Protein 7PLJ (pdb70)

B-factor: mean 21.72, std 9.27, range [8.46, 99.53]

Nearest PDB structures (foldseek):
  7plj-assembly1_B  TM=1.000E+00  e=8.575E-51  Deinococcus radiodurans R1 = ATCC 13939 = DSM 20539
  5o6k-assembly1_D  TM=9.593E-01  e=2.066E-28  Meiothermus ruber H328
  5o6m-assembly1_C  TM=9.536E-01  e=1.136E-27  Meiothermus ruber H328
  3rhf-assembly1_A  TM=8.991E-01  e=1.354E-27  Paenarthrobacter aurescens TC1
  5llb-assembly1_A  TM=9.368E-01  e=7.089E-17  Francisella tularensis subsp. tularensis SCHU S4

Sequence (1064 aa):
MDIDNYRVKPGKRVKLSDWATNDDAGLSKEEGQAQTAKLAGELAEWQERLYAEGKQSLLLILQARDAAGKDGAVKKVIGAFNPAGVQITSFKQPSAEELSHDFLWRIHQKAPAKGYVGVFNRSQYEDVLVTRVYDMIDDKTAKRRLEHIRHFEELLTDNATRIVKVYLHISPEEQKERLQARLDNPGKHWKFNPGDLKDRSNWDKFNDVYEDALTTSTDDAPWYVVPADRKWYRDLVLSHILLGALKDMNPQFPAIDYDPSKVVIHMDIDNYRVKPGKRVKLSDWATNDDAGLSKEEGQAQTAKLAGELAEWQERLYAEGKQSLLLILQARRDAAGKDGAVKKVIGAFNPAGVQITSFKQPSAEELSHDFLWRIHQKAPAKKGYVGVFNRSQYEDVLVTRVYDMIDDKTAKRRLEHIRHFEELLTDNATRIVKVYLHISPEEQKERLQARLDNPGKHWKFNPGDLKDRSSNWDKFNDVYEDALTTSTDDAPWYVVPADRKWYRDLVLSHILLGALKDMNPQFPAIDYDPSKVVIHMDIDNYRVKPGKRVKLSDWATNDDAGLSKEEGQAQTAKLAGELAEWQERLYAEGKQSLLLILQARDAAGKDGAVKKVIGAFNPAGVQITSFKQPSAEELSHDFLWRIHQQKAPAKGYVGVFNRSQYEDVLVTRVYDMIDDKTAKRRLEHIRHFEELLTDNATRRIVKVYLHISPEEQKERLQARLDNPGKHWKFNPGDLKDRSSNWDKFNDVYEDALLTTSTDDAPWYVVPADRKWYRDLVLSHILLGALKDMNPQFPAIDYDPSKVVIHMDIDNYRVKPGKRVKLSDWATNDDAGLSKEEGQAQTAKLAGELAEWQERLYAEGKQSLLLILQARDAAGKDGAVKKVIGAFNPAGVQITSFKQPSAEELSHDFLWRIHQQKAPAKGYVGVFNRSQYEDVLVTRVYDMIDDKTAKRRLEHIRRHFEELLTDNATRIVKVYLHISPEEQKERLQARLDNPGKHWKFNPGDLKDRSSNWDKFNDVYEDALTTSTDDAPWYVVPADRKWYRDLVLSHILLGALKDMNPQFPAIDYDPSKVVIH

Organism: Deinococcus radiodurans (strain ATCC 13939 / DSM 20539 / JCM 16871 / CCUG 27074 / LMG 4051 / NBRC 15346 / NCIMB 9279 / VKM B-1422 / R1) (NCBI:txid243230)

Foldseek 3Di:
DPLCVQWDEAPRFDQLVPPAQADDVPDDLVRLVVLLVVLLQLLQVLLQLQQLLQQAEEEEEEDEAPPLALPPLCCRAVVSYDVVQEAEDEDDDDDPVCVVDDVCPVQVVQQDGRSHYYYYNHGLLVCQFPCDLVVVDDPVVSVVSLVVVLVVLVVNLVSNHQAEYEYRDHDPVLLVVSLVVLVVDPVRVVVRDPVNVVVSVVVVVNSVSVSVSQNSAYPRHIYGYQSRSPVSSSNSSVSVVSSVSSVVSPRHRDDDDDDVVPDDDD/DDQVVQWDEAPDFDQLVPPAQDDDVPDDLVVLLVLLVVLLQLLAVLLQLQQQLQQAEEEEEEDEAPPLQLVVLCCRQVVSYDVVQEDEDEDDDDDPVCVVDDVCPVQVVQQDGRSHYYYYNHGLLVCQAPCDLVVVDDPVVSVVSLVVVLVVLVVRLVSNHQAEYEYRRHDPVLVVVSLVVLVVDPVNVVVDDPVSVVVSVVVVVNSVSVSVSQNSAYPRHIYGYQNRSPVSSSNSSVSVVSSVRSVVSPRHRDDDDDDVVPDDDD/DPLVVQWDEAPDFDDLVVPAQDDDVPDDLVVLLVLLVVLLQLLQVLLQLQQLLQQAEEEEEEDEDPPLQLVVLCCRQVVSYDVVQEAEDEDDDDDPVCVVDPVCPVQVVQQDGGSHYYYYNHGLLVCQAPCDLVVVDDPVVNVVSLVVVLVVLVVRVVSRHQAEYEYRRHDPVLSVVSLVVLVVDPVNVVPRDVVCCVVVVVVVVNSVSVSVSQNSAYPRHIYGYQNRSPVSSSNSSVSVVSSVRSVVSPRHRDDDDDDVVPDDDD/DDQCVQWDEAPHFDQLVPDAQDDDPPDDLVRLLVLLVVLLQLLQVLLVLQQLLQQAEEEEEEDEAPPLQLVVLCCRQVVSYDVVQEAEDEDDDDDPVCVVDPVCPVQVVQQDGGSHYYYYNHGLLVCQAVCDLVVVDDPVVNVVSLVVVLVVLVVNLVSRHQAEYEYRRHDPVLLVVSLVVLVVDPVRVVVHDPVSVVVSVVVVVNSVSVSVNQNSAYPRHIYGHQNRSPVSRSNSSVSVVSSVRSVVSPRHRDDDDDDVVPDDDD

Radius of gyration: 31.2 Å; Cα contacts (8 Å, |Δi|>4): 1772; chains: 4; bounding box: 75×73×90 Å

Secondary structure (DSSP, 8-state):
--GGGGB--TT----GGGS-S---TT--HHHHHHHHHHHHHHHHHHHHHHHHH-S-EEEEEEE--TTSSHHHHHHHTGGGS-GGGEEEEE--SPPHHHHTS-TTHHHHHTPPPTT-EEEEES-GGGGGTHHHHTTSS-HHHHHHHHHHHHHHHHHHHHTTEEEEEEEEE--HHHHHHHHHHHHH-TTTGGG--HHHHHHHHTHHHHHHHHHHHHTT--SSS-EEEEE-SSHHHHHHHHHHHHHHHHHHH---PPP-SS-GGG----/--GGGGB--TT----GGGS-SS--TT--HHHHHHHHHHHHHHHHHHHHHHHHH-S-EEEEEEE--TTSSHHHHHHHTGGGS-GGGEEEEE--SPPHHHHTS-TTHHHHHTPPPTT-EEEEES-GGGGGTHHHHTTSS-HHHHHHHHHHHHHHHHHHHHTTEEEEEEEEE--HHHHHHHHHHHHH-GGGGGG--THHHHHHHTHHHHHHHHHHHHTT--SSS-EEEEE-SSHHHHHHHHHHHHHHHHHHH---PPP-SS-GGG----/--GGGGB--TT----GGGS-SS--TT--HHHHHHHHHHHHHHHHHHHHHHHHH-S-EEEEEEE--TTSSHHHHHHHTGGGS-GGGEEEEE--SPPHHHHTS-TTHHHHHTPPPTT-EEEEES-GGGGGTHHHHTTSS-HHHHHHHHHHHHHHHHHHHHTTEEEEEEEEE--HHHHHHHHHHHHH-GGGGGG--GGGGHHHHTHHHHHHHHHHHGGG--SSS-EEEEE-SSHHHHHHHHHHHHHHHHHHH---PPP-SS-GGG----/--GGGGB--TT----GGGS-S---TT--HHHHHHHHHHHHHHHHHHHHHHHHH-S-EEEEEEE--TTSSHHHHHHHTGGGS-GGGEEEEE--SPPHHHHTS-TTHHHHHTPPPTT-EEEEES-GGGGGTHHHHTTSS-HHHHHHHHHHHHHHHHHHHHTTEEEEEEEEE--HHHHHHHHHHHHH-TTTGGG--HHHHHHHHTHHHHHHHHHHHHTT--SSS-EEEEE-SSHHHHHHHHHHHHHHHHHHH---PPP-SS-GGG----

InterPro domains:
  IPR016898 Polyphosphate phosphotransferase [PIRSF028756] (2-261)
  IPR022300 Polyphosphate:nucleotide phosphotransferase, PPK2 [TIGR03709] (4-262)
  IPR022488 Polyphosphate kinase-2-related [PF03976] (27-253)
  IPR027417 P-loop containing nucleoside triphosphate hydrolase [G3DSA:3.40.50.300] (1-266)
  IPR027417 P-loop containing nucleoside triphosphate hydrolase [SSF52540] (64-233)

Solvent-accessible surface area: 45928 Å² total; per-residue (Å²): 100,95,31,55,103,25,44,5,72,53,84,144,141,4,131,1,86,108,65,52,23,74,45,50,48,72,40,54,118,145,93,0,80,66,74,6,68,147,12,26,47,54,1,38,82,33,4,32,45,0,60,14,29,33,133,33,2,0,0,0,0,0,1,9,20,48,14,0,12,19,48,20,0,3,95,106,1,5,51,22,5,31,37,40,2,24,70,47,20,33,12,93,160,49,47,84,102,48,114,26,19,6,31,2,26,23,0,4,63,73,3,2,21,74,2,62,0,0,0,2,10,65,0,0,0,44,16,1,5,52,10,32,11,65,122,134,27,92,89,174,53,0,123,76,53,20,78,6,0,88,40,11,5,64,14,0,36,77,26,48,1,78,0,4,0,0,2,0,14,4,27,62,99,43,8,68,99,20,0,60,57,33,4,100,65,104,23,64,36,68,52,21,64,124,22,5,60,119,50,32,96,25,36,105,116,11,28,81,12,13,18,35,2,2,54,2,3,45,102,93,5,12,3,24,1,0,2,0,23,90,112,30,4,10,10,0,0,0,1,53,8,0,11,39,5,0,84,100,20,76,0,87,61,59,108,64,133,60,62,28,104,161,30,100,7,170,105,80,38,55,96,23,47,4,73,60,87,145,141,5,131,2,88,112,62,49,26,78,45,42,48,72,41,59,122,138,94,0,94,63,71,8,68,146,12,29,38,42,1,37,119,37,5,29,58,0,57,15,29,34,134,33,1,0,0,0,0,0,1,9,25,53,17,0,11,18,50,20,0,5,102,112,2,5,49,22,4,25,35,39,2,23,73,46,18,36,11,95,161,50,52,87,109,48,110,26,19,6,31,2,46,20,0,4,73,68,3,2,22,64,2,64,0,0,0,2,10,67,0,0,0,42,14,1,4,53,13,28,10,66,121,136,25,91,88,174,52,0,121,94,50,19,66,6,0,76,22,12,4,62,13,0,36,78,27,45,1,80,0,5,0,0,4,1,14,5,26,64,96,39,8,72,92,22,0,64,60,37,5,99,65,101,16,61,30,67,58,13,80,106,25,8,58,114,56,30,93,28,38,105,114,15,26,79,13,12,19,29,1,2,56,2,2,41,108,91,5,12,2,22,1,0,1,0,21,82,112,28,2,9,14,0,0,0,1,56,5,0,8,37,5,0,97,96,19,76,0,90,68,68,104,68,141,72,75,20,81,147,33,100,10,171,91,108,33,67,105,25,43,2,76,61,82,148,138,6,131,2,98,111,64,47,23,84,43,42,57,74,35,57,122,136,92,0,81,63,70,5,66,144,10,30,47,48,0,39,85,36,4,32,44,0,57,16,28,32,136,33,1,0,0,0,0,0,0,8,25,68,16,0,12,18,46,17,0,5,104,98,2,5,52,22,6,30,37,39,1,23,65,46,19,32,12,100,159,49,48,84,104,46,113,26,19,6,29,2,13,15,0,3,48,77,3,1,22,73,1,65,0,0,0,2,9,66,0,0,0,40,14,1,3,49,18,32,12,60,121,123,27,92,86,174,51,0,116,80,52,22,80,6,0,87,37,11,4,53,14,1,36,78,26,46,1,83,0,4,0,0,3,1,15,5,27,63,96,39,10,74,96,21,8,70,59,38,11,100,64,102,17,59,34,64,72,8,81,34,48,69,38,114,48,32,92,27,37,105,116,18,28,78,13,8,18,31,0,1,57,2,3,35,106,93,5,12,0,22,1,0,2,0,23,90,112,28,4,9,11,0,0,0,2,45,5,0,9,36,5,0,94,100,21,76,0,88,58,62,107,61,138,69,63,26,105,154,33,98,9,162,102,79,39,56,97,25,42,5,70,54,82,137,144,5,131,1,88,108,64,48,27,79,46,42,47,74,36,58,110,128,94,0,63,65,70,5,68,154,16,31,47,51,0,38,88,35,5,32,44,0,54,15,25,32,134,35,2,0,0,0,0,0,2,9,22,54,18,0,12,17,48,18,0,5,103,96,2,5,49,20,7,35,38,35,2,23,68,51,18,36,11,95,160,50,50,86,106,50,111,26,19,6,31,2,28,20,0,4,66,71,3,1,20,69,2,64,0,0,1,1,10,67,0,0,0,40,15,1,5,55,12,42,10,59,115,136,27,91,101,144,52,0,104,73,51,24,71,7,0,78,24,11,5,62,14,1,37,77,26,44,2,77,0,4,0,0,2,1,14,4,11,60,122,42,7,82,117,21,0,64,54,32,6,98,63,102,16,59,33,70,63,16,70,116,24,6,53,112,52,32,98,29,38,106,113,16,24,79,13,13,17,31,1,2,53,2,2,43,109,92,5,11,2,23,1,0,1,0,20,86,110,24,2,10,10,0,0,0,1,56,5,0,10,38,6,0,97,96,19,77,0,90,69,55,106,64,137,40,65,32,109,170,28,99,6,166

Structure (mmCIF, N/CA/C/O backbone):
data_7PLJ
#
_entry.id   7PLJ
#
_cell.length_a   143.851
_cell.length_b   137.144
_cell.length_c   85.024
_cell.angle_alpha   90.000
_cell.angle_beta   116.895
_cell.angle_gamma   90.000
#
_symmetry.space_group_name_H-M   'C 1 2 1'
#
loop_
_entity.id
_entity.type
_entity.pdbx_description
1 polymer 'PPK2 domain-containing protein'
2 non-polymer "ADENOSINE-5'-TRIPHOSPHATE"
3 non-polymer "ADENOSINE-5'-DIPHOSPHATE"
4 non-polymer TRIPHOSPHATE
5 non-polymer Tetraphosphate
6 non-polymer GLYCEROL
7 non-polymer 'MAGNESIUM ION'
8 non-polymer DI(HYDROXYETHYL)ETHER
9 non-polymer PYROPHOSPHATE
10 non-polymer 'PHOSPHATE ION'
11 water water
#
loop_
_atom_site.group_PDB
_atom_site.id
_atom_site.type_symbol
_atom_site.label_atom_id
_atom_site.label_alt_id
_atom_site.label_comp_id
_atom_site.label_asym_id
_atom_site.label_entity_id
_atom_site.label_seq_id
_atom_site.pdbx_PDB_ins_code
_atom_site.Cartn_x
_atom_site.Cartn_y
_atom_site.Cartn_z
_atom_site.occupancy
_atom_site.B_iso_or_equiv
_atom_site.auth_seq_id
_atom_site.auth_comp_id
_atom_site.auth_asym_id
_atom_site.auth_atom_id
_atom_site.pdbx_PDB_model_num
ATOM 1 N N . MET A 1 1 ? -31.32337 20.31393 34.26285 1.000 52.39825 1 MET A N 1
ATOM 2 C CA . MET A 1 1 ? -31.41802 19.42722 33.10551 1.000 53.69797 1 MET A CA 1
ATOM 3 C C . MET A 1 1 ? -32.40945 19.93815 32.03425 1.000 56.60320 1 MET A C 1
ATOM 4 O O . MET A 1 1 ? -33.61070 19.63093 32.06233 1.000 58.65154 1 MET A O 1
ATOM 9 N N . ASP A 1 2 ? -31.88925 20.73352 31.09632 1.000 42.51242 2 ASP A N 1
ATOM 10 C CA . ASP A 1 2 ? -32.63835 21.23919 29.94428 1.000 36.12253 2 ASP A CA 1
ATOM 11 C C . ASP A 1 2 ? -32.07172 20.55973 28.70624 1.000 32.71235 2 ASP A C 1
ATOM 12 O O . ASP A 1 2 ? -31.08748 21.04786 28.14191 1.000 30.27468 2 ASP A O 1
ATOM 17 N N . ILE A 1 3 ? -32.71686 19.47472 28.25314 1.000 28.33220 3 ILE A N 1
ATOM 18 C CA . ILE A 1 3 ? -32.16875 18.68424 27.14820 1.000 29.66315 3 ILE A CA 1
ATOM 19 C C . ILE A 1 3 ? -32.09703 19.49169 25.87253 1.000 27.35851 3 ILE A C 1
ATOM 20 O O . ILE A 1 3 ? -31.21935 19.26627 25.02284 1.000 21.77843 3 ILE A O 1
ATOM 25 N N . ASP A 1 4 ? -32.96280 20.48861 25.74248 1.000 25.37500 4 ASP A N 1
ATOM 26 C CA . ASP A 1 4 ? -32.98886 21.25039 24.51084 1.000 21.60974 4 ASP A CA 1
ATOM 27 C C . ASP A 1 4 ? -31.73631 22.08120 24.31622 1.000 23.25665 4 ASP A C 1
ATOM 28 O O . ASP A 1 4 ? -31.47332 22.51336 23.20031 1.000 21.12231 4 ASP A O 1
ATOM 33 N N . ASN A 1 5 ? -30.97728 22.35083 25.37504 1.000 20.89999 5 ASN A N 1
ATOM 34 C CA . ASN A 1 5 ? -29.71385 23.04451 25.20470 1.000 21.34397 5 ASN A CA 1
ATOM 35 C C . ASN A 1 5 ? -28.66833 22.20595 24.46062 1.000 20.48774 5 ASN A C 1
ATOM 36 O O . ASN A 1 5 ? -27.70452 22.77007 23.93133 1.000 23.21633 5 ASN A O 1
ATOM 41 N N . TYR A 1 6 ? -28.83475 20.88949 24.41572 1.000 15.90315 6 TYR A N 1
ATOM 42 C CA . TYR A 1 6 ? -27.96749 20.00894 23.63562 1.000 15.13861 6 TYR A CA 1
ATOM 43 C C . TYR A 1 6 ? -28.43679 19.84694 22.20003 1.000 14.27936 6 TYR A C 1
ATOM 44 O O . TYR A 1 6 ? -27.74815 19.20140 21.39348 1.000 13.71513 6 TYR A O 1
ATOM 53 N N . ARG A 1 7 ? -29.59123 20.38997 21.86095 1.000 15.14369 7 ARG A N 1
ATOM 54 C CA . ARG A 1 7 ? -30.05906 20.28192 20.48744 1.000 18.49541 7 ARG A CA 1
ATOM 55 C C . ARG A 1 7 ? -29.33135 21.29857 19.61033 1.000 17.63835 7 ARG A C 1
ATOM 56 O O . ARG A 1 7 ? -29.17533 22.45652 19.99329 1.000 21.05053 7 ARG A O 1
ATOM 64 N N . VAL A 1 8 ? -28.87221 20.85940 18.43952 1.000 16.79896 8 VAL A N 1
ATOM 65 C CA . VAL A 1 8 ? -28.31422 21.77408 17.44977 1.000 15.64466 8 VAL A CA 1
ATOM 66 C C . VAL A 1 8 ? -29.48624 22.49135 16.76331 1.000 16.30321 8 VAL A C 1
ATOM 67 O O . VAL A 1 8 ? -30.23620 21.89305 15.99136 1.000 16.01096 8 VAL A O 1
ATOM 71 N N . LYS A 1 9 ? -29.64704 23.77525 17.03823 1.000 19.95430 9 LYS A N 1
ATOM 72 C CA . LYS A 1 9 ? -30.77222 24.49449 16.45906 1.000 19.37715 9 LYS A CA 1
ATOM 73 C C . LYS A 1 9 ? -30.50327 24.70495 14.96895 1.000 22.13496 9 LYS A C 1
ATOM 74 O O . LYS A 1 9 ? -29.34713 24.83397 14.56528 1.000 22.04919 9 LYS A O 1
ATOM 80 N N . PRO A 1 10 ? -31.54766 24.69460 14.12986 1.000 20.08880 10 PRO A N 1
ATOM 81 C CA . PRO A 1 10 ? -31.33423 24.76095 12.67479 1.000 21.29121 10 PRO A CA 1
ATOM 82 C C . PRO A 1 10 ? -30.54411 25.99135 12.24997 1.000 27.53816 10 PRO A C 1
ATOM 83 O O . PRO A 1 10 ? -30.85737 27.13697 12.63038 1.000 23.75121 10 PRO A O 1
ATOM 87 N N . GLY A 1 11 ? -29.54549 25.75662 11.39902 1.000 23.25795 11 GLY A N 1
ATOM 88 C CA . GLY A 1 11 ? -28.77870 26.85174 10.86046 1.000 23.84381 11 GLY A CA 1
ATOM 89 C C . GLY A 1 11 ? -27.71936 27.40844 11.79201 1.000 30.12072 11 GLY A C 1
ATOM 90 O O . GLY A 1 11 ? -27.00241 28.33600 11.39638 1.000 31.12212 11 GLY A O 1
ATOM 91 N N . LYS A 1 12 ? -27.60703 26.89175 13.01730 1.000 24.63312 12 LYS A N 1
ATOM 92 C CA . LYS A 1 12 ? -26.61888 27.36647 13.98970 1.000 28.17998 12 LYS A CA 1
ATOM 93 C C . LYS A 1 12 ? -25.45934 26.37833 13.94572 1.000 27.46105 12 LYS A C 1
ATOM 94 O O . LYS A 1 12 ? -25.55681 25.25923 14.46925 1.000 26.42764 12 LYS A O 1
ATOM 100 N N . ARG A 1 13 ? -24.36082 26.78971 13.31727 1.000 26.38217 13 ARG A N 1
ATOM 101 C CA . ARG A 1 13 ? -23.22076 25.89535 13.16116 1.000 28.74509 13 ARG A CA 1
ATOM 102 C C . ARG A 1 13 ? -22.57366 25.58149 14.51098 1.000 29.60227 13 ARG A C 1
ATOM 103 O O . ARG A 1 13 ? -22.49666 26.44015 15.39587 1.000 27.99611 13 ARG A O 1
ATOM 111 N N . VAL A 1 14 ? -22.12812 24.33206 14.67302 1.000 23.66804 14 VAL A N 1
ATOM 112 C CA . VAL A 1 14 ? -21.50925 23.87708 15.91008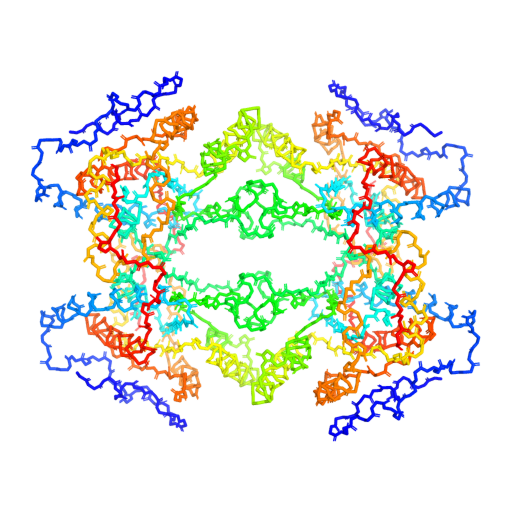 1.000 22.16066 14 VAL A CA 1
ATOM 113 C C . VAL A 1 14 ? -20.00522 24.09845 15.81489 1.000 21.14890 14 VAL A C 1
ATOM 114 O O . VAL A 1 14 ? -19.38002 23.74987 14.81106 1.000 22.99337 14 VAL A O 1
ATOM 118 N N . LYS A 1 15 ? -19.41724 24.66301 16.86085 1.000 19.79696 15 LYS A N 1
ATOM 119 C CA . LYS A 1 15 ? -17.97746 24.59159 17.08487 1.000 19.08183 15 LYS A CA 1
ATOM 120 C C . LYS A 1 15 ? -17.80182 23.66190 18.28146 1.000 20.78893 15 LYS A C 1
ATOM 121 O O . LYS A 1 15 ? -18.06375 24.04521 19.43038 1.000 21.94005 15 LYS A O 1
ATOM 127 N N . LEU A 1 16 ? -17.40578 22.41508 18.01475 1.000 20.44874 16 LEU A N 1
ATOM 128 C CA . LEU A 1 16 ? -17.45657 21.39463 19.06470 1.000 20.55939 16 LEU A CA 1
ATOM 129 C C . LEU A 1 16 ? -16.60481 21.75396 20.28633 1.000 22.53292 16 LEU A C 1
ATOM 130 O O . LEU A 1 16 ? -16.89922 21.30622 21.40382 1.000 22.17882 16 LEU A O 1
ATOM 135 N N . SER A 1 17 ? -15.51578 22.50500 20.09545 1.000 23.62166 17 SER A N 1
ATOM 136 C CA . SER A 1 17 ? -14.62983 22.87417 21.20310 1.000 24.94680 17 SER A CA 1
ATOM 137 C C . SER A 1 17 ? -15.29381 23.79336 22.22029 1.000 28.98652 17 SER A C 1
ATOM 138 O O . SER A 1 17 ? -14.76692 23.94966 23.32884 1.000 28.39440 17 SER A O 1
ATOM 141 N N . ASP A 1 18 ? -16.42397 24.39452 21.88049 1.000 23.02300 18 ASP A N 1
ATOM 142 C CA . ASP A 1 18 ? -17.18211 25.22149 22.79972 1.000 24.81930 18 ASP A CA 1
ATOM 143 C C . ASP A 1 18 ? -18.31048 24.44926 23.47475 1.000 26.91185 18 ASP A C 1
ATOM 144 O O . ASP A 1 18 ? -19.06801 25.03500 24.25075 1.000 29.93427 18 ASP A O 1
ATOM 149 N N . TRP A 1 19 ? -18.48320 23.16855 23.16759 1.000 23.27051 19 TRP A N 1
ATOM 150 C CA . TRP A 1 19 ? -19.52572 22.37536 23.79225 1.000 23.97566 19 TRP A CA 1
ATOM 151 C C . TRP A 1 19 ? -18.88853 21.46250 24.83469 1.000 23.05585 19 TRP A C 1
ATOM 152 O O . TRP A 1 19 ? -17.98447 20.68958 24.51010 1.000 22.46589 19 TRP A O 1
ATOM 163 N N . ALA A 1 20 ? -19.42333 21.47901 26.04962 1.000 24.46894 20 ALA A N 1
ATOM 164 C CA . ALA A 1 20 ? -18.82640 20.69771 27.12588 1.000 23.58984 20 ALA A CA 1
ATOM 165 C C . ALA A 1 20 ? -18.94767 19.20047 26.84811 1.000 18.55359 20 ALA A C 1
ATOM 166 O O . ALA A 1 20 ? -19.91433 18.72677 26.24382 1.000 23.15294 20 ALA A O 1
ATOM 168 N N . THR A 1 21 ? -17.92962 18.45099 27.26754 1.000 17.60123 21 THR A N 1
ATOM 169 C CA . THR A 1 21 ? -17.96183 16.99104 27.14570 1.000 16.57135 21 THR A CA 1
ATOM 170 C C . THR A 1 21 ? -18.33672 16.30159 28.44982 1.000 15.41182 21 THR A C 1
ATOM 171 O O . THR A 1 21 ? -18.54016 15.09101 28.45705 1.000 13.65804 21 THR A O 1
ATOM 175 N N . ASN A 1 22 ? -18.38542 17.03301 29.56127 1.000 15.16123 22 ASN A N 1
ATOM 176 C CA . ASN A 1 22 ? -18.37391 16.36087 30.85788 1.000 18.29272 22 ASN A CA 1
ATOM 177 C C . ASN A 1 22 ? -19.42106 16.92446 31.82641 1.000 18.98506 22 ASN A C 1
ATOM 178 O O . ASN A 1 22 ? -19.18986 16.95572 33.04356 1.000 14.64874 22 ASN A O 1
ATOM 183 N N . ASP A 1 23 ? -20.57990 17.36261 31.31442 1.000 14.02733 23 ASP A N 1
ATOM 184 C CA . ASP A 1 23 ? -21.64346 17.87187 32.18097 1.000 17.08726 23 ASP A CA 1
ATOM 185 C C . ASP A 1 23 ? -22.13894 16.80442 33.16118 1.000 15.70588 23 ASP A C 1
ATOM 186 O O . ASP A 1 23 ? -22.09781 15.60362 32.88962 1.000 15.68840 23 ASP A O 1
ATOM 191 N N . ASP A 1 24 ? -22.65734 17.25525 34.31262 1.000 17.45409 24 ASP A N 1
ATOM 192 C CA . ASP A 1 24 ? -23.35316 16.32546 35.20010 1.000 17.97125 24 ASP A CA 1
ATOM 193 C C . ASP A 1 24 ? -24.66925 16.86112 35.77188 1.000 20.20603 24 ASP A C 1
ATOM 194 O O . ASP A 1 24 ? -25.34205 16.13266 36.51299 1.000 17.31522 24 ASP A O 1
ATOM 199 N N . ALA A 1 25 ? -25.07281 18.09196 35.43966 1.000 17.99254 25 ALA A N 1
ATOM 200 C CA . ALA A 1 25 ? -26.31738 18.65369 35.95271 1.000 19.10689 25 ALA A CA 1
ATOM 201 C C . ALA A 1 25 ? -26.37437 18.62589 37.48166 1.000 20.00419 25 ALA A C 1
ATOM 202 O O . ALA A 1 25 ? -27.45668 18.51923 38.05903 1.000 21.60021 25 ALA A O 1
ATOM 204 N N . GLY A 1 26 ? -25.21677 18.66832 38.14808 1.000 18.33553 26 GLY A N 1
ATOM 205 C CA . GLY A 1 26 ? -25.15140 18.63293 39.60733 1.000 20.91365 26 GLY A CA 1
ATOM 206 C C . GLY A 1 26 ? -25.43923 17.28102 40.22987 1.000 19.23767 26 GLY A C 1
ATOM 207 O O . GLY A 1 26 ? -25.58023 17.18613 41.46259 1.000 21.85327 26 GLY A O 1
ATOM 208 N N . LEU A 1 27 ? -25.52765 16.23414 39.42424 1.000 14.88434 27 LEU A N 1
ATOM 209 C CA . LEU A 1 27 ? -25.86151 14.89529 39.88363 1.000 16.23586 27 LEU A CA 1
ATOM 210 C C . LEU A 1 27 ? -24.60885 14.03675 40.02099 1.000 17.88593 27 LEU A C 1
ATOM 211 O O . LEU A 1 27 ? -23.59208 14.28409 39.36401 1.000 15.39950 27 LEU A O 1
ATOM 216 N N . SER A 1 28 ? -24.66708 13.07597 40.94620 1.000 15.53057 28 SER A N 1
ATOM 217 C CA . SER A 1 28 ? -23.75537 11.94240 41.06305 1.000 14.53557 28 SER A CA 1
ATOM 218 C C . SER A 1 28 ? -24.23676 10.77041 40.18700 1.000 17.60902 28 SER A C 1
ATOM 219 O O . SER A 1 28 ? -25.37225 10.74615 39.70405 1.000 16.28340 28 SER A O 1
ATOM 222 N N . LYS A 1 29 ? -23.36457 9.77626 40.01647 1.000 12.34292 29 LYS A N 1
ATOM 223 C CA . LYS A 1 29 ? -23.73409 8.53600 39.32723 1.000 14.92251 29 LYS A CA 1
ATOM 224 C C . LYS A 1 29 ? -24.97478 7.88783 39.95942 1.000 15.31692 29 LYS A C 1
ATOM 225 O O . LYS A 1 29 ? -25.89399 7.46540 39.24769 1.000 15.18681 29 LYS A O 1
ATOM 231 N N . GLU A 1 30 ? -25.01908 7.80296 41.30533 1.000 15.83334 30 GLU A N 1
ATOM 232 C CA . GLU A 1 30 ? -26.16670 7.17109 41.96100 1.000 20.37252 30 GLU A CA 1
ATOM 233 C C . GLU A 1 30 ? -27.45522 7.91876 41.65982 1.000 17.90453 30 GLU A C 1
ATOM 234 O O . GLU A 1 30 ? -28.48575 7.30598 41.36481 1.000 17.31472 30 GLU A O 1
ATOM 240 N N . GLU A 1 31 ? -27.42138 9.24737 41.75825 1.000 17.49603 31 GLU A N 1
ATOM 241 C CA . GLU A 1 31 ? -28.61873 10.03698 41.48720 1.000 18.01989 31 GLU A CA 1
ATOM 242 C C . GLU A 1 31 ? -29.02563 9.93594 40.02304 1.000 16.33987 31 GLU A C 1
ATOM 243 O O . GLU A 1 31 ? -30.20556 9.73608 39.70195 1.000 16.34362 31 GLU A O 1
ATOM 249 N N . GLY A 1 32 ? -28.06071 10.06552 39.11466 1.000 14.55319 32 GLY A N 1
ATOM 250 C CA . GLY A 1 32 ? -28.38326 9.98325 37.70159 1.000 15.20358 32 GLY A CA 1
ATOM 251 C C . GLY A 1 32 ? -28.91176 8.61829 37.29590 1.000 16.68223 32 GLY A C 1
ATOM 252 O O . GLY A 1 32 ? -29.90160 8.51708 36.56050 1.000 15.47132 32 GLY A O 1
ATOM 253 N N . GLN A 1 33 ? -28.27376 7.54735 37.78289 1.000 15.74333 33 GLN A N 1
ATOM 254 C CA . GLN A 1 33 ? -28.74521 6.20918 37.43035 1.000 17.32678 33 GLN A CA 1
ATOM 255 C C . GLN A 1 33 ? -30.14531 5.92877 37.98401 1.000 18.90782 33 GLN A C 1
ATOM 256 O O . GLN A 1 33 ? -30.94128 5.23422 37.33308 1.000 17.07920 33 GLN A O 1
ATOM 262 N N . ALA A 1 34 ? -30.47008 6.44503 39.18738 1.000 17.88717 34 ALA A N 1
ATOM 263 C CA . ALA A 1 34 ? -31.83311 6.26419 39.69750 1.000 19.56110 34 ALA A CA 1
ATOM 264 C C . ALA A 1 34 ? -32.85817 6.96206 38.79297 1.000 17.58936 34 ALA A C 1
ATOM 265 O O . ALA A 1 34 ? -33.96345 6.43720 38.55455 1.000 16.90150 34 ALA A O 1
ATOM 267 N N . GLN A 1 35 ? -32.52474 8.14844 38.28081 1.000 16.04931 35 GLN A N 1
ATOM 268 C CA . GLN A 1 35 ? -33.43302 8.79293 37.32037 1.000 16.92402 35 GLN A CA 1
ATOM 269 C C . GLN A 1 35 ? -33.55224 7.99367 36.02336 1.000 17.05030 35 GLN A C 1
ATOM 270 O O . GLN A 1 35 ? -34.65831 7.82797 35.49264 1.000 17.53060 35 GLN A O 1
ATOM 276 N N . THR A 1 36 ? -32.42839 7.48961 35.49911 1.000 14.11533 36 THR A N 1
ATOM 277 C CA . THR A 1 36 ? -32.45091 6.67402 34.29170 1.000 16.33700 36 THR A CA 1
ATOM 278 C C . THR A 1 36 ? -33.30545 5.42067 34.47918 1.000 15.93930 36 THR A C 1
ATOM 279 O O . THR A 1 36 ? -34.07246 5.04559 33.57769 1.000 15.90832 36 THR A O 1
ATOM 283 N N . ALA A 1 37 ? -33.23302 4.79358 35.66139 1.000 16.56333 37 ALA A N 1
ATOM 284 C CA . ALA A 1 37 ? -34.04732 3.60487 35.94055 1.000 16.84826 37 ALA A CA 1
ATOM 285 C C . ALA A 1 37 ? -35.53454 3.93126 35.92280 1.000 19.18821 37 ALA A C 1
ATOM 286 O O . ALA A 1 37 ? -36.33878 3.16335 35.38016 1.000 20.23717 37 ALA A O 1
ATOM 288 N N . LYS A 1 38 ? -35.91899 5.09111 36.47277 1.000 17.77398 38 LYS A N 1
ATOM 289 C CA . LYS A 1 38 ? -37.32173 5.49668 36.44392 1.000 21.70610 38 LYS A CA 1
ATOM 290 C C . LYS A 1 38 ? -37.78122 5.84007 35.01281 1.000 21.86672 38 LYS A C 1
ATOM 291 O O . LYS A 1 38 ? -38.89929 5.48161 34.60576 1.000 21.62125 38 LYS A O 1
ATOM 297 N N . LEU A 1 39 ? -36.94207 6.53427 34.23848 1.000 16.48850 39 LEU A N 1
ATOM 298 C CA . LEU A 1 39 ? -37.24974 6.77954 32.82685 1.000 17.44732 39 LEU A CA 1
ATOM 299 C C . LEU A 1 39 ? -37.35625 5.47847 32.01930 1.000 16.66268 39 LEU A C 1
ATOM 300 O O . LEU A 1 39 ? -38.17851 5.39531 31.09633 1.000 18.48408 39 LEU A O 1
ATOM 305 N N . ALA A 1 40 ? -36.59173 4.43264 32.37741 1.000 14.10449 40 ALA A N 1
ATOM 306 C CA . ALA A 1 40 ? -36.65795 3.17018 31.63187 1.000 17.38788 40 ALA A CA 1
ATOM 307 C C . ALA A 1 40 ? -38.06328 2.55972 31.68005 1.000 18.37386 40 ALA A C 1
ATOM 308 O O . ALA A 1 40 ? -38.52179 1.93680 30.70673 1.000 17.05414 40 ALA A O 1
ATOM 310 N N . GLY A 1 41 ? -38.74785 2.68964 32.81562 1.000 17.71697 41 GLY A N 1
ATOM 311 C CA . GLY A 1 41 ? -40.10797 2.18431 32.90048 1.000 18.32325 41 GLY A CA 1
ATOM 312 C C . GLY A 1 41 ? -41.02923 2.94192 31.97300 1.000 20.14632 41 GLY A C 1
ATOM 313 O O . GLY A 1 41 ? -41.88354 2.35111 31.30304 1.000 17.52036 41 GLY A O 1
ATOM 314 N N . GLU A 1 42 ? -40.82435 4.26114 31.87985 1.000 18.24895 42 GLU A N 1
ATOM 315 C CA . GLU A 1 42 ? -41.64034 5.07486 30.99241 1.000 17.48318 42 GLU A CA 1
ATOM 316 C C . GLU A 1 42 ? -41.31797 4.80385 29.53058 1.000 14.98585 42 GLU A C 1
ATOM 317 O O . GLU A 1 42 ? -42.22432 4.77543 28.69339 1.000 18.45830 42 GLU A O 1
ATOM 323 N N . LEU A 1 43 ? -40.03752 4.60780 29.20134 1.000 15.17564 43 LEU A N 1
ATOM 324 C CA . LEU A 1 43 ? -39.66914 4.23781 27.83569 1.000 15.70467 43 LEU A CA 1
ATOM 325 C C . LEU A 1 43 ? -40.34042 2.93595 27.41595 1.000 14.23124 43 LEU A C 1
ATOM 326 O O . LEU A 1 43 ? -40.85276 2.82870 26.29112 1.000 14.46387 43 LEU A O 1
ATOM 331 N N . ALA A 1 44 ? -40.35408 1.93744 28.30627 1.000 15.89550 44 ALA A N 1
ATOM 332 C CA . ALA A 1 44 ? -40.97553 0.65871 27.96060 1.000 18.23114 44 ALA A CA 1
ATOM 333 C C . ALA A 1 44 ? -42.46566 0.83522 27.69027 1.000 17.46926 44 ALA A C 1
ATOM 334 O O . ALA A 1 44 ? -43.01586 0.25608 26.74423 1.000 18.86368 44 ALA A O 1
ATOM 336 N N . GLU A 1 45 ? -43.13760 1.63378 28.51584 1.000 16.78142 45 GLU A N 1
ATOM 337 C CA . GLU A 1 45 ? -44.56611 1.83445 28.33293 1.000 18.18758 45 GLU A CA 1
ATOM 338 C C . GLU A 1 45 ? -44.86187 2.58456 27.02998 1.000 18.89034 45 GLU A C 1
ATOM 339 O O . GLU A 1 45 ? -45.81098 2.25119 26.31588 1.000 18.06015 45 GLU A O 1
ATOM 345 N N . TRP A 1 46 ? -44.09279 3.62062 26.70972 1.000 18.17880 46 TRP A N 1
ATOM 346 C CA . TRP A 1 46 ? -44.40856 4.36692 25.49194 1.000 16.43595 46 TRP A CA 1
ATOM 347 C C . TRP A 1 46 ? -44.05524 3.56456 24.24427 1.000 17.31656 46 TRP A C 1
ATOM 348 O O . TRP A 1 46 ? -44.74787 3.65479 23.22386 1.000 13.93756 46 TRP A O 1
ATOM 359 N N . GLN A 1 47 ? -43.01142 2.75134 24.31619 1.000 13.48219 47 GLN A N 1
ATOM 360 C CA . GLN A 1 47 ? -42.65971 1.90892 23.17187 1.000 14.57478 47 GLN A CA 1
ATOM 361 C C . GLN A 1 47 ? -43.71619 0.81375 22.94314 1.000 17.54203 47 GLN A C 1
ATOM 362 O O . GLN A 1 47 ? -44.00155 0.43529 21.79326 1.000 15.10716 47 GLN A O 1
ATOM 368 N N . GLU A 1 48 ? -44.27899 0.25972 24.02998 1.000 16.97218 48 GLU A N 1
ATOM 369 C CA . GLU A 1 48 ? -45.38066 -0.68659 23.87148 1.000 17.28769 48 GLU A CA 1
ATOM 370 C C . GLU A 1 48 ? -46.57296 -0.03596 23.17034 1.000 16.95942 48 GLU A C 1
ATOM 371 O O . GLU A 1 48 ? -47.20343 -0.66014 22.30500 1.000 15.30207 48 GLU A O 1
ATOM 377 N N . ARG A 1 49 ? -46.88557 1.22545 23.51709 1.000 14.84683 49 ARG A N 1
ATOM 378 C CA . ARG A 1 49 ? -47.95663 1.94160 22.82833 1.000 15.96991 49 ARG A CA 1
ATOM 379 C C . ARG A 1 49 ? -47.60970 2.18571 21.36291 1.000 15.53206 49 ARG A C 1
ATOM 380 O O . ARG A 1 49 ? -48.47662 2.04592 20.49391 1.000 15.70989 49 ARG A O 1
ATOM 388 N N . LEU A 1 50 ? -46.35605 2.55072 21.07125 1.000 14.44507 50 LEU A N 1
ATOM 389 C CA . LEU A 1 50 ? -45.91299 2.70219 19.69267 1.000 13.14197 50 LEU A CA 1
ATOM 390 C C . LEU A 1 50 ? -46.17485 1.42842 18.88209 1.000 14.11346 50 LEU A C 1
ATOM 391 O O . LEU A 1 50 ? -46.71899 1.47155 17.76439 1.000 14.59022 50 LEU A O 1
ATOM 396 N N . TYR A 1 51 ? -45.79166 0.28374 19.44131 1.000 11.88336 51 TYR A N 1
ATOM 397 C CA . TYR A 1 51 ? -45.96595 -0.99170 18.75816 1.000 14.31513 51 TYR A CA 1
ATOM 398 C C . TYR A 1 51 ? -47.44480 -1.34077 18.61392 1.000 15.29851 51 TYR A C 1
ATOM 399 O O . TYR A 1 51 ? -47.89851 -1.72480 17.522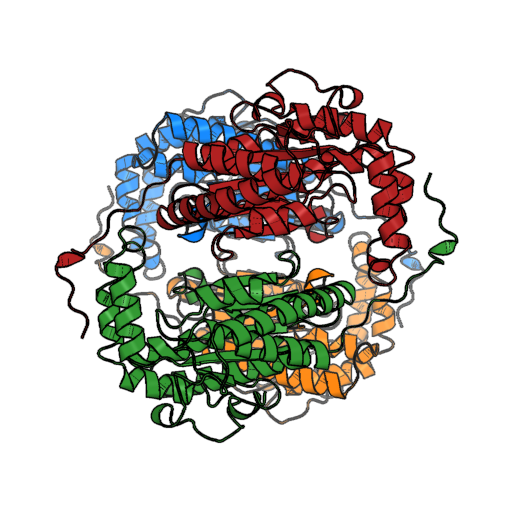74 1.000 15.41650 51 TYR A O 1
ATOM 408 N N . ALA A 1 52 ? -48.21995 -1.21297 19.69384 1.000 17.07002 52 ALA A N 1
ATOM 409 C CA . ALA A 1 52 ? -49.63745 -1.57392 19.60349 1.000 17.26882 52 ALA A CA 1
ATOM 410 C C . ALA A 1 52 ? -50.37155 -0.67938 18.61944 1.000 16.74993 52 ALA A C 1
ATOM 411 O O . ALA A 1 52 ? -51.33575 -1.11792 17.96504 1.000 18.88184 52 ALA A O 1
ATOM 413 N N . GLU A 1 53 ? -49.98120 0.59560 18.54412 1.000 17.41377 53 GLU A N 1
ATOM 414 C CA . GLU A 1 53 ? -50.64999 1.50180 17.61808 1.000 19.08458 53 GLU A CA 1
ATOM 415 C C . GLU A 1 53 ? -50.34182 1.12168 16.17204 1.000 18.56753 53 GLU A C 1
ATOM 416 O O . GLU A 1 53 ? -51.23423 1.15939 15.31177 1.000 18.63471 53 GLU A O 1
ATOM 422 N N . GLY A 1 54 ? -49.08236 0.78517 15.88251 1.000 16.77500 54 GLY A N 1
ATOM 423 C CA . GLY A 1 54 ? -48.69773 0.36347 14.53977 1.000 17.21805 54 GLY A CA 1
ATOM 424 C C . GLY A 1 54 ? -48.85215 1.43377 13.47603 1.000 18.11412 54 GLY A C 1
ATOM 425 O O . GLY A 1 54 ? -49.10343 1.10278 12.31308 1.000 21.19237 54 GLY A O 1
ATOM 426 N N . LYS A 1 55 ? -48.66651 2.71805 13.82410 1.000 17.63942 55 LYS A N 1
ATOM 427 C CA . LYS A 1 55 ? -48.81592 3.79847 12.84245 1.000 20.87290 55 LYS A CA 1
ATOM 428 C C . LYS A 1 55 ? -47.56753 4.64768 12.61442 1.000 21.62937 55 LYS A C 1
ATOM 429 O O . LYS A 1 55 ? -47.46635 5.30482 11.56464 1.000 17.70669 55 LYS A O 1
ATOM 435 N N . GLN A 1 56 ? -46.62973 4.66592 13.55564 1.000 15.93270 56 GLN A N 1
ATOM 436 C CA . GLN A 1 56 ? -45.49013 5.55597 13.53494 1.000 17.51399 56 GLN A CA 1
ATOM 437 C C . GLN A 1 56 ? -44.25791 4.73073 13.84498 1.000 13.18682 56 GLN A C 1
ATOM 438 O O . GLN A 1 56 ? -44.35328 3.60426 14.34303 1.000 14.76545 56 GLN A O 1
ATOM 444 N N . SER A 1 57 ? -43.09211 5.32167 13.62997 1.000 11.39980 57 SER A N 1
ATOM 445 C CA . SER A 1 57 ? -41.84427 4.66276 14.01066 1.000 11.07861 57 SER A CA 1
ATOM 446 C C . SER A 1 57 ? -40.87741 5.69925 14.54283 1.000 12.35949 57 SER A C 1
ATOM 447 O O . SER A 1 57 ? -41.05738 6.90543 14.33434 1.000 14.54142 57 SER A O 1
ATOM 450 N N . LEU A 1 58 ? -39.83624 5.21393 15.23852 1.000 11.02777 58 LEU A N 1
ATOM 451 C CA . LEU A 1 58 ? -38.80096 6.05484 15.83558 1.000 12.89463 58 LEU A CA 1
ATOM 452 C C . LEU A 1 58 ? -37.46270 5.56378 15.31160 1.000 13.56497 58 LEU A C 1
ATOM 453 O O . LEU A 1 58 ? -37.20529 4.35410 15.35988 1.000 12.90892 58 LEU A O 1
ATOM 458 N N . LEU A 1 59 ? -36.61581 6.47943 14.79960 1.000 11.58011 59 LEU A N 1
ATOM 459 C CA . LEU A 1 59 ? -35.27699 6.13676 14.30537 1.000 11.89868 59 LEU A CA 1
ATOM 460 C C . LEU A 1 59 ? -34.22381 6.92130 15.07641 1.000 13.16694 59 LEU A C 1
ATOM 461 O O . LEU A 1 59 ? -34.14045 8.14628 14.92572 1.000 12.74582 59 LEU A O 1
ATOM 466 N N . LEU A 1 60 ? -33.40521 6.22085 15.86888 1.000 10.58398 60 LEU A N 1
ATOM 467 C CA . LEU A 1 60 ? -32.26409 6.83399 16.55402 1.000 10.16974 60 LEU A CA 1
ATOM 468 C C . LEU A 1 60 ? -31.00089 6.57051 15.73117 1.000 13.01533 60 LEU A C 1
ATOM 469 O O . LEU A 1 60 ? -30.70421 5.41230 15.39200 1.000 10.54855 60 LEU A O 1
ATOM 474 N N . ILE A 1 61 ? -30.27210 7.63608 15.41361 1.000 11.26866 61 ILE A N 1
ATOM 475 C CA . ILE A 1 61 ? -28.99602 7.56590 14.69393 1.000 11.44869 61 ILE A CA 1
ATOM 476 C C . ILE A 1 61 ? -27.89231 7.95866 15.66488 1.000 13.09910 61 ILE A C 1
ATOM 477 O O . ILE A 1 61 ? -28.02765 8.95598 16.37935 1.000 13.66455 61 ILE A O 1
ATOM 482 N N . LEU A 1 62 ? -26.86052 7.12243 15.77404 1.000 10.71236 62 LEU A N 1
ATOM 483 C CA . LEU A 1 62 ? -25.73210 7.36468 16.65732 1.000 9.94249 62 LEU A CA 1
ATOM 484 C C . LEU A 1 62 ? -24.45920 7.51800 15.84223 1.000 10.07370 62 LEU A C 1
ATOM 485 O O . LEU A 1 62 ? -24.14160 6.66371 15.01209 1.000 13.41117 62 LEU A O 1
ATOM 490 N N . GLN A 1 63 ? -23.73572 8.60285 16.06744 1.000 11.10077 63 GLN A N 1
ATOM 491 C CA . GLN A 1 63 ? -22.37870 8.73720 15.57485 1.000 12.06721 63 GLN A CA 1
ATOM 492 C C . GLN A 1 63 ? -21.50048 9.19919 16.73217 1.000 13.32965 63 GLN A C 1
ATOM 493 O O . GLN A 1 63 ? -21.93237 10.01106 17.56274 1.000 15.18198 63 GLN A O 1
ATOM 499 N N . ALA A 1 64 ? -20.26179 8.70424 16.78631 1.000 12.78145 64 ALA A N 1
ATOM 500 C CA . ALA A 1 64 ? -19.31591 9.06344 17.83893 1.000 14.23533 64 ALA A CA 1
ATOM 501 C C . ALA A 1 64 ? -17.97174 8.42478 17.50939 1.000 13.35446 64 ALA A C 1
ATOM 502 O O . ALA A 1 64 ? -17.91428 7.40400 16.80465 1.000 15.15566 64 ALA A O 1
ATOM 504 N N . ARG A 1 65 ? -16.90451 9.06124 17.97698 1.000 16.99111 65 ARG A N 1
ATOM 505 C CA . ARG A 1 65 ? -15.58280 8.46025 17.85508 1.000 16.70109 65 ARG A CA 1
ATOM 506 C C . ARG A 1 65 ? -15.53749 7.14333 18.63469 1.000 15.10641 65 ARG A C 1
ATOM 507 O O . ARG A 1 65 ? -16.38507 6.85764 19.48922 1.000 14.96186 65 ARG A O 1
ATOM 515 N N . ASP A 1 66 ? -14.53886 6.33054 18.31596 1.000 14.81326 66 ASP A N 1
ATOM 516 C CA . ASP A 1 66 ? -14.39703 5.04267 18.97456 1.000 14.02667 66 ASP A CA 1
ATOM 517 C C . ASP A 1 66 ? -14.20457 5.25309 20.47752 1.000 16.25912 66 ASP A C 1
ATOM 518 O O . ASP A 1 66 ? -13.47881 6.15327 20.92316 1.000 14.49341 66 ASP A O 1
ATOM 523 N N . ALA A 1 67 ? -14.85367 4.39270 21.25606 1.000 14.86213 67 ALA A N 1
ATOM 524 C CA . ALA A 1 67 ? -14.89861 4.36545 22.71204 1.000 12.22900 67 ALA A CA 1
ATOM 525 C C . ALA A 1 67 ? -15.78270 5.46583 23.28770 1.000 14.08477 67 ALA A C 1
ATOM 526 O O . ALA A 1 67 ? -15.83764 5.60047 24.50927 1.000 15.35299 67 ALA A O 1
ATOM 528 N N . ALA A 1 68 ? -16.47479 6.26340 22.45879 1.000 11.87958 68 ALA A N 1
ATOM 529 C CA . ALA A 1 68 ? -17.28542 7.35552 23.00873 1.000 14.03993 68 ALA A CA 1
ATOM 530 C C . ALA A 1 68 ? -18.64093 6.89210 23.53277 1.000 14.87590 68 ALA A C 1
ATOM 531 O O . ALA A 1 68 ? -19.37748 7.70383 24.10594 1.000 15.39936 68 ALA A O 1
ATOM 533 N N . GLY A 1 69 ? -19.01339 5.63222 23.33592 1.000 14.37011 69 GLY A N 1
ATOM 534 C CA . GLY A 1 69 ? -20.13568 5.11531 24.09807 1.000 12.33930 69 GLY A CA 1
ATOM 535 C C . GLY A 1 69 ? -21.36464 4.68836 23.32090 1.000 11.67764 69 GLY A C 1
ATOM 536 O O . GLY A 1 69 ? -22.44438 4.57438 23.91954 1.000 13.72822 69 GLY A O 1
ATOM 537 N N . LYS A 1 70 ? -21.24248 4.48442 22.01109 1.000 10.21212 70 LYS A N 1
ATOM 538 C CA . LYS A 1 70 ? -22.38117 4.01405 21.21383 1.000 11.39681 70 LYS A CA 1
ATOM 539 C C . LYS A 1 70 ? -22.85830 2.66076 21.73465 1.000 14.07446 70 LYS A C 1
ATOM 540 O O . LYS A 1 70 ? -24.06176 2.45150 21.98687 1.000 13.19213 70 LYS A O 1
ATOM 546 N N . ASP A 1 71 ? -21.91212 1.74092 21.94465 1.000 12.99000 71 ASP A N 1
ATOM 547 C CA . ASP A 1 71 ? -22.23686 0.39365 22.40610 1.000 11.90240 71 ASP A CA 1
ATOM 548 C C . ASP A 1 71 ? -22.92047 0.44725 23.76791 1.000 14.45372 71 ASP A C 1
ATOM 549 O O . ASP A 1 71 ? -23.94821 -0.20412 23.98420 1.000 12.66542 71 ASP A O 1
ATOM 554 N N . GLY A 1 72 ? -22.36946 1.24226 24.68374 1.000 11.61355 72 GLY A N 1
ATOM 555 C CA . GLY A 1 72 ? -22.94653 1.36135 26.02025 1.000 15.59579 72 GLY A CA 1
ATOM 556 C C . GLY A 1 72 ? -24.32315 2.01645 26.02990 1.000 13.05410 72 GLY A C 1
ATOM 557 O O . GLY A 1 72 ? -25.21767 1.58854 26.77652 1.000 15.13539 72 GLY A O 1
ATOM 558 N N . ALA A 1 73 ? -24.51073 3.06391 25.22043 1.000 11.70579 73 ALA A N 1
ATOM 559 C CA . ALA A 1 73 ? -25.81056 3.72962 25.13293 1.000 13.67508 73 ALA A CA 1
ATOM 560 C C . ALA A 1 73 ? -26.89532 2.78135 24.64228 1.000 14.27451 73 ALA A C 1
ATOM 561 O O . ALA A 1 73 ? -28.02276 2.80260 25.14716 1.000 14.15791 73 ALA A O 1
ATOM 563 N N . VAL A 1 74 ? -26.56839 1.94544 23.65632 1.000 12.29527 74 VAL A N 1
ATOM 564 C CA . VAL A 1 74 ? -27.52459 0.97125 23.14410 1.000 14.09226 74 VAL A CA 1
ATOM 565 C C . VAL A 1 74 ? -27.86171 -0.06486 24.20926 1.000 14.04959 74 VAL A C 1
ATOM 566 O O . VAL A 1 74 ? -29.04089 -0.39140 24.42494 1.000 15.02218 74 VAL A O 1
ATOM 570 N N . LYS A 1 75 ? -26.84874 -0.59710 24.90110 1.000 12.60769 75 LYS A N 1
ATOM 571 C CA . LYS A 1 75 ? -27.11786 -1.57173 25.95701 1.000 16.39159 75 LYS A CA 1
ATOM 572 C C . LYS A 1 75 ? -28.00396 -0.98453 27.05172 1.000 18.01797 75 LYS A C 1
ATOM 573 O O . LYS A 1 75 ? -28.98437 -1.59830 27.46999 1.000 18.30446 75 LYS A O 1
ATOM 579 N N . LYS A 1 76 ? -27.64316 0.20133 27.54248 1.000 14.56912 76 LYS A N 1
ATOM 580 C CA . LYS A 1 76 ? -28.27224 0.74903 28.73721 1.000 14.37207 76 LYS A CA 1
ATOM 581 C C . LYS A 1 76 ? -29.63699 1.36841 28.43949 1.000 17.96985 76 LYS A C 1
ATOM 582 O O . LYS A 1 76 ? -30.56155 1.24631 29.25272 1.000 22.62884 76 LYS A O 1
ATOM 588 N N . VAL A 1 77 ? -29.75975 2.11942 27.35647 1.000 13.41486 77 VAL A N 1
ATOM 589 C CA . VAL A 1 77 ? -30.97253 2.88155 27.08776 1.000 12.99485 77 VAL A CA 1
ATOM 590 C C . VAL A 1 77 ? -31.91307 2.11412 26.17675 1.000 14.32161 77 VAL A C 1
ATOM 591 O O . VAL A 1 77 ? -33.09400 1.93980 26.48499 1.000 13.13642 77 VAL A O 1
ATOM 595 N N . ILE A 1 78 ? -31.41007 1.65522 25.03042 1.000 12.05296 78 ILE A N 1
ATOM 596 C CA . ILE A 1 78 ? -32.25026 0.85313 24.13633 1.000 11.67038 78 ILE A CA 1
ATOM 597 C C . ILE A 1 78 ? -32.67623 -0.45736 24.80101 1.000 14.49188 78 ILE A C 1
ATOM 598 O O . ILE A 1 78 ? -33.75473 -0.99804 24.49993 1.000 15.33353 78 ILE A O 1
ATOM 603 N N . GLY A 1 79 ? -31.88620 -0.95702 25.75004 1.000 13.40061 79 GLY A N 1
ATOM 604 C CA . GLY A 1 79 ? -32.26207 -2.12136 26.55816 1.000 16.54989 79 GLY A CA 1
ATOM 605 C C . GLY A 1 79 ? -33.51756 -1.92709 27.39488 1.000 15.97574 79 GLY A C 1
ATOM 606 O O . GLY A 1 79 ? -34.07003 -2.91860 27.87740 1.000 19.47007 79 GLY A O 1
ATOM 607 N N . ALA A 1 80 ? -33.98374 -0.68378 27.55977 1.000 14.46577 80 ALA A N 1
ATOM 608 C CA . ALA A 1 80 ? -35.22806 -0.41479 28.27619 1.000 15.41150 80 ALA A CA 1
ATOM 609 C C . ALA A 1 80 ? -36.44949 -0.82780 27.46233 1.000 18.93700 80 ALA A C 1
ATOM 610 O O . ALA A 1 80 ? -37.49649 -1.13936 28.03493 1.000 18.18669 80 ALA A O 1
ATOM 612 N N . PHE A 1 81 ? -36.34082 -0.83347 26.13276 1.000 14.29731 81 PHE A N 1
ATOM 613 C CA . PHE A 1 81 ? -37.42959 -1.24409 25.25288 1.000 14.91165 81 PHE A CA 1
ATOM 614 C C . PHE A 1 81 ? -37.56341 -2.77636 25.21244 1.000 18.84510 81 PHE A C 1
ATOM 615 O O . PHE A 1 81 ? -36.61214 -3.53331 25.46128 1.000 17.41576 81 PHE A O 1
ATOM 623 N N . ASN A 1 82 ? -38.75355 -3.22664 24.84401 1.000 18.06224 82 ASN A N 1
ATOM 624 C CA . ASN A 1 82 ? -38.96940 -4.62631 24.55272 1.000 18.47072 82 ASN A CA 1
ATOM 625 C C . ASN A 1 82 ? -38.19819 -4.93612 23.28334 1.000 17.78721 82 ASN A C 1
ATOM 626 O O . ASN A 1 82 ? -38.44914 -4.29100 22.25625 1.000 18.14771 82 ASN A O 1
ATOM 631 N N . PRO A 1 83 ? -37.26045 -5.88793 23.30240 1.000 15.56143 83 PRO A N 1
ATOM 632 C CA . PRO A 1 83 ? -36.44184 -6.13445 22.10504 1.000 20.84301 83 PRO A CA 1
ATOM 633 C C . PRO A 1 83 ? -37.25519 -6.62140 20.93156 1.000 20.25119 83 PRO A C 1
ATOM 634 O O . PRO A 1 83 ? -36.79575 -6.50637 19.79472 1.000 21.26455 83 PRO A O 1
ATOM 638 N N . ALA A 1 84 ? -38.45920 -7.12426 21.17036 1.000 17.60758 84 ALA A N 1
ATOM 639 C CA . ALA A 1 84 ? -39.33806 -7.48886 20.06156 1.000 20.04593 84 ALA A CA 1
ATOM 640 C C . ALA A 1 84 ? -39.75567 -6.27627 19.23184 1.000 18.54535 84 ALA A C 1
ATOM 641 O O . ALA A 1 84 ? -40.17636 -6.45606 18.08045 1.000 20.87969 84 ALA A O 1
ATOM 643 N N . GLY A 1 85 ? -39.63005 -5.05402 19.77840 1.000 16.71724 85 GLY A N 1
ATOM 644 C CA . GLY A 1 85 ? -40.05086 -3.86207 19.05940 1.000 16.78727 85 GLY A CA 1
ATOM 645 C C . GLY A 1 85 ? -38.91132 -2.98318 18.57147 1.000 17.30791 85 GLY A C 1
ATOM 646 O O . GLY A 1 85 ? -39.15671 -1.83891 18.18718 1.000 14.25703 85 GLY A O 1
ATOM 647 N N . VAL A 1 86 ? -37.67172 -3.50945 18.55256 1.000 15.24740 86 VAL A N 1
ATOM 648 C CA . VAL A 1 86 ? -36.47473 -2.73730 18.24818 1.000 14.98805 86 VAL A CA 1
ATOM 649 C C . VAL A 1 86 ? -35.69971 -3.45295 17.14435 1.000 17.15079 86 VAL A C 1
ATOM 650 O O . VAL A 1 86 ? -35.59971 -4.68864 17.13157 1.000 15.64667 86 VAL A O 1
ATOM 654 N N . GLN A 1 87 ? -35.16590 -2.68250 16.21957 1.000 13.52028 87 GLN A N 1
ATOM 655 C CA . GLN A 1 87 ? -34.24041 -3.20255 15.21910 1.000 17.04524 87 GLN A CA 1
ATOM 656 C C . GLN A 1 87 ? -32.95278 -2.39402 15.29616 1.000 14.25707 87 GLN A C 1
ATOM 657 O O . GLN A 1 87 ? -32.96076 -1.18020 15.09185 1.000 15.03592 87 GLN A O 1
ATOM 663 N N . ILE A 1 88 ? -31.86032 -3.04573 15.65867 1.000 14.56043 88 ILE A N 1
ATOM 664 C CA . ILE A 1 88 ? -30.56285 -2.38106 15.78225 1.000 15.49488 88 ILE A CA 1
ATOM 665 C C . ILE A 1 88 ? -29.69135 -2.85526 14.62813 1.000 15.67236 88 ILE A C 1
ATOM 666 O O . ILE A 1 88 ? -29.59619 -4.05764 14.38757 1.000 16.32437 88 ILE A O 1
ATOM 671 N N . THR A 1 89 ? -29.07159 -1.91354 13.92755 1.000 11.32726 89 THR A N 1
ATOM 672 C CA . THR A 1 89 ? -28.09789 -2.17762 12.87401 1.000 12.70110 89 THR A CA 1
ATOM 673 C C . THR A 1 89 ? -26.80012 -1.45263 13.21446 1.000 12.24153 89 THR A C 1
ATOM 674 O O . THR A 1 89 ? -26.80711 -0.23777 13.42449 1.000 12.05208 89 THR A O 1
ATOM 678 N N . SER A 1 90 ? -25.70068 -2.19520 13.23963 1.000 10.79334 90 SER A N 1
ATOM 679 C CA . SER A 1 90 ? -24.36051 -1.65463 13.39941 1.000 13.52922 90 SER A CA 1
ATOM 680 C C . SER A 1 90 ? -23.74106 -1.63521 12.00491 1.000 16.91450 90 SER A C 1
ATOM 681 O O . SER A 1 90 ? -23.32567 -2.67446 11.48333 1.000 19.32168 90 SER A O 1
ATOM 684 N N . PHE A 1 91 ? -23.69992 -0.45578 11.38409 1.000 13.03029 91 PHE A N 1
ATOM 685 C CA . PHE A 1 91 ? -23.22518 -0.33604 10.00883 1.000 12.15162 91 PHE A CA 1
ATOM 686 C C . PHE A 1 91 ? -21.69920 -0.36044 10.01697 1.000 13.88272 91 PHE A C 1
ATOM 687 O O . PHE A 1 91 ? -21.05913 0.43811 10.71596 1.000 14.33357 91 PHE A O 1
ATOM 695 N N . LYS A 1 92 ? -21.12694 -1.30670 9.28885 1.000 12.64648 92 LYS A N 1
ATOM 696 C CA . LYS A 1 92 ? -19.68548 -1.49982 9.18044 1.000 13.57120 92 LYS A CA 1
ATOM 697 C C . LYS A 1 92 ? -19.24543 -1.09455 7.78373 1.000 12.46523 92 LYS A C 1
ATOM 698 O O . LYS A 1 92 ? -20.02142 -0.49161 7.03813 1.000 12.56353 92 LYS A O 1
ATOM 704 N N . GLN A 1 93 ? -17.98639 -1.39122 7.45146 1.000 13.98150 93 GLN A N 1
ATOM 705 C CA . GLN A 1 93 ? -17.44972 -1.07988 6.13358 1.000 14.25642 93 GLN A CA 1
ATOM 706 C C . GLN A 1 93 ? -18.35324 -1.67484 5.06219 1.000 13.33034 93 GLN A C 1
ATOM 707 O O . GLN A 1 93 ? -18.69285 -2.86506 5.14622 1.000 13.30825 93 GLN A O 1
ATOM 713 N N . PRO A 1 94 ? -18.77837 -0.88990 4.06770 1.000 12.88608 94 PRO A N 1
ATOM 714 C CA . PRO A 1 94 ? -19.61935 -1.42866 2.98699 1.000 12.21530 94 PRO A CA 1
ATOM 715 C C . PRO A 1 94 ? -19.01137 -2.65246 2.33385 1.000 12.42837 94 PRO A C 1
ATOM 716 O O . PRO A 1 94 ? -17.82146 -2.67797 2.01232 1.000 12.35565 94 PRO A O 1
ATOM 720 N N . SER A 1 95 ? -19.84635 -3.66151 2.13087 1.000 12.05515 95 SER A N 1
ATOM 721 C CA . SER A 1 95 ? -19.47136 -4.85876 1.38566 1.000 15.48717 95 SER A CA 1
ATOM 722 C C . SER A 1 95 ? -19.36082 -4.55118 -0.10673 1.000 13.96569 95 SER A C 1
ATOM 723 O O . SER A 1 95 ? -19.80183 -3.49865 -0.58909 1.000 12.34540 95 SER A O 1
ATOM 726 N N . ALA A 1 96 ? -18.82857 -5.51827 -0.86498 1.000 14.17987 96 ALA A N 1
ATOM 727 C CA . ALA A 1 96 ? -18.77289 -5.33239 -2.31519 1.000 17.86685 96 ALA A CA 1
ATOM 728 C C . ALA A 1 96 ? -20.16474 -5.08773 -2.89104 1.000 16.42711 96 ALA A C 1
ATOM 729 O O . ALA A 1 96 ? -20.35715 -4.19979 -3.75202 1.000 14.35614 96 ALA A O 1
ATOM 731 N N . GLU A 1 97 ? -21.16355 -5.84658 -2.41126 1.000 13.88381 97 GLU A N 1
ATOM 732 C CA . GLU A 1 97 ? -22.52113 -5.63200 -2.94054 1.000 16.57882 97 GLU A CA 1
ATOM 733 C C . GLU A 1 97 ? -23.03799 -4.22782 -2.60392 1.000 15.93943 97 GLU A C 1
ATOM 734 O O . GLU A 1 97 ? -23.61440 -3.54363 -3.46783 1.000 13.48729 97 GLU A O 1
ATOM 740 N N . GLU A 1 98 ? -22.79804 -3.76053 -1.37436 1.000 10.88060 98 GLU A N 1
ATOM 741 C CA . GLU A 1 98 ? -23.24372 -2.42498 -0.97966 1.000 13.17086 98 GLU A CA 1
ATOM 742 C C . GLU A 1 98 ? -22.55100 -1.33466 -1.80345 1.000 13.87306 98 GLU A C 1
ATOM 743 O O . GLU A 1 98 ? -23.19303 -0.36088 -2.23723 1.000 12.03716 98 GLU A O 1
ATOM 749 N N . LEU A 1 99 ? -21.25340 -1.49801 -2.06837 1.000 11.71432 99 LEU A N 1
ATOM 750 C CA . LEU A 1 99 ? -20.51523 -0.52440 -2.85698 1.000 13.03597 99 LEU A CA 1
ATOM 751 C C . LEU A 1 99 ? -20.97818 -0.46707 -4.31358 1.000 13.72043 99 LEU A C 1
ATOM 752 O O . LEU A 1 99 ? -20.78908 0.56117 -4.96875 1.000 13.04551 99 LEU A O 1
ATOM 757 N N . SER A 1 100 ? -21.60010 -1.52770 -4.81571 1.000 13.75025 100 SER A N 1
ATOM 758 C CA . SER A 1 100 ? -22.12361 -1.55485 -6.16943 1.000 13.46938 100 SER A CA 1
ATOM 759 C C . SER A 1 100 ? -23.46481 -0.84134 -6.28333 1.000 12.82027 100 SER A C 1
ATOM 760 O O . SER A 1 100 ? -24.02965 -0.80484 -7.37824 1.000 12.86049 100 SER A O 1
ATOM 763 N N . HIS A 1 101 ? -23.97253 -0.28795 -5.17833 1.000 11.92729 101 HIS A N 1
ATOM 764 C CA . HIS A 1 101 ? -25.18821 0.52295 -5.13333 1.000 13.67424 101 HIS A CA 1
ATOM 765 C C . HIS A 1 101 ? -24.88158 1.93380 -4.64776 1.000 13.45492 101 HIS A C 1
ATOM 766 O O . HIS A 1 101 ? -23.79638 2.22099 -4.14047 1.000 13.77850 101 HIS A O 1
ATOM 773 N N . ASP A 1 102 ? -25.87562 2.81191 -4.77386 1.000 12.44449 102 ASP A N 1
ATOM 774 C CA . ASP A 1 102 ? -25.74370 4.14694 -4.20473 1.000 12.91653 102 ASP A CA 1
ATOM 775 C C . ASP A 1 102 ? -25.58152 4.05160 -2.66705 1.000 11.21496 102 ASP A C 1
ATOM 776 O O . ASP A 1 102 ? -25.91842 3.04237 -2.03629 1.000 12.69748 102 ASP A O 1
ATOM 781 N N . PHE A 1 103 ? -24.99410 5.09451 -2.06852 1.000 9.49332 103 PHE A N 1
ATOM 782 C CA . PHE A 1 103 ? -24.62403 4.97990 -0.65441 1.000 11.18353 103 PHE A CA 1
ATOM 783 C C . PHE A 1 103 ? -25.83117 4.86858 0.28362 1.000 12.23912 103 PHE A C 1
ATOM 784 O O . PHE A 1 103 ? -25.67879 4.35167 1.40457 1.000 14.71776 103 PHE A O 1
ATOM 792 N N . LEU A 1 104 ? -27.02569 5.30114 -0.12623 1.000 11.44272 104 LEU A N 1
ATOM 793 C CA . LEU A 1 104 ? -28.19133 5.16488 0.74771 1.000 10.93686 104 LEU A CA 1
ATOM 794 C C . LEU A 1 104 ? -28.94367 3.83974 0.57770 1.000 11.42420 104 LEU A C 1
ATOM 795 O O . LEU A 1 104 ? -29.87023 3.56666 1.34719 1.000 11.32221 104 LEU A O 1
ATOM 800 N N . TRP A 1 105 ? -28.55743 3.00311 -0.38004 1.000 11.25732 105 TRP A N 1
ATOM 801 C CA . TRP A 1 105 ? -29.28447 1.75665 -0.63204 1.000 11.48938 105 TRP A CA 1
ATOM 802 C C . TRP A 1 105 ? -29.30406 0.88056 0.61103 1.000 11.35363 105 TRP A C 1
ATOM 803 O O . TRP A 1 105 ? -30.36637 0.43661 1.04856 1.000 10.48834 105 TRP A O 1
ATOM 814 N N . ARG A 1 106 ? -28.14336 0.64402 1.21166 1.000 8.71527 106 ARG A N 1
ATOM 815 C CA . ARG A 1 106 ? -28.08873 -0.22691 2.38399 1.000 10.08179 106 ARG A CA 1
ATOM 816 C C . ARG A 1 106 ? -28.71402 0.43056 3.61500 1.000 10.89405 106 ARG A C 1
ATOM 817 O O . ARG A 1 106 ? -29.16121 -0.27724 4.53960 1.000 10.64356 106 ARG A O 1
ATOM 825 N N . ILE A 1 107 ? -28.72406 1.76595 3.65356 1.000 10.32202 107 ILE A N 1
ATOM 826 C CA . ILE A 1 107 ? -29.28763 2.50744 4.77649 1.000 11.06768 107 ILE A CA 1
ATOM 827 C C . ILE A 1 107 ? -30.80188 2.44423 4.70874 1.000 10.76460 107 ILE A C 1
ATOM 828 O O . ILE A 1 107 ? -31.48510 2.11675 5.69527 1.000 10.71009 107 ILE A O 1
ATOM 833 N N . HIS A 1 108 ? -31.34667 2.73681 3.51976 1.000 10.57019 108 HIS A N 1
ATOM 834 C CA . HIS A 1 108 ? -32.78811 2.76894 3.34849 1.000 12.89982 108 HIS A CA 1
ATOM 835 C C . HIS A 1 108 ? -33.41248 1.41903 3.68321 1.000 11.83168 108 HIS A C 1
ATOM 836 O O . HIS A 1 108 ? -34.49700 1.36074 4.27234 1.000 10.69493 108 HIS A O 1
ATOM 843 N N . GLN A 1 109 ? -32.72086 0.32715 3.33820 1.000 11.44787 109 GLN A N 1
ATOM 844 C CA . GLN A 1 109 ? -33.22365 -1.02300 3.60032 1.000 14.22759 109 GLN A CA 1
ATOM 845 C C . GLN A 1 109 ? -33.58569 -1.22722 5.07060 1.000 13.31891 109 GLN A C 1
ATOM 846 O O . GLN A 1 109 ? -34.58115 -1.90099 5.38037 1.000 12.27768 109 GLN A O 1
ATOM 852 N N . LYS A 1 110 ? -32.81297 -0.62782 5.98333 1.000 11.66903 110 LYS A N 1
ATOM 853 C CA . LYS A 1 110 ? -32.98248 -0.80315 7.42112 1.000 12.87994 110 LYS A CA 1
ATOM 854 C C . LYS A 1 110 ? -33.84139 0.27258 8.07823 1.000 12.98034 110 LYS A C 1
ATOM 855 O O . LYS A 1 110 ? -33.92258 0.29635 9.31548 1.000 14.46918 110 LYS A O 1
ATOM 861 N N . ALA A 1 111 ? -34.46959 1.17447 7.31967 1.000 13.25936 111 ALA A N 1
ATOM 862 C CA . ALA A 1 111 ? -35.38654 2.13285 7.94794 1.000 12.90634 111 ALA A CA 1
ATOM 863 C C . ALA A 1 111 ? -36.53088 1.38716 8.64650 1.000 12.45943 111 ALA A C 1
ATOM 864 O O . ALA A 1 111 ? -36.99069 0.34804 8.15715 1.000 13.88778 111 ALA A O 1
ATOM 866 N N . PRO A 1 112 ? -37.00916 1.86700 9.78887 1.000 11.55815 112 PRO A N 1
ATOM 867 C CA . PRO A 1 112 ? -37.92308 1.04515 10.60771 1.000 12.49405 112 PRO A CA 1
ATOM 868 C C . PRO A 1 112 ? -39.33725 0.94810 10.05056 1.000 12.23801 112 PRO A C 1
ATOM 869 O O . PRO A 1 112 ? -39.87340 1.88544 9.45660 1.000 12.23733 112 PRO A O 1
ATOM 873 N N . ALA A 1 113 ? -39.95765 -0.22413 10.25524 1.000 14.15626 113 ALA A N 1
ATOM 874 C CA . ALA A 1 113 ? -41.37075 -0.38910 9.91655 1.000 13.93058 113 ALA A CA 1
ATOM 875 C C . ALA A 1 113 ? -42.26920 0.32080 10.92944 1.000 15.54064 113 ALA A C 1
ATOM 876 O O . ALA A 1 113 ? -41.84344 0.68303 12.03627 1.000 12.91595 113 ALA A O 1
ATOM 878 N N . LYS A 1 114 ? -43.52980 0.53180 10.53010 1.000 12.62167 114 LYS A N 1
ATOM 879 C CA . LYS A 1 114 ? -44.49730 1.11733 11.44349 1.000 17.95678 114 LYS A CA 1
ATOM 880 C C . LYS A 1 114 ? -44.57157 0.27241 12.70546 1.000 16.81456 114 LYS A C 1
ATOM 881 O O . LYS A 1 114 ? -44.58262 -0.95517 12.64284 1.000 15.31720 114 LYS A O 1
ATOM 887 N N . GLY A 1 115 ? -44.59364 0.94452 13.85505 1.000 14.31697 115 GLY A N 1
ATOM 888 C CA . GLY A 1 115 ? -44.68393 0.27388 15.13037 1.000 12.90286 115 GLY A CA 1
ATOM 889 C C . GLY A 1 115 ? -43.33922 0.00627 15.76761 1.000 14.34070 115 GLY A C 1
ATOM 890 O O . GLY A 1 115 ? -43.30189 -0.35741 16.95852 1.000 14.21153 115 GLY A O 1
ATOM 891 N N . TYR A 1 116 ? -42.22921 0.21425 15.03454 1.000 14.36431 116 TYR A N 1
ATOM 892 C CA . TYR A 1 116 ? -40.89707 -0.16986 15.51155 1.000 11.37306 116 TYR A CA 1
ATOM 893 C C . TYR A 1 116 ? -40.01487 1.02573 15.85219 1.000 13.65947 116 TYR A C 1
ATOM 894 O O . TYR A 1 116 ? -40.17263 2.13162 15.32313 1.000 12.39294 116 TYR A O 1
ATOM 903 N N . VAL A 1 117 ? -39.05088 0.75259 16.74054 1.000 11.34431 117 VAL A N 1
ATOM 904 C CA . VAL A 1 117 ? -37.88936 1.60486 16.98247 1.000 13.53627 117 VAL A CA 1
ATOM 905 C C . VAL A 1 117 ? -36.71684 1.03834 16.18253 1.000 17.12965 117 VAL A C 1
ATOM 906 O O . VAL A 1 117 ? -36.38036 -0.14202 16.32492 1.000 18.40948 117 VAL A O 1
ATOM 910 N N . GLY A 1 118 ? -36.11306 1.85555 15.32427 1.000 10.88198 118 GLY A N 1
ATOM 911 C CA . GLY A 1 118 ? -34.89058 1.48852 14.61794 1.000 14.01047 118 GLY A CA 1
ATOM 912 C C . GLY A 1 118 ? -33.72142 2.23275 15.24317 1.000 14.58610 118 GLY A C 1
ATOM 913 O O . GLY A 1 118 ? -33.86901 3.39034 15.66752 1.000 11.73079 118 GLY A O 1
ATOM 914 N N . VAL A 1 119 ? -32.57415 1.55294 15.33858 1.000 10.97157 119 VAL A N 1
ATOM 915 C CA . VAL A 1 119 ? -31.34428 2.16381 15.83736 1.000 10.25319 119 VAL A CA 1
ATOM 916 C C . VAL A 1 119 ? -30.22736 1.91940 14.82642 1.000 12.06548 119 VAL A C 1
ATOM 917 O O . VAL A 1 119 ? -29.92821 0.76031 14.47832 1.000 12.39403 119 VAL A O 1
ATOM 921 N N . PHE A 1 120 ? -29.64270 3.00147 14.33382 1.000 10.28571 120 PHE A N 1
ATOM 922 C CA . PHE A 1 120 ? -28.48318 2.95903 13.44491 1.000 10.04621 120 PHE A CA 1
ATOM 923 C C . PHE A 1 120 ? -27.26906 3.28923 14.30174 1.000 12.32298 120 PHE A C 1
ATOM 924 O O . PHE A 1 120 ? -27.05922 4.45515 14.65476 1.000 13.71925 120 PHE A O 1
ATOM 932 N N . ASN A 1 121 ? -26.48936 2.26492 14.65449 1.000 10.91079 121 ASN A N 1
ATOM 933 C CA . ASN A 1 121 ? -25.19278 2.46223 15.31091 1.000 12.25223 121 ASN A CA 1
ATOM 934 C C . ASN A 1 121 ? -24.19600 2.66790 14.17477 1.000 11.40223 121 ASN A C 1
ATOM 935 O O . ASN A 1 121 ? -23.80694 1.70637 13.49915 1.000 11.84297 121 ASN A O 1
ATOM 940 N N . ARG A 1 122 ? -23.83553 3.94881 13.94122 1.000 8.95504 122 ARG A N 1
ATOM 941 C CA . ARG A 1 122 ? -23.29984 4.47314 12.67658 1.000 11.43159 122 ARG A CA 1
ATOM 942 C C . ARG A 1 122 ? -24.38694 4.43327 11.59729 1.000 10.82449 122 ARG A C 1
ATOM 943 O O . ARG A 1 122 ? -25.42817 3.78990 11.78662 1.000 11.54616 122 ARG A O 1
ATOM 951 N N . SER A 1 123 ? -24.19552 5.12727 10.48114 1.000 10.67864 123 SER A N 1
ATOM 952 C CA . SER A 1 123 ? -25.34869 5.47293 9.65106 1.000 11.81914 123 SER A CA 1
ATOM 953 C C . SER A 1 123 ? -24.86683 6.00140 8.30682 1.000 12.76185 123 SER A C 1
ATOM 954 O O . SER A 1 123 ? -23.67990 5.90862 7.96266 1.000 11.06905 123 SER A O 1
ATOM 957 N N . GLN A 1 124 ? -25.80983 6.60615 7.57290 1.000 10.53751 124 GLN A N 1
ATOM 958 C CA . GLN A 1 124 ? -25.49514 7.33198 6.34756 1.000 12.91964 124 GLN A CA 1
ATOM 959 C C . GLN A 1 124 ? -24.39156 8.37200 6.55718 1.000 11.65701 124 GLN A C 1
ATOM 960 O O . GLN A 1 124 ? -23.69565 8.72414 5.60080 1.000 12.95442 124 GLN A O 1
ATOM 966 N N . TYR A 1 125 ? -24.18821 8.86155 7.78402 1.000 10.97756 125 TYR A N 1
ATOM 967 C CA . TYR A 1 125 ? -23.18418 9.90705 7.96005 1.000 12.85642 125 TYR A CA 1
ATOM 968 C C . TYR A 1 125 ? -21.74454 9.38410 7.80337 1.000 11.10770 125 TYR A C 1
ATOM 969 O O . TYR A 1 125 ? -20.83807 10.17910 7.50873 1.000 11.72393 125 TYR A O 1
ATOM 978 N N . GLU A 1 126 ? -21.50998 8.08245 7.96807 1.000 12.27154 126 GLU A N 1
ATOM 979 C CA . GLU A 1 126 ? -20.16380 7.53880 7.72195 1.000 11.48672 126 GLU A CA 1
ATOM 980 C C . GLU A 1 126 ? -19.68146 7.87878 6.31935 1.000 14.24192 126 GLU A C 1
ATOM 981 O O . GLU A 1 126 ? -18.47903 8.09028 6.10069 1.000 13.57049 126 GLU A O 1
ATOM 987 N N . ASP A 1 127 ? -20.60506 7.93817 5.35227 1.000 13.65574 127 ASP A N 1
ATOM 988 C CA . ASP A 1 127 ? -20.22770 8.25096 3.98455 1.000 13.18921 127 ASP A CA 1
ATOM 989 C C . ASP A 1 127 ? -19.82064 9.70607 3.78796 1.000 13.01344 127 ASP A C 1
ATOM 990 O O . ASP A 1 127 ? -19.37040 10.02827 2.68399 1.000 13.89768 127 ASP A O 1
ATOM 995 N N . VAL A 1 128 ? -19.96127 10.57917 4.81067 1.000 13.57644 128 VAL A N 1
ATOM 996 C CA . VAL A 1 128 ? -19.40844 11.92730 4.73942 1.000 12.86542 128 VAL A CA 1
ATOM 997 C C . VAL A 1 128 ? -18.50572 12.21443 5.94637 1.000 15.61176 128 VAL A C 1
ATOM 998 O O . VAL A 1 128 ? -18.26357 13.38485 6.28411 1.000 15.91381 128 VAL A O 1
ATOM 1002 N N . LEU A 1 129 ? -17.96645 11.16774 6.58132 1.000 13.79868 129 LEU A N 1
ATOM 1003 C CA . LEU A 1 129 ? -17.07107 11.37006 7.72751 1.000 14.93161 129 LEU A CA 1
ATOM 1004 C C . LEU A 1 129 ? -15.69639 10.78111 7.39666 1.000 15.84604 129 LEU A C 1
ATOM 1005 O O . LEU A 1 129 ? -14.85030 11.48738 6.85021 1.000 14.55182 129 LEU A O 1
ATOM 1010 N N . VAL A 1 130 ? -15.47620 9.48592 7.68172 1.000 15.13250 130 VAL A N 1
ATOM 1011 C CA . VAL A 1 130 ? -14.18164 8.85775 7.41187 1.000 15.03503 130 VAL A CA 1
ATOM 1012 C C . VAL A 1 130 ? -13.80054 8.99935 5.94166 1.000 16.41106 130 VAL A C 1
ATOM 1013 O O . VAL A 1 130 ? -12.61938 9.13819 5.61149 1.000 15.55576 130 VAL A O 1
ATOM 1017 N N . THR A 1 131 ? -14.78880 8.98980 5.04216 1.000 14.46913 131 THR A N 1
ATOM 1018 C CA . THR A 1 131 ? -14.50347 9.11398 3.61473 1.000 18.24979 131 THR A CA 1
ATOM 1019 C C . THR A 1 131 ? -13.90159 10.47382 3.26783 1.000 18.02880 131 THR A C 1
ATOM 1020 O O . THR A 1 131 ? -13.19813 10.59306 2.26664 1.000 20.20587 131 THR A O 1
ATOM 1024 N N . ARG A 1 132 ? -14.21132 11.51784 4.03605 1.000 17.72780 132 ARG A N 1
ATOM 1025 C CA . ARG A 1 132 ? -13.63920 12.82962 3.74659 1.000 17.89779 132 ARG A CA 1
ATOM 1026 C C . ARG A 1 132 ? -12.25597 12.98965 4.36453 1.000 23.35522 132 ARG A C 1
ATOM 1027 O O . ARG A 1 132 ? -11.36504 13.60692 3.75689 1.000 21.72928 132 ARG A O 1
ATOM 1035 N N . VAL A 1 133 ? -12.08861 12.50568 5.59749 1.000 16.90453 133 VAL A N 1
ATOM 1036 C CA . VAL A 1 133 ? -10.81302 12.67232 6.28265 1.000 19.12119 133 VAL A CA 1
ATOM 1037 C C . VAL A 1 133 ? -9.69590 12.04169 5.47917 1.000 20.58787 133 VAL A C 1
ATOM 1038 O O . VAL A 1 133 ? -8.62029 12.63384 5.30606 1.000 22.57193 133 VAL A O 1
ATOM 1042 N N . TYR A 1 134 ? -9.94420 10.85656 4.91901 1.000 20.17456 134 TYR A N 1
ATOM 1043 C CA . TYR A 1 134 ? -8.91945 10.12985 4.18932 1.000 19.19087 134 TYR A CA 1
ATOM 1044 C C . TYR A 1 134 ? -9.05301 10.27274 2.66359 1.000 26.74507 134 TYR A C 1
ATOM 1045 O O . TYR A 1 134 ? -8.47173 9.47751 1.92853 1.000 25.81102 134 TYR A O 1
ATOM 1054 N N . ASP A 1 135 ? -9.78633 11.28541 2.18359 1.000 23.57257 135 ASP A N 1
ATOM 1055 C CA . ASP A 1 135 ? -9.81851 11.66640 0.76508 1.000 27.79885 135 ASP A CA 1
ATOM 1056 C C . ASP A 1 135 ? -10.32104 10.54640 -0.13604 1.000 25.33100 135 ASP A C 1
ATOM 1057 O O . ASP A 1 135 ? -9.88322 10.41588 -1.28472 1.000 27.70007 135 ASP A O 1
ATOM 1062 N N . MET A 1 136 ? -11.22660 9.72058 0.38056 1.000 23.05985 136 MET A N 1
ATOM 1063 C CA . MET A 1 136 ? -11.95382 8.79534 -0.47833 1.000 25.91389 136 MET A CA 1
ATOM 1064 C C . MET A 1 136 ? -12.95572 9.53141 -1.35242 1.000 23.20920 136 MET A C 1
ATOM 1065 O O . MET A 1 136 ? -13.28091 9.06158 -2.44239 1.000 25.47247 136 MET A O 1
ATOM 1070 N N . ILE A 1 137 ? -13.47250 10.66907 -0.89162 1.000 23.33047 137 ILE A N 1
ATOM 1071 C CA . ILE A 1 137 ? -14.29384 11.56300 -1.70721 1.000 23.19843 137 ILE A CA 1
ATOM 1072 C C . ILE A 1 137 ? -13.76891 12.98460 -1.54128 1.000 22.84721 137 ILE A C 1
ATOM 1073 O O . ILE A 1 137 ? -13.02085 13.28376 -0.60882 1.000 24.87151 137 ILE A O 1
ATOM 1078 N N . ASP A 1 138 ? -14.15010 13.86758 -2.46945 1.000 24.32459 138 ASP A N 1
ATOM 1079 C CA . ASP A 1 138 ? -13.77310 15.27314 -2.36593 1.000 28.31855 138 ASP A CA 1
ATOM 1080 C C . ASP A 1 138 ? -14.93654 16.11755 -1.80808 1.000 27.57127 138 ASP A C 1
ATOM 1081 O O . ASP A 1 138 ? -16.03341 15.61089 -1.54314 1.000 22.33300 138 ASP A O 1
ATOM 1086 N N . ASP A 1 139 ? -14.68838 17.43312 -1.64772 1.000 27.59112 139 ASP A N 1
ATOM 1087 C CA . ASP A 1 139 ? -15.68393 18.32416 -1.03962 1.000 27.47327 139 ASP A CA 1
ATOM 1088 C C . ASP A 1 139 ? -16.96827 18.37077 -1.85645 1.000 24.90841 139 ASP A C 1
ATOM 1089 O O . ASP A 1 139 ? -18.06249 18.33404 -1.28736 1.000 22.44387 139 ASP A O 1
ATOM 1094 N N . LYS A 1 140 ? -16.85313 18.43739 -3.18993 1.000 25.06090 140 LYS A N 1
ATOM 1095 C CA . LYS A 1 140 ? -18.04393 18.48948 -4.03741 1.000 26.26658 140 LYS A CA 1
ATOM 1096 C C . LYS A 1 140 ? -18.94114 17.27251 -3.81377 1.000 22.69743 140 LYS A C 1
ATOM 1097 O O . LYS A 1 140 ? -20.15688 17.40963 -3.62784 1.000 24.29658 140 LYS A O 1
ATOM 1103 N N . THR A 1 141 ? -18.36207 16.07074 -3.83003 1.000 22.01073 141 THR A N 1
ATOM 1104 C CA . THR A 1 141 ? -19.14754 14.86904 -3.56474 1.000 22.19036 141 THR A CA 1
ATOM 1105 C C . THR A 1 141 ? -19.73298 14.87998 -2.16142 1.000 19.40078 141 THR A C 1
ATOM 1106 O O . THR A 1 141 ? -20.86543 14.43754 -1.96185 1.000 17.80625 141 THR A O 1
ATOM 1110 N N . ALA A 1 142 ? -18.95776 15.33022 -1.16842 1.000 18.91672 142 ALA A N 1
ATOM 1111 C CA . ALA A 1 142 ? -19.45454 15.34018 0.20392 1.000 17.03717 142 ALA A CA 1
ATOM 1112 C C . ALA A 1 142 ? -20.64549 16.28544 0.35566 1.000 15.99451 142 ALA A C 1
ATOM 1113 O O . ALA A 1 142 ? -21.62151 15.95753 1.03592 1.000 15.81950 142 ALA A O 1
ATOM 1115 N N . LYS A 1 143 ? -20.57324 17.47347 -0.24801 1.000 19.15289 143 LYS A N 1
ATOM 1116 C CA . LYS A 1 143 ? -21.70805 18.39511 -0.18796 1.000 22.03731 143 LYS A CA 1
ATOM 1117 C C . LYS A 1 143 ? -22.93890 17.79157 -0.86103 1.000 20.10963 143 LYS A C 1
ATOM 1118 O O . LYS A 1 143 ? -24.06138 17.93079 -0.35655 1.000 20.03208 143 LYS A O 1
ATOM 1124 N N . ARG A 1 144 ? -22.74966 17.10768 -1.99524 1.000 18.87508 144 ARG A N 1
ATOM 1125 C CA . ARG A 1 144 ? -23.88160 16.46243 -2.66474 1.000 17.80080 144 ARG A CA 1
ATOM 1126 C C . ARG A 1 144 ? -24.45745 15.33071 -1.81088 1.000 17.06913 144 ARG A C 1
ATOM 1127 O O . ARG A 1 144 ? -25.68877 15.20337 -1.69118 1.000 16.28819 144 ARG A O 1
ATOM 1135 N N . ARG A 1 145 ? -23.59628 14.52665 -1.17520 1.000 14.80546 145 ARG A N 1
ATOM 1136 C CA . ARG A 1 145 ? -24.10344 13.48180 -0.27456 1.000 14.93103 145 ARG A CA 1
ATOM 1137 C C . ARG A 1 145 ? -24.88508 14.06729 0.90616 1.000 13.57911 145 ARG A C 1
ATOM 1138 O O . ARG A 1 145 ? -25.90539 13.49745 1.31611 1.000 13.24356 145 ARG A O 1
ATOM 1146 N N . LEU A 1 146 ? -24.43042 15.19801 1.47405 1.000 14.83731 146 LEU A N 1
ATOM 1147 C CA . LEU A 1 146 ? -25.18700 15.81314 2.56318 1.000 17.05557 146 LEU A CA 1
ATOM 1148 C C . LEU A 1 146 ? -26.57515 16.25756 2.09299 1.000 16.41039 146 LEU A C 1
ATOM 1149 O O . LEU A 1 146 ? -27.55713 16.12610 2.83283 1.000 15.60075 146 LEU A O 1
ATOM 1154 N N . GLU A 1 147 ? -26.67895 16.77460 0.86488 1.000 15.16377 147 GLU A N 1
ATOM 1155 C CA . GLU A 1 147 ? -27.99635 17.11001 0.32096 1.000 17.85468 147 GLU A CA 1
ATOM 1156 C C . GLU A 1 147 ? -28.87911 15.86124 0.20593 1.000 15.14592 147 GLU A C 1
ATOM 1157 O O . GLU A 1 147 ? -30.05055 15.88310 0.61272 1.000 16.76103 147 GLU A O 1
ATOM 1163 N N . HIS A 1 148 ? -28.33365 14.76252 -0.34354 1.000 13.18985 148 HIS A N 1
ATOM 1164 C CA . HIS A 1 148 ? -29.09930 13.51056 -0.44743 1.000 13.55342 148 HIS A CA 1
ATOM 1165 C C . HIS A 1 148 ? -29.51600 12.99018 0.91569 1.000 12.49506 148 HIS A C 1
ATOM 1166 O O . HIS A 1 148 ? -30.58864 12.39352 1.05080 1.000 14.10597 148 HIS A O 1
ATOM 1173 N N . ILE A 1 149 ? -28.65346 13.14437 1.92408 1.000 11.98861 149 ILE A N 1
ATOM 1174 C CA . ILE A 1 149 ? -29.01607 12.70529 3.27882 1.000 10.93963 149 ILE A CA 1
ATOM 1175 C C . ILE A 1 149 ? -30.20777 13.51745 3.78727 1.000 14.14008 149 ILE A C 1
ATOM 1176 O O . ILE A 1 149 ? -31.17733 12.95767 4.33081 1.000 12.67393 149 ILE A O 1
ATOM 1181 N N . ARG A 1 150 ? -30.13643 14.85419 3.64022 1.000 14.44358 150 ARG A N 1
ATOM 1182 C CA . ARG A 1 150 ? -31.26229 15.72306 3.98153 1.000 14.68878 150 ARG A CA 1
ATOM 1183 C C . ARG A 1 150 ? -32.55264 15.24260 3.31336 1.000 13.21853 150 ARG A C 1
ATOM 1184 O O . ARG A 1 150 ? -33.58984 15.11233 3.96900 1.000 13.35781 150 ARG A O 1
ATOM 1192 N N . HIS A 1 151 ? -32.49737 14.98922 2.00309 1.000 13.80703 151 HIS A N 1
ATOM 1193 C CA . HIS A 1 151 ? -33.67462 14.52112 1.26950 1.000 15.72152 151 HIS A CA 1
ATOM 1194 C C . HIS A 1 151 ? -34.18099 13.19366 1.80680 1.000 16.22035 151 HIS A C 1
ATOM 1195 O O . HIS A 1 151 ? -35.40471 12.98254 1.89217 1.000 12.45237 151 HIS A O 1
ATOM 1202 N N . PHE A 1 152 ? -33.25432 12.28340 2.15315 1.000 12.99162 152 PHE A N 1
ATOM 1203 C CA . PHE A 1 152 ? -33.62553 10.97232 2.68994 1.000 11.91936 152 PHE A CA 1
ATOM 1204 C C . PHE A 1 152 ? -34.33034 11.11790 4.03837 1.000 13.61009 152 PHE A C 1
ATOM 1205 O O . PHE A 1 152 ? -35.38009 10.49791 4.28088 1.000 13.03550 152 PHE A O 1
ATOM 1213 N N . GLU A 1 153 ? -33.80602 11.99053 4.90480 1.000 12.67839 153 GLU A N 1
ATOM 1214 C CA . GLU A 1 153 ? -34.44461 12.20321 6.20196 1.000 12.03848 153 GLU A CA 1
ATOM 1215 C C . GLU A 1 153 ? -35.82899 12.83234 6.03665 1.000 15.13065 153 GLU A C 1
ATOM 1216 O O . GLU A 1 153 ? -36.76118 12.46158 6.76723 1.000 13.40514 153 GLU A O 1
ATOM 1222 N N . GLU A 1 154 ? -35.99812 13.70982 5.03857 1.000 13.04293 154 GLU A N 1
ATOM 1223 C CA . GLU A 1 154 ? -37.31390 14.30202 4.76747 1.000 13.69918 154 GLU A CA 1
ATOM 1224 C C . GLU A 1 154 ? -38.33277 13.24177 4.34038 1.000 14.59572 154 GLU A C 1
ATOM 1225 O O . GLU A 1 154 ? -39.50497 13.29433 4.74591 1.000 13.26809 154 GLU A O 1
ATOM 1231 N N . LEU A 1 155 ? -37.90297 12.30123 3.50188 1.000 12.28484 155 LEU A N 1
ATOM 1232 C CA . LEU A 1 155 ? -38.74554 11.18236 3.08870 1.000 12.92523 155 LEU A CA 1
ATOM 1233 C C . LEU A 1 155 ? -39.21259 10.36855 4.29597 1.000 12.16968 155 LEU A C 1
ATOM 1234 O O . LEU A 1 155 ? -40.39574 10.03853 4.40867 1.000 12.14871 155 LEU A O 1
ATOM 1239 N N . LEU A 1 156 ? -38.28949 10.01819 5.20772 1.000 11.44432 156 LEU A N 1
ATOM 1240 C CA . LEU A 1 156 ? -38.68888 9.23476 6.37213 1.000 11.81455 156 LEU A CA 1
ATOM 1241 C C . LEU A 1 156 ? -39.61394 10.03809 7.29236 1.000 13.58394 156 LEU A C 1
ATOM 1242 O O . LEU A 1 156 ? -40.62059 9.50975 7.78397 1.000 14.47803 156 LEU A O 1
ATOM 1247 N N . THR A 1 157 ? -39.31455 11.32481 7.50574 1.000 13.27650 157 THR A N 1
ATOM 1248 C CA . THR A 1 157 ? -40.19096 12.15061 8.33359 1.000 16.51662 157 THR A CA 1
ATOM 1249 C C . THR A 1 157 ? -41.60678 12.16409 7.77919 1.000 16.53931 157 THR A C 1
ATOM 1250 O O . THR A 1 157 ? -42.58713 12.04885 8.52868 1.000 15.55462 157 THR A O 1
ATOM 1254 N N . ASP A 1 158 ? -41.73491 12.29673 6.46145 1.000 13.88273 158 ASP A N 1
ATOM 1255 C CA . ASP A 1 158 ? -43.06910 12.34623 5.88105 1.000 17.23630 158 ASP A CA 1
ATOM 1256 C C . ASP A 1 158 ? -43.81320 11.01786 5.97728 1.000 18.74421 158 ASP A C 1
ATOM 1257 O O . ASP A 1 158 ? -45.04765 11.01910 5.84573 1.000 16.83458 158 ASP A O 1
ATOM 1262 N N . ASN A 1 159 ? -43.09684 9.91707 6.23845 1.000 15.94415 159 ASN A N 1
ATOM 1263 C CA . ASN A 1 159 ? -43.60879 8.56896 6.51213 1.000 15.13435 159 ASN A CA 1
ATOM 1264 C C . ASN A 1 159 ? -43.91525 8.33783 8.01483 1.000 16.71335 159 ASN A C 1
ATOM 1265 O O . ASN A 1 159 ? -44.19093 7.20939 8.42214 1.000 19.23991 159 ASN A O 1
ATOM 1270 N N . ALA A 1 160 ? -43.93793 9.39700 8.82588 1.000 15.26172 160 ALA A N 1
ATOM 1271 C CA . ALA A 1 160 ? -44.13710 9.33289 10.27682 1.000 15.26704 160 ALA A CA 1
ATOM 1272 C C . ALA A 1 160 ? -43.02304 8.55959 10.97610 1.000 15.09608 160 ALA A C 1
ATOM 1273 O O . ALA A 1 160 ? -43.22819 7.99894 12.05928 1.000 17.44383 160 ALA A O 1
ATOM 1275 N N . THR A 1 161 ? -41.83013 8.54100 10.37764 1.000 13.73536 161 THR A N 1
ATOM 1276 C CA . THR A 1 161 ? -40.62011 8.09736 11.07905 1.000 13.40486 161 THR A CA 1
ATOM 1277 C C . THR A 1 161 ? -40.00818 9.30573 11.78453 1.000 14.86049 161 THR A C 1
ATOM 1278 O O . THR A 1 161 ? -39.49554 10.22579 11.14410 1.000 16.21538 161 THR A O 1
ATOM 1282 N N . ARG A 1 162 ? -40.09092 9.30578 13.10113 1.000 14.02505 162 ARG A N 1
ATOM 1283 C CA . ARG A 1 162 ? -39.51406 10.35566 13.93289 1.000 14.93084 162 ARG A CA 1
ATOM 1284 C C . ARG A 1 162 ? -38.00326 10.13788 14.05145 1.000 17.59874 162 ARG A C 1
ATOM 1285 O O . ARG A 1 162 ? -37.54947 9.12081 14.60619 1.000 16.25342 162 ARG A O 1
ATOM 1293 N N . ILE A 1 163 ? -37.21715 11.09958 13.55407 1.000 13.23162 163 ILE A N 1
ATOM 1294 C CA . ILE A 1 163 ? -35.76713 10.96113 13.49991 1.000 13.74649 163 ILE A CA 1
ATOM 1295 C C . ILE A 1 163 ? -35.09669 11.70489 14.64494 1.000 14.99390 163 ILE A C 1
ATOM 1296 O O . ILE A 1 163 ? -35.37054 12.89089 14.87716 1.000 16.63974 163 ILE A O 1
ATOM 1301 N N . VAL A 1 164 ? -34.19289 11.02234 15.34486 1.000 13.63044 164 VAL A N 1
ATOM 1302 C CA . VAL A 1 164 ? -33.33532 11.64780 16.34699 1.000 13.43343 164 VAL A CA 1
ATOM 1303 C C . VAL A 1 164 ? -31.89766 11.25029 16.03115 1.000 14.29858 164 VAL A C 1
ATOM 1304 O O . VAL A 1 164 ? -31.58892 10.05278 15.93997 1.000 12.30824 164 VAL A O 1
ATOM 1308 N N . LYS A 1 165 ? -31.02762 12.24575 15.83869 1.000 11.36147 165 LYS A N 1
ATOM 1309 C CA . LYS A 1 165 ? -29.60043 12.03138 15.60559 1.000 12.97045 165 LYS A CA 1
ATOM 1310 C C . LYS A 1 165 ? -28.80434 12.46381 16.83133 1.000 11.70848 165 LYS A C 1
ATOM 1311 O O . LYS A 1 165 ? -28.98984 13.57150 17.33304 1.000 14.29888 165 LYS A O 1
ATOM 1317 N N . VAL A 1 166 ? -27.90231 11.60203 17.29776 1.000 10.98425 166 VAL A N 1
ATOM 1318 C CA . VAL A 1 166 ? -27.16168 11.85435 18.53168 1.000 10.52297 166 VAL A CA 1
ATOM 1319 C C . VAL A 1 166 ? -25.67162 11.68359 18.24016 1.000 11.33093 166 VAL A C 1
ATOM 1320 O O . VAL A 1 166 ? -25.23569 10.60447 17.83110 1.000 12.83041 166 VAL A O 1
ATOM 1324 N N . TYR A 1 167 ? -24.89860 12.73410 18.47885 1.000 10.88689 167 TYR A N 1
ATOM 1325 C CA . TYR A 1 167 ? -23.44142 12.67925 18.48802 1.000 10.79743 167 TYR A CA 1
ATOM 1326 C C . TYR A 1 167 ? -22.98135 12.62544 19.94211 1.000 11.90231 167 TYR A C 1
ATOM 1327 O O . TYR A 1 167 ? -23.30746 13.52267 20.72378 1.000 11.72191 167 TYR A O 1
ATOM 1336 N N . LEU A 1 168 ? -22.26306 11.56239 20.31189 1.000 10.31904 168 LEU A N 1
ATOM 1337 C CA . LEU A 1 168 ? -21.71074 11.43363 21.66453 1.000 11.15956 168 LEU A CA 1
ATOM 1338 C C . LEU A 1 168 ? -20.35981 12.13424 21.73534 1.000 14.34659 168 LEU A C 1
ATOM 1339 O O . LEU A 1 168 ? -19.39468 11.69579 21.09785 1.000 15.84912 168 LEU A O 1
ATOM 1344 N N . HIS A 1 169 ? -20.26784 13.18001 22.56331 1.000 11.56496 169 HIS A N 1
ATOM 1345 C CA . HIS A 1 169 ? -19.14534 14.10921 22.53248 1.000 14.23802 169 HIS A CA 1
ATOM 1346 C C . HIS A 1 169 ? -18.22004 13.82324 23.72385 1.000 14.88285 169 HIS A C 1
ATOM 1347 O O . HIS A 1 169 ? -18.60486 14.04824 24.88255 1.000 12.36280 169 HIS A O 1
ATOM 1354 N N . ILE A 1 170 ? -17.00333 13.29700 23.45361 1.000 13.64101 170 ILE A N 1
ATOM 1355 C CA . ILE A 1 170 ? -16.02369 13.07945 24.51812 1.000 14.79465 170 ILE A CA 1
ATOM 1356 C C . ILE A 1 170 ? -14.74027 13.82253 24.16698 1.000 14.34620 170 ILE A C 1
ATOM 1357 O O . ILE A 1 170 ? -14.46323 14.11905 22.99816 1.000 14.11257 170 ILE A O 1
ATOM 1362 N N . SER A 1 171 ? -13.98085 14.15340 25.19558 1.000 14.38370 171 SER A N 1
ATOM 1363 C CA . SER A 1 171 ? -12.71151 14.85680 25.03392 1.000 17.53810 171 SER A CA 1
ATOM 1364 C C . SER A 1 171 ? -11.61675 13.89130 24.56009 1.000 14.37566 171 SER A C 1
ATOM 1365 O O . SER A 1 171 ? -11.72610 12.67788 24.73664 1.000 16.16444 171 SER A O 1
ATOM 1368 N N . PRO A 1 172 ? -10.55788 14.40964 23.92948 1.000 17.31319 172 PRO A N 1
ATOM 1369 C CA . PRO A 1 172 ? -9.43254 13.54111 23.56186 1.000 18.31795 172 PRO A CA 1
ATOM 1370 C C . PRO A 1 172 ? -8.81814 12.82619 24.75600 1.000 16.08122 172 PRO A C 1
ATOM 1371 O O . PRO A 1 172 ? -8.36746 11.67613 24.63186 1.000 16.82119 172 PRO A O 1
ATOM 1375 N N . GLU A 1 173 ? -8.74680 13.49497 25.91359 1.000 16.01434 173 GLU A N 1
ATOM 1376 C CA . GLU A 1 173 ? -8.19876 12.82277 27.09005 1.000 19.04536 173 GLU A CA 1
ATOM 1377 C C . GLU A 1 173 ? -9.10656 11.67892 27.54314 1.000 16.52349 173 GLU A C 1
ATOM 1378 O O . GLU A 1 173 ? -8.62463 10.59687 27.92177 1.000 17.51441 173 GLU A O 1
ATOM 1384 N N . GLU A 1 174 ? -10.41837 11.88911 27.50359 1.000 13.83587 174 GLU A N 1
ATOM 1385 C CA . GLU A 1 174 ? -11.31903 10.80770 27.88190 1.000 16.15432 174 GLU A CA 1
ATOM 1386 C C . GLU A 1 174 ? -11.15447 9.62719 26.94318 1.000 14.06651 174 GLU A C 1
ATOM 1387 O O . GLU A 1 174 ? -11.06632 8.48379 27.39980 1.000 15.01634 174 GLU A O 1
ATOM 1393 N N . GLN A 1 175 ? -11.05750 9.88088 25.62738 1.000 12.84725 175 GLN A N 1
ATOM 1394 C CA . GLN A 1 175 ? -10.89355 8.77181 24.69742 1.000 14.57898 175 GLN A CA 1
ATOM 1395 C C . GLN A 1 175 ? -9.60571 8.00904 24.98849 1.000 14.37098 175 GLN A C 1
ATOM 1396 O O . GLN A 1 175 ? -9.59234 6.77722 24.95733 1.000 15.27886 175 GLN A O 1
ATOM 1402 N N . LYS A 1 176 ? -8.52746 8.72934 25.29877 1.000 14.83958 176 LYS A N 1
ATOM 1403 C CA . LYS A 1 176 ? -7.24099 8.08793 25.56044 1.000 16.48917 176 LYS A CA 1
ATOM 1404 C C . LYS A 1 176 ? -7.34329 7.13510 26.74358 1.000 15.89254 176 LYS A C 1
ATOM 1405 O O . LYS A 1 176 ? -6.84163 6.01306 26.67430 1.000 15.84530 176 LYS A O 1
ATOM 1411 N N . GLU A 1 177 ? -8.00062 7.56482 27.83771 1.000 16.13258 177 GLU A N 1
ATOM 1412 C CA . GLU A 1 177 ? -8.16444 6.69918 29.00801 1.000 19.92967 177 GLU A CA 1
ATOM 1413 C C . GLU A 1 177 ? -8.99591 5.47007 28.65959 1.000 14.57060 177 GLU A C 1
ATOM 1414 O O . GLU A 1 177 ? -8.69306 4.36229 29.10861 1.000 15.92825 177 GLU A O 1
ATOM 1420 N N . ARG A 1 178 ? -10.06425 5.65216 27.87518 1.000 15.13934 178 ARG A N 1
ATOM 1421 C CA . ARG A 1 178 ? -10.91156 4.51036 27.53740 1.000 16.60147 178 ARG A CA 1
ATOM 1422 C C . ARG A 1 178 ? -10.18035 3.53515 26.61360 1.000 16.46242 178 ARG A C 1
ATOM 1423 O O . ARG A 1 178 ? -10.33501 2.30982 26.73602 1.000 13.70325 178 ARG A O 1
ATOM 1431 N N . LEU A 1 179 ? -9.40051 4.06030 25.67461 1.000 11.93307 179 LEU A N 1
ATOM 1432 C CA . LEU A 1 179 ? -8.61922 3.17639 24.81674 1.000 16.19660 179 LEU A CA 1
ATOM 1433 C C . LEU A 1 179 ? -7.54866 2.45606 25.61858 1.000 15.73698 179 LEU A C 1
ATOM 1434 O O . LEU A 1 179 ? -7.30368 1.25722 25.40504 1.000 14.95989 179 LEU A O 1
ATOM 1439 N N . GLN A 1 180 ? -6.92059 3.16339 26.56629 1.000 14.75915 180 GLN A N 1
ATOM 1440 C CA . GLN A 1 180 ? -5.93871 2.50918 27.42654 1.000 15.57129 180 GLN A CA 1
ATOM 1441 C C . GLN A 1 180 ? -6.57717 1.37349 28.21202 1.000 15.60517 180 GLN A C 1
ATOM 1442 O O . GLN A 1 180 ? -5.94990 0.33094 28.42517 1.000 16.60518 180 GLN A O 1
ATOM 1448 N N . ALA A 1 181 ? -7.83045 1.56183 28.66300 1.000 15.52754 181 ALA A N 1
ATOM 1449 C CA . ALA A 1 181 ? -8.51723 0.50461 29.40519 1.000 18.65560 181 ALA A CA 1
ATOM 1450 C C . ALA A 1 181 ? -8.75634 -0.71783 28.53346 1.000 16.95545 181 ALA A C 1
ATOM 1451 O O . ALA A 1 181 ? -8.73611 -1.84555 29.03558 1.000 17.43961 181 ALA A O 1
ATOM 1453 N N . ARG A 1 182 ? -8.97485 -0.52419 27.22535 1.000 16.62265 182 ARG A N 1
ATOM 1454 C CA . ARG A 1 182 ? -9.06303 -1.68085 26.33872 1.000 15.51746 182 ARG A CA 1
ATOM 1455 C C . ARG A 1 182 ? -7.73652 -2.41923 26.26238 1.000 17.30366 182 ARG A C 1
ATOM 1456 O O . ARG A 1 182 ? -7.70986 -3.65643 26.28261 1.000 19.66324 182 ARG A O 1
ATOM 1464 N N . LEU A 1 183 ? -6.62679 -1.68140 26.15485 1.000 17.06302 183 LEU A N 1
ATOM 1465 C CA . LEU A 1 183 ? -5.30430 -2.29630 26.11277 1.000 19.31019 183 LEU A CA 1
ATOM 1466 C C . LEU A 1 183 ? -5.00661 -3.02120 27.40463 1.000 21.26369 183 LEU A C 1
ATOM 1467 O O . LEU A 1 183 ? -4.29718 -4.04138 27.41240 1.000 22.40651 183 LEU A O 1
ATOM 1472 N N . ASP A 1 184 ? -5.50600 -2.48796 28.52512 1.000 17.68556 184 ASP A N 1
ATOM 1473 C CA . ASP A 1 184 ? -5.18318 -3.05813 29.83014 1.000 18.35408 184 ASP A CA 1
ATOM 1474 C C . ASP A 1 184 ? -5.99243 -4.31660 30.17268 1.000 22.86705 184 ASP A C 1
ATOM 1475 O O . ASP A 1 184 ? -5.54136 -5.12627 30.98687 1.000 24.10412 184 ASP A O 1
ATOM 1480 N N . ASN A 1 185 ? -7.13314 -4.52754 29.55011 1.000 20.73440 185 ASN A N 1
ATOM 1481 C CA . ASN A 1 185 ? -8.07460 -5.56440 29.92463 1.000 20.58394 185 ASN A CA 1
ATOM 1482 C C . ASN A 1 185 ? -8.03443 -6.69818 28.91878 1.000 22.24840 185 ASN A C 1
ATOM 1483 O O . ASN A 1 185 ? -8.40933 -6.48658 27.75492 1.000 22.11765 185 ASN A O 1
ATOM 1488 N N . PRO A 1 186 ? -7.63689 -7.90682 29.32284 1.000 24.77985 186 PRO A N 1
ATOM 1489 C CA . PRO A 1 186 ? -7.55256 -9.00904 28.36050 1.000 21.77776 186 PRO A CA 1
ATOM 1490 C C . PRO A 1 186 ? -8.85686 -9.27661 27.64326 1.000 23.65964 186 PRO A C 1
ATOM 1491 O O . PRO A 1 186 ? -8.83234 -9.69101 26.48428 1.000 25.40679 186 PRO A O 1
ATOM 1495 N N . GLY A 1 187 ? -9.99759 -9.06764 28.29082 1.000 24.43592 187 GLY A N 1
ATOM 1496 C CA . GLY A 1 187 ? -11.24075 -9.27637 27.57289 1.000 23.57836 187 GLY A CA 1
ATOM 1497 C C . GLY A 1 187 ? -11.64716 -8.17051 26.62548 1.000 21.90592 187 GLY A C 1
ATOM 1498 O O . GLY A 1 187 ? -12.68071 -8.30461 25.95944 1.000 19.58387 187 GLY A O 1
ATOM 1499 N N . LYS A 1 188 ? -10.85829 -7.10034 26.52510 1.000 19.07682 188 LYS A N 1
ATOM 1500 C CA . LYS A 1 188 ? -11.18290 -5.97539 25.65061 1.000 19.48092 188 LYS A CA 1
ATOM 1501 C C . LYS A 1 188 ? -10.12455 -5.65955 24.60267 1.000 21.16681 188 LYS A C 1
ATOM 1502 O O . LYS A 1 188 ? -10.36964 -4.78416 23.75569 1.000 19.34738 188 LYS A O 1
ATOM 1508 N N . HIS A 1 189 ? -8.97155 -6.35313 24.61561 1.000 19.11371 189 HIS A N 1
ATOM 1509 C CA . HIS A 1 189 ? -7.93363 -6.16946 23.59520 1.000 21.34206 189 HIS A CA 1
ATOM 1510 C C . HIS A 1 189 ? -8.50399 -6.27037 22.18504 1.000 20.11573 189 HIS A C 1
ATOM 1511 O O . HIS A 1 189 ? -8.07869 -5.54743 21.27531 1.000 18.64800 189 HIS A O 1
ATOM 1518 N N . TRP A 1 190 ? -9.45505 -7.18668 21.98191 1.000 19.52058 190 TRP A N 1
ATOM 1519 C CA . TRP A 1 190 ? -10.00067 -7.45411 20.64687 1.000 22.15449 190 TRP A CA 1
ATOM 1520 C C . TRP A 1 190 ? -10.67586 -6.22273 20.01527 1.000 21.29045 190 TRP A C 1
ATOM 1521 O O . TRP A 1 190 ? -10.82859 -6.17599 18.78419 1.000 21.65149 190 TRP A O 1
ATOM 1532 N N . LYS A 1 191 ? -10.99442 -5.19009 20.80855 1.000 17.10639 191 LYS A N 1
ATOM 1533 C CA . LYS A 1 191 ? -11.62677 -3.95751 20.34487 1.000 19.76721 191 LYS A CA 1
ATOM 1534 C C . LYS A 1 191 ? -10.64358 -2.84058 20.09432 1.000 21.49710 191 LYS A C 1
ATOM 1535 O O . LYS A 1 191 ? -11.05059 -1.76402 19.64904 1.000 20.72783 191 LYS A O 1
ATOM 1541 N N . PHE A 1 192 ? -9.36008 -3.08520 20.26118 1.000 20.18924 192 PHE A N 1
ATOM 1542 C CA . PHE A 1 192 ? -8.38451 -2.06808 19.95504 1.000 20.20422 192 PHE A CA 1
ATOM 1543 C C . PHE A 1 192 ? -7.93300 -2.35511 18.53949 1.000 23.54590 192 PHE A C 1
ATOM 1544 O O . PHE A 1 192 ? -7.62055 -3.50115 18.21553 1.000 27.21927 192 PHE A O 1
ATOM 1552 N N . ASN A 1 193 ? -7.94807 -1.33614 17.68999 1.000 25.41641 193 ASN A N 1
ATOM 1553 C CA . ASN A 1 193 ? -7.71106 -1.49473 16.25818 1.000 30.62005 193 ASN A CA 1
ATOM 1554 C C . ASN A 1 193 ? -6.69974 -0.46011 15.78591 1.000 35.50953 193 ASN A C 1
ATOM 1555 O O . ASN A 1 193 ? -6.50135 0.56456 16.45074 1.000 29.32738 193 ASN A O 1
ATOM 1560 N N . PRO A 1 194 ? -5.95308 -0.76146 14.71042 1.000 43.49982 194 PRO A N 1
ATOM 1561 C CA . PRO A 1 194 ? -4.94759 0.20475 14.20939 1.000 41.49220 194 PRO A CA 1
ATOM 1562 C C . PRO A 1 194 ? -5.53063 1.57133 13.86391 1.000 39.70855 194 PRO A C 1
ATOM 1563 O O . PRO A 1 194 ? -4.86311 2.60177 14.03960 1.000 40.04003 194 PRO A O 1
ATOM 1567 N N . GLY A 1 195 ? -6.76596 1.59758 13.37028 1.000 36.12289 195 GLY A N 1
ATOM 1568 C CA . GLY A 1 195 ? -7.42791 2.85391 13.08180 1.000 34.28049 195 GLY A CA 1
ATOM 1569 C C . GLY A 1 195 ? -7.58149 3.75880 14.29149 1.000 29.35314 195 GLY A C 1
ATOM 1570 O O . GLY A 1 195 ? -7.71457 4.97996 14.14483 1.000 28.84433 195 GLY A O 1
ATOM 1571 N N . ASP A 1 196 ? -7.60212 3.18542 15.49435 1.000 26.29319 196 ASP A N 1
ATOM 1572 C CA . ASP A 1 196 ? -7.74240 4.02456 16.67823 1.000 27.00835 196 ASP A CA 1
ATOM 1573 C C . ASP A 1 196 ? -6.66648 5.10808 16.72697 1.000 29.37878 196 ASP A C 1
ATOM 1574 O O . ASP A 1 196 ? -6.96961 6.29244 16.94173 1.000 25.64833 196 ASP A O 1
ATOM 1579 N N . LEU A 1 197 ? -5.41184 4.73618 16.48112 1.000 23.14855 197 LEU A N 1
ATOM 1580 C CA . LEU A 1 197 ? -4.36627 5.74546 16.57132 1.000 25.34477 197 LEU A CA 1
ATOM 1581 C C . LEU A 1 197 ? -4.33838 6.66230 15.35120 1.000 23.69346 197 LEU A C 1
ATOM 1582 O O . LEU A 1 197 ? -4.07331 7.86310 15.48309 1.000 25.71580 197 LEU A O 1
ATOM 1587 N N . LYS A 1 198 ? -4.57384 6.11855 14.15581 1.000 24.46017 198 LYS A N 1
ATOM 1588 C CA . LYS A 1 198 ? -4.59303 6.96045 12.96386 1.000 25.55629 198 LYS A CA 1
ATOM 1589 C C . LYS A 1 198 ? -5.64823 8.06028 13.08216 1.000 25.25808 198 LYS A C 1
ATOM 1590 O O . LYS A 1 198 ? -5.37731 9.22743 12.76172 1.000 23.81053 198 LYS A O 1
ATOM 1596 N N . ASP A 1 199 ? -6.85162 7.71495 13.56775 1.000 21.18323 199 ASP A N 1
ATOM 1597 C CA . ASP A 1 199 ? -7.92208 8.71540 13.65738 1.000 24.27912 199 ASP A CA 1
ATOM 1598 C C . ASP A 1 199 ? -7.62546 9.78512 14.70515 1.000 24.94026 199 ASP A C 1
ATOM 1599 O O . ASP A 1 199 ? -8.00796 10.95506 14.52975 1.000 20.64126 199 ASP A O 1
ATOM 1604 N N . ARG A 1 200 ? -6.93722 9.41103 15.78943 1.000 21.33432 200 ARG A N 1
ATOM 1605 C CA . ARG A 1 200 ? -6.54326 10.39550 16.79406 1.000 25.29979 200 ARG A CA 1
ATOM 1606 C C . ARG A 1 200 ? -5.58581 11.42420 16.22584 1.000 26.23281 200 ARG A C 1
ATOM 1607 O O . ARG A 1 200 ? -5.69611 12.62381 16.52283 1.000 25.38358 200 ARG A O 1
ATOM 1615 N N . SER A 1 201 ? -4.61715 10.97541 15.42686 1.000 23.63979 201 SER A N 1
ATOM 1616 C CA . SER A 1 201 ? -3.74753 11.91657 14.75150 1.000 27.67230 201 SER A CA 1
ATOM 1617 C C . SER A 1 201 ? -4.52806 12.83638 13.81596 1.000 28.57949 201 SER A C 1
ATOM 1618 O O . SER A 1 201 ? -4.02353 13.90721 13.46851 1.000 28.35793 201 SER A O 1
ATOM 1621 N N . ASN A 1 202 ? -5.76731 12.47332 13.43933 1.000 23.17908 202 ASN A N 1
ATOM 1622 C CA . ASN A 1 202 ? -6.61273 13.32469 12.61484 1.000 25.41407 202 ASN A CA 1
ATOM 1623 C C . ASN A 1 202 ? -7.78782 13.92567 13.39000 1.000 24.86357 202 ASN A C 1
ATOM 1624 O O . ASN A 1 202 ? -8.81748 14.24457 12.78370 1.000 22.63131 202 ASN A O 1
ATOM 1629 N N . TRP A 1 203 ? -7.61654 14.14493 14.70447 1.000 19.01769 203 TRP A N 1
ATOM 1630 C CA . TRP A 1 203 ? -8.72019 14.59098 15.55789 1.000 19.28100 203 TRP A CA 1
ATOM 1631 C C . TRP A 1 203 ? -9.36789 15.86317 15.00276 1.000 21.16526 203 TRP A C 1
ATOM 1632 O O . TRP A 1 203 ? -10.58804 15.91309 14.80255 1.000 19.90340 203 TRP A O 1
ATOM 1643 N N . ASP A 1 204 ? -8.56249 16.86667 14.65724 1.000 18.66268 204 ASP A N 1
ATOM 1644 C CA . ASP A 1 204 ? -9.14528 18.14762 14.24438 1.000 20.72332 204 ASP A CA 1
ATOM 1645 C C . ASP A 1 204 ? -9.85663 18.04380 12.89850 1.000 21.51468 204 ASP A C 1
ATOM 1646 O O . ASP A 1 204 ? -10.87929 18.71005 12.69481 1.000 18.52862 204 ASP A O 1
ATOM 1651 N N . LYS A 1 205 ? -9.31943 17.23376 11.96953 1.000 17.63451 205 LYS A N 1
ATOM 1652 C CA . LYS A 1 205 ? -10.01320 16.98602 10.70156 1.000 20.79915 205 LYS A CA 1
ATOM 1653 C C . LYS A 1 205 ? -11.36517 16.33210 10.93198 1.000 18.83195 205 LYS A C 1
ATOM 1654 O O . LYS A 1 205 ? -12.33046 16.61866 10.21448 1.000 19.97389 205 LYS A O 1
ATOM 1660 N N . PHE A 1 206 ? -11.44589 15.40878 11.89512 1.000 18.39375 206 PHE A N 1
ATOM 1661 C CA . PHE A 1 206 ? -12.73287 14.80735 12.20897 1.000 17.80500 206 PHE A CA 1
ATOM 1662 C C . PHE A 1 206 ? -13.67396 15.82270 12.82847 1.000 19.35809 206 PHE A C 1
ATOM 1663 O O . PHE A 1 206 ? -14.87024 15.80105 12.54009 1.000 16.47213 206 PHE A O 1
ATOM 1671 N N . ASN A 1 207 ? -13.16295 16.71394 13.69615 1.000 17.58694 207 ASN A N 1
ATOM 1672 C CA . ASN A 1 207 ? -14.02128 17.79455 14.17094 1.000 18.48403 207 ASN A CA 1
ATOM 1673 C C . ASN A 1 207 ? -14.63650 18.54934 13.00525 1.000 17.64907 207 ASN A C 1
ATOM 1674 O O . ASN A 1 207 ? -15.85323 18.81254 13.00479 1.000 17.52452 207 ASN A O 1
ATOM 1679 N N . ASP A 1 208 ? -13.83328 18.86042 11.98221 1.000 17.63225 208 ASP A N 1
ATOM 1680 C CA . ASP A 1 208 ? -14.35271 19.62754 10.85346 1.000 19.55426 208 ASP A CA 1
ATOM 1681 C C . ASP A 1 208 ? -15.48768 18.88479 10.16865 1.000 18.97051 208 ASP A C 1
ATOM 1682 O O . ASP A 1 208 ? -16.52517 19.48682 9.84646 1.000 17.94992 208 ASP A O 1
ATOM 1687 N N . VAL A 1 209 ? -15.30779 17.57148 9.93039 1.000 15.93228 209 VAL A N 1
ATOM 1688 C CA . VAL A 1 209 ? -16.33191 16.86575 9.16291 1.000 18.53491 209 VAL A CA 1
ATOM 1689 C C . VAL A 1 209 ? -17.54759 16.54835 10.01125 1.000 19.29037 209 VAL A C 1
ATOM 1690 O O . VAL A 1 209 ? -18.65764 16.50452 9.47970 1.000 14.15464 209 VAL A O 1
ATOM 1694 N N . TYR A 1 210 ? -17.38766 16.34738 11.32559 1.000 17.44744 210 TYR A N 1
ATOM 1695 C CA . TYR A 1 210 ? -18.56536 16.21047 12.17403 1.000 18.35182 210 TYR A CA 1
ATOM 1696 C C . TYR A 1 210 ? -19.36825 17.51216 12.21280 1.000 18.76181 210 TYR A C 1
ATOM 1697 O O . TYR A 1 210 ? -20.60779 17.48182 12.16758 1.000 15.74199 210 TYR A O 1
ATOM 1706 N N . GLU A 1 211 ? -18.68283 18.66391 12.29429 1.000 15.21330 211 GLU A N 1
ATOM 1707 C CA . GLU A 1 211 ? -19.41095 19.93393 12.32246 1.000 17.02447 211 GLU A CA 1
ATOM 1708 C C . GLU A 1 211 ? -20.17659 20.16098 11.01332 1.000 18.14219 211 GLU A C 1
ATOM 1709 O O . GLU A 1 211 ? -21.32960 20.62379 11.03239 1.000 18.20606 211 GLU A O 1
ATOM 1715 N N . ASP A 1 212 ? -19.59366 19.75968 9.87669 1.000 16.31452 212 ASP A N 1
ATOM 1716 C CA . ASP A 1 212 ? -20.34576 19.77430 8.62454 1.000 17.77065 212 ASP A CA 1
ATOM 1717 C C . ASP A 1 212 ? -21.54948 18.84012 8.69265 1.000 18.06587 212 ASP A C 1
ATOM 1718 O O . ASP A 1 212 ? -22.65048 19.21013 8.26661 1.000 21.27575 212 ASP A O 1
ATOM 1723 N N . ALA A 1 213 ? -21.36004 17.61027 9.21766 1.000 16.09503 213 ALA A N 1
ATOM 1724 C CA . ALA A 1 213 ? -22.47641 16.66831 9.29373 1.000 15.77553 213 ALA A CA 1
ATOM 1725 C C . ALA A 1 213 ? -23.59115 17.20288 10.18893 1.000 16.75172 213 ALA A C 1
ATOM 1726 O O . ALA A 1 213 ? -24.77722 17.02634 9.88587 1.000 14.51258 213 ALA A O 1
ATOM 1728 N N . LEU A 1 214 ? -23.22689 17.89315 11.27834 1.000 15.75135 214 LEU A N 1
ATOM 1729 C CA . LEU A 1 214 ? -24.21174 18.45170 12.19827 1.000 15.19496 214 LEU A CA 1
ATOM 1730 C C . LEU A 1 214 ? -25.08627 19.52916 11.54720 1.000 17.60778 214 LEU A C 1
ATOM 1731 O O . LEU A 1 214 ? -26.14851 19.85070 12.09841 1.000 14.43118 214 LEU A O 1
ATOM 1736 N N . THR A 1 215 ? -24.68151 20.10065 10.40180 1.000 15.75141 215 THR A N 1
ATOM 1737 C CA . THR A 1 215 ? -25.52932 21.10549 9.73463 1.000 17.02542 215 THR A CA 1
ATOM 1738 C C . THR A 1 215 ? -26.82454 20.52558 9.16554 1.000 17.60149 215 THR A C 1
ATOM 1739 O O . THR A 1 215 ? -27.67624 21.30162 8.74123 1.000 19.36672 215 THR A O 1
ATOM 1743 N N . THR A 1 216 ? -27.00648 19.19581 9.14103 1.000 15.61848 216 THR A N 1
ATOM 1744 C CA . THR A 1 216 ? -28.29832 18.64024 8.73925 1.000 14.07234 216 THR A CA 1
ATOM 1745 C C . THR A 1 216 ? -29.31561 18.69017 9.86475 1.000 13.75497 216 THR A C 1
ATOM 1746 O O . THR A 1 216 ? -30.45266 18.27389 9.65542 1.000 14.45131 216 THR A O 1
ATOM 1750 N N . SER A 1 217 ? -28.95642 19.22844 11.02393 1.000 14.23757 217 SER A N 1
ATOM 1751 C CA . SER A 1 217 ? -29.91182 19.34701 12.12621 1.000 15.65467 217 SER A CA 1
ATOM 1752 C C . SER A 1 217 ? -31.08273 20.25024 11.73146 1.000 16.52687 217 SER A C 1
ATOM 1753 O O . SER A 1 217 ? -30.87917 21.39855 11.32084 1.000 16.88005 217 SER A O 1
ATOM 1756 N N . THR A 1 218 ? -32.30389 19.72397 11.82327 1.000 15.19779 218 THR A N 1
ATOM 1757 C CA . THR A 1 218 ? -33.51045 20.50329 11.56693 1.000 13.54110 218 THR A CA 1
ATOM 1758 C C . THR A 1 218 ? -34.48397 20.28659 12.71520 1.000 16.90039 218 THR A C 1
ATOM 1759 O O . THR A 1 218 ? -34.28474 19.42236 13.56193 1.000 13.66060 218 THR A O 1
ATOM 1763 N N . ASP A 1 219 ? -35.58214 21.05948 12.74075 1.000 15.05698 219 ASP A N 1
ATOM 1764 C CA . ASP A 1 219 ? -36.57072 20.77360 13.77964 1.000 17.31432 219 ASP A CA 1
ATOM 1765 C C . ASP A 1 219 ? -37.12488 19.35753 13.62706 1.000 16.63705 219 ASP A C 1
ATOM 1766 O O . ASP A 1 219 ? -37.33875 18.65115 14.62556 1.000 16.38397 219 ASP A O 1
ATOM 1771 N N . ASP A 1 220 ? -37.32198 18.91397 12.38184 1.000 17.13291 220 ASP A N 1
ATOM 1772 C CA . ASP A 1 220 ? -37.90251 17.59867 12.12279 1.000 16.73228 220 ASP A CA 1
ATOM 1773 C C . ASP A 1 220 ? -36.89033 16.48142 12.33870 1.000 17.30190 220 ASP A C 1
ATOM 1774 O O . ASP A 1 220 ? -37.27395 15.38535 12.74299 1.000 18.55833 220 ASP A O 1
ATOM 1779 N N . ALA A 1 221 ? -35.61089 16.74392 12.07684 1.000 13.91743 221 ALA A N 1
ATOM 1780 C CA . ALA A 1 221 ? -34.53871 15.74436 12.16780 1.000 13.94715 221 ALA A CA 1
ATOM 1781 C C . ALA A 1 221 ? -33.38114 16.38135 12.93469 1.000 13.99249 221 ALA A C 1
ATOM 1782 O O . ALA A 1 221 ? -32.35171 16.75765 12.35398 1.000 13.84468 221 ALA A O 1
ATOM 1784 N N . PRO A 1 222 ? -33.52544 16.52487 14.25739 1.000 13.71114 222 PRO A N 1
ATOM 1785 C CA . PRO A 1 222 ? -32.51254 17.23835 15.05107 1.000 11.90270 222 PRO A CA 1
ATOM 1786 C C . PRO A 1 222 ? -31.30963 16.36695 15.32763 1.000 12.91659 222 PRO A C 1
ATOM 1787 O O . PRO A 1 222 ? -31.43189 15.15340 15.47331 1.000 12.60658 222 PRO A O 1
ATOM 1791 N N . TRP A 1 223 ? -30.14724 17.01461 15.35619 1.000 12.61063 223 TRP A N 1
ATOM 1792 C CA . TRP A 1 223 ? -28.96025 16.49614 16.03243 1.000 13.52875 223 TRP A CA 1
ATOM 1793 C C . TRP A 1 223 ? -28.93911 16.99833 17.46862 1.000 12.69424 223 TRP A C 1
ATOM 1794 O O . TRP A 1 223 ? -29.28605 18.15634 17.73352 1.000 14.37045 223 TRP A O 1
ATOM 1805 N N . TYR A 1 224 ? -28.49662 16.12600 18.38293 1.000 12.83242 224 TYR A N 1
ATOM 1806 C CA . TYR A 1 224 ? -28.12327 16.46989 19.74654 1.000 12.05702 224 TYR A CA 1
ATOM 1807 C C . TYR A 1 224 ? -26.64255 16.16556 19.96332 1.000 13.61510 224 TYR A C 1
ATOM 1808 O O . TYR A 1 224 ? -26.15334 15.10962 19.55917 1.000 15.90653 224 TYR A O 1
ATOM 1817 N N . VAL A 1 225 ? -25.94684 17.07264 20.61895 1.000 12.67839 225 VAL A N 1
ATOM 1818 C CA . VAL A 1 225 ? -24.53688 16.90287 20.97760 1.000 14.52549 225 VAL A CA 1
ATOM 1819 C C . VAL A 1 225 ? -24.52222 16.58294 22.46563 1.000 15.08446 225 VAL A C 1
ATOM 1820 O O . VAL A 1 225 ? -24.67930 17.46867 23.31760 1.000 15.11668 225 VAL A O 1
ATOM 1824 N N . VAL A 1 226 ? -24.34504 15.31611 22.80783 1.000 10.87972 226 VAL A N 1
ATOM 1825 C CA . VAL A 1 226 ? -24.52721 14.86528 24.18459 1.000 13.57072 226 VAL A CA 1
ATOM 1826 C C . VAL A 1 226 ? -23.16956 14.83920 24.89023 1.000 12.82987 226 VAL A C 1
ATOM 1827 O O . VAL A 1 226 ? -22.23941 14.19344 24.38529 1.000 13.61883 226 VAL A O 1
ATOM 1831 N N . PRO A 1 227 ? -22.99137 15.55302 26.01801 1.000 13.38376 227 PRO A N 1
ATOM 1832 C CA . PRO A 1 227 ? -21.74021 15.42377 26.80339 1.000 14.57878 227 PRO A CA 1
ATOM 1833 C C . PRO A 1 227 ? -21.62470 14.01343 27.34452 1.000 14.88033 227 PRO A C 1
ATOM 1834 O O . PRO A 1 227 ? -22.42502 13.65172 28.21516 1.000 17.14079 227 PRO A O 1
ATOM 1838 N N . ALA A 1 228 ? -20.63101 13.23455 26.89048 1.000 14.72642 228 ALA A N 1
ATOM 1839 C CA . ALA A 1 228 ? -20.60109 11.78804 27.10086 1.000 11.88475 228 ALA A CA 1
ATOM 1840 C C . ALA A 1 228 ? -19.36572 11.28463 27.86627 1.000 12.82679 228 ALA A C 1
ATOM 1841 O O . ALA A 1 228 ? -19.19594 10.06968 28.00018 1.000 11.61760 228 ALA A O 1
ATOM 1843 N N . ASP A 1 229 ? -18.53086 12.17759 28.41956 1.000 13.87845 229 ASP A N 1
ATOM 1844 C CA . ASP A 1 229 ? -17.41419 11.75057 29.27620 1.000 12.91191 229 ASP A CA 1
ATOM 1845 C C . ASP A 1 229 ? -17.91795 10.97101 30.48793 1.000 13.99469 229 ASP A C 1
ATOM 1846 O O . ASP A 1 229 ? -17.24551 10.04636 30.94868 1.000 13.08860 229 ASP A O 1
ATOM 1851 N N . ARG A 1 230 ? -19.08709 11.33305 31.02144 1.000 11.74524 230 ARG A N 1
ATOM 1852 C CA . ARG A 1 230 ? -19.70201 10.59890 32.12875 1.000 13.22374 230 ARG A CA 1
ATOM 1853 C C . ARG A 1 230 ? -20.73228 9.64957 31.51760 1.000 14.37141 230 ARG A C 1
ATOM 1854 O O . ARG A 1 230 ? -21.75532 10.10360 30.96412 1.000 11.61472 230 ARG A O 1
ATOM 1862 N N . LYS A 1 231 ? -20.45032 8.33186 31.59151 1.000 14.38388 231 LYS A N 1
ATOM 1863 C CA . LYS A 1 231 ? -21.28245 7.37040 30.87317 1.000 12.70799 231 LYS A CA 1
ATOM 1864 C C . LYS A 1 231 ? -22.70770 7.37774 31.41191 1.000 12.47175 231 LYS A C 1
ATOM 1865 O O . LYS A 1 231 ? -23.66940 7.29796 30.63525 1.000 11.39786 231 LYS A O 1
ATOM 1871 N N . TRP A 1 232 ? -22.86474 7.51188 32.73236 1.000 11.86720 232 TRP A N 1
ATOM 1872 C CA . TRP A 1 232 ? -24.21189 7.58203 33.30596 1.000 11.86403 232 TRP A CA 1
ATOM 1873 C C . TRP A 1 232 ? -24.96209 8.82710 32.82899 1.000 12.41254 232 TRP A C 1
ATOM 1874 O O . TRP A 1 232 ? -26.19023 8.79463 32.68165 1.000 13.85977 232 TRP A O 1
ATOM 1885 N N . TYR A 1 233 ? -24.25155 9.93117 32.58358 1.000 11.20108 233 TYR A N 1
ATOM 1886 C CA . TYR A 1 233 ? -24.92852 11.14402 32.13702 1.000 13.09215 233 TYR A CA 1
ATOM 1887 C C . TYR A 1 233 ? -25.35710 11.00472 30.68496 1.000 13.77943 233 TYR A C 1
ATOM 1888 O O . TYR A 1 233 ? -26.45790 11.43448 30.30562 1.000 14.41791 233 TYR A O 1
ATOM 1897 N N . ARG A 1 234 ? -24.49396 10.41236 29.85158 1.000 11.71767 234 ARG A N 1
ATOM 1898 C CA . ARG A 1 234 ? -24.89029 10.02869 28.49844 1.000 13.20411 234 ARG A CA 1
ATOM 1899 C C . ARG A 1 234 ? -26.21827 9.27525 28.49813 1.000 11.48606 234 ARG A C 1
ATOM 1900 O O . ARG A 1 234 ? -27.15853 9.64802 27.76566 1.000 12.40626 234 ARG A O 1
ATOM 1908 N N . ASP A 1 235 ? -26.33404 8.23664 29.35872 1.000 12.58593 235 ASP A N 1
ATOM 1909 C CA . ASP A 1 235 ? -27.54767 7.41374 29.37994 1.000 13.88470 235 ASP A CA 1
ATOM 1910 C C . ASP A 1 235 ? -28.75279 8.21756 29.85862 1.000 11.05719 235 ASP A C 1
ATOM 1911 O O . ASP A 1 235 ? -29.84539 8.08438 29.29663 1.000 14.16721 235 ASP A O 1
ATOM 1916 N N . LEU A 1 236 ? -28.56929 9.06360 30.88139 1.000 11.30778 236 LEU A N 1
ATOM 1917 C CA . LEU A 1 236 ? -29.66409 9.90485 31.37903 1.000 13.19136 236 LEU A CA 1
ATOM 1918 C C . LEU A 1 236 ? -30.16438 10.85557 30.29715 1.000 13.40198 236 LEU A C 1
ATOM 1919 O O . LEU A 1 236 ? -31.38007 10.97577 30.05727 1.000 14.97818 236 LEU A O 1
ATOM 1924 N N . VAL A 1 237 ? -29.24099 11.54611 29.62899 1.000 12.83511 237 VAL A N 1
ATOM 1925 C CA . VAL A 1 237 ? -29.62617 12.50921 28.58662 1.000 13.62037 237 VAL A CA 1
ATOM 1926 C C . VAL A 1 237 ? -30.33009 11.79890 27.42556 1.000 14.51015 237 VAL A C 1
ATOM 1927 O O . VAL A 1 237 ? -31.37207 12.24817 26.94812 1.000 12.50546 237 VAL A O 1
ATOM 1931 N N . LEU A 1 238 ? -29.76595 10.68244 26.95427 1.000 12.77376 238 LEU A N 1
ATOM 1932 C CA . LEU A 1 238 ? -30.38159 9.94645 25.84844 1.000 14.58885 238 LEU A CA 1
ATOM 1933 C C . LEU A 1 238 ? -31.76300 9.41704 26.23394 1.000 14.95319 238 LEU A C 1
ATOM 1934 O O . LEU A 1 238 ? -32.68314 9.37529 25.39685 1.000 14.85154 238 LEU A O 1
ATOM 1939 N N . SER A 1 239 ? -31.92768 8.99428 27.49612 1.000 13.55608 239 SER A N 1
ATOM 1940 C CA . SER A 1 239 ? -33.23428 8.53987 27.94349 1.000 12.76215 239 SER A CA 1
ATOM 1941 C C . SER A 1 239 ? -34.23964 9.65771 27.83726 1.000 15.20065 239 SER A C 1
ATOM 1942 O O . SER A 1 239 ? -35.36914 9.42581 27.39189 1.000 12.87631 239 SER A O 1
ATOM 1945 N N . HIS A 1 240 ? -33.85631 10.87778 28.26111 1.000 14.41100 240 HIS A N 1
ATOM 1946 C CA . HIS A 1 240 ? -34.74887 12.03026 28.13290 1.000 15.71395 240 HIS A CA 1
ATOM 1947 C C . HIS A 1 240 ? -35.05748 12.34136 26.66245 1.000 15.79130 240 HIS A C 1
ATOM 1948 O O . HIS A 1 240 ? -36.20547 12.63244 26.31468 1.000 15.63575 240 HIS A O 1
ATOM 1955 N N . ILE A 1 241 ? -34.04683 12.31911 25.79176 1.000 13.81799 241 ILE A N 1
ATOM 1956 C CA . ILE A 1 241 ? -34.29752 12.64304 24.38886 1.000 14.18767 241 ILE A CA 1
ATOM 1957 C C . ILE A 1 241 ? -35.31411 11.65976 23.79128 1.000 15.31510 241 ILE A C 1
ATOM 1958 O O . ILE A 1 241 ? -36.28654 12.05704 23.13426 1.000 13.45069 241 ILE A O 1
ATOM 1963 N N . LEU A 1 242 ? -35.10191 10.35621 23.99683 1.000 15.10621 242 LEU A N 1
ATOM 1964 C CA . LEU A 1 242 ? -36.03230 9.37974 23.42299 1.000 16.23132 242 LEU A CA 1
ATOM 1965 C C . LEU A 1 242 ? -37.41642 9.45990 24.07545 1.000 14.20186 242 LEU A C 1
ATOM 1966 O O . LEU A 1 242 ? -38.43882 9.33678 23.38159 1.000 14.60789 242 LEU A O 1
ATOM 1971 N N . LEU A 1 243 ? -37.48471 9.65046 25.39625 1.000 14.34845 243 LEU A N 1
ATOM 1972 C CA . LEU A 1 243 ? -38.79867 9.72661 26.03164 1.000 15.64160 243 LEU A CA 1
ATOM 1973 C C . LEU A 1 243 ? -39.55494 10.96203 25.55864 1.000 16.34933 243 LEU A C 1
ATOM 1974 O O . LEU A 1 243 ? -40.77078 10.90264 25.30170 1.000 16.00039 243 LEU A O 1
ATOM 1979 N N . GLY A 1 244 ? -38.86462 12.08840 25.42156 1.000 15.71722 244 GLY A N 1
ATOM 1980 C CA . GLY A 1 244 ? -39.53342 13.27211 24.90513 1.000 15.76457 244 GLY A CA 1
ATOM 1981 C C . GLY A 1 244 ? -40.12498 13.04958 23.52105 1.000 17.24141 244 GLY A C 1
ATOM 1982 O O . GLY A 1 244 ? -41.25144 13.48995 23.22852 1.000 17.40185 244 GLY A O 1
ATOM 1983 N N . ALA A 1 245 ? -39.37541 12.37154 22.65252 1.000 18.28665 245 ALA A N 1
ATOM 1984 C CA . ALA A 1 245 ? -39.84987 12.09271 21.29847 1.000 15.60576 245 ALA A CA 1
ATOM 1985 C C . ALA A 1 245 ? -41.08211 11.19933 21.33614 1.000 17.40346 245 ALA A C 1
ATOM 1986 O O . ALA A 1 245 ? -42.09939 11.52797 20.72431 1.000 18.57300 245 ALA A O 1
ATOM 1988 N N . LEU A 1 246 ? -41.03051 10.09229 22.09726 1.000 14.44128 246 LEU A N 1
ATOM 1989 C CA . LEU A 1 246 ? -42.18916 9.18814 22.18301 1.000 15.69032 246 LEU A CA 1
ATOM 1990 C C . LEU A 1 246 ? -43.41918 9.89223 22.76305 1.000 16.85070 246 LEU A C 1
ATOM 1991 O O . LEU A 1 246 ? -44.54064 9.73143 22.25266 1.000 15.51265 246 LEU A O 1
ATOM 1996 N N . LYS A 1 247 ? -43.24215 10.68670 23.82341 1.000 16.84540 247 LYS A N 1
ATOM 1997 C CA . LYS A 1 247 ? -44.39301 11.38578 24.38807 1.000 15.30901 247 LYS A CA 1
ATOM 1998 C C . LYS A 1 247 ? -45.00310 12.35787 23.39108 1.000 17.69587 247 LYS A C 1
ATOM 1999 O O . LYS A 1 247 ? -46.22797 12.52347 23.34333 1.000 20.04723 247 LYS A O 1
ATOM 2005 N N . ASP A 1 248 ? -44.16461 13.03002 22.60665 1.000 19.16284 248 ASP A N 1
ATOM 2006 C CA . ASP A 1 248 ? -44.68139 13.94881 21.59614 1.000 19.54433 248 ASP A CA 1
ATOM 2007 C C . ASP A 1 248 ? -45.37454 13.20599 20.45913 1.000 20.25533 248 ASP A C 1
ATOM 2008 O O . ASP A 1 248 ? -46.38941 13.67468 19.92467 1.000 19.23718 248 ASP A O 1
ATOM 2013 N N . MET A 1 249 ? -44.82945 12.06289 20.06177 1.000 17.54968 249 MET A N 1
ATOM 2014 C CA . MET A 1 249 ? -45.49113 11.22575 19.06122 1.000 17.90269 249 MET A CA 1
ATOM 2015 C C . MET A 1 249 ? -46.84071 10.74323 19.55813 1.000 19.82824 249 MET A C 1
ATOM 2016 O O . MET A 1 249 ? -47.75752 10.54181 18.75334 1.000 19.13012 249 MET A O 1
ATOM 2021 N N . ASN A 1 250 ? -46.94794 10.51844 20.87970 1.000 19.69440 250 ASN A N 1
ATOM 2022 C CA . ASN A 1 250 ? -48.19909 10.21795 21.56895 1.000 16.64962 250 ASN A CA 1
ATOM 2023 C C . ASN A 1 250 ? -48.96806 9.02664 20.98662 1.000 18.04511 250 ASN A C 1
ATOM 2024 O O . ASN A 1 250 ? -50.16239 9.13490 20.70334 1.000 19.33382 250 ASN A O 1
ATOM 2029 N N . PRO A 1 251 ? -48.32047 7.88161 20.80175 1.000 18.79418 251 PRO A N 1
ATOM 2030 C CA . PRO A 1 251 ? -49.04679 6.72282 20.26944 1.000 16.65407 251 PRO A CA 1
ATOM 2031 C C . PRO A 1 251 ? -50.14429 6.28709 21.23000 1.000 19.09053 251 PRO A C 1
ATOM 2032 O O . PRO A 1 251 ? -49.99205 6.38791 22.45154 1.000 19.21687 251 PRO A O 1
ATOM 2036 N N . GLN A 1 252 ? -51.26346 5.82879 20.66572 1.000 20.91901 252 GLN A N 1
ATOM 2037 C CA . GLN A 1 252 ? -52.45272 5.40159 21.40826 1.000 19.43317 252 GLN A CA 1
ATOM 2038 C C . GLN A 1 252 ? -52.69621 3.90966 21.21593 1.000 22.44362 252 GLN A C 1
ATOM 2039 O O . GLN A 1 252 ? -52.56665 3.39408 20.10145 1.000 21.60756 252 GLN A O 1
ATOM 2045 N N . PHE A 1 253 ? -53.07185 3.22339 22.28744 1.000 21.67598 253 PHE A N 1
ATOM 2046 C CA . PHE A 1 253 ? -53.53484 1.84763 22.16460 1.000 24.88455 253 PHE A CA 1
ATOM 2047 C C . PHE A 1 253 ? -54.69305 1.78412 21.17020 1.000 26.25400 253 PHE A C 1
ATOM 2048 O O . PHE A 1 253 ? -55.50814 2.70585 21.10875 1.000 23.60061 253 PHE A O 1
ATOM 2056 N N . PRO A 1 254 ? -54.77026 0.75139 20.34039 1.000 27.19461 254 PRO A N 1
ATOM 2057 C CA . PRO A 1 254 ? -55.85825 0.68448 19.36280 1.000 28.39650 254 PRO A CA 1
ATOM 2058 C C . PRO A 1 254 ? -57.18989 0.32002 20.01137 1.000 30.56309 254 PRO A C 1
ATOM 2059 O O . PRO A 1 254 ? -57.25939 -0.23588 21.11355 1.000 29.48276 254 PRO A O 1
ATOM 2063 N N . ALA A 1 255 ? -58.26605 0.69010 19.32134 1.000 34.13579 255 ALA A N 1
ATOM 2064 C CA . ALA A 1 255 ? -59.60205 0.28268 19.73841 1.000 34.15982 255 ALA A CA 1
ATOM 2065 C C . ALA A 1 255 ? -59.74077 -1.22791 19.60673 1.000 34.42194 255 ALA A C 1
ATOM 2066 O O . ALA A 1 255 ? -59.15323 -1.84689 18.71821 1.000 40.06035 255 ALA A O 1
ATOM 2068 N N . ILE A 1 256 ? -60.48996 -1.82924 20.52395 1.000 40.61023 256 ILE A N 1
ATOM 2069 C CA . ILE A 1 256 ? -60.70257 -3.27327 20.52265 1.000 42.24159 256 ILE A CA 1
ATOM 2070 C C . ILE A 1 256 ? -62.14413 -3.57293 20.14673 1.000 48.98000 256 ILE A C 1
ATOM 2071 O O . ILE A 1 256 ? -63.03853 -2.73669 20.28479 1.000 48.61071 256 ILE A O 1
ATOM 2076 N N . ASP A 1 257 ? -62.37127 -4.79327 19.67348 1.000 56.34000 257 ASP A N 1
ATOM 2077 C CA . ASP A 1 257 ? -63.69097 -5.21031 19.21131 1.000 60.60181 257 ASP A CA 1
ATOM 2078 C C . ASP A 1 257 ? -64.37098 -6.19838 20.16303 1.000 63.73108 257 ASP A C 1
ATOM 2079 O O . ASP A 1 257 ? -64.98466 -7.17156 19.72237 1.000 71.48192 257 ASP A O 1
ATOM 2084 N N . TYR A 1 258 ? -64.28432 -5.96730 21.47588 1.000 54.25882 258 TYR A N 1
ATOM 2085 C CA . TYR A 1 258 ? -64.97372 -6.82309 22.43615 1.000 51.96434 258 TYR A CA 1
ATOM 2086 C C . TYR A 1 258 ? -65.08277 -6.09935 23.77436 1.000 51.43484 258 TYR A C 1
ATOM 2087 O O . TYR A 1 258 ? -64.42219 -5.08836 24.01479 1.000 46.93362 258 TYR A O 1
ATOM 2096 N N . ASP A 1 259 ? -65.93677 -6.63805 24.64990 1.000 47.62178 259 ASP A N 1
ATOM 2097 C CA . ASP A 1 259 ? -66.07420 -6.13602 26.01221 1.000 50.77732 259 ASP A CA 1
ATOM 2098 C C . ASP A 1 259 ? -65.23909 -7.01543 26.93279 1.000 50.05364 259 ASP A C 1
ATOM 2099 O O . ASP A 1 259 ? -65.63428 -8.16390 27.19310 1.000 50.22434 259 ASP A O 1
ATOM 2104 N N . PRO A 1 260 ? -64.09054 -6.54530 27.43813 1.000 49.51037 260 PRO A N 1
ATOM 2105 C CA . PRO A 1 260 ? -63.24430 -7.42730 28.27126 1.000 47.32029 260 PRO A CA 1
ATOM 2106 C C . PRO A 1 260 ? -63.95003 -7.97365 29.50395 1.000 51.19186 260 PRO A C 1
ATOM 2107 O O . PRO A 1 260 ? -63.67130 -9.10926 29.90922 1.000 50.83969 260 PRO A O 1
ATOM 2111 N N . SER A 1 261 ? -64.86812 -7.21632 30.10869 1.000 52.33449 261 SER A N 1
ATOM 2112 C CA . SER A 1 261 ? -65.53800 -7.71155 31.30314 1.000 55.38226 261 SER A CA 1
ATOM 2113 C C . SER A 1 261 ? -66.49963 -8.85168 30.99243 1.000 54.70118 261 SER A C 1
ATOM 2114 O O . SER A 1 261 ? -66.91453 -9.56425 31.91170 1.000 56.64472 261 SER A O 1
ATOM 2117 N N . LYS A 1 262 ? -66.86923 -9.03686 29.72766 1.000 51.90505 262 LYS A N 1
ATOM 2118 C CA . LYS A 1 262 ? -67.80914 -10.07720 29.33325 1.000 52.85183 262 LYS A CA 1
ATOM 2119 C C . LYS A 1 262 ? -67.11696 -11.33573 28.82696 1.000 49.40343 262 LYS A C 1
ATOM 2120 O O . LYS A 1 262 ? -67.79325 -12.30796 28.48294 1.000 47.41914 262 LYS A O 1
ATOM 2126 N N . VAL A 1 263 ? -65.79699 -11.33428 28.72779 1.000 49.42151 263 VAL A N 1
ATOM 2127 C CA . VAL A 1 263 ? -65.09531 -12.53124 28.29603 1.000 42.59113 263 VAL A CA 1
ATOM 2128 C C . VAL A 1 263 ? -65.05573 -13.50324 29.46600 1.000 43.32412 263 VAL A C 1
ATOM 2129 O O . VAL A 1 263 ? -64.69319 -13.13012 30.59012 1.000 44.48023 263 VAL A O 1
ATOM 2133 N N . VAL A 1 264 ? -65.44434 -14.74696 29.21354 1.000 38.40530 264 VAL A N 1
ATOM 2134 C CA . VAL A 1 264 ? -65.37040 -15.80970 30.20882 1.000 43.55487 264 VAL A CA 1
ATOM 2135 C C . VAL A 1 264 ? -64.32397 -16.81055 29.74258 1.000 43.78207 264 VAL A C 1
ATOM 2136 O O . VAL A 1 264 ? -64.48510 -17.44656 28.69406 1.000 43.67739 264 VAL A O 1
ATOM 2140 N N . ILE A 1 265 ? -63.26452 -16.96516 30.52883 1.000 42.45491 265 ILE A N 1
ATOM 2141 C CA . ILE A 1 265 ? -62.22162 -17.94229 30.23755 1.000 41.17548 265 ILE A CA 1
ATOM 2142 C C . ILE A 1 265 ? -62.57353 -19.24844 30.94322 1.000 44.31115 265 ILE A C 1
ATOM 2143 O O . ILE A 1 265 ? -62.67922 -19.29845 32.17391 1.000 42.65167 265 ILE A O 1
ATOM 2148 N N . HIS A 1 266 ? -62.80043 -20.29484 30.15665 1.000 42.10966 266 HIS A N 1
ATOM 2149 C CA . HIS A 1 266 ? -62.84946 -21.65359 30.67156 1.000 44.04424 266 HIS A CA 1
ATOM 2150 C C . HIS A 1 266 ? -61.44658 -22.24626 30.53457 1.000 45.38680 266 HIS A C 1
ATOM 2151 O O . HIS A 1 266 ? -60.92286 -22.85960 31.45791 1.000 47.48163 266 HIS A O 1
ATOM 2159 N N . MET B 1 1 ? -29.81282 -28.23356 41.23894 1.000 64.64117 1 MET B N 1
ATOM 2160 C CA . MET B 1 1 ? -30.56098 -28.23872 39.98408 1.000 53.61553 1 MET B CA 1
ATOM 2161 C C . MET B 1 1 ? -29.81804 -28.94622 38.83798 1.000 51.38387 1 MET B C 1
ATOM 2162 O O . MET B 1 1 ? -28.65964 -28.61784 38.51982 1.000 53.60798 1 MET B O 1
ATOM 2167 N N . ASP B 1 2 ? -30.49077 -29.90590 38.19501 1.000 43.92307 2 ASP B N 1
ATOM 2168 C CA . ASP B 1 2 ? -29.93654 -30.61835 37.04327 1.000 40.42976 2 ASP B CA 1
ATOM 2169 C C . ASP B 1 2 ? -30.77662 -30.29615 35.80788 1.000 33.11075 2 ASP B C 1
ATOM 2170 O O . ASP B 1 2 ? -31.83211 -30.90069 35.59317 1.000 33.00294 2 ASP B O 1
ATOM 2175 N N . ILE B 1 3 ? -30.32525 -29.34028 34.99203 1.000 28.53959 3 ILE B N 1
ATOM 2176 C CA . ILE B 1 3 ? -31.14288 -28.99920 33.83529 1.000 25.39345 3 ILE B CA 1
ATOM 2177 C C . ILE B 1 3 ? -31.21564 -30.15079 32.83585 1.000 24.44923 3 ILE B C 1
ATOM 2178 O O . ILE B 1 3 ? -32.08063 -30.13453 31.94748 1.000 23.84810 3 ILE B O 1
ATOM 2183 N N . ASP B 1 4 ? -30.32545 -31.14736 32.91052 1.000 25.80600 4 ASP B N 1
ATOM 2184 C CA . ASP B 1 4 ? -30.46573 -32.22233 31.94306 1.000 23.13663 4 ASP B CA 1
ATOM 2185 C C . ASP B 1 4 ? -31.73362 -33.02937 32.16548 1.000 25.91333 4 ASP B C 1
ATOM 2186 O O . ASP B 1 4 ? -32.15821 -33.74955 31.25059 1.000 22.98866 4 ASP B O 1
ATOM 2191 N N . ASN B 1 5 ? -32.33246 -32.94268 33.35822 1.000 23.76048 5 ASN B N 1
ATOM 2192 C CA . ASN B 1 5 ? -33.62757 -33.57461 33.58265 1.000 26.12254 5 ASN B CA 1
ATOM 2193 C C . ASN B 1 5 ? -34.73496 -32.93788 32.74996 1.000 24.32336 5 ASN B C 1
ATOM 2194 O O . ASN B 1 5 ? -35.74317 -33.58871 32.48978 1.000 24.99079 5 ASN B O 1
ATOM 2199 N N . TYR B 1 6 ? -34.55470 -31.70763 32.28061 1.000 17.21179 6 TYR B N 1
ATOM 2200 C CA . TYR B 1 6 ? -35.53233 -31.10664 31.38718 1.000 17.85546 6 TYR B CA 1
ATOM 2201 C C . TYR B 1 6 ? -35.26424 -31.40062 29.91309 1.000 17.32368 6 TYR B C 1
ATOM 2202 O O . TYR B 1 6 ? -36.07447 -31.01908 29.06734 1.000 15.78843 6 TYR B O 1
ATOM 2211 N N . ARG B 1 7 ? -34.14910 -32.04079 29.58716 1.000 16.15825 7 ARG B N 1
ATOM 2212 C CA . ARG B 1 7 ? -33.84665 -32.36435 28.18872 1.000 18.12832 7 ARG B CA 1
ATOM 2213 C C . ARG B 1 7 ? -34.64475 -33.59529 27.75653 1.000 19.03369 7 ARG B C 1
ATOM 2214 O O . ARG B 1 7 ? -34.70480 -34.59451 28.48161 1.000 19.27281 7 ARG B O 1
ATOM 2222 N N . VAL B 1 8 ? -35.26538 -33.51014 26.58424 1.000 15.93864 8 VAL B N 1
ATOM 2223 C CA . VAL B 1 8 ? -35.96970 -34.63283 25.96514 1.000 19.89211 8 VAL B CA 1
ATOM 2224 C C . VAL B 1 8 ? -34.93190 -35.57159 25.35571 1.000 18.78570 8 VAL B C 1
ATOM 2225 O O . VAL B 1 8 ? -34.21205 -35.19527 24.42941 1.000 17.21054 8 VAL B O 1
ATOM 2229 N N . LYS B 1 9 ? -34.81455 -36.77081 25.89343 1.000 20.51673 9 LYS B N 1
ATOM 2230 C CA . LYS B 1 9 ? -33.78014 -37.65048 25.35476 1.000 22.31705 9 LYS B CA 1
ATOM 2231 C C . LYS B 1 9 ? -34.19983 -38.23343 24.00779 1.000 24.21624 9 LYS B C 1
ATOM 2232 O O . LYS B 1 9 ? -35.37673 -38.50534 23.79217 1.000 20.55867 9 LYS B O 1
ATOM 2238 N N . PRO B 1 10 ? -33.25595 -38.41752 23.08665 1.000 23.70128 10 PRO B N 1
ATOM 2239 C CA . PRO B 1 10 ? -33.61722 -38.92276 21.75730 1.000 22.24956 10 PRO B CA 1
ATOM 2240 C C . PRO B 1 10 ? -34.32913 -40.26458 21.85087 1.000 25.09800 10 PRO B C 1
ATOM 2241 O O . PRO B 1 10 ? -33.96567 -41.13690 22.64896 1.000 23.64657 10 PRO B O 1
ATOM 2245 N N . GLY B 1 11 ? -35.39768 -40.39277 21.06817 1.000 26.07550 11 GLY B N 1
ATOM 2246 C CA . GLY B 1 11 ? -36.16474 -41.62099 20.99816 1.000 27.29255 11 GLY B CA 1
ATOM 2247 C C . GLY B 1 11 ? -37.16449 -41.83882 22.11790 1.000 26.74713 11 GLY B C 1
ATOM 2248 O O . GLY B 1 11 ? -37.94736 -42.78616 22.04468 1.000 30.27210 11 GLY B O 1
ATOM 2249 N N . LYS B 1 12 ? -37.20874 -40.97138 23.12265 1.000 28.75819 12 LYS B N 1
ATOM 2250 C CA . LYS B 1 12 ? -38.13705 -41.10126 24.25042 1.000 32.70764 12 LYS B CA 1
ATOM 2251 C C . LYS B 1 12 ? -39.31218 -40.15955 24.02554 1.000 29.78239 12 LYS B C 1
ATOM 2252 O O . LYS B 1 12 ? -39.16413 -38.94083 24.15788 1.000 26.96149 12 LYS B O 1
ATOM 2258 N N . ARG B 1 13 ? -40.47723 -40.71630 23.70583 1.000 29.92747 13 ARG B N 1
ATOM 2259 C CA . ARG B 1 13 ? -41.63054 -39.86351 23.45146 1.000 29.82853 13 ARG B CA 1
ATOM 2260 C C . ARG B 1 13 ? -42.06517 -39.15694 24.72972 1.000 30.87855 13 ARG B C 1
ATOM 2261 O O . ARG B 1 13 ? -42.07991 -39.75100 25.81191 1.000 26.99238 13 ARG B O 1
ATOM 2269 N N . VAL B 1 14 ? -42.43113 -37.87991 24.59497 1.000 27.83347 14 VAL B N 1
ATOM 2270 C CA . VAL B 1 14 ? -42.82475 -37.05492 25.73367 1.000 27.54048 14 VAL B CA 1
ATOM 2271 C C . VAL B 1 14 ? -44.31857 -37.21644 25.98684 1.000 27.33648 14 VAL B C 1
ATOM 2272 O O . VAL B 1 14 ? -45.13331 -37.12180 25.06374 1.000 27.51634 14 VAL B O 1
ATOM 2276 N N . LYS B 1 15 ? -44.68678 -37.46515 27.23289 1.000 27.31718 15 LYS B N 1
ATOM 2277 C CA . LYS B 1 15 ? -46.07357 -37.31868 27.66130 1.000 25.90250 15 LYS B CA 1
ATOM 2278 C C . LYS B 1 15 ? -46.08321 -36.09002 28.56785 1.000 28.60375 15 LYS B C 1
ATOM 2279 O O . LYS B 1 15 ? -45.64450 -36.16093 29.71841 1.000 29.55415 15 LYS B O 1
ATOM 2285 N N . LEU B 1 16 ? -46.54193 -34.94980 28.03208 1.000 26.41747 16 LEU B N 1
ATOM 2286 C CA . LEU B 1 16 ? -46.36195 -33.68058 28.74447 1.000 30.60032 16 LEU B CA 1
ATOM 2287 C C . LEU B 1 16 ? -47.03201 -33.67141 30.11577 1.000 31.50168 16 LEU B C 1
ATOM 2288 O O . LEU B 1 16 ? -46.53972 -33.00802 31.03689 1.000 31.09079 16 LEU B O 1
ATOM 2293 N N . SER B 1 17 ? -48.14240 -34.39522 30.28052 1.000 34.62632 17 SER B N 1
ATOM 2294 C CA . SER B 1 17 ? -48.83850 -34.36647 31.56400 1.000 32.47446 17 SER B CA 1
ATOM 2295 C C . SER B 1 17 ? -47.98631 -34.92121 32.69144 1.000 34.62848 17 SER B C 1
ATOM 2296 O O . SER B 1 17 ? -48.29253 -34.66119 33.86146 1.000 36.89033 17 SER B O 1
ATOM 2299 N N . ASP B 1 18 ? -46.91316 -35.64992 32.36808 1.000 34.47774 18 ASP B N 1
ATOM 2300 C CA . ASP B 1 18 ? -45.97916 -36.18415 33.35077 1.000 34.31900 18 ASP B CA 1
ATOM 2301 C C . ASP B 1 18 ? -44.77218 -35.29000 33.57054 1.000 35.88722 18 ASP B C 1
ATOM 2302 O O . ASP B 1 18 ? -43.85386 -35.68101 34.29560 1.000 40.28996 18 ASP B O 1
ATOM 2307 N N . TRP B 1 19 ? -44.70542 -34.13846 32.91965 1.000 32.89921 19 TRP B N 1
ATOM 2308 C CA . TRP B 1 19 ? -43.59247 -33.21504 33.09362 1.000 31.44187 19 TRP B CA 1
ATOM 2309 C C . TRP B 1 19 ? -44.05334 -32.04423 33.94184 1.000 29.37631 19 TRP B C 1
ATOM 2310 O O . TRP B 1 19 ? -45.13868 -31.50032 33.71284 1.000 28.26066 19 TRP B O 1
ATOM 2321 N N . ALA B 1 20 ? -43.23039 -31.66686 34.91195 1.000 28.43827 20 ALA B N 1
ATOM 2322 C CA . ALA B 1 20 ? -43.60501 -30.63175 35.86889 1.000 29.28389 20 ALA B CA 1
ATOM 2323 C C . ALA B 1 20 ? -43.76815 -29.27990 35.19160 1.000 24.79598 20 ALA B C 1
ATOM 2324 O O . ALA B 1 20 ? -42.97545 -28.91668 34.30784 1.000 25.65550 20 ALA B O 1
ATOM 2326 N N . THR B 1 21 ? -44.79587 -28.51960 35.62242 1.000 23.13612 21 THR B N 1
ATOM 2327 C CA . THR B 1 21 ? -44.95587 -27.13919 35.17928 1.000 22.23315 21 THR B CA 1
ATOM 2328 C C . THR B 1 21 ? -44.50307 -26.14030 36.22216 1.000 20.95284 21 THR B C 1
ATOM 2329 O O . THR B 1 21 ? -44.28028 -24.98684 35.87795 1.000 19.46229 21 THR B O 1
ATOM 2333 N N . ASN B 1 22 ? -44.30049 -26.58009 37.46634 1.000 22.06680 22 ASN B N 1
ATOM 2334 C CA . ASN B 1 22 ? -44.24995 -25.69603 38.61892 1.000 20.50205 22 ASN B CA 1
ATOM 2335 C C . ASN B 1 22 ? -43.03359 -25.94974 39.52063 1.000 23.02739 22 ASN B C 1
ATOM 2336 O O . ASN B 1 22 ? -43.08715 -25.68428 40.73414 1.000 23.50424 22 ASN B O 1
ATOM 2341 N N . ASP B 1 23 ? -41.92863 -26.44279 38.96615 1.000 20.60772 23 ASP B N 1
ATOM 2342 C CA . ASP B 1 23 ? -40.72292 -26.64671 39.76345 1.000 20.22241 23 ASP B CA 1
ATOM 2343 C C . ASP B 1 23 ? -40.17605 -25.32215 40.29953 1.000 18.35751 23 ASP B C 1
ATOM 2344 O O . ASP B 1 23 ? -40.31113 -24.26719 39.67543 1.000 19.13993 23 ASP B O 1
ATOM 2349 N N . ASP B 1 24 ? -39.48429 -25.40702 41.45231 1.000 21.67293 24 ASP B N 1
ATOM 2350 C CA . ASP B 1 24 ? -38.66601 -24.30355 41.94428 1.000 19.77788 24 ASP B CA 1
ATOM 2351 C C . ASP B 1 24 ? -37.27958 -24.74205 42.40848 1.000 19.21886 24 ASP B C 1
ATOM 2352 O O . ASP B 1 24 ? -36.51345 -23.90128 42.87661 1.000 19.94116 24 ASP B O 1
ATOM 2357 N N . ALA B 1 25 ? -36.92101 -26.02232 42.27108 1.000 21.02565 25 ALA B N 1
ATOM 2358 C CA . ALA B 1 25 ? -35.61959 -26.52961 42.70241 1.000 21.04321 25 ALA B CA 1
ATOM 2359 C C . ALA B 1 25 ? -35.33914 -26.19631 44.16985 1.000 24.21928 25 ALA B C 1
ATOM 2360 O O . ALA B 1 25 ? -34.18743 -26.06509 44.58513 1.000 23.67097 25 ALA B O 1
ATOM 2362 N N . GLY B 1 26 ? -36.38946 -26.02988 44.97144 1.000 25.54392 26 GLY B N 1
ATOM 2363 C CA . GLY B 1 26 ? -36.17016 -25.72233 46.37394 1.000 23.88632 26 GLY B CA 1
ATOM 2364 C C . GLY B 1 26 ? -35.69223 -24.31731 46.65918 1.000 24.80887 26 GLY B C 1
ATOM 2365 O O . GLY B 1 26 ? -35.32126 -24.03234 47.80475 1.000 25.72132 26 GLY B O 1
ATOM 2366 N N . LEU B 1 27 ? -35.70943 -23.42495 45.66426 1.000 20.17241 27 LEU B N 1
ATOM 2367 C CA . LEU B 1 27 ? -35.20856 -22.06652 45.79568 1.000 19.79386 27 LEU B CA 1
ATOM 2368 C C . LEU B 1 27 ? -36.35305 -21.10085 46.04278 1.000 20.06841 27 LEU B C 1
ATOM 2369 O O . LEU B 1 27 ? -37.45716 -21.30171 45.53592 1.000 20.99027 27 LEU B O 1
ATOM 2374 N N . SER B 1 28 ? -36.06687 -20.01481 46.76783 1.000 19.95284 28 SER B N 1
ATOM 2375 C CA . SER B 1 28 ? -37.01682 -18.89873 46.80643 1.000 19.78084 28 SER B CA 1
ATOM 2376 C C . SER B 1 28 ? -36.87655 -18.04933 45.54576 1.000 21.50023 28 SER B C 1
ATOM 2377 O O . SER B 1 28 ? -35.85321 -18.08781 44.84948 1.000 21.00179 28 SER B O 1
ATOM 2380 N N . LYS B 1 29 ? -37.90792 -17.24034 45.27413 1.000 19.02305 29 LYS B N 1
ATOM 2381 C CA . LYS B 1 29 ? -37.83559 -16.33437 44.12540 1.000 19.31796 29 LYS B CA 1
ATOM 2382 C C . LYS B 1 29 ? -36.59802 -15.43826 44.19800 1.000 19.76130 29 LYS B C 1
ATOM 2383 O O . LYS B 1 29 ? -35.87470 -15.27344 43.20726 1.000 19.20194 29 LYS B O 1
ATOM 2389 N N . GLU B 1 30 ? -36.32695 -14.87339 45.37554 1.000 20.98986 30 GLU B N 1
ATOM 2390 C CA . GLU B 1 30 ? -35.18809 -13.98025 45.52891 1.000 19.30291 30 GLU B CA 1
ATOM 2391 C C . GLU B 1 30 ? -33.85358 -14.68622 45.25977 1.000 20.24945 30 GLU B C 1
ATOM 2392 O O . GLU B 1 30 ? -32.98185 -14.13002 44.58267 1.000 21.88467 30 GLU B O 1
ATOM 2398 N N . GLU B 1 31 ? -33.66725 -15.90573 45.77304 1.000 19.00798 31 GLU B N 1
ATOM 2399 C CA . GLU B 1 31 ? -32.44952 -16.65367 45.45158 1.000 20.00782 31 GLU B CA 1
ATOM 2400 C C . GLU B 1 31 ? -32.37059 -16.93907 43.95349 1.000 18.87252 31 GLU B C 1
ATOM 2401 O O . GLU B 1 31 ? -31.29885 -16.83664 43.34533 1.000 19.14541 31 GLU B O 1
ATOM 2407 N N . GLY B 1 32 ? -33.49176 -17.31980 43.35209 1.000 19.14871 32 GLY B N 1
ATOM 2408 C CA . GLY B 1 32 ? -33.50394 -17.60163 41.92495 1.000 18.73794 32 GLY B CA 1
ATOM 2409 C C . GLY B 1 32 ? -33.17338 -16.38013 41.08563 1.000 20.74760 32 GLY B C 1
ATOM 2410 O O . GLY B 1 32 ? -32.38788 -16.46534 40.13120 1.000 18.01398 32 GLY B O 1
ATOM 2411 N N . GLN B 1 33 ? -33.75867 -15.22922 41.43420 1.000 17.14664 33 GLN B N 1
ATOM 2412 C CA . GLN B 1 33 ? -33.46944 -13.99134 40.71769 1.000 20.17452 33 GLN B CA 1
ATOM 2413 C C . GLN B 1 33 ? -32.00441 -13.57749 40.87908 1.000 19.24951 33 GLN B C 1
ATOM 2414 O O . GLN B 1 33 ? -31.37631 -13.10844 39.92405 1.000 16.60022 33 GLN B O 1
ATOM 2420 N N . ALA B 1 34 ? -31.44043 -13.75801 42.07329 1.000 16.31086 34 ALA B N 1
ATOM 2421 C CA . ALA B 1 34 ? -30.04065 -13.41990 42.27941 1.000 19.83101 34 ALA B CA 1
ATOM 2422 C C . ALA B 1 34 ? -29.13058 -14.31033 41.45021 1.000 18.90694 34 ALA B C 1
ATOM 2423 O O . ALA B 1 34 ? -28.12731 -13.84074 40.90779 1.000 19.77508 34 ALA B O 1
ATOM 2425 N N . GLN B 1 35 ? -29.44582 -15.60676 41.36979 1.000 17.90247 35 GLN B N 1
ATOM 2426 C CA . GLN B 1 35 ? -28.65543 -16.50906 40.54158 1.000 17.61087 35 GLN B CA 1
ATOM 2427 C C . GLN B 1 35 ? -28.77692 -16.12575 39.07765 1.000 18.36810 35 GLN B C 1
ATOM 2428 O O . GLN B 1 35 ? -27.77902 -16.11897 38.34518 1.000 16.27812 35 GLN B O 1
ATOM 2434 N N . THR B 1 36 ? -29.98796 -15.75070 38.65155 1.000 15.54170 36 THR B N 1
ATOM 2435 C CA . THR B 1 36 ? -30.17005 -15.30642 37.27575 1.000 17.70804 36 THR B CA 1
ATOM 2436 C C . THR B 1 36 ? -29.31202 -14.07207 36.97045 1.000 19.19637 36 THR B C 1
ATOM 2437 O O . THR B 1 36 ? -28.70490 -13.97169 35.88141 1.000 16.17612 36 THR B O 1
ATOM 2441 N N . ALA B 1 37 ? -29.20519 -13.13934 37.93105 1.000 18.65092 37 ALA B N 1
ATOM 2442 C CA . ALA B 1 37 ? -28.38780 -11.95008 37.69723 1.000 18.12476 37 ALA B CA 1
ATOM 2443 C C . ALA B 1 37 ? -26.91560 -12.31254 37.53654 1.000 19.87379 37 ALA B C 1
ATOM 2444 O O . ALA B 1 37 ? -26.20922 -11.72570 36.70901 1.000 18.51012 37 ALA B O 1
ATOM 2446 N N . LYS B 1 38 ? -26.43671 -13.28240 38.32169 1.000 19.96821 38 LYS B N 1
ATOM 2447 C CA . LYS B 1 38 ? -25.04803 -13.71684 38.21216 1.000 20.72040 38 LYS B CA 1
ATOM 2448 C C . LYS B 1 38 ? -24.78310 -14.40494 36.87803 1.000 21.14343 38 LYS B C 1
ATOM 2449 O O . LYS B 1 38 ? -23.75850 -14.14774 36.22786 1.000 21.33702 38 LYS B O 1
ATOM 2455 N N . LEU B 1 39 ? -25.69270 -15.28943 36.46436 1.000 18.27917 39 LEU B N 1
ATOM 2456 C CA . LEU B 1 39 ? -25.57987 -15.93420 35.16444 1.000 18.04023 39 LEU B CA 1
ATOM 2457 C C . LEU B 1 39 ? -25.63018 -14.91729 34.02901 1.000 19.89523 39 LEU B C 1
ATOM 2458 O O . LEU B 1 39 ? -25.02979 -15.14690 32.97687 1.000 17.16152 39 LEU B O 1
ATOM 2463 N N . ALA B 1 40 ? -26.33551 -13.79870 34.21212 1.000 15.36933 40 ALA B N 1
ATOM 2464 C CA . ALA B 1 40 ? -26.39378 -12.79952 33.14669 1.000 18.89580 40 ALA B CA 1
ATOM 2465 C C . ALA B 1 40 ? -25.00744 -12.23117 32.82924 1.000 17.85231 40 ALA B C 1
ATOM 2466 O O . ALA B 1 40 ? -24.67686 -11.98980 31.65669 1.000 16.29332 40 ALA B O 1
ATOM 2468 N N . GLY B 1 41 ? -24.19077 -11.99135 33.86151 1.000 15.60333 41 GLY B N 1
ATOM 2469 C CA . GLY B 1 41 ? -22.83399 -11.52872 33.61937 1.000 18.49019 41 GLY B CA 1
ATOM 2470 C C . GLY B 1 41 ? -22.01717 -12.54700 32.84495 1.000 19.99772 41 GLY B C 1
ATOM 2471 O O . GLY B 1 41 ? -21.26532 -12.18814 31.93330 1.000 17.60102 41 GLY B O 1
ATOM 2472 N N . GLU B 1 42 ? -22.19415 -13.83459 33.15399 1.000 18.63577 42 GLU B N 1
ATOM 2473 C CA . GLU B 1 42 ? -21.45586 -14.86544 32.41329 1.000 17.09263 42 GLU B CA 1
ATOM 2474 C C . GLU B 1 42 ? -21.97128 -14.99898 30.99058 1.000 16.12015 42 GLU B C 1
ATOM 2475 O O . GLU B 1 42 ? -21.18476 -15.24436 30.06652 1.000 14.43592 42 GLU B O 1
ATOM 2481 N N . LEU B 1 43 ? -23.29281 -14.90466 30.80262 1.000 14.69100 43 LEU B N 1
ATOM 2482 C CA . LEU B 1 43 ? -23.84183 -14.94117 29.45577 1.000 16.34455 43 LEU B CA 1
ATOM 2483 C C . LEU B 1 43 ? -23.24063 -13.81908 28.61144 1.000 15.21437 43 LEU B C 1
ATOM 2484 O O . LEU B 1 43 ? -22.89076 -14.03004 27.43680 1.000 13.84541 43 LEU B O 1
ATOM 2489 N N . ALA B 1 44 ? -23.10560 -12.62017 29.19535 1.000 15.09670 44 ALA B N 1
ATOM 2490 C CA . ALA B 1 44 ? -22.55319 -11.50237 28.44091 1.000 16.93862 44 ALA B CA 1
ATOM 2491 C C . ALA B 1 44 ? -21.10780 -11.75969 28.05728 1.000 16.02035 44 ALA B C 1
ATOM 2492 O O . ALA B 1 44 ? -20.71282 -11.50461 26.91376 1.000 16.32155 44 ALA B O 1
ATOM 2494 N N . GLU B 1 45 ? -20.29598 -12.25701 28.99691 1.000 16.26003 45 GLU B N 1
ATOM 2495 C CA . GLU B 1 45 ? -18.89319 -12.47803 28.66959 1.000 18.39868 45 GLU B CA 1
ATOM 2496 C C . GLU B 1 45 ? -18.75000 -13.55253 27.59848 1.000 16.17808 45 GLU B C 1
ATOM 2497 O O . GLU B 1 45 ? -17.95342 -13.38631 26.66055 1.000 17.03928 45 GLU B O 1
ATOM 2503 N N . TRP B 1 46 ? -19.51408 -14.66000 27.70140 1.000 13.54268 46 TRP B N 1
ATOM 2504 C CA . TRP B 1 46 ? -19.35387 -15.71997 26.69590 1.000 14.77714 46 TRP B CA 1
ATOM 2505 C C . TRP B 1 46 ? -19.88777 -15.29904 25.33820 1.000 14.30673 46 TRP B C 1
ATOM 2506 O O . TRP B 1 46 ? -19.32786 -15.69445 24.30385 1.000 12.32818 46 TRP B O 1
ATOM 2517 N N . GLN B 1 47 ? -20.96057 -14.50151 25.30710 1.000 11.01278 47 GLN B N 1
ATOM 2518 C CA . GLN B 1 47 ? -21.46311 -14.02013 24.02886 1.000 14.21761 47 GLN B CA 1
ATOM 2519 C C . GLN B 1 47 ? -20.47321 -13.04650 23.36592 1.000 12.89893 47 GLN B C 1
ATOM 2520 O O . GLN B 1 47 ? -20.34335 -13.03063 22.13250 1.000 13.24030 47 GLN B O 1
ATOM 2526 N N . GLU B 1 48 ? -19.79115 -12.20780 24.16451 1.000 12.60279 48 GLU B N 1
ATOM 2527 C CA . GLU B 1 48 ? -18.76845 -11.33141 23.60633 1.000 12.81676 48 GLU B CA 1
ATOM 2528 C C . GLU B 1 48 ? -17.64879 -12.15612 22.96482 1.000 15.41138 48 GLU B C 1
ATOM 2529 O O . GLU B 1 48 ? -17.12539 -11.79253 21.90513 1.000 12.75419 48 GLU B O 1
ATOM 2535 N N . ARG B 1 49 ? -17.25067 -13.25396 23.60898 1.000 14.01721 49 ARG B N 1
ATOM 2536 C CA . ARG B 1 49 ? -16.25103 -14.14972 23.01959 1.000 13.32953 49 ARG B CA 1
ATOM 2537 C C . ARG B 1 49 ? -16.76627 -14.78766 21.74526 1.000 14.81181 49 ARG B C 1
ATOM 2538 O O . ARG B 1 49 ? -16.01393 -14.94591 20.77520 1.000 14.05397 49 ARG B O 1
ATOM 2546 N N . LEU B 1 50 ? -18.04106 -15.18437 21.74044 1.000 13.01286 50 LEU B N 1
ATOM 2547 C CA . LEU B 1 50 ? -18.65451 -15.71681 20.52659 1.000 14.89072 50 LEU B CA 1
ATOM 2548 C C . LEU B 1 50 ? -18.54125 -14.72529 19.37138 1.000 13.12171 50 LEU B C 1
ATOM 2549 O O . LEU B 1 50 ? -18.13934 -15.09319 18.25041 1.000 14.74718 50 LEU B O 1
ATOM 2554 N N . TYR B 1 51 ? -18.86489 -13.44782 19.62987 1.000 13.72526 51 TYR B N 1
ATOM 2555 C CA . TYR B 1 51 ? -18.81293 -12.43084 18.57707 1.000 12.82353 51 TYR B CA 1
ATOM 2556 C C . TYR B 1 51 ? -17.37447 -12.16887 18.12299 1.000 17.25113 51 TYR B C 1
ATOM 2557 O O . TYR B 1 51 ? -17.08866 -12.07084 16.91659 1.000 14.40561 51 TYR B O 1
ATOM 2566 N N . ALA B 1 52 ? -16.45677 -12.01438 19.07903 1.000 15.62664 52 ALA B N 1
ATOM 2567 C CA . ALA B 1 52 ? -15.08276 -11.67461 18.73177 1.000 15.17089 52 ALA B CA 1
ATOM 2568 C C . ALA B 1 52 ? -14.41570 -12.78761 17.93360 1.000 19.01770 52 ALA B C 1
ATOM 2569 O O . ALA B 1 52 ? -13.57886 -12.51459 17.06250 1.000 14.95768 52 ALA B O 1
ATOM 2571 N N . GLU B 1 53 ? -14.74623 -14.04465 18.25384 1.000 16.99751 53 GLU B N 1
ATOM 2572 C CA . GLU B 1 53 ? -14.18299 -15.18898 17.55504 1.000 16.21131 53 GLU B CA 1
ATOM 2573 C C . GLU B 1 53 ? -14.67892 -15.25509 16.11070 1.000 14.32661 53 GLU B C 1
ATOM 2574 O O . GLU B 1 53 ? -13.89475 -15.50044 15.18105 1.000 16.63118 53 GLU B O 1
ATOM 2580 N N . GLY B 1 54 ? -15.97102 -15.02439 15.89762 1.000 14.92837 54 GLY B N 1
ATOM 2581 C CA . GLY B 1 54 ? -16.52423 -15.00941 14.54408 1.000 19.39202 54 GLY B CA 1
ATOM 2582 C C . GLY B 1 54 ? -16.48196 -16.33360 13.78935 1.000 14.48911 54 GLY B C 1
ATOM 2583 O O . GLY B 1 54 ? -16.38718 -16.32008 12.56474 1.000 16.96485 54 GLY B O 1
ATOM 2584 N N . LYS B 1 55 ? -16.59796 -17.47160 14.47912 1.000 14.22114 55 LYS B N 1
ATOM 2585 C CA . LYS B 1 55 ? -16.52300 -18.78902 13.85075 1.000 17.35916 55 LYS B CA 1
ATOM 2586 C C . LYS B 1 55 ? -17.76179 -19.65859 14.04128 1.000 17.84876 55 LYS B C 1
ATOM 2587 O O . LYS B 1 55 ? -17.93982 -20.62125 13.28213 1.000 17.71417 55 LYS B O 1
ATOM 2593 N N . GLN B 1 56 ? -18.58639 -19.37423 15.03460 1.000 14.42944 56 GLN B N 1
ATOM 2594 C CA . GLN B 1 56 ? -19.71426 -20.20929 15.43921 1.000 13.59226 56 GLN B CA 1
ATOM 2595 C C . GLN B 1 56 ? -20.93178 -19.33222 15.68616 1.000 14.38822 56 GLN B C 1
ATOM 2596 O O . GLN B 1 56 ? -20.81817 -18.11848 15.86262 1.000 14.87276 56 GLN B O 1
ATOM 2602 N N . SER B 1 57 ? -22.09330 -19.97304 15.81703 1.000 11.55290 57 SER B N 1
ATOM 2603 C CA . SER B 1 57 ? -23.30032 -19.24288 16.15756 1.000 11.14696 57 SER B CA 1
ATOM 2604 C C . SER B 1 57 ? -24.16827 -20.06947 17.09291 1.000 11.70367 57 SER B C 1
ATOM 2605 O O . SER B 1 57 ? -24.00347 -21.29078 17.21937 1.000 11.04237 57 SER B O 1
ATOM 2608 N N . LEU B 1 58 ? -25.10838 -19.38596 17.74750 1.000 10.48186 58 LEU B N 1
ATOM 2609 C CA . LEU B 1 58 ? -26.05761 -20.01939 18.66121 1.000 13.70212 58 LEU B CA 1
ATOM 2610 C C . LEU B 1 58 ? -27.46670 -19.69314 18.18254 1.000 11.61064 58 LEU B C 1
ATOM 2611 O O . LEU B 1 58 ? -27.76770 -18.52537 17.92269 1.000 13.89850 58 LEU B O 1
ATOM 2616 N N . LEU B 1 59 ? -28.33594 -20.69901 18.08789 1.000 10.34025 59 LEU B N 1
ATOM 2617 C CA . LEU B 1 59 ? -29.72703 -20.49838 17.69536 1.000 10.25952 59 LEU B CA 1
ATOM 2618 C C . LEU B 1 59 ? -30.63572 -21.02035 18.79333 1.000 11.06012 59 LEU B C 1
ATOM 2619 O O . LEU B 1 59 ? -30.64753 -22.23030 19.05462 1.000 13.93060 59 LEU B O 1
ATOM 2624 N N . LEU B 1 60 ? -31.39259 -20.12026 19.42404 1.000 9.82436 60 LEU B N 1
ATOM 2625 C CA . LEU B 1 60 ? -32.40888 -20.48057 20.41560 1.000 10.63391 60 LEU B CA 1
ATOM 2626 C C . LEU B 1 60 ? -33.76618 -20.45235 19.73620 1.000 13.31335 60 LEU B C 1
ATOM 2627 O O . LEU B 1 60 ? -34.13071 -19.44944 19.09624 1.000 12.44074 60 LEU B O 1
ATOM 2632 N N . ILE B 1 61 ? -34.49721 -21.54763 19.84190 1.000 11.72557 61 ILE B N 1
ATOM 2633 C CA . ILE B 1 61 ? -35.85769 -21.63846 19.31179 1.000 13.12483 61 ILE B CA 1
ATOM 2634 C C . ILE B 1 61 ? -36.78569 -21.70702 20.51303 1.000 15.59190 61 ILE B C 1
ATOM 2635 O O . ILE B 1 61 ? -36.59727 -22.56453 21.38266 1.000 13.76282 61 ILE B O 1
ATOM 2640 N N . LEU B 1 62 ? -37.79290 -20.82791 20.55347 1.000 12.70281 62 LEU B N 1
ATOM 2641 C CA . LEU B 1 62 ? -38.79007 -20.80878 21.61189 1.000 15.48650 62 LEU B CA 1
ATOM 2642 C C . LEU B 1 62 ? -40.15506 -21.15172 21.02882 1.000 15.26919 62 LEU B C 1
ATOM 2643 O O . LEU B 1 62 ? -40.57157 -20.54178 20.03454 1.000 14.80620 62 LEU B O 1
ATOM 2648 N N . GLN B 1 63 ? -40.83861 -22.15130 21.62133 1.000 13.00529 63 GLN B N 1
ATOM 2649 C CA . GLN B 1 63 ? -42.23467 -22.43631 21.32603 1.000 13.70411 63 GLN B CA 1
ATOM 2650 C C . GLN B 1 63 ? -42.99085 -22.57217 22.63605 1.000 18.25141 63 GLN B C 1
ATOM 2651 O O . GLN B 1 63 ? -42.46259 -23.12950 23.61150 1.000 17.23964 63 GLN B O 1
ATOM 2657 N N . ALA B 1 64 ? -44.22164 -22.07005 22.66036 1.000 16.55766 64 ALA B N 1
ATOM 2658 C CA . ALA B 1 64 ? -45.01495 -22.12686 23.87584 1.000 18.95097 64 ALA B CA 1
ATOM 2659 C C . ALA B 1 64 ? -46.40185 -21.59925 23.58775 1.000 19.16874 64 ALA B C 1
ATOM 2660 O O . ALA B 1 64 ? -46.58151 -20.78162 22.67186 1.000 18.93402 64 ALA B O 1
ATOM 2662 N N A ARG B 1 65 ? -47.38737 -22.04745 24.35777 0.414 19.21264 65 ARG B N 1
ATOM 2663 N N B ARG B 1 65 ? -47.38100 -22.05170 24.37156 0.586 19.18050 65 ARG B N 1
ATOM 2664 C CA A ARG B 1 65 ? -48.72427 -21.50450 24.20537 0.414 20.20065 65 ARG B CA 1
ATOM 2665 C CA B ARG B 1 65 ? -48.72647 -21.50924 24.28018 0.586 20.19051 65 ARG B CA 1
ATOM 2666 C C A ARG B 1 65 ? -48.74508 -20.04818 24.65008 0.414 18.45105 65 ARG B C 1
ATOM 2667 C C B ARG B 1 65 ? -48.71528 -20.02466 24.61726 0.586 18.42556 65 ARG B C 1
ATOM 2668 O O A ARG B 1 65 ? -47.84366 -19.56945 25.34432 0.414 17.77021 65 ARG B O 1
ATOM 2669 O O B ARG B 1 65 ? -47.77658 -19.50657 25.23059 0.586 17.72934 65 ARG B O 1
ATOM 2684 N N . ASP B 1 66 ? -49.78471 -19.33754 24.22743 1.000 17.44150 66 ASP B N 1
ATOM 2685 C CA . ASP B 1 66 ? -49.88946 -17.91621 24.53323 1.000 17.76009 66 ASP B CA 1
ATOM 2686 C C . ASP B 1 66 ? -49.87049 -17.69073 26.04136 1.000 18.09823 66 ASP B C 1
ATOM 2687 O O . ASP B 1 66 ? -50.47186 -18.45505 26.80354 1.000 17.69985 66 ASP B O 1
ATOM 2692 N N . ALA B 1 67 ? -49.13943 -16.65102 26.44990 1.000 15.43525 67 ALA B N 1
ATOM 2693 C CA . ALA B 1 67 ? -48.89359 -16.21610 27.81953 1.000 14.59627 67 ALA B CA 1
ATOM 2694 C C . ALA B 1 67 ? -47.90710 -17.09964 28.57630 1.000 20.49791 67 ALA B C 1
ATOM 2695 O O . ALA B 1 67 ? -47.69758 -16.86854 29.78225 1.000 20.50168 67 ALA B O 1
ATOM 2697 N N . ALA B 1 68 ? -47.27665 -18.09166 27.92184 1.000 17.61593 68 ALA B N 1
ATOM 2698 C CA . ALA B 1 68 ? -46.40710 -18.99494 28.66094 1.000 19.78581 68 ALA B CA 1
ATOM 2699 C C . ALA B 1 68 ? -45.01556 -18.42851 28.90136 1.000 15.67090 68 ALA B C 1
ATOM 2700 O O . ALA B 1 68 ? -44.23613 -19.06661 29.62046 1.000 18.52734 68 ALA B O 1
ATOM 2702 N N . GLY B 1 69 ? -44.68388 -17.26399 28.33393 1.000 15.92533 69 GLY B N 1
ATOM 2703 C CA . GLY B 1 69 ? -43.47801 -16.54167 28.74094 1.000 14.19505 69 GLY B CA 1
ATOM 2704 C C . GLY B 1 69 ? -42.40627 -16.36135 27.68464 1.000 15.81999 69 GLY B C 1
ATOM 2705 O O . GLY B 1 69 ? -41.24036 -16.07279 28.02288 1.000 15.94402 69 GLY B O 1
ATOM 2706 N N . LYS B 1 70 ? -42.75474 -16.53490 26.39732 1.000 13.49908 70 LYS B N 1
ATOM 2707 C CA . LYS B 1 70 ? -41.74392 -16.34003 25.35216 1.000 15.13304 70 LYS B CA 1
ATOM 2708 C C . LYS B 1 70 ? -41.23126 -14.90310 25.37532 1.000 15.04150 70 LYS B C 1
ATOM 2709 O O . LYS B 1 70 ? -40.01452 -14.65700 25.38859 1.000 12.26470 70 LYS B O 1
ATOM 2715 N N . ASP B 1 71 ? -42.15454 -13.94480 25.37918 1.000 14.50759 71 ASP B N 1
ATOM 2716 C CA . ASP B 1 71 ? -41.77152 -12.53538 25.38071 1.000 19.34127 71 ASP B CA 1
ATOM 2717 C C . ASP B 1 71 ? -40.94590 -12.19850 26.61340 1.000 18.54234 71 ASP B C 1
ATOM 2718 O O . ASP B 1 71 ? -39.90295 -11.53534 26.50731 1.000 15.51831 71 ASP B O 1
ATOM 2723 N N . GLY B 1 72 ? -41.38395 -12.68087 27.78153 1.000 15.83542 72 GLY B N 1
ATOM 2724 C CA . GLY B 1 72 ? -40.65621 -12.40990 29.01803 1.000 17.50696 72 GLY B CA 1
ATOM 2725 C C . GLY B 1 72 ? -39.27282 -13.04309 29.04590 1.000 15.62397 72 GLY B C 1
ATOM 2726 O O . GLY B 1 72 ? -38.32081 -12.44894 29.56470 1.000 17.34646 72 GLY B O 1
ATOM 2727 N N . ALA B 1 73 ? -39.14923 -14.27697 28.54120 1.000 14.43333 73 ALA B N 1
ATOM 2728 C CA . ALA B 1 73 ? -37.83826 -14.93745 28.51435 1.000 15.15676 73 ALA B CA 1
ATOM 2729 C C . ALA B 1 73 ? -36.86087 -14.19628 27.61355 1.000 16.17243 73 ALA B C 1
ATOM 2730 O O . ALA B 1 73 ? -35.66968 -14.07066 27.93739 1.000 16.66178 73 ALA B O 1
ATOM 2732 N N . VAL B 1 74 ? -37.34235 -13.69772 26.48017 1.000 12.14663 74 VAL B N 1
ATOM 2733 C CA . VAL B 1 74 ? -36.47627 -12.92589 25.59265 1.000 13.28278 74 VAL B CA 1
ATOM 2734 C C . VAL B 1 74 ? -36.03075 -11.64065 26.27968 1.000 17.30690 74 VAL B C 1
ATOM 2735 O O . VAL B 1 74 ? -34.83707 -11.29864 26.28316 1.000 16.08310 74 VAL B O 1
ATOM 2739 N N . LYS B 1 75 ? -36.97638 -10.92300 26.89429 1.000 16.39201 75 LYS B N 1
ATOM 2740 C CA . LYS B 1 75 ? -36.63069 -9.68922 27.59502 1.000 17.15257 75 LYS B CA 1
ATOM 2741 C C . LYS B 1 75 ? -35.60572 -9.94354 28.68804 1.000 19.52244 75 LYS B C 1
ATOM 2742 O O . LYS B 1 75 ? -34.60057 -9.22347 28.79529 1.000 19.45783 75 LYS B O 1
ATOM 2748 N N . LYS B 1 76 ? -35.86152 -10.94893 29.53083 1.000 17.24658 76 LYS B N 1
ATOM 2749 C CA . LYS B 1 76 ? -35.06142 -11.12399 30.73555 1.000 18.54644 76 LYS B CA 1
ATOM 2750 C C . LYS B 1 76 ? -33.73166 -11.79182 30.42083 1.000 18.26819 76 LYS B C 1
ATOM 2751 O O . LYS B 1 76 ? -32.67053 -11.29595 30.80454 1.000 21.02991 76 LYS B O 1
ATOM 2757 N N . VAL B 1 77 ? -33.76097 -12.89170 29.68355 1.000 15.87097 77 VAL B N 1
ATOM 2758 C CA . VAL B 1 77 ? -32.54655 -13.68898 29.50386 1.000 12.39359 77 VAL B CA 1
ATOM 2759 C C . VAL B 1 77 ? -31.75954 -13.23640 28.28505 1.000 14.13156 77 VAL B C 1
ATOM 2760 O O . VAL B 1 77 ? -30.55340 -13.00295 28.37285 1.000 12.15170 77 VAL B O 1
ATOM 2764 N N . ILE B 1 78 ? -32.40662 -13.14325 27.12210 1.000 14.28269 78 ILE B N 1
ATOM 2765 C CA . ILE B 1 78 ? -31.70190 -12.66556 25.93129 1.000 14.21562 78 ILE B CA 1
ATOM 2766 C C . ILE B 1 78 ? -31.24101 -11.22303 26.13383 1.000 16.43011 78 ILE B C 1
ATOM 2767 O O . ILE B 1 78 ? -30.21920 -10.78666 25.57489 1.000 15.92971 78 ILE B O 1
ATOM 2772 N N . GLY B 1 79 ? -31.93347 -10.48610 27.00752 1.000 17.30164 79 GLY B N 1
ATOM 2773 C CA . GLY B 1 79 ? -31.51705 -9.14184 27.41539 1.000 16.30110 79 GLY B CA 1
ATOM 2774 C C . GLY B 1 79 ? -30.16716 -9.09343 28.10203 1.000 17.64836 79 GLY B C 1
ATOM 2775 O O . GLY B 1 79 ? -29.57564 -8.01186 28.17610 1.000 20.47735 79 GLY B O 1
ATOM 2776 N N . ALA B 1 80 ? -29.63761 -10.24516 28.53947 1.000 15.44263 80 ALA B N 1
ATOM 2777 C CA . ALA B 1 80 ? -28.31039 -10.27873 29.13841 1.000 16.19984 80 ALA B CA 1
ATOM 2778 C C . ALA B 1 80 ? -27.21475 -10.11013 28.10235 1.000 16.76353 80 ALA B C 1
ATOM 2779 O O . ALA B 1 80 ? -26.12112 -9.64077 28.43374 1.000 16.46726 80 ALA B O 1
ATOM 2781 N N . PHE B 1 81 ? -27.47605 -10.49864 26.85434 1.000 13.91611 81 PHE B N 1
ATOM 2782 C CA . PHE B 1 81 ? -26.49712 -10.36177 25.78038 1.000 16.05114 81 PHE B CA 1
ATOM 2783 C C . PHE B 1 81 ? -26.40142 -8.90562 25.31619 1.000 17.36732 81 PHE B C 1
ATOM 2784 O O . PHE B 1 81 ? -27.31272 -8.09163 25.50715 1.000 16.78897 81 PHE B O 1
ATOM 2792 N N . ASN B 1 82 ? -25.27691 -8.57087 24.70739 1.000 18.57885 82 ASN B N 1
ATOM 2793 C CA . ASN B 1 82 ? -25.17080 -7.28284 24.02625 1.000 16.20691 82 ASN B CA 1
ATOM 2794 C C . ASN B 1 82 ? -26.13187 -7.30957 22.83999 1.000 15.70403 82 ASN B C 1
ATOM 2795 O O . ASN B 1 82 ? -26.03377 -8.21336 21.99356 1.000 17.33455 82 ASN B O 1
ATOM 2800 N N . PRO B 1 83 ? -27.07720 -6.37415 22.73065 1.000 15.45200 83 PRO B N 1
ATOM 2801 C CA . PRO B 1 83 ? -28.01982 -6.44239 21.60433 1.000 19.81058 83 PRO B CA 1
ATOM 2802 C C . PRO B 1 83 ? -27.35210 -6.31537 20.24562 1.000 20.25224 83 PRO B C 1
ATOM 2803 O O . PRO B 1 83 ? -27.95985 -6.70097 19.24054 1.000 21.02339 83 PRO B O 1
ATOM 2807 N N . ALA B 1 84 ? -26.11881 -5.81312 20.17932 1.000 20.83202 84 ALA B N 1
ATOM 2808 C CA . ALA B 1 84 ? -25.40180 -5.79247 18.90456 1.000 19.90030 84 ALA B CA 1
ATOM 2809 C C . ALA B 1 84 ? -25.05689 -7.19264 18.40251 1.000 17.42677 84 ALA B C 1
ATOM 2810 O O . ALA B 1 84 ? -24.74078 -7.33938 17.22664 1.000 20.14347 84 ALA B O 1
ATOM 2812 N N . GLY B 1 85 ? -25.08706 -8.20798 19.26245 1.000 18.03607 85 GLY B N 1
ATOM 2813 C CA . GLY B 1 85 ? -24.70447 -9.55665 18.88824 1.000 14.23433 85 GLY B CA 1
ATOM 2814 C C . GLY B 1 85 ? -25.86418 -10.51735 18.79183 1.000 15.76099 85 GLY B C 1
ATOM 2815 O O . GLY B 1 85 ? -25.64750 -11.73897 18.71939 1.000 13.24094 85 GLY B O 1
ATOM 2816 N N . VAL B 1 86 ? -27.08953 -10.00851 18.76446 1.000 14.62697 86 VAL B N 1
ATOM 2817 C CA . VAL B 1 86 ? -28.30956 -10.79584 18.84163 1.000 13.35263 86 VAL B CA 1
ATOM 2818 C C . VAL B 1 86 ? -29.22788 -10.42935 17.68773 1.000 17.04502 86 VAL B C 1
ATOM 2819 O O . VAL B 1 86 ? -29.39122 -9.25024 17.36161 1.000 15.46099 86 VAL B O 1
ATOM 2823 N N . GLN B 1 87 ? -29.85387 -11.42845 17.08398 1.000 15.22608 87 GLN B N 1
ATOM 2824 C CA . GLN B 1 87 ? -30.89518 -11.18200 16.09970 1.000 17.81090 87 GLN B CA 1
ATOM 2825 C C . GLN B 1 87 ? -32.11460 -11.94427 16.56795 1.000 16.68553 87 GLN B C 1
ATOM 2826 O O . GLN B 1 87 ? -32.07308 -13.17861 16.65913 1.000 14.60484 87 GLN B O 1
ATOM 2832 N N . ILE B 1 88 ? -33.17614 -11.21827 16.89712 1.000 14.58834 88 ILE B N 1
ATOM 2833 C CA . ILE B 1 88 ? -34.42097 -11.81502 17.37025 1.000 14.83788 88 ILE B CA 1
ATOM 2834 C C . ILE B 1 88 ? -35.42323 -11.68176 16.24206 1.000 16.16876 88 ILE B C 1
ATOM 2835 O O . ILE B 1 88 ? -35.53312 -10.60346 15.64583 1.000 20.17623 88 ILE B O 1
ATOM 2840 N N . THR B 1 89 ? -36.11403 -12.77485 15.92415 1.000 11.36261 89 THR B N 1
ATOM 2841 C CA . THR B 1 89 ? -37.20668 -12.78961 14.95929 1.000 13.30118 89 THR B CA 1
ATOM 2842 C C . THR B 1 89 ? -38.44648 -13.35715 15.64975 1.000 15.77621 89 THR B C 1
ATOM 2843 O O . THR B 1 89 ? -38.39438 -14.45230 16.21651 1.000 16.06454 89 THR B O 1
ATOM 2847 N N . SER B 1 90 ? -39.56211 -12.62170 15.59740 1.000 13.31466 90 SER B N 1
ATOM 2848 C CA . SER B 1 90 ? -40.84819 -13.10232 16.09473 1.000 17.60151 90 SER B CA 1
ATOM 2849 C C . SER B 1 90 ? -41.62954 -13.55673 14.86459 1.000 22.71073 90 SER B C 1
ATOM 2850 O O . SER B 1 90 ? -42.04320 -12.73954 14.03351 1.000 21.43135 90 SER B O 1
ATOM 2853 N N . PHE B 1 91 ? -41.73528 -14.87131 14.67381 1.000 16.37164 91 PHE B N 1
ATOM 2854 C CA . PHE B 1 91 ? -42.36389 -15.36636 13.45872 1.000 15.28916 91 PHE B CA 1
ATOM 2855 C C . PHE B 1 91 ? -43.87271 -15.33211 13.61559 1.000 17.84016 91 PHE B C 1
ATOM 2856 O O . PHE B 1 91 ? -44.42047 -15.94314 14.55112 1.000 18.27244 91 PHE B O 1
ATOM 2864 N N . LYS B 1 92 ? -44.54335 -14.60511 12.71927 1.000 17.07331 92 LYS B N 1
ATOM 2865 C CA . LYS B 1 92 ? -45.99405 -14.43949 12.76233 1.000 18.93778 92 LYS B CA 1
ATOM 2866 C C . LYS B 1 92 ? -46.60796 -15.19423 11.59085 1.000 14.85228 92 LYS B C 1
ATOM 2867 O O . LYS B 1 92 ? -45.93123 -15.98522 10.94237 1.000 13.74644 92 LYS B O 1
ATOM 2873 N N . GLN B 1 93 ? -47.90718 -14.97281 11.34596 1.000 15.82651 93 GLN B N 1
ATOM 2874 C CA . GLN B 1 93 ? -48.60087 -15.61505 10.23336 1.000 16.02853 93 GLN B CA 1
ATOM 2875 C C . GLN B 1 93 ? -47.83677 -15.36124 8.93318 1.000 17.66392 93 GLN B C 1
ATOM 2876 O O . GLN B 1 93 ? -47.50822 -14.20299 8.64000 1.000 15.93238 93 GLN B O 1
ATOM 2882 N N . PRO B 1 94 ? -47.51481 -16.40272 8.15467 1.000 15.20515 94 PRO B N 1
ATOM 2883 C CA . PRO B 1 94 ? -46.79096 -16.19945 6.88718 1.000 16.54227 94 PRO B CA 1
ATOM 2884 C C . PRO B 1 94 ? -47.49954 -15.19296 5.99450 1.000 16.32983 94 PRO B C 1
ATOM 2885 O O . PRO B 1 94 ? -48.72456 -15.22307 5.82355 1.000 17.38984 94 PRO B O 1
ATOM 2889 N N . SER B 1 95 ? -46.71455 -14.27879 5.44524 1.000 17.03614 95 SER B N 1
ATOM 2890 C CA . SER B 1 95 ? -47.21072 -13.32571 4.46592 1.000 18.03187 95 SER B CA 1
ATOM 2891 C C . SER B 1 95 ? -47.52832 -14.04462 3.15264 1.000 17.46608 95 SER B C 1
ATOM 2892 O O . SER B 1 95 ? -47.16874 -15.21641 2.93830 1.000 14.38404 95 SER B O 1
ATOM 2895 N N . ALA B 1 96 ? -48.18554 -13.31649 2.24661 1.000 17.47886 96 ALA B N 1
ATOM 2896 C CA . ALA B 1 96 ? -48.41311 -13.86536 0.91134 1.000 20.69753 96 ALA B CA 1
ATOM 2897 C C . ALA B 1 96 ? -47.09073 -14.26117 0.24040 1.000 17.50033 96 ALA B C 1
ATOM 2898 O O . ALA B 1 96 ? -46.98686 -15.32825 -0.37874 1.000 17.80179 96 ALA B O 1
ATOM 2900 N N . GLU B 1 97 ? -46.05499 -13.44350 0.38763 1.000 14.82609 97 GLU B N 1
ATOM 2901 C CA . GLU B 1 97 ? -44.79890 -13.80282 -0.25555 1.000 18.08061 97 GLU B CA 1
ATOM 2902 C C . GLU B 1 97 ? -44.20551 -15.05189 0.37464 1.000 16.08225 97 GLU B C 1
ATOM 2903 O O . GLU B 1 97 ? -43.70937 -15.93729 -0.33270 1.000 16.64684 97 GLU B O 1
ATOM 2909 N N . GLU B 1 98 ? -44.29670 -15.17360 1.69808 1.000 14.50586 98 GLU B N 1
ATOM 2910 C CA . GLU B 1 98 ? -43.73136 -16.35764 2.35257 1.000 14.12186 98 GLU B CA 1
ATOM 2911 C C . GLU B 1 98 ? -44.49490 -17.62064 1.96242 1.000 14.54939 98 GLU B C 1
ATOM 2912 O O . GLU B 1 98 ? -43.89097 -18.68486 1.74847 1.000 15.44334 98 GLU B O 1
ATOM 2918 N N . LEU B 1 99 ? -45.81600 -17.51439 1.83672 1.000 14.11902 99 LEU B N 1
ATOM 2919 C CA . LEU B 1 99 ? -46.62698 -18.66820 1.44880 1.000 15.00335 99 LEU B CA 1
ATOM 2920 C C . LEU B 1 99 ? -46.33534 -19.10997 0.02112 1.000 17.26485 99 LEU B C 1
ATOM 2921 O O . LEU B 1 99 ? -46.60216 -20.26920 -0.32466 1.000 17.25072 99 LEU B O 1
ATOM 2926 N N . SER B 1 100 ? -45.79345 -18.22075 -0.81248 1.000 16.00997 100 SER B N 1
ATOM 2927 C CA . SER B 1 100 ? -45.46074 -18.61963 -2.17288 1.000 16.05124 100 SER B CA 1
ATOM 2928 C C . SER B 1 100 ? -44.15118 -19.39544 -2.25322 1.000 15.40993 100 SER B C 1
ATOM 2929 O O . SER B 1 100 ? -43.75183 -19.78052 -3.35541 1.000 14.98621 100 SER B O 1
ATOM 2932 N N . HIS B 1 101 ? -43.48458 -19.64351 -1.12626 1.000 14.37291 101 HIS B N 1
ATOM 2933 C CA . HIS B 1 101 ? -42.26122 -20.43392 -1.05070 1.000 14.11906 101 HIS B CA 1
ATOM 2934 C C . HIS B 1 101 ? -42.47676 -21.62855 -0.13309 1.000 15.21645 101 HIS B C 1
ATOM 2935 O O . HIS B 1 101 ? -43.47701 -21.71653 0.59837 1.000 12.13539 101 HIS B O 1
ATOM 2942 N N . ASP B 1 102 ? -41.49053 -22.52852 -0.12089 1.000 15.26712 102 ASP B N 1
ATOM 2943 C CA . ASP B 1 102 ? -41.52029 -23.63996 0.82961 1.000 13.69671 102 ASP B CA 1
ATOM 2944 C C . ASP B 1 102 ? -41.50544 -23.09999 2.26855 1.000 13.36882 102 ASP B C 1
ATOM 2945 O O . ASP B 1 102 ? -41.05462 -21.98600 2.51939 1.000 13.05925 102 ASP B O 1
ATOM 2950 N N . PHE B 1 103 ? -42.03089 -23.88228 3.22316 1.000 12.77972 103 PHE B N 1
ATOM 2951 C CA . PHE B 1 103 ? -42.21370 -23.36298 4.57922 1.000 13.97044 103 PHE B CA 1
ATOM 2952 C C . PHE B 1 103 ? -40.88730 -23.03144 5.28890 1.000 14.94510 103 PHE B C 1
ATOM 2953 O O . PHE B 1 103 ? -40.88352 -22.21720 6.22067 1.000 13.08159 103 PHE B O 1
ATOM 2961 N N . LEU B 1 104 ? -39.75368 -23.59601 4.86983 1.000 12.20683 104 LEU B N 1
ATOM 2962 C CA . LEU B 1 104 ? -38.48197 -23.25149 5.50428 1.000 12.07271 104 LEU B CA 1
ATOM 2963 C C . LEU B 1 104 ? -37.78618 -22.06119 4.85401 1.000 12.66316 104 LEU B C 1
ATOM 2964 O O . LEU B 1 104 ? -36.74904 -21.60992 5.35784 1.000 12.93389 104 LEU B O 1
ATOM 2969 N N . TRP B 1 105 ? -38.31966 -21.53357 3.75159 1.000 11.96094 105 TRP B N 1
ATOM 2970 C CA . TRP B 1 105 ? -37.64979 -20.41597 3.07574 1.000 12.73551 105 TRP B CA 1
ATOM 2971 C C . TRP B 1 105 ? -37.48962 -19.20739 4.01058 1.000 12.11505 105 TRP B C 1
ATOM 2972 O O . TRP B 1 105 ? -36.39103 -18.64492 4.13974 1.000 12.05431 105 TRP B O 1
ATOM 2983 N N . ARG B 1 106 ? -38.57822 -18.79281 4.67314 1.000 10.77064 106 ARG B N 1
ATOM 2984 C CA . ARG B 1 106 ? -38.50123 -17.62385 5.55404 1.000 11.49036 106 ARG B CA 1
ATOM 2985 C C . ARG B 1 106 ? -37.70562 -17.91500 6.81161 1.000 11.15874 106 ARG B C 1
ATOM 2986 O O . ARG B 1 106 ? -37.15071 -16.98315 7.41373 1.000 12.94515 106 ARG B O 1
ATOM 2994 N N . ILE B 1 107 ? -37.64733 -19.18886 7.22619 1.000 10.61726 107 ILE B N 1
ATOM 2995 C CA . ILE B 1 107 ? -36.91080 -19.57305 8.42409 1.000 11.48895 107 ILE B CA 1
ATOM 2996 C C . ILE B 1 107 ? -35.41502 -19.53907 8.15233 1.000 12.06407 107 ILE B C 1
ATOM 2997 O O . ILE B 1 107 ? -34.63391 -18.96467 8.92578 1.000 11.45848 107 ILE B O 1
ATOM 3002 N N . HIS B 1 108 ? -34.99137 -20.17213 7.04811 1.000 9.71820 108 HIS B N 1
ATOM 3003 C CA . HIS B 1 108 ? -33.57803 -20.22689 6.71086 1.000 12.24370 108 HIS B CA 1
ATOM 3004 C C . HIS B 1 108 ? -33.00982 -18.81820 6.53307 1.000 11.07223 108 HIS B C 1
ATOM 3005 O O . HIS B 1 108 ? -31.86294 -18.55310 6.90972 1.000 11.19991 108 HIS B O 1
ATOM 3012 N N . GLN B 1 109 ? -33.80466 -17.89521 5.97827 1.000 11.78658 109 GLN B N 1
ATOM 3013 C CA . GLN B 1 109 ? -33.32344 -16.53059 5.79334 1.000 14.25488 109 GLN B CA 1
ATOM 3014 C C . GLN B 1 109 ? -32.78626 -15.94602 7.09755 1.000 14.28381 109 GLN B C 1
ATOM 3015 O O . GLN B 1 109 ? -31.80664 -15.18455 7.08353 1.000 12.84403 109 GLN B O 1
ATOM 3021 N N . LYS B 1 110 ? -33.38229 -16.32593 8.23944 1.000 11.53061 110 LYS B N 1
ATOM 3022 C CA . LYS B 1 110 ? -33.03642 -15.77832 9.55019 1.000 12.96110 110 LYS B CA 1
ATOM 3023 C C . LYS B 1 110 ? -32.03893 -16.61933 10.33968 1.000 12.85116 110 LYS B C 1
ATOM 3024 O O . LYS B 1 110 ? -31.75409 -16.26140 11.49323 1.000 12.59122 110 LYS B O 1
ATOM 3030 N N . ALA B 1 111 ? -31.46290 -17.69273 9.75808 1.000 13.62655 111 ALA B N 1
ATOM 3031 C CA . ALA B 1 111 ? -30.44033 -18.43975 10.48784 1.000 13.39970 111 ALA B CA 1
ATOM 3032 C C . ALA B 1 111 ? -29.26059 -17.52014 10.82723 1.000 12.73492 111 ALA B C 1
ATOM 3033 O O . ALA B 1 111 ? -28.87988 -16.67268 10.01717 1.000 13.02343 111 ALA B O 1
ATOM 3035 N N . PRO B 1 112 ? -28.67123 -17.63248 12.01982 1.000 12.80563 112 PRO B N 1
ATOM 3036 C CA . PRO B 1 112 ? -27.70048 -16.61308 12.44731 1.000 13.48947 112 PRO B CA 1
ATOM 3037 C C . PRO B 1 112 ? -26.38711 -16.72184 11.69262 1.000 13.28564 112 PRO B C 1
ATOM 3038 O O . PRO B 1 112 ? -25.93398 -17.81355 11.36991 1.000 12.84968 112 PRO B O 1
ATOM 3042 N N . ALA B 1 113 ? -25.75800 -15.56408 11.43387 1.000 13.14806 113 ALA B N 1
ATOM 3043 C CA . ALA B 1 113 ? -24.40763 -15.53180 10.86067 1.000 13.88684 113 ALA B CA 1
ATOM 3044 C C . ALA B 1 113 ? -23.34884 -15.90029 11.91557 1.000 12.18675 113 ALA B C 1
ATOM 3045 O O . ALA B 1 113 ? -23.59378 -15.82713 13.13172 1.000 14.34568 113 ALA B O 1
ATOM 3047 N N . LYS B 1 114 ? -22.15565 -16.30024 11.44361 1.000 14.35638 114 LYS B N 1
ATOM 3048 C CA A LYS B 1 114 ? -21.04872 -16.54482 12.35673 0.397 13.69098 114 LYS B CA 1
ATOM 3049 C CA B LYS B 1 114 ? -21.03102 -16.53392 12.34445 0.603 13.65598 114 LYS B CA 1
ATOM 3050 C C . LYS B 1 114 ? -20.85519 -15.36203 13.30523 1.000 14.87483 114 LYS B C 1
ATOM 3051 O O . LYS B 1 114 ? -20.88800 -14.19166 12.89576 1.000 14.42534 114 LYS B O 1
ATOM 3062 N N . GLY B 1 115 ? -20.64334 -15.67975 14.58188 1.000 14.33137 115 GLY B N 1
ATOM 3063 C CA . GLY B 1 115 ? -20.43983 -14.68441 15.61107 1.000 15.01481 115 GLY B CA 1
ATOM 3064 C C . GLY B 1 115 ? -21.70005 -14.23587 16.32621 1.000 14.67854 115 GLY B C 1
ATOM 3065 O O . GLY B 1 115 ? -21.59130 -13.54048 17.35383 1.000 16.05513 115 GLY B O 1
ATOM 3066 N N . TYR B 1 116 ? -22.88724 -14.62510 15.83995 1.000 12.85750 116 TYR B N 1
ATOM 3067 C CA . TYR B 1 116 ? -24.14927 -14.11776 16.36280 1.000 12.25143 116 TYR B CA 1
ATOM 3068 C C . TYR B 1 116 ? -24.96522 -15.16210 17.10626 1.000 13.36954 116 TYR B C 1
ATOM 3069 O O . TYR B 1 116 ? -24.84479 -16.37665 16.88904 1.000 12.21839 116 TYR B O 1
ATOM 3078 N N . VAL B 1 117 ? -25.82604 -14.64265 17.98618 1.000 14.45500 117 VAL B N 1
ATOM 3079 C CA . VAL B 1 117 ? -26.91168 -15.39684 18.60173 1.000 12.13204 117 VAL B CA 1
ATOM 3080 C C . VAL B 1 117 ? -28.18642 -15.10908 17.82378 1.000 17.17030 117 VAL B C 1
ATOM 3081 O O . VAL B 1 117 ? -28.49949 -13.94817 17.55636 1.000 17.93732 117 VAL B O 1
ATOM 3085 N N . GLY B 1 118 ? -28.88290 -16.15929 17.39247 1.000 12.17715 118 GLY B N 1
ATOM 3086 C CA . GLY B 1 118 ? -30.19403 -16.03332 16.78440 1.000 12.30947 118 GLY B CA 1
ATOM 3087 C C . GLY B 1 118 ? -31.24908 -16.50985 17.76938 1.000 11.04423 118 GLY B C 1
ATOM 3088 O O . GLY B 1 118 ? -31.02387 -17.46143 18.52388 1.000 11.49018 118 GLY B O 1
ATOM 3089 N N . VAL B 1 119 ? -32.39124 -15.82999 17.77897 1.000 10.68580 119 VAL B N 1
ATOM 3090 C CA . VAL B 1 119 ? -33.51689 -16.22368 18.60987 1.000 11.11738 119 VAL B CA 1
ATOM 3091 C C . VAL B 1 119 ? -34.76156 -16.22834 17.74084 1.000 13.09039 119 VAL B C 1
ATOM 3092 O O . VAL B 1 119 ? -35.11100 -15.19847 17.14711 1.000 12.32336 119 VAL B O 1
ATOM 3096 N N . PHE B 1 120 ? -35.42105 -17.36437 17.66914 1.000 11.11435 120 PHE B N 1
ATOM 3097 C CA . PHE B 1 120 ? -36.69238 -17.51571 16.96474 1.000 11.10629 120 PHE B CA 1
ATOM 3098 C C . PHE B 1 120 ? -37.78131 -17.55268 18.02537 1.000 12.93057 120 PHE B C 1
ATOM 3099 O O . PHE B 1 120 ? -37.91227 -18.55214 18.74492 1.000 12.80650 120 PHE B O 1
ATOM 3107 N N . ASN B 1 121 ? -38.53866 -16.46626 18.16447 1.000 12.18796 121 ASN B N 1
ATOM 3108 C CA . ASN B 1 121 ? -39.72299 -16.48644 19.03120 1.000 11.76851 121 ASN B CA 1
ATOM 3109 C C . ASN B 1 121 ? -40.83749 -17.00632 18.12916 1.000 12.08209 121 ASN B C 1
ATOM 3110 O O . ASN B 1 121 ? -41.33948 -16.26539 17.27555 1.000 12.87063 121 ASN B O 1
ATOM 3115 N N . ARG B 1 122 ? -41.18486 -18.29322 18.29653 1.000 11.57044 122 ARG B N 1
ATOM 3116 C CA . ARG B 1 122 ? -41.86197 -19.12745 17.28730 1.000 12.85095 122 ARG B CA 1
ATOM 3117 C C . ARG B 1 122 ? -40.91494 -19.40520 16.12663 1.000 13.25477 122 ARG B C 1
ATOM 3118 O O . ARG B 1 122 ? -39.88999 -18.74044 15.99287 1.000 12.92502 122 ARG B O 1
ATOM 3126 N N . SER B 1 123 ? -41.21148 -20.38413 15.28254 1.000 11.38811 123 SER B N 1
ATOM 3127 C CA . SER B 1 123 ? -40.14417 -20.95598 14.46183 1.000 11.11117 123 SER B CA 1
ATOM 3128 C C . SER B 1 123 ? -40.75910 -21.84536 13.38966 1.000 11.90110 123 SER B C 1
ATOM 3129 O O . SER B 1 123 ? -41.97656 -21.83398 13.17386 1.000 12.71837 123 SER B O 1
ATOM 3132 N N . GLN B 1 124 ? -39.89734 -22.64690 12.73170 1.000 12.62180 124 GLN B N 1
ATOM 3133 C CA . GLN B 1 124 ? -40.35818 -23.68273 11.80384 1.000 13.43636 124 GLN B CA 1
ATOM 3134 C C . GLN B 1 124 ? -41.41012 -24.62163 12.41711 1.000 13.14358 124 GLN B C 1
ATOM 3135 O O . GLN B 1 124 ? -42.21629 -25.18964 11.67103 1.000 13.25798 124 GLN B O 1
ATOM 3141 N N . TYR B 1 125 ? -41.45334 -24.76589 13.75516 1.000 11.67259 125 TYR B N 1
ATOM 3142 C CA . TYR B 1 125 ? -42.38339 -25.71872 14.35435 1.000 13.27105 125 TYR B CA 1
ATOM 3143 C C . TYR B 1 125 ? -43.83301 -25.24960 14.26122 1.000 12.38316 125 TYR B C 1
ATOM 3144 O O . TYR B 1 125 ? -44.72117 -26.09775 14.25310 1.000 12.04728 125 TYR B O 1
ATOM 3153 N N . GLU B 1 126 ? -44.08051 -23.94699 14.09013 1.000 12.22316 126 GLU B N 1
ATOM 3154 C CA . GLU B 1 126 ? -45.45021 -23.49379 13.86538 1.000 14.86803 126 GLU B CA 1
ATOM 3155 C C . GLU B 1 126 ? -46.08271 -24.21966 12.68306 1.000 15.88581 126 GLU B C 1
ATOM 3156 O O . GLU B 1 126 ? -47.28835 -24.51551 12.70188 1.000 15.13099 126 GLU B O 1
ATOM 3162 N N . ASP B 1 127 ? -45.28075 -24.55257 11.66536 1.000 15.22564 127 ASP B N 1
ATOM 3163 C CA . ASP B 1 127 ? -45.81795 -25.24102 10.48947 1.000 15.30924 127 ASP B CA 1
ATOM 3164 C C . ASP B 1 127 ? -46.22068 -26.69560 10.75081 1.000 14.37962 127 ASP B C 1
ATOM 3165 O O . ASP B 1 127 ? -46.76987 -27.33690 9.84134 1.000 15.71009 127 ASP B O 1
ATOM 3170 N N . VAL B 1 128 ? -45.98020 -27.22905 11.95124 1.000 13.58079 128 VAL B N 1
ATOM 3171 C CA . VAL B 1 128 ? -46.51665 -28.52757 12.34393 1.000 14.53437 128 VAL B CA 1
ATOM 3172 C C . VAL B 1 128 ? -47.25792 -28.42304 13.67166 1.000 16.57761 128 VAL B C 1
ATOM 3173 O O . VAL B 1 128 ? -47.40653 -29.42232 14.38678 1.000 18.61571 128 VAL B O 1
ATOM 3177 N N . LEU B 1 129 ? -47.72580 -27.22751 14.02596 1.000 14.73705 129 LEU B N 1
ATOM 3178 C CA . LEU B 1 129 ? -48.47802 -27.10787 15.27504 1.000 16.27217 129 LEU B CA 1
ATOM 3179 C C . LEU B 1 129 ? -49.90159 -26.64059 14.99663 1.000 18.98181 129 LEU B C 1
ATOM 3180 O O . LEU B 1 129 ? -50.80838 -27.46032 14.81987 1.000 17.17723 129 LEU B O 1
ATOM 3185 N N . VAL B 1 130 ? -50.10764 -25.32405 14.95774 1.000 16.49195 130 VAL B N 1
ATOM 3186 C CA . VAL B 1 130 ? -51.44703 -24.80285 14.70102 1.000 18.79900 130 VAL B CA 1
ATOM 3187 C C . VAL B 1 130 ? -52.01527 -25.34313 13.38661 1.000 20.58350 130 VAL B C 1
ATOM 3188 O O . VAL B 1 130 ? -53.23083 -25.57197 13.26733 1.000 23.37771 130 VAL B O 1
ATOM 3192 N N . THR B 1 131 ? -51.15284 -25.55612 12.38667 1.000 19.40643 131 THR B N 1
ATOM 3193 C CA . THR B 1 131 ? -51.59625 -26.04618 11.08888 1.000 21.04545 131 THR B CA 1
ATOM 3194 C C . THR B 1 131 ? -52.18712 -27.43725 11.19133 1.000 22.33532 131 THR B C 1
ATOM 3195 O O . THR B 1 131 ? -53.04708 -27.80004 10.38102 1.000 25.16497 131 THR B O 1
ATOM 3199 N N . ARG B 1 132 ? -51.72725 -28.24197 12.16240 1.000 20.46354 132 ARG B N 1
ATOM 3200 C CA . ARG B 1 132 ? -52.30964 -29.57208 12.32619 1.000 24.30771 132 ARG B CA 1
ATOM 3201 C C . ARG B 1 132 ? -53.61111 -29.51652 13.10952 1.000 24.60109 132 ARG B C 1
ATOM 3202 O O . ARG B 1 132 ? -54.58022 -30.22455 12.77838 1.000 25.21396 132 ARG B O 1
ATOM 3210 N N . VAL B 1 133 ? -53.63741 -28.70414 14.16711 1.000 23.49164 133 VAL B N 1
ATOM 3211 C CA . VAL B 1 133 ? -54.80739 -28.65515 15.03231 1.000 22.00830 133 VAL B CA 1
ATOM 3212 C C . VAL B 1 133 ? -56.03355 -28.23384 14.24323 1.000 25.72168 133 VAL B C 1
ATOM 3213 O O . VAL B 1 133 ? -57.11260 -28.79728 14.40810 1.000 25.30580 133 VAL B O 1
ATOM 3217 N N . TYR B 1 134 ? -55.88437 -27.25959 13.35362 1.000 27.41472 134 TYR B N 1
ATOM 3218 C CA . TYR B 1 134 ? -57.01108 -26.72643 12.60431 1.000 27.98562 134 TYR B CA 1
ATOM 3219 C C . TYR B 1 134 ? -57.05827 -27.27895 11.18651 1.000 31.03894 134 TYR B C 1
ATOM 3220 O O . TYR B 1 134 ? -57.69216 -26.67543 10.31077 1.000 28.75284 134 TYR B O 1
ATOM 3229 N N . ASP B 1 135 ? -56.37404 -28.41107 10.94498 1.000 27.13616 135 ASP B N 1
ATOM 3230 C CA . ASP B 1 135 ? -56.51010 -29.18414 9.70313 1.000 27.68562 135 ASP B CA 1
ATOM 3231 C C . ASP B 1 135 ? -56.13192 -28.38588 8.46357 1.000 28.52030 135 ASP B C 1
ATOM 3232 O O . ASP B 1 135 ? -56.66260 -28.62914 7.37813 1.000 29.17814 135 ASP B O 1
ATOM 3237 N N . MET B 1 136 ? -55.19392 -27.44585 8.59435 1.000 27.83739 136 MET B N 1
ATOM 3238 C CA . MET B 1 136 ? -54.61140 -26.82868 7.40988 1.000 26.10253 136 MET B CA 1
ATOM 3239 C C . MET B 1 136 ? -53.68926 -27.80260 6.66983 1.000 29.36489 136 MET B C 1
ATOM 3240 O O . MET B 1 136 ? -53.54348 -27.71458 5.44251 1.000 31.70960 136 MET B O 1
ATOM 3245 N N . ILE B 1 137 ? -53.08934 -28.75158 7.38220 1.000 26.11693 137 ILE B N 1
ATOM 3246 C CA . ILE B 1 137 ? -52.32654 -29.83417 6.77405 1.000 27.81083 137 ILE B CA 1
ATOM 3247 C C . ILE B 1 137 ? -52.80340 -31.14022 7.39091 1.000 28.40575 137 ILE B C 1
ATOM 3248 O O . ILE B 1 137 ? -53.38678 -31.15219 8.47854 1.000 30.30628 137 ILE B O 1
ATOM 3253 N N . ASP B 1 138 ? -52.54773 -32.25572 6.69233 1.000 26.89156 138 ASP B N 1
ATOM 3254 C CA . ASP B 1 138 ? -52.87450 -33.55779 7.25381 1.000 29.01878 138 ASP B CA 1
ATOM 3255 C C . ASP B 1 138 ? -51.62473 -34.21956 7.83940 1.000 26.40382 138 ASP B C 1
ATOM 3256 O O . ASP B 1 138 ? -50.52546 -33.66398 7.80284 1.000 25.67626 138 ASP B O 1
ATOM 3261 N N . ASP B 1 139 ? -51.81768 -35.42355 8.39912 1.000 26.23180 139 ASP B N 1
ATOM 3262 C CA . ASP B 1 139 ? -50.73911 -36.13514 9.08095 1.000 28.04427 139 ASP B CA 1
ATOM 3263 C C . ASP B 1 139 ? -49.57766 -36.46911 8.14456 1.000 26.17747 139 ASP B C 1
ATOM 3264 O O . ASP B 1 139 ? -48.41777 -36.38633 8.55204 1.000 25.76885 139 ASP B O 1
ATOM 3269 N N . LYS B 1 140 ? -49.86650 -36.90337 6.91106 1.000 26.10564 140 LYS B N 1
ATOM 3270 C CA . LYS B 1 140 ? -48.80140 -37.20933 5.94980 1.000 29.06775 140 LYS B CA 1
ATOM 3271 C C . LYS B 1 140 ? -47.90112 -36.00340 5.71929 1.000 26.55663 140 LYS B C 1
ATOM 3272 O O . LYS B 1 140 ? -46.66554 -36.12257 5.69864 1.000 23.83244 140 LYS B O 1
ATOM 3278 N N . THR B 1 141 ? -48.50961 -34.84246 5.48067 1.000 24.59016 141 THR B N 1
ATOM 3279 C CA . THR B 1 141 ? -47.72206 -33.62860 5.30244 1.000 19.58437 141 THR B CA 1
ATOM 3280 C C . THR B 1 141 ? -46.95159 -33.27334 6.55444 1.000 21.65463 141 THR B C 1
ATOM 3281 O O . THR B 1 141 ? -45.79303 -32.83716 6.47585 1.000 20.92753 141 THR B O 1
ATOM 3285 N N . ALA B 1 142 ? -47.57836 -33.42332 7.71788 1.000 18.58115 142 ALA B N 1
ATOM 3286 C CA . ALA B 1 142 ? -46.92246 -33.07252 8.97220 1.000 21.47703 142 ALA B CA 1
ATOM 3287 C C . ALA B 1 142 ? -45.70168 -33.94878 9.22435 1.000 17.63301 142 ALA B C 1
ATOM 3288 O O . ALA B 1 142 ? -44.68113 -33.45771 9.71202 1.000 18.45579 142 ALA B O 1
ATOM 3290 N N . LYS B 1 143 ? -45.81383 -35.25877 8.96254 1.000 22.34003 143 LYS B N 1
ATOM 3291 C CA . LYS B 1 143 ? -44.66731 -36.15327 9.10419 1.000 22.34343 143 LYS B CA 1
ATOM 3292 C C . LYS B 1 143 ? -43.54618 -35.76991 8.14984 1.000 21.62842 143 LYS B C 1
ATOM 3293 O O . LYS B 1 143 ? -42.36877 -35.76179 8.53195 1.000 21.80149 143 LYS B O 1
ATOM 3299 N N . ARG B 1 144 ? -43.88903 -35.41853 6.92076 1.000 18.36508 144 ARG B N 1
ATOM 3300 C CA . ARG B 1 144 ? -42.84921 -35.00810 5.98602 1.000 19.75508 144 ARG B CA 1
ATOM 3301 C C . ARG B 1 144 ? -42.19243 -33.70380 6.42522 1.000 18.62638 144 ARG B C 1
ATOM 3302 O O . ARG B 1 144 ? -40.95592 -33.58407 6.39473 1.000 16.89138 144 ARG B O 1
ATOM 3310 N N . ARG B 1 145 ? -42.98788 -32.73635 6.90963 1.000 19.27898 145 ARG B N 1
ATOM 3311 C CA . ARG B 1 145 ? -42.39986 -31.48393 7.38922 1.000 18.97226 145 ARG B CA 1
ATOM 3312 C C . ARG B 1 145 ? -41.46550 -31.70309 8.57264 1.000 18.32349 145 ARG B C 1
ATOM 3313 O O . ARG B 1 145 ? -40.41408 -31.04608 8.66101 1.000 16.09285 145 ARG B O 1
ATOM 3321 N N . LEU B 1 146 ? -41.82034 -32.61345 9.48533 1.000 15.73864 146 LEU B N 1
ATOM 3322 C CA . LEU B 1 146 ? -40.93581 -32.88173 10.61864 1.000 17.17890 146 LEU B CA 1
ATOM 3323 C C . LEU B 1 146 ? -39.60269 -33.43338 10.12407 1.000 19.39619 146 LEU B C 1
ATOM 3324 O O . LEU B 1 146 ? -38.54237 -33.08686 10.65695 1.000 16.89429 146 LEU B O 1
ATOM 3329 N N . GLU B 1 147 ? -39.64202 -34.28093 9.09508 1.000 15.95990 147 GLU B N 1
ATOM 3330 C CA . GLU B 1 147 ? -38.40730 -34.77376 8.49451 1.000 18.92721 147 GLU B CA 1
ATOM 3331 C C . GLU B 1 147 ? -37.58904 -33.63715 7.88278 1.000 17.58492 147 GLU B C 1
ATOM 3332 O O . GLU B 1 147 ? -36.36833 -33.57075 8.07299 1.000 15.66025 147 GLU B O 1
ATOM 3338 N N . HIS B 1 148 ? -38.23683 -32.74866 7.12346 1.000 13.67337 148 HIS B N 1
ATOM 3339 C CA . HIS B 1 148 ? -37.51721 -31.60380 6.57460 1.000 14.38572 148 HIS B CA 1
ATOM 3340 C C . HIS B 1 148 ? -36.94366 -30.73650 7.67756 1.000 14.60424 148 HIS B C 1
ATOM 3341 O O . HIS B 1 148 ? -35.85352 -30.18472 7.52551 1.000 11.34455 148 HIS B O 1
ATOM 3348 N N . ILE B 1 149 ? -37.65811 -30.60225 8.79576 1.000 12.61103 149 ILE B N 1
ATOM 3349 C CA . ILE B 1 149 ? -37.14168 -29.79702 9.91265 1.000 14.84299 149 ILE B CA 1
ATOM 3350 C C . ILE B 1 149 ? -35.87670 -30.42689 10.48846 1.000 12.43663 149 ILE B C 1
ATOM 3351 O O . ILE B 1 149 ? -34.88571 -29.72832 10.74849 1.000 12.32108 149 ILE B O 1
ATOM 3356 N N . ARG B 1 150 ? -35.89132 -31.74948 10.69673 1.000 13.25165 150 ARG B N 1
ATOM 3357 C CA . ARG B 1 150 ? -34.69368 -32.45433 11.17269 1.000 15.93744 150 ARG B CA 1
ATOM 3358 C C . ARG B 1 150 ? -33.49379 -32.21808 10.24778 1.000 15.70044 150 ARG B C 1
ATOM 3359 O O . ARG B 1 150 ? -32.38413 -31.92412 10.71452 1.000 13.41958 150 ARG B O 1
ATOM 3367 N N . HIS B 1 151 ? -33.69137 -32.39934 8.92616 1.000 15.50821 151 HIS B N 1
ATOM 3368 C CA . HIS B 1 151 ? -32.62161 -32.12649 7.94257 1.000 14.38614 151 HIS B CA 1
ATOM 3369 C C . HIS B 1 151 ? -32.10624 -30.67805 8.01544 1.000 14.23448 151 HIS B C 1
ATOM 3370 O O . HIS B 1 151 ? -30.89347 -30.42606 7.90658 1.000 12.29357 151 HIS B O 1
ATOM 3377 N N . PHE B 1 152 ? -33.01163 -29.70929 8.14694 1.000 12.60849 152 PHE B N 1
ATOM 3378 C CA . PHE B 1 152 ? -32.61608 -28.30837 8.25518 1.000 14.24679 152 PHE B CA 1
ATOM 3379 C C . PHE B 1 152 ? -31.75546 -28.07460 9.49487 1.000 12.17798 152 PHE B C 1
ATOM 3380 O O . PHE B 1 152 ? -30.71979 -27.38771 9.43343 1.000 13.00019 152 PHE B O 1
ATOM 3388 N N . GLU B 1 153 ? -32.12744 -28.69437 10.61256 1.000 9.87133 153 GLU B N 1
ATOM 3389 C CA . GLU B 1 153 ? -31.34181 -28.53033 11.83716 1.000 12.07298 153 GLU B CA 1
ATOM 3390 C C . GLU B 1 153 ? -29.98628 -29.20886 11.70898 1.000 12.58943 153 GLU B C 1
ATOM 3391 O O . GLU B 1 153 ? -28.97704 -28.67037 12.17928 1.000 11.77384 153 GLU B O 1
ATOM 3397 N N . GLU B 1 154 ? -29.92934 -30.35004 11.00316 1.000 11.37453 154 GLU B N 1
ATOM 3398 C CA . GLU B 1 154 ? -28.63912 -31.00048 10.74822 1.000 12.52270 154 GLU B CA 1
ATOM 3399 C C . GLU B 1 154 ? -27.73686 -30.12631 9.87919 1.000 14.67069 154 GLU B C 1
ATOM 3400 O O . GLU B 1 154 ? -26.51803 -30.07916 10.10261 1.000 11.36503 154 GLU B O 1
ATOM 3406 N N . LEU B 1 155 ? -28.31578 -29.43633 8.87875 1.000 11.50448 155 LEU B N 1
ATOM 3407 C CA . LEU B 1 155 ? -27.55845 -28.50455 8.04395 1.000 10.16463 155 LEU B CA 1
ATOM 3408 C C . LEU B 1 155 ? -26.92658 -27.40499 8.89264 1.000 11.59028 155 LEU B C 1
ATOM 3409 O O . LEU B 1 155 ? -25.72162 -27.15063 8.78668 1.000 11.98863 155 LEU B O 1
ATOM 3414 N N . LEU B 1 156 ? -27.72176 -26.77641 9.77880 1.000 9.79908 156 LEU B N 1
ATOM 3415 C CA . LEU B 1 156 ? -27.19427 -25.70322 10.60410 1.000 11.05722 156 LEU B CA 1
ATOM 3416 C C . LEU B 1 156 ? -26.15412 -26.22948 11.57917 1.000 11.64411 156 LEU B C 1
ATOM 3417 O O . LEU B 1 156 ? -25.12381 -25.58521 11.79320 1.000 11.06861 156 LEU B O 1
ATOM 3422 N N . THR B 1 157 ? -26.41969 -27.39654 12.18885 1.000 12.78390 157 THR B N 1
ATOM 3423 C CA . THR B 1 157 ? -25.45095 -27.97779 13.12232 1.000 13.84907 157 THR B CA 1
ATOM 3424 C C . THR B 1 157 ? -24.09447 -28.15394 12.46282 1.000 14.93713 157 THR B C 1
ATOM 3425 O O . THR B 1 157 ? -23.05534 -27.81138 13.05117 1.000 13.50484 157 THR B O 1
ATOM 3429 N N . ASP B 1 158 ? -24.07915 -28.66167 11.22644 1.000 16.03228 158 ASP B N 1
ATOM 3430 C CA . ASP B 1 158 ? -22.80981 -28.87267 10.52923 1.000 15.87448 158 ASP B CA 1
ATOM 3431 C C . ASP B 1 158 ? -22.12896 -27.56216 10.14346 1.000 15.63153 158 ASP B C 1
ATOM 3432 O O . ASP B 1 158 ? -20.93689 -27.57830 9.81202 1.000 19.73880 158 ASP B O 1
ATOM 3437 N N . ASN B 1 159 ? -22.85253 -26.45164 10.17566 1.000 12.62155 159 ASN B N 1
ATOM 3438 C CA . ASN B 1 159 ? -22.33881 -25.10354 9.96787 1.000 13.65472 159 ASN B CA 1
ATOM 3439 C C . ASN B 1 159 ? -21.84434 -24.47316 11.27858 1.000 15.73657 159 ASN B C 1
ATOM 3440 O O . ASN B 1 159 ? -21.56988 -23.26980 11.31956 1.000 15.55169 159 ASN B O 1
ATOM 3445 N N . ALA B 1 160 ? -21.70676 -25.26484 12.34077 1.000 14.24355 160 ALA B N 1
ATOM 3446 C CA . ALA B 1 160 ? -21.32058 -24.76387 13.67354 1.000 15.05190 160 ALA B CA 1
ATOM 3447 C C . ALA B 1 160 ? -22.34689 -23.78109 14.24259 1.000 17.00135 160 ALA B C 1
ATOM 3448 O O . ALA B 1 160 ? -21.99399 -22.89608 15.03210 1.000 14.96895 160 ALA B O 1
ATOM 3450 N N . THR B 1 161 ? -23.61621 -23.90367 13.82851 1.000 13.88001 161 THR B N 1
ATOM 3451 C CA . THR B 1 161 ? -24.73103 -23.25453 14.51922 1.000 11.05365 161 THR B CA 1
ATOM 3452 C C . THR B 1 161 ? -25.23770 -24.22747 15.58022 1.000 14.14281 161 THR B C 1
ATOM 3453 O O . THR B 1 161 ? -25.78225 -25.29581 15.25902 1.000 16.16399 161 THR B O 1
ATOM 3457 N N . ARG B 1 162 ? -25.00986 -23.88410 16.84128 1.000 14.76159 162 ARG B N 1
ATOM 3458 C CA . ARG B 1 162 ? -25.47434 -24.67254 17.97475 1.000 14.62988 162 ARG B CA 1
ATOM 3459 C C . ARG B 1 162 ? -26.95565 -24.40502 18.21920 1.000 15.75537 162 ARG B C 1
ATOM 3460 O O . ARG B 1 162 ? -27.35019 -23.26024 18.49601 1.000 15.60133 162 ARG B O 1
ATOM 3468 N N . ILE B 1 163 ? -27.77727 -25.46358 18.17574 1.000 12.34338 163 ILE B N 1
ATOM 3469 C CA . ILE B 1 163 ? -29.23449 -25.33102 18.23185 1.000 13.99537 163 ILE B CA 1
ATOM 3470 C C . ILE B 1 163 ? -29.74267 -25.72657 19.60843 1.000 13.90579 163 ILE B C 1
ATOM 3471 O O . ILE B 1 163 ? -29.43746 -26.82176 20.09521 1.000 15.19321 163 ILE B O 1
ATOM 3476 N N . VAL B 1 164 ? -30.55930 -24.86432 20.21885 1.000 11.20503 164 VAL B N 1
ATOM 3477 C CA . VAL B 1 164 ? -31.23565 -25.18053 21.47398 1.000 12.91834 164 VAL B CA 1
ATOM 3478 C C . VAL B 1 164 ? -32.70681 -24.87394 21.27457 1.000 11.75613 164 VAL B C 1
ATOM 3479 O O . VAL B 1 164 ? -33.05100 -23.74744 20.88128 1.000 12.25374 164 VAL B O 1
ATOM 3483 N N . LYS B 1 165 ? -33.57339 -25.87757 21.48602 1.000 11.79880 165 LYS B N 1
ATOM 3484 C CA . LYS B 1 165 ? -35.02748 -25.68997 21.37833 1.000 14.17114 165 LYS B CA 1
ATOM 3485 C C . LYS B 1 165 ? -35.67587 -25.78303 22.75581 1.000 13.89878 165 LYS B C 1
ATOM 3486 O O . LYS B 1 165 ? -35.37332 -26.70361 23.53479 1.000 12.68529 165 LYS B O 1
ATOM 3492 N N . VAL B 1 166 ? -36.54020 -24.81694 23.06963 1.000 11.77952 166 VAL B N 1
ATOM 3493 C CA . VAL B 1 166 ? -37.10541 -24.68598 24.41124 1.000 13.11387 166 VAL B CA 1
ATOM 3494 C C . VAL B 1 166 ? -38.62229 -24.60636 24.29676 1.000 13.45187 166 VAL B C 1
ATOM 3495 O O . VAL B 1 166 ? -39.14963 -23.71225 23.62947 1.000 14.23132 166 VAL B O 1
ATOM 3499 N N . TYR B 1 167 ? -39.32121 -25.54753 24.93721 1.000 12.36492 167 TYR B N 1
ATOM 3500 C CA . TYR B 1 167 ? -40.76455 -25.47653 25.10397 1.000 13.31692 167 TYR B CA 1
ATOM 3501 C C . TYR B 1 167 ? -41.05049 -25.00888 26.53248 1.000 15.60391 167 TYR B C 1
ATOM 3502 O O . TYR B 1 167 ? -40.59450 -25.63918 27.49095 1.000 16.71861 167 TYR B O 1
ATOM 3511 N N . LEU B 1 168 ? -41.75198 -23.87995 26.67501 1.000 13.60279 168 LEU B N 1
ATOM 3512 C CA . LEU B 1 168 ? -42.11765 -23.36162 27.98500 1.000 14.91654 168 LEU B CA 1
ATOM 3513 C C . LEU B 1 168 ? -43.43616 -24.00710 28.42096 1.000 16.45632 168 LEU B C 1
ATOM 3514 O O . LEU B 1 168 ? -44.49141 -23.75364 27.82289 1.000 18.86968 168 LEU B O 1
ATOM 3519 N N . HIS B 1 169 ? -43.38561 -24.77171 29.50719 1.000 16.55806 169 HIS B N 1
ATOM 3520 C CA . HIS B 1 169 ? -44.45213 -25.68525 29.92047 1.000 19.70466 169 HIS B CA 1
ATOM 3521 C C . HIS B 1 169 ? -45.22951 -25.06009 31.08785 1.000 20.31539 169 HIS B C 1
ATOM 3522 O O . HIS B 1 169 ? -44.72488 -24.99846 32.22441 1.000 17.20206 169 HIS B O 1
ATOM 3529 N N . ILE B 1 170 ? -46.47892 -24.61626 30.82764 1.000 18.02253 170 ILE B N 1
ATOM 3530 C CA . ILE B 1 170 ? -47.29601 -24.05224 31.89389 1.000 20.65230 170 ILE B CA 1
ATOM 3531 C C . ILE B 1 170 ? -48.58847 -24.84029 32.01476 1.000 21.48804 170 ILE B C 1
ATOM 3532 O O . ILE B 1 170 ? -49.05246 -25.47200 31.05943 1.000 23.28776 170 ILE B O 1
ATOM 3537 N N . SER B 1 171 ? -49.16501 -24.80204 33.20213 1.000 21.15061 171 SER B N 1
ATOM 3538 C CA . SER B 1 171 ? -50.42528 -25.49308 33.44398 1.000 22.98896 171 SER B CA 1
ATOM 3539 C C . SER B 1 171 ? -51.59885 -24.71090 32.84341 1.000 21.48955 171 SER B C 1
ATOM 3540 O O . SER B 1 171 ? -51.51405 -23.49512 32.65127 1.000 22.09361 171 SER B O 1
ATOM 3543 N N . PRO B 1 172 ? -52.71513 -25.39014 32.53222 1.000 23.07032 172 PRO B N 1
ATOM 3544 C CA . PRO B 1 172 ? -53.90500 -24.65333 32.07748 1.000 23.00083 172 PRO B CA 1
ATOM 3545 C C . PRO B 1 172 ? -54.39463 -23.61914 33.08794 1.000 23.00437 172 PRO B C 1
ATOM 3546 O O . PRO B 1 172 ? -54.82365 -22.52908 32.69185 1.000 23.62071 172 PRO B O 1
ATOM 3550 N N . GLU B 1 173 ? -54.34478 -23.91582 34.38848 1.000 22.51008 173 GLU B N 1
ATOM 3551 C CA . GLU B 1 173 ? -54.80231 -22.92576 35.35511 1.000 24.66296 173 GLU B CA 1
ATOM 3552 C C . GLU B 1 173 ? -53.90459 -21.69760 35.35303 1.000 25.74744 173 GLU B C 1
ATOM 3553 O O . GLU B 1 173 ? -54.39045 -20.56719 35.44264 1.000 28.90557 173 GLU B O 1
ATOM 3559 N N . GLU B 1 174 ? -52.59488 -21.89362 35.24075 1.000 21.43190 174 GLU B N 1
ATOM 3560 C CA . GLU B 1 174 ? -51.69760 -20.75307 35.17488 1.000 23.85266 174 GLU B CA 1
ATOM 3561 C C . GLU B 1 174 ? -51.95889 -19.91860 33.92451 1.000 22.49419 174 GLU B C 1
ATOM 3562 O O . GLU B 1 174 ? -51.98746 -18.68629 33.99537 1.000 22.38803 174 GLU B O 1
ATOM 3568 N N . GLN B 1 175 ? -52.14565 -20.56478 32.76659 1.000 18.95384 175 GLN B N 1
ATOM 3569 C CA . GLN B 1 175 ? -52.43666 -19.77824 31.57243 1.000 19.65223 175 GLN B CA 1
ATOM 3570 C C . GLN B 1 175 ? -53.72194 -18.98529 31.75464 1.000 23.24714 175 GLN B C 1
ATOM 3571 O O . GLN B 1 175 ? -53.80342 -17.81977 31.34226 1.000 20.05637 175 GLN B O 1
ATOM 3577 N N . LYS B 1 176 ? -54.73471 -19.59683 32.38599 1.000 20.56131 176 LYS B N 1
ATOM 3578 C CA . LYS B 1 176 ? -55.99926 -18.89967 32.59237 1.000 21.97451 176 LYS B CA 1
ATOM 3579 C C . LYS B 1 176 ? -55.79169 -17.63575 33.41699 1.000 23.55249 176 LYS B C 1
ATOM 3580 O O . LYS B 1 176 ? -56.29128 -16.55893 33.05807 1.000 23.18016 176 LYS B O 1
ATOM 3586 N N . GLU B 1 177 ? -55.02737 -17.74753 34.51491 1.000 26.85599 177 GLU B N 1
ATOM 3587 C CA . GLU B 1 177 ? -54.73928 -16.58924 35.35929 1.000 25.53373 177 GLU B CA 1
ATOM 3588 C C . GLU B 1 177 ? -54.00684 -15.49426 34.59449 1.000 23.59028 177 GLU B C 1
ATOM 3589 O O . GLU B 1 177 ? -54.31905 -14.30956 34.75938 1.000 22.30890 177 GLU B O 1
ATOM 3595 N N . ARG B 1 178 ? -53.02981 -15.85883 33.75197 1.000 21.84733 178 ARG B N 1
ATOM 3596 C CA . ARG B 1 178 ? -52.30434 -14.82763 33.00948 1.000 21.88393 178 ARG B CA 1
ATOM 3597 C C . ARG B 1 178 ? -53.19479 -14.18046 31.95023 1.000 23.98916 178 ARG B C 1
ATOM 3598 O O . ARG B 1 178 ? -53.10675 -12.96688 31.70729 1.000 24.27966 178 ARG B O 1
ATOM 3606 N N . LEU B 1 179 ? -54.02128 -14.98017 31.27423 1.000 20.91244 179 LEU B N 1
ATOM 3607 C CA . LEU B 1 179 ? -54.93955 -14.41284 30.29424 1.000 25.04682 179 LEU B CA 1
ATOM 3608 C C . LEU B 1 179 ? -55.94540 -13.50325 30.96713 1.000 23.43221 179 LEU B C 1
ATOM 3609 O O . LEU B 1 179 ? -56.27058 -12.43927 30.43308 1.000 25.55538 179 LEU B O 1
ATOM 3614 N N . GLN B 1 180 ? -56.43025 -13.88970 32.15451 1.000 25.17508 180 GLN B N 1
ATOM 3615 C CA . GLN B 1 180 ? -57.35742 -13.02379 32.89241 1.000 26.33844 180 GLN B CA 1
ATOM 3616 C C . GLN B 1 180 ? -56.70284 -11.69515 33.25548 1.000 28.49237 180 GLN B C 1
ATOM 3617 O O . GLN B 1 180 ? -57.34776 -10.64273 33.21031 1.000 30.83201 180 GLN B O 1
ATOM 3623 N N . ALA B 1 181 ? -55.42056 -11.73228 33.62849 1.000 24.91423 181 ALA B N 1
ATOM 3624 C CA . ALA B 1 181 ? -54.68673 -10.51696 33.95808 1.000 28.43327 181 ALA B CA 1
ATOM 3625 C C . ALA B 1 181 ? -54.56312 -9.59424 32.75287 1.000 27.94149 181 ALA B C 1
ATOM 3626 O O . ALA B 1 181 ? -54.54658 -8.36561 32.91577 1.000 26.84814 181 ALA B O 1
ATOM 3628 N N . ARG B 1 182 ? -54.46989 -10.15158 31.53761 1.000 26.46335 182 ARG B N 1
ATOM 3629 C CA . ARG B 1 182 ? -54.50895 -9.28872 30.35701 1.000 29.21103 182 ARG B CA 1
ATOM 3630 C C . ARG B 1 182 ? -55.86863 -8.63878 30.18552 1.000 29.43360 182 ARG B C 1
ATOM 3631 O O . ARG B 1 182 ? -55.94710 -7.44753 29.87587 1.000 31.31850 182 ARG B O 1
ATOM 3639 N N . LEU B 1 183 ? -56.95150 -9.41144 30.34638 1.000 29.15920 183 LEU B N 1
ATOM 3640 C CA . LEU B 1 183 ? -58.28960 -8.83980 30.22262 1.000 32.54136 183 LEU B CA 1
ATOM 3641 C C . LEU B 1 183 ? -58.52179 -7.74510 31.23998 1.000 33.95557 183 LEU B C 1
ATOM 3642 O O . LEU B 1 183 ? -59.25432 -6.78426 30.96909 1.000 36.49665 183 LEU B O 1
ATOM 3647 N N . ASP B 1 184 ? -57.93847 -7.88416 32.42750 1.000 33.56287 184 ASP B N 1
ATOM 3648 C CA . ASP B 1 184 ? -58.20486 -6.92637 33.48679 1.000 36.12587 184 ASP B CA 1
ATOM 3649 C C . ASP B 1 184 ? -57.43564 -5.62134 33.30536 1.000 34.57552 184 ASP B C 1
ATOM 3650 O O . ASP B 1 184 ? -57.82955 -4.60425 33.87698 1.000 38.15612 184 ASP B O 1
ATOM 3655 N N . ASN B 1 185 ? -56.37294 -5.61671 32.51201 1.000 36.18638 185 ASN B N 1
ATOM 3656 C CA . ASN B 1 185 ? -55.48325 -4.46730 32.45923 1.000 35.09099 185 ASN B CA 1
ATOM 3657 C C . ASN B 1 185 ? -55.73146 -3.68433 31.17749 1.000 35.07960 185 ASN B C 1
ATOM 3658 O O . ASN B 1 185 ? -55.42455 -4.19491 30.08958 1.000 36.29575 185 ASN B O 1
ATOM 3663 N N . PRO B 1 186 ? -56.23032 -2.44591 31.24433 1.000 37.49674 186 PRO B N 1
ATOM 3664 C CA . PRO B 1 186 ? -56.53735 -1.72008 29.99935 1.000 35.24621 186 PRO B CA 1
ATOM 3665 C C . PRO B 1 186 ? -55.35678 -1.60408 29.06251 1.000 34.50041 186 PRO B C 1
ATOM 3666 O O . PRO B 1 186 ? -55.56678 -1.60711 27.84451 1.000 33.70507 186 PRO B O 1
ATOM 3670 N N . GLY B 1 187 ? -54.12500 -1.55456 29.57954 1.000 30.83509 187 GLY B N 1
ATOM 3671 C CA . GLY B 1 187 ? -52.95221 -1.52120 28.72781 1.000 34.53599 187 GLY B CA 1
ATOM 3672 C C . GLY B 1 187 ? -52.51949 -2.83913 28.13158 1.000 33.33877 187 GLY B C 1
ATOM 3673 O O . GLY B 1 187 ? -51.53848 -2.88380 27.38183 1.000 31.19791 187 GLY B O 1
ATOM 3674 N N . LYS B 1 188 ? -53.23061 -3.92691 28.42989 1.000 33.51141 188 LYS B N 1
ATOM 3675 C CA . LYS B 1 188 ? -52.92787 -5.23159 27.86016 1.000 34.26808 188 LYS B CA 1
ATOM 3676 C C . LYS B 1 188 ? -54.08918 -5.79615 27.05779 1.000 32.62218 188 LYS B C 1
ATOM 3677 O O . LYS B 1 188 ? -53.95384 -6.89806 26.51593 1.000 30.95893 188 LYS B O 1
ATOM 3683 N N . HIS B 1 189 ? -55.22689 -5.08512 26.98513 1.000 32.79131 189 HIS B N 1
ATOM 3684 C CA . HIS B 1 189 ? -56.36483 -5.53601 26.17445 1.000 34.11502 189 HIS B CA 1
ATOM 3685 C C . HIS B 1 189 ? -55.95369 -5.83667 24.74884 1.000 34.59996 189 HIS B C 1
ATOM 3686 O O . HIS B 1 189 ? -56.46584 -6.77700 24.13190 1.000 34.93310 189 HIS B O 1
ATOM 3693 N N . TRP B 1 190 ? -55.03457 -5.03433 24.20540 1.000 33.11483 190 TRP B N 1
ATOM 3694 C CA . TRP B 1 190 ? -54.59775 -5.17925 22.83003 1.000 31.83885 190 TRP B CA 1
ATOM 3695 C C . TRP B 1 190 ? -53.92520 -6.52105 22.57184 1.000 30.80542 190 TRP B C 1
ATOM 3696 O O . TRP B 1 190 ? -53.74277 -6.88141 21.40474 1.000 35.07649 190 TRP B O 1
ATOM 3707 N N . LYS B 1 191 ? -53.57222 -7.27436 23.61921 1.000 30.36382 191 LYS B N 1
ATOM 3708 C CA . LYS B 1 191 ? -52.91871 -8.56954 23.46098 1.000 31.38096 191 LYS B CA 1
ATOM 3709 C C . LYS B 1 191 ? -53.84465 -9.75017 23.65156 1.000 34.47497 191 LYS B C 1
ATOM 3710 O O . LYS B 1 191 ? -53.38668 -10.89034 23.49965 1.000 28.87492 191 LYS B O 1
ATOM 3716 N N . PHE B 1 192 ? -55.13267 -9.52956 23.94487 1.000 33.30437 192 PHE B N 1
ATOM 3717 C CA . PHE B 1 192 ? -56.07790 -10.63083 24.05089 1.000 32.46283 192 PHE B CA 1
ATOM 3718 C C . PHE B 1 192 ? -56.89424 -10.71143 22.76565 1.000 36.05378 192 PHE B C 1
ATOM 3719 O O . PHE B 1 192 ? -57.47038 -9.70777 22.33951 1.000 40.92696 192 PHE B O 1
ATOM 3727 N N . ASN B 1 193 ? -56.94294 -11.89529 22.15320 1.000 38.44310 193 ASN B N 1
ATOM 3728 C CA . ASN B 1 193 ? -57.64179 -12.13011 20.88944 1.000 44.83321 193 ASN B CA 1
ATOM 3729 C C . ASN B 1 193 ? -58.47141 -13.40983 20.95548 1.000 50.63510 193 ASN B C 1
ATOM 3730 O O . ASN B 1 193 ? -58.20577 -14.28406 21.78694 1.000 41.48055 193 ASN B O 1
ATOM 3735 N N . PRO B 1 194 ? -59.54241 -13.50446 20.14699 1.000 66.76316 194 PRO B N 1
ATOM 3736 C CA . PRO B 1 194 ? -60.43220 -14.68784 20.20693 1.000 61.41203 194 PRO B CA 1
ATOM 3737 C C . PRO B 1 194 ? -59.74368 -16.03696 20.04001 1.000 59.06059 194 PRO B C 1
ATOM 3738 O O . PRO B 1 194 ? -60.22830 -17.03577 20.58663 1.000 61.26162 194 PRO B O 1
ATOM 3742 N N . GLY B 1 195 ? -58.65377 -16.11260 19.28549 1.000 48.40697 195 GLY B N 1
ATOM 3743 C CA . GLY B 1 195 ? -57.94831 -17.37745 19.15770 1.000 46.55259 195 GLY B CA 1
ATOM 3744 C C . GLY B 1 195 ? -57.47766 -17.93132 20.48975 1.000 43.98040 195 GLY B C 1
ATOM 3745 O O . GLY B 1 195 ? -57.32706 -19.14524 20.64844 1.000 38.54878 195 GLY B O 1
ATOM 3746 N N . ASP B 1 196 ? -57.23636 -17.05504 21.46517 1.000 41.52005 196 ASP B N 1
ATOM 3747 C CA . ASP B 1 196 ? -56.84254 -17.52178 22.79100 1.000 39.96473 196 ASP B CA 1
ATOM 3748 C C . ASP B 1 196 ? -57.83631 -18.52212 23.35225 1.000 40.33036 196 ASP B C 1
ATOM 3749 O O . ASP B 1 196 ? -57.44989 -19.53786 23.94740 1.000 38.98820 196 ASP B O 1
ATOM 3754 N N . LEU B 1 197 ? -59.12038 -18.25069 23.18535 1.000 33.74491 197 LEU B N 1
ATOM 3755 C CA . LEU B 1 197 ? -60.06637 -19.16902 23.78081 1.000 38.33643 197 LEU B CA 1
ATOM 3756 C C . LEU B 1 197 ? -60.18383 -20.45080 22.96000 1.000 34.92023 197 LEU B C 1
ATOM 3757 O O . LEU B 1 197 ? -60.18038 -21.54948 23.51922 1.000 35.85085 197 LEU B O 1
ATOM 3762 N N . LYS B 1 198 ? -60.18561 -20.33042 21.63257 1.000 34.97154 198 LYS B N 1
ATOM 3763 C CA . LYS B 1 198 ? -60.29071 -21.49840 20.76272 1.000 35.19858 198 LYS B CA 1
ATOM 3764 C C . LYS B 1 198 ? -59.16063 -22.50045 21.00978 1.000 31.59629 198 LYS B C 1
ATOM 3765 O O . LYS B 1 198 ? -59.39788 -23.71253 21.08543 1.000 32.63087 198 LYS B O 1
ATOM 3771 N N . ASP B 1 199 ? -57.92826 -22.00992 21.16319 1.000 29.23508 199 ASP B N 1
ATOM 3772 C CA . ASP B 1 199 ? -56.80382 -22.89931 21.40530 1.000 29.55408 199 ASP B CA 1
ATOM 3773 C C . ASP B 1 199 ? -56.92808 -23.60165 22.74416 1.000 30.63977 199 ASP B C 1
ATOM 3774 O O . ASP B 1 199 ? -56.51224 -24.75985 22.86261 1.000 32.66905 199 ASP B O 1
ATOM 3779 N N . ARG B 1 200 ? -57.52584 -22.94549 23.74861 1.000 29.65058 200 ARG B N 1
ATOM 3780 C CA . ARG B 1 200 ? -57.74502 -23.61166 25.03249 1.000 30.46721 200 ARG B CA 1
ATOM 3781 C C . ARG B 1 200 ? -58.72239 -24.77383 24.91469 1.000 31.42240 200 ARG B C 1
ATOM 3782 O O . ARG B 1 200 ? -58.51788 -25.81166 25.54228 1.000 30.51123 200 ARG B O 1
ATOM 3790 N N A SER B 1 201 ? -59.79702 -24.60917 24.13862 0.468 30.54928 201 SER B N 1
ATOM 3791 N N B SER B 1 201 ? -59.78181 -24.63116 24.10988 0.532 30.53728 201 SER B N 1
ATOM 3792 C CA A SER B 1 201 ? -60.70245 -25.72594 23.89692 0.468 31.80801 201 SER B CA 1
ATOM 3793 C CA B SER B 1 201 ? -60.71709 -25.73396 23.89502 0.532 31.81316 201 SER B CA 1
ATOM 3794 C C A SER B 1 201 ? -59.95491 -26.91424 23.31463 0.468 31.21329 201 SER B C 1
ATOM 3795 C C B SER B 1 201 ? -60.10990 -26.85650 23.06398 0.532 31.15632 201 SER B C 1
ATOM 3796 O O A SER B 1 201 ? -60.29961 -28.06706 23.60519 0.468 29.32370 201 SER B O 1
ATOM 3797 O O B SER B 1 201 ? -60.74684 -27.90213 22.90069 0.532 29.02293 201 SER B O 1
ATOM 3802 N N . ASN B 1 202 ? -58.91058 -26.64457 22.52090 1.000 31.27447 202 ASN B N 1
ATOM 3803 C CA . ASN B 1 202 ? -58.11048 -27.66433 21.85674 1.000 28.90379 202 ASN B CA 1
ATOM 3804 C C . ASN B 1 202 ? -56.83096 -27.98809 22.62980 1.000 29.27345 202 ASN B C 1
ATOM 3805 O O . ASN B 1 202 ? -55.83630 -28.40244 22.02835 1.000 25.50980 202 ASN B O 1
ATOM 3810 N N . TRP B 1 203 ? -56.84876 -27.82864 23.96270 1.000 28.54662 203 TRP B N 1
ATOM 3811 C CA . TRP B 1 203 ? -55.64027 -28.00388 24.76841 1.000 26.31076 203 TRP B CA 1
ATOM 3812 C C . TRP B 1 203 ? -54.99909 -29.37588 24.52661 1.000 28.66585 203 TRP B C 1
ATOM 3813 O O . TRP B 1 203 ? -53.77933 -29.49289 24.34216 1.000 23.60543 203 TRP B O 1
ATOM 3824 N N . ASP B 1 204 ? -55.81157 -30.43333 24.53767 1.000 25.96218 204 ASP B N 1
ATOM 3825 C CA . ASP B 1 204 ? -55.26343 -31.78097 24.42661 1.000 26.48397 204 ASP B CA 1
ATOM 3826 C C . ASP B 1 204 ? -54.73580 -32.05226 23.02063 1.000 25.40543 204 ASP B C 1
ATOM 3827 O O . ASP B 1 204 ? -53.73776 -32.76548 22.85138 1.000 23.40488 204 ASP B O 1
ATOM 3832 N N . LYS B 1 205 ? -55.39851 -31.50178 21.99777 1.000 22.93397 205 LYS B N 1
ATOM 3833 C CA . LYS B 1 205 ? -54.87780 -31.62036 20.63869 1.000 23.47072 205 LYS B CA 1
ATOM 3834 C C . LYS B 1 205 ? -53.51498 -30.94708 20.51696 1.000 22.82376 205 LYS B C 1
ATOM 3835 O O . LYS B 1 205 ? -52.63051 -31.43539 19.79837 1.000 21.89753 205 LYS B O 1
ATOM 3841 N N . PHE B 1 206 ? -53.34198 -29.79538 21.17598 1.000 22.19285 206 PHE B N 1
ATOM 3842 C CA . PHE B 1 206 ? -52.05068 -29.12446 21.15154 1.000 21.80496 206 PHE B CA 1
ATOM 3843 C C . PHE B 1 206 ? -51.00218 -29.93939 21.88048 1.000 22.48133 206 PHE B C 1
ATOM 3844 O O . PHE B 1 206 ? -49.86218 -30.01889 21.41892 1.000 18.81279 206 PHE B O 1
ATOM 3852 N N . ASN B 1 207 ? -51.36627 -30.58631 22.99372 1.000 21.75031 207 ASN B N 1
ATOM 3853 C CA . ASN B 1 207 ? -50.42602 -31.49800 23.64471 1.000 22.17250 207 ASN B CA 1
ATOM 3854 C C . ASN B 1 207 ? -49.90608 -32.52316 22.64816 1.000 19.72313 207 ASN B C 1
ATOM 3855 O O . ASN B 1 207 ? -48.69476 -32.75583 22.55351 1.000 20.61991 207 ASN B O 1
ATOM 3860 N N . ASP B 1 208 ? -50.82025 -33.12116 21.86974 1.000 21.69009 208 ASP B N 1
ATOM 3861 C CA . ASP B 1 208 ? -50.44702 -34.17975 20.93647 1.000 21.43706 208 ASP B CA 1
ATOM 3862 C C . ASP B 1 208 ? -49.45321 -33.68021 19.92110 1.000 20.93762 208 ASP B C 1
ATOM 3863 O O . ASP B 1 208 ? -48.44725 -34.34444 19.64622 1.000 22.29854 208 ASP B O 1
ATOM 3868 N N . VAL B 1 209 ? -49.72879 -32.51662 19.32946 1.000 18.38027 209 VAL B N 1
ATOM 3869 C CA . VAL B 1 209 ? -48.83274 -32.07064 18.27032 1.000 19.88611 209 VAL B CA 1
ATOM 3870 C C . VAL B 1 209 ? -47.55208 -31.48754 18.85410 1.000 19.34828 209 VAL B C 1
ATOM 3871 O O . VAL B 1 209 ? -46.50065 -31.55545 18.21365 1.000 14.21384 209 VAL B O 1
ATOM 3875 N N . TYR B 1 210 ? -47.58906 -30.90743 20.05507 1.000 18.86076 210 TYR B N 1
ATOM 3876 C CA . TYR B 1 210 ? -46.30905 -30.54153 20.65833 1.000 18.42233 210 TYR B CA 1
ATOM 3877 C C . TYR B 1 210 ? -45.48947 -31.78953 20.95556 1.000 17.69304 210 TYR B C 1
ATOM 3878 O O . TYR B 1 210 ? -44.27501 -31.79790 20.76570 1.000 17.51962 210 TYR B O 1
ATOM 3887 N N . GLU B 1 211 ? -46.12615 -32.85398 21.44286 1.000 19.99334 211 GLU B N 1
ATOM 3888 C CA . GLU B 1 211 ? -45.36367 -34.07194 21.70590 1.000 22.04859 211 GLU B CA 1
ATOM 3889 C C . GLU B 1 211 ? -44.77614 -34.64020 20.41705 1.000 19.69467 211 GLU B C 1
ATOM 3890 O O . GLU B 1 211 ? -43.63663 -35.11590 20.41250 1.000 17.58034 211 GLU B O 1
ATOM 3896 N N . ASP B 1 212 ? -45.50205 -34.54849 19.29562 1.000 18.18311 212 ASP B N 1
ATOM 3897 C CA . ASP B 1 212 ? -44.87001 -34.92286 18.02653 1.000 16.90369 212 ASP B CA 1
ATOM 3898 C C . ASP B 1 212 ? -43.69609 -34.00776 17.69739 1.000 17.37800 212 ASP B C 1
ATOM 3899 O O . ASP B 1 212 ? -42.66635 -34.46647 17.19401 1.000 19.08394 212 ASP B O 1
ATOM 3904 N N . ALA B 1 213 ? -43.83931 -32.69978 17.92329 1.000 18.12499 213 ALA B N 1
ATOM 3905 C CA . ALA B 1 213 ? -42.74525 -31.79316 17.57733 1.000 16.00180 213 ALA B CA 1
ATOM 3906 C C . ALA B 1 213 ? -41.50617 -32.09226 18.40807 1.000 17.78960 213 ALA B C 1
ATOM 3907 O O . ALA B 1 213 ? -40.38373 -31.99399 17.89868 1.000 15.00890 213 ALA B O 1
ATOM 3909 N N . LEU B 1 214 ? -41.69484 -32.47203 19.68598 1.000 16.21475 214 LEU B N 1
ATOM 3910 C CA . LEU B 1 214 ? -40.57275 -32.79227 20.56688 1.000 17.81349 214 LEU B CA 1
ATOM 3911 C C . LEU B 1 214 ? -39.79356 -34.03004 20.11833 1.000 21.08670 214 LEU B C 1
ATOM 3912 O O . LEU B 1 214 ? -38.65890 -34.23068 20.58127 1.000 16.73961 214 LEU B O 1
ATOM 3917 N N . THR B 1 215 ? -40.36220 -34.87472 19.24179 1.000 17.87793 215 THR B N 1
ATOM 3918 C CA . THR B 1 215 ? -39.57557 -36.01705 18.77162 1.000 19.50090 215 THR B CA 1
ATOM 3919 C C . THR B 1 215 ? -38.37672 -35.60795 17.92207 1.000 19.83729 215 THR B C 1
ATOM 3920 O O . THR B 1 215 ? -37.56266 -36.48042 17.57954 1.000 18.17519 215 THR B O 1
ATOM 3924 N N . THR B 1 216 ? -38.23639 -34.33525 17.53914 1.000 17.95165 216 THR B N 1
ATOM 3925 C CA . THR B 1 216 ? -37.00188 -33.98279 16.84192 1.000 17.36268 216 THR B CA 1
ATOM 3926 C C . THR B 1 216 ? -35.84036 -33.73646 17.79300 1.000 15.15851 216 THR B C 1
ATOM 3927 O O . THR B 1 216 ? -34.76118 -33.35347 17.32332 1.000 14.77983 216 THR B O 1
ATOM 3931 N N . SER B 1 217 ? -36.03625 -33.90415 19.09370 1.000 15.60267 217 SER B N 1
ATOM 3932 C CA . SER B 1 217 ? -34.93947 -33.73819 20.03777 1.000 15.51362 217 SER B CA 1
ATOM 3933 C C . SER B 1 217 ? -33.84774 -34.76505 19.75070 1.000 16.26968 217 SER B C 1
ATOM 3934 O O . SER B 1 217 ? -34.08902 -35.97013 19.80740 1.000 16.15804 217 SER B O 1
ATOM 3937 N N . THR B 1 218 ? -32.64260 -34.28335 19.46443 1.000 15.69187 218 THR B N 1
ATOM 3938 C CA . THR B 1 218 ? -31.47744 -35.13269 19.25455 1.000 16.95231 218 THR B CA 1
ATOM 3939 C C . THR B 1 218 ? -30.36700 -34.62604 20.16694 1.000 18.32660 218 THR B C 1
ATOM 3940 O O . THR B 1 218 ? -30.49511 -33.56339 20.79245 1.000 15.14884 218 THR B O 1
ATOM 3944 N N . ASP B 1 219 ? -29.25198 -35.37205 20.23136 1.000 16.77642 219 ASP B N 1
ATOM 3945 C CA . ASP B 1 219 ? -28.13319 -34.87845 21.03475 1.000 19.16716 219 ASP B CA 1
ATOM 3946 C C . ASP B 1 219 ? -27.61134 -33.55003 20.50044 1.000 17.69498 219 ASP B C 1
ATOM 3947 O O . ASP B 1 219 ? -27.28727 -32.64393 21.28402 1.000 17.68304 219 ASP B O 1
ATOM 3952 N N . ASP B 1 220 ? -27.54543 -33.40960 19.17291 1.000 16.08855 220 ASP B N 1
ATOM 3953 C CA . ASP B 1 220 ? -27.03376 -32.18152 18.58288 1.000 13.62188 220 ASP B CA 1
ATOM 3954 C C . ASP B 1 220 ? -28.04469 -31.04324 18.64154 1.000 15.30666 220 ASP B C 1
ATOM 3955 O O . ASP B 1 220 ? -27.64493 -29.87883 18.64635 1.000 15.11490 220 ASP B O 1
ATOM 3960 N N . ALA B 1 221 ? -29.34016 -31.35089 18.58079 1.000 14.05647 221 ALA B N 1
ATOM 3961 C CA . ALA B 1 221 ? -30.40128 -30.34457 18.53473 1.000 13.27203 221 ALA B CA 1
ATOM 3962 C C . ALA B 1 221 ? -31.46988 -30.72080 19.56890 1.000 12.00246 221 ALA B C 1
ATOM 3963 O O . ALA B 1 221 ? -32.56888 -31.19053 19.24105 1.000 13.14615 221 ALA B O 1
ATOM 3965 N N . PRO B 1 222 ? -31.17732 -30.50895 20.84402 1.000 16.49601 222 PRO B N 1
ATOM 3966 C CA . PRO B 1 222 ? -32.09670 -30.97174 21.89817 1.000 13.03952 222 PRO B CA 1
ATOM 3967 C C . PRO B 1 222 ? -33.28663 -30.03241 22.07829 1.000 13.78825 222 PRO B C 1
ATOM 3968 O O . PRO B 1 222 ? -33.19292 -28.82877 21.86314 1.000 14.11722 222 PRO B O 1
ATOM 3972 N N . TRP B 1 223 ? -34.43201 -30.62332 22.43582 1.000 13.34471 223 TRP B N 1
ATOM 3973 C CA . TRP B 1 223 ? -35.53621 -29.91590 23.06845 1.000 14.47905 223 TRP B CA 1
ATOM 3974 C C . TRP B 1 223 ? -35.37270 -29.94889 24.57875 1.000 12.52597 223 TRP B C 1
ATOM 3975 O O . TRP B 1 223 ? -34.98100 -30.98277 25.14386 1.000 14.07058 223 TRP B O 1
ATOM 3986 N N . TYR B 1 224 ? -35.72225 -28.83082 25.23118 1.000 13.90401 224 TYR B N 1
ATOM 3987 C CA . TYR B 1 224 ? -35.91750 -28.79443 26.67756 1.000 13.09184 224 TYR B CA 1
ATOM 3988 C C . TYR B 1 224 ? -37.35783 -28.44326 27.00537 1.000 15.15492 224 TYR B C 1
ATOM 3989 O O . TYR B 1 224 ? -37.94440 -27.55749 26.37466 1.000 14.28226 224 TYR B O 1
ATOM 3998 N N . VAL B 1 225 ? -37.90802 -29.11398 28.01606 1.000 14.76560 225 VAL B N 1
ATOM 3999 C CA . VAL B 1 225 ? -39.25060 -28.83598 28.51233 1.000 16.62495 225 VAL B CA 1
ATOM 4000 C C . VAL B 1 225 ? -39.09304 -28.08613 29.83517 1.000 17.20301 225 VAL B C 1
ATOM 4001 O O . VAL B 1 225 ? -38.82161 -28.69041 30.87286 1.000 17.69156 225 VAL B O 1
ATOM 4005 N N . VAL B 1 226 ? -39.25610 -26.76544 29.81146 1.000 15.43794 226 VAL B N 1
ATOM 4006 C CA . VAL B 1 226 ? -38.91406 -25.91992 30.95194 1.000 16.29685 226 VAL B CA 1
ATOM 4007 C C . VAL B 1 226 ? -40.17459 -25.65165 31.77314 1.000 18.31945 226 VAL B C 1
ATOM 4008 O O . VAL B 1 226 ? -41.12745 -25.05442 31.24202 1.000 16.79425 226 VAL B O 1
ATOM 4012 N N . PRO B 1 227 ? -40.21682 -26.03520 33.05649 1.000 17.10493 227 PRO B N 1
ATOM 4013 C CA . PRO B 1 227 ? -41.36670 -25.66560 33.90123 1.000 17.72936 227 PRO B CA 1
ATOM 4014 C C . PRO B 1 227 ? -41.44900 -24.15286 34.03263 1.000 18.62908 227 PRO B C 1
ATOM 4015 O O . PRO B 1 227 ? -40.55723 -23.51654 34.59109 1.000 21.49329 227 PRO B O 1
ATOM 4019 N N . ALA B 1 228 ? -42.54122 -23.56623 33.53611 1.000 16.21648 228 ALA B N 1
ATOM 4020 C CA . ALA B 1 228 ? -42.58808 -22.11205 33.39980 1.000 18.39205 228 ALA B CA 1
ATOM 4021 C C . ALA B 1 228 ? -43.70903 -21.43796 34.18953 1.000 17.04734 228 ALA B C 1
ATOM 4022 O O . ALA B 1 228 ? -43.92713 -20.22733 34.01496 1.000 16.34843 228 ALA B O 1
ATOM 4024 N N . ASP B 1 229 ? -44.41109 -22.15755 35.08192 1.000 16.90825 229 ASP B N 1
ATOM 4025 C CA . ASP B 1 229 ? -45.43690 -21.49286 35.90000 1.000 20.02264 229 ASP B CA 1
ATOM 4026 C C . ASP B 1 229 ? -44.84659 -20.36559 36.74406 1.000 18.90446 229 ASP B C 1
ATOM 4027 O O . ASP B 1 229 ? -45.53034 -19.37829 37.04302 1.000 18.08617 229 ASP B O 1
ATOM 4032 N N . ARG B 1 230 ? -43.61509 -20.52641 37.20176 1.000 18.95727 230 ARG B N 1
ATOM 4033 C CA . ARG B 1 230 ? -42.90554 -19.49391 37.95397 1.000 18.01132 230 ARG B CA 1
ATOM 4034 C C . ARG B 1 230 ? -42.00020 -18.78608 36.95999 1.000 17.81147 230 ARG B C 1
ATOM 4035 O O . ARG B 1 230 ? -41.02555 -19.37667 36.48428 1.000 14.84688 230 ARG B O 1
ATOM 4043 N N . LYS B 1 231 ? -42.31024 -17.52415 36.64591 1.000 17.74229 231 LYS B N 1
ATOM 4044 C CA . LYS B 1 231 ? -41.54981 -16.84033 35.59033 1.000 17.99657 231 LYS B CA 1
ATOM 4045 C C . LYS B 1 231 ? -40.06980 -16.72815 35.96642 1.000 14.20643 231 LYS B C 1
ATOM 4046 O O . LYS B 1 231 ? -39.19249 -16.84161 35.09889 1.000 15.02237 231 LYS B O 1
ATOM 4052 N N . TRP B 1 232 ? -39.76779 -16.50647 37.25451 1.000 15.66440 232 TRP B N 1
ATOM 4053 C CA . TRP B 1 232 ? -38.37245 -16.42565 37.66193 1.000 15.91047 232 TRP B CA 1
ATOM 4054 C C . TRP B 1 232 ? -37.65425 -17.74859 37.44680 1.000 15.68908 232 TRP B C 1
ATOM 4055 O O . TRP B 1 232 ? -36.45835 -17.76756 37.13444 1.000 14.77413 232 TRP B O 1
ATOM 4066 N N . TYR B 1 233 ? -38.35980 -18.86729 37.60919 1.000 15.12073 233 TYR B N 1
ATOM 4067 C CA . TYR B 1 233 ? -37.70176 -20.15658 37.42961 1.000 15.92917 233 TYR B CA 1
ATOM 4068 C C . TYR B 1 233 ? -37.44194 -20.42934 35.94771 1.000 14.92437 233 TYR B C 1
ATOM 4069 O O . TYR B 1 233 ? -36.35812 -20.89446 35.57272 1.000 15.33493 233 TYR B O 1
ATOM 4078 N N . ARG B 1 234 ? -38.40928 -20.10043 35.09020 1.000 14.80091 234 ARG B N 1
ATOM 4079 C CA . ARG B 1 234 ? -38.20403 -20.12328 33.64234 1.000 15.49784 234 ARG B CA 1
ATOM 4080 C C . ARG B 1 234 ? -36.91739 -19.39814 33.24682 1.000 13.45664 234 ARG B C 1
ATOM 4081 O O . ARG B 1 234 ? -36.06412 -19.95638 32.53160 1.000 13.23520 234 ARG B O 1
ATOM 4089 N N . ASP B 1 235 ? -36.74374 -18.16691 33.74093 1.000 14.05532 235 ASP B N 1
ATOM 4090 C CA . ASP B 1 235 ? -35.55796 -17.36977 33.39799 1.000 14.24301 235 ASP B CA 1
ATOM 4091 C C . ASP B 1 235 ? -34.28085 -18.01593 33.92336 1.000 14.74189 235 ASP B C 1
ATOM 4092 O O . ASP B 1 235 ? -33.24102 -17.98026 33.26193 1.000 16.00382 235 ASP B O 1
ATOM 4097 N N . LEU B 1 236 ? -34.32559 -18.56331 35.14202 1.000 12.50037 236 LEU B N 1
ATOM 4098 C CA . LEU B 1 236 ? -33.14500 -19.23665 35.69379 1.000 14.08252 236 LEU B CA 1
ATOM 4099 C C . LEU B 1 236 ? -32.75159 -20.44563 34.85538 1.000 15.96778 236 LEU B C 1
ATOM 4100 O O . LEU B 1 236 ? -31.56698 -20.63807 34.51952 1.000 15.45709 236 LEU B O 1
ATOM 4105 N N . VAL B 1 237 ? -33.72603 -21.29888 34.54635 1.000 13.31949 237 VAL B N 1
ATOM 4106 C CA . VAL B 1 237 ? -33.43893 -22.52247 33.79936 1.000 11.95756 237 VAL B CA 1
ATOM 4107 C C . VAL B 1 237 ? -32.92674 -22.18587 32.40662 1.000 14.89216 237 VAL B C 1
ATOM 4108 O O . VAL B 1 237 ? -31.93131 -22.76223 31.94111 1.000 13.58024 237 VAL B O 1
ATOM 4112 N N . LEU B 1 238 ? -33.57893 -21.23393 31.71847 1.000 12.98802 238 LEU B N 1
ATOM 4113 C CA . LEU B 1 238 ? -33.12168 -20.86179 30.37709 1.000 12.18917 238 LEU B CA 1
ATOM 4114 C C . LEU B 1 238 ? -31.70972 -20.28006 30.41492 1.000 13.42398 238 LEU B C 1
ATOM 4115 O O . LEU B 1 238 ? -30.90052 -20.53802 29.52647 1.000 12.20004 238 LEU B O 1
ATOM 4120 N N . SER B 1 239 ? -31.40335 -19.48425 31.43705 1.000 14.13043 239 SER B N 1
ATOM 4121 C CA . SER B 1 239 ? -30.05428 -18.95424 31.57634 1.000 11.30220 239 SER B CA 1
ATOM 4122 C C . SER B 1 239 ? -29.03743 -20.07839 31.68854 1.000 14.20952 239 SER B C 1
ATOM 4123 O O . SER B 1 239 ? -27.99337 -20.04551 31.01790 1.000 11.30190 239 SER B O 1
ATOM 4126 N N . HIS B 1 240 ? -29.32474 -21.08986 32.51809 1.000 12.16960 240 HIS B N 1
ATOM 4127 C CA . HIS B 1 240 ? -28.41337 -22.22747 32.62271 1.000 14.59446 240 HIS B CA 1
ATOM 4128 C C . HIS B 1 240 ? -28.25590 -22.92830 31.27731 1.000 13.79262 240 HIS B C 1
ATOM 4129 O O . HIS B 1 240 ? -27.14908 -23.32922 30.91000 1.000 13.30103 240 HIS B O 1
ATOM 4136 N N . ILE B 1 241 ? -29.36469 -23.13653 30.55800 1.000 11.97716 241 ILE B N 1
ATOM 4137 C CA . ILE B 1 241 ? -29.30887 -23.86190 29.29518 1.000 10.98576 241 ILE B CA 1
ATOM 4138 C C . ILE B 1 241 ? -28.40198 -23.13438 28.30347 1.000 13.01683 241 ILE B C 1
ATOM 4139 O O . ILE B 1 241 ? -27.53184 -23.73774 27.65929 1.000 13.27092 241 ILE B O 1
ATOM 4144 N N . LEU B 1 242 ? -28.59386 -21.81939 28.17069 1.000 10.70393 242 LEU B N 1
ATOM 4145 C CA . LEU B 1 242 ? -27.80404 -21.04234 27.21478 1.000 11.82827 242 LEU B CA 1
ATOM 4146 C C . LEU B 1 242 ? -26.34400 -20.95012 27.63697 1.000 13.48324 242 LEU B C 1
ATOM 4147 O O . LEU B 1 242 ? -25.44447 -20.98953 26.78051 1.000 12.43305 242 LEU B O 1
ATOM 4152 N N . LEU B 1 243 ? -26.08812 -20.79770 28.94193 1.000 12.92467 243 LEU B N 1
ATOM 4153 C CA . LEU B 1 243 ? -24.70775 -20.70902 29.40934 1.000 14.69887 243 LEU B CA 1
ATOM 4154 C C . LEU B 1 243 ? -23.96483 -22.03085 29.19116 1.000 16.14186 243 LEU B C 1
ATOM 4155 O O . LEU B 1 243 ? -22.79106 -22.03672 28.78007 1.000 14.01398 243 LEU B O 1
ATOM 4160 N N . GLY B 1 244 ? -24.62932 -23.15411 29.47817 1.000 14.43360 244 GLY B N 1
ATOM 4161 C CA . GLY B 1 244 ? -24.03315 -24.45232 29.20297 1.000 16.57000 244 GLY B CA 1
ATOM 4162 C C . GLY B 1 244 ? -23.67025 -24.62563 27.74019 1.000 16.23081 244 GLY B C 1
ATOM 4163 O O . GLY B 1 244 ? -22.62198 -25.20176 27.41450 1.000 15.21542 244 GLY B O 1
ATOM 4164 N N . ALA B 1 245 ? -24.53174 -24.12719 26.83667 1.000 14.60126 245 ALA B N 1
ATOM 4165 C CA . ALA B 1 245 ? -24.24537 -24.23803 25.41219 1.000 14.68551 245 ALA B CA 1
ATOM 4166 C C . ALA B 1 245 ? -23.01432 -23.40912 25.04360 1.000 16.06826 245 ALA B C 1
ATOM 4167 O O . ALA B 1 245 ? -22.09820 -23.90047 24.38976 1.000 15.15216 245 ALA B O 1
ATOM 4169 N N . LEU B 1 246 ? -22.96972 -22.15538 25.49489 1.000 14.77587 246 LEU B N 1
ATOM 4170 C CA . LEU B 1 246 ? -21.84547 -21.27588 25.18447 1.000 13.62262 246 LEU B CA 1
ATOM 4171 C C . LEU B 1 246 ? -20.52747 -21.79812 25.74767 1.000 15.30263 246 LEU B C 1
ATOM 4172 O O . LEU B 1 246 ? -19.49504 -21.76787 25.05350 1.000 14.19969 246 LEU B O 1
ATOM 4177 N N . LYS B 1 247 ? -20.53324 -22.26543 27.00460 1.000 15.80659 247 LYS B N 1
ATOM 4178 C CA . LYS B 1 247 ? -19.30720 -22.81924 27.58157 1.000 18.60242 247 LYS B CA 1
ATOM 4179 C C . LYS B 1 247 ? -18.82936 -24.03299 26.78708 1.000 17.28188 247 LYS B C 1
ATOM 4180 O O . LYS B 1 247 ? -17.62075 -24.21490 26.56418 1.000 18.46374 247 LYS B O 1
ATOM 4186 N N . ASP B 1 248 ? -19.76373 -24.86816 26.33970 1.000 14.69825 248 ASP B N 1
ATOM 4187 C CA . ASP B 1 248 ? -19.39733 -26.02732 25.54222 1.000 18.34616 248 ASP B CA 1
ATOM 4188 C C . ASP B 1 248 ? -18.87578 -25.60418 24.17283 1.000 18.71439 248 ASP B C 1
ATOM 4189 O O . ASP B 1 248 ? -17.92507 -26.20848 23.64941 1.000 18.74224 248 ASP B O 1
ATOM 4194 N N . MET B 1 249 ? -19.47785 -24.56835 23.58289 1.000 14.09861 249 MET B N 1
ATOM 4195 C CA . MET B 1 249 ? -18.95996 -24.02693 22.32158 1.000 17.10672 249 MET B CA 1
ATOM 4196 C C . MET B 1 249 ? -17.55726 -23.46603 22.49119 1.000 17.10700 249 MET B C 1
ATOM 4197 O O . MET B 1 249 ? -16.73604 -23.53878 21.56220 1.000 16.87124 249 MET B O 1
ATOM 4202 N N . ASN B 1 250 ? -17.26983 -22.92757 23.67638 1.000 15.39200 250 ASN B N 1
ATOM 4203 C CA . ASN B 1 250 ? -15.93961 -22.48266 24.06734 1.000 14.07692 250 ASN B CA 1
ATOM 4204 C C . ASN B 1 250 ? -15.26179 -21.51279 23.08955 1.000 14.32123 250 ASN B C 1
ATOM 4205 O O . ASN B 1 250 ? -14.10800 -21.71822 22.70267 1.000 15.63353 250 ASN B O 1
ATOM 4210 N N . PRO B 1 251 ? -15.94681 -20.45058 22.66309 1.000 14.71844 251 PRO B N 1
ATOM 4211 C CA . PRO B 1 251 ? -15.29588 -19.49938 21.74107 1.000 15.15260 251 PRO B CA 1
ATOM 4212 C C . PRO B 1 251 ? -14.08917 -18.83995 22.39308 1.000 17.19373 251 PRO B C 1
ATOM 4213 O O . PRO B 1 251 ? -14.08852 -18.56611 23.59806 1.000 18.02097 251 PRO B O 1
ATOM 4217 N N . GLN B 1 252 ? -13.07476 -18.56510 21.56448 1.000 17.44123 252 GLN B N 1
ATOM 4218 C CA . GLN B 1 252 ? -11.80910 -17.96364 21.96998 1.000 17.87842 252 GLN B CA 1
ATOM 4219 C C . GLN B 1 252 ? -11.62406 -16.60477 21.31276 1.000 18.48315 252 GLN B C 1
ATOM 4220 O O . GLN B 1 252 ? -11.92440 -16.43751 20.13040 1.000 16.75690 252 GLN B O 1
ATOM 4226 N N . PHE B 1 253 ? -11.09978 -15.64102 22.07379 1.000 19.84010 253 PHE B N 1
ATOM 4227 C CA . PHE B 1 253 ? -10.68726 -14.36904 21.48956 1.000 21.76332 253 PHE B CA 1
ATOM 4228 C C . PHE B 1 253 ? -9.63902 -14.62989 20.40724 1.000 19.15647 253 PHE B C 1
ATOM 4229 O O . PHE B 1 253 ? -8.82155 -15.53300 20.55236 1.000 21.04734 253 PHE B O 1
ATOM 4237 N N . PRO B 1 254 ? -9.65595 -13.90306 19.30438 1.000 19.69740 254 PRO B N 1
ATOM 4238 C CA . PRO B 1 254 ? -8.65425 -14.15914 18.26339 1.000 22.76762 254 PRO B CA 1
ATOM 4239 C C . PRO B 1 254 ? -7.26117 -13.75257 18.73830 1.000 23.73650 254 PRO B C 1
ATOM 4240 O O . PRO B 1 254 ? -7.08609 -12.98159 19.68936 1.000 20.07813 254 PRO B O 1
ATOM 4244 N N . ALA B 1 255 ? -6.26115 -14.36290 18.10821 1.000 25.02530 255 ALA B N 1
ATOM 4245 C CA . ALA B 1 255 ? -4.87779 -13.99499 18.38725 1.000 23.52556 255 ALA B CA 1
ATOM 4246 C C . ALA B 1 255 ? -4.64392 -12.54677 17.98962 1.000 20.47131 255 ALA B C 1
ATOM 4247 O O . ALA B 1 255 ? -5.27193 -12.03869 17.05381 1.000 23.28244 255 ALA B O 1
ATOM 4249 N N . ILE B 1 256 ? -3.79950 -11.83860 18.73511 1.000 19.16989 256 ILE B N 1
ATOM 4250 C CA . ILE B 1 256 ? -3.46513 -10.48250 18.32062 1.000 21.29883 256 ILE B CA 1
ATOM 4251 C C . ILE B 1 256 ? -1.99239 -10.42605 17.91182 1.000 23.10916 256 ILE B C 1
ATOM 4252 O O . ILE B 1 256 ? -1.16577 -11.22228 18.36337 1.000 22.43136 256 ILE B O 1
ATOM 4257 N N . ASP B 1 257 ? -1.65138 -9.45714 17.05524 1.000 21.43117 257 ASP B N 1
ATOM 4258 C CA . ASP B 1 257 ? -0.30164 -9.37281 16.51675 1.000 19.82019 257 ASP B CA 1
ATOM 4259 C C . ASP B 1 257 ? 0.47601 -8.19743 17.10069 1.000 21.81282 257 ASP B C 1
ATOM 4260 O O . ASP B 1 257 ? 1.18013 -7.48176 16.38415 1.000 17.44795 257 ASP B O 1
ATOM 4265 N N . TYR B 1 258 ? 0.32298 -7.94708 18.39330 1.000 17.81048 258 TYR B N 1
ATOM 4266 C CA . TYR B 1 258 ? 1.07582 -6.86569 19.02217 1.000 19.80113 258 TYR B CA 1
ATOM 4267 C C . TYR B 1 258 ? 1.03115 -7.09637 20.52429 1.000 19.28227 258 TYR B C 1
ATOM 4268 O O . TYR B 1 258 ? 0.25781 -7.91483 21.01619 1.000 18.37520 258 TYR B O 1
ATOM 4277 N N . ASP B 1 259 ? 1.88504 -6.37913 21.24689 1.000 16.35764 259 ASP B N 1
ATOM 4278 C CA . ASP B 1 259 ? 1.88173 -6.48274 22.69923 1.000 18.92500 259 ASP B CA 1
ATOM 4279 C C . ASP B 1 259 ? 1.09494 -5.30636 23.27283 1.000 18.58647 259 ASP B C 1
ATOM 4280 O O . ASP B 1 259 ? 1.55478 -4.16126 23.18673 1.000 18.15913 259 ASP B O 1
ATOM 4285 N N . PRO B 1 260 ? -0.11199 -5.53332 23.80495 1.000 18.66665 260 PRO B N 1
ATOM 4286 C CA . PRO B 1 260 ? -0.95023 -4.41833 24.29713 1.000 18.21031 260 PRO B CA 1
ATOM 4287 C C . PRO B 1 260 ? -0.26259 -3.52966 25.30937 1.000 21.43233 260 PRO B C 1
ATOM 4288 O O . PRO B 1 260 ? -0.55437 -2.32411 25.37025 1.000 19.69074 260 PRO B O 1
ATOM 4292 N N . SER B 1 261 ? 0.61436 -4.08988 26.13881 1.000 18.87911 261 SER B N 1
ATOM 4293 C CA . SER B 1 261 ? 1.26758 -3.29651 27.16449 1.000 22.60053 261 SER B CA 1
ATOM 4294 C C . SER B 1 261 ? 2.29734 -2.34511 26.59743 1.000 25.49338 261 SER B C 1
ATOM 4295 O O . SER B 1 261 ? 2.79729 -1.49102 27.33458 1.000 26.41340 261 SER B O 1
ATOM 4298 N N . LYS B 1 262 ? 2.68088 -2.51869 25.34061 1.000 24.06028 262 LYS B N 1
ATOM 4299 C CA . LYS B 1 262 ? 3.69395 -1.69280 24.70395 1.000 23.05412 262 LYS B CA 1
ATOM 4300 C C . LYS B 1 262 ? 3.11456 -0.64175 23.77142 1.000 24.71325 262 LYS B C 1
ATOM 4301 O O . LYS B 1 262 ? 3.87723 0.16908 23.22108 1.000 22.05029 262 LYS B O 1
ATOM 4307 N N . VAL B 1 263 ? 1.80060 -0.64245 23.56874 1.000 20.56473 263 VAL B N 1
ATOM 4308 C CA . VAL B 1 263 ? 1.17034 0.35861 22.71577 1.000 19.94341 263 VAL B CA 1
ATOM 4309 C C . VAL B 1 263 ? 1.18439 1.68689 23.44664 1.000 23.73150 263 VAL B C 1
ATOM 4310 O O . VAL B 1 263 ? 0.73198 1.78615 24.59655 1.000 24.93527 263 VAL B O 1
ATOM 4314 N N . VAL B 1 264 ? 1.66389 2.72397 22.76634 1.000 22.48077 264 VAL B N 1
ATOM 4315 C CA . VAL B 1 264 ? 1.71709 4.07603 23.30521 1.000 22.84516 264 VAL B CA 1
ATOM 4316 C C . VAL B 1 264 ? 0.64169 4.90009 22.61243 1.000 24.51340 264 VAL B C 1
ATOM 4317 O O . VAL B 1 264 ? 0.67402 5.07594 21.38905 1.000 29.08747 264 VAL B O 1
ATOM 4321 N N . ILE B 1 265 ? -0.31493 5.39310 23.38448 1.000 23.65323 265 ILE B N 1
ATOM 4322 C CA . ILE B 1 265 ? -1.35535 6.27767 22.86114 1.000 27.95933 265 ILE B CA 1
ATOM 4323 C C . ILE B 1 265 ? -0.91538 7.71943 23.06613 1.000 30.37216 265 ILE B C 1
ATOM 4324 O O . ILE B 1 265 ? -0.65594 8.13536 24.19915 1.000 29.15405 265 ILE B O 1
ATOM 4329 N N . HIS B 1 266 ? -0.81778 8.48150 21.97984 1.000 28.51333 266 HIS B N 1
ATOM 4330 C CA . HIS B 1 266 ? -0.63460 9.92263 22.11099 1.000 34.66285 266 HIS B CA 1
ATOM 4331 C C . HIS B 1 266 ? -2.00551 10.60030 22.11693 1.000 32.30372 266 HIS B C 1
ATOM 4332 O O . HIS B 1 266 ? -2.28672 11.41056 23.00853 1.000 38.43278 266 HIS B O 1
ATOM 4340 N N . MET C 1 1 ? -37.70925 -37.31427 -29.81215 1.000 53.53343 1 MET C N 1
ATOM 4341 C CA . MET C 1 1 ? -36.45766 -37.99553 -29.45239 1.000 57.32990 1 MET C CA 1
ATOM 4342 C C . MET C 1 1 ? -36.52316 -38.57687 -28.03591 1.000 50.00267 1 MET C C 1
ATOM 4343 O O . MET C 1 1 ? -37.37478 -38.17410 -27.22851 1.000 47.81294 1 MET C O 1
ATOM 4348 N N . ASP C 1 2 ? -35.57792 -39.44849 -27.66838 1.000 48.63489 2 ASP C N 1
ATOM 4349 C CA . ASP C 1 2 ? -35.64017 -40.06531 -26.34516 1.000 40.63943 2 ASP C CA 1
ATOM 4350 C C . ASP C 1 2 ? -34.62071 -39.38367 -25.44889 1.000 34.71826 2 ASP C C 1
ATOM 4351 O O . ASP C 1 2 ? -33.46861 -39.81780 -25.31220 1.000 33.04194 2 ASP C O 1
ATOM 4356 N N . ILE C 1 3 ? -35.07157 -38.30614 -24.80720 1.000 28.29660 3 ILE C N 1
ATOM 4357 C CA . ILE C 1 3 ? -34.18647 -37.60537 -23.89627 1.000 25.13856 3 ILE C CA 1
ATOM 4358 C C . ILE C 1 3 ? -33.93575 -38.41436 -22.63422 1.000 21.01999 3 ILE C C 1
ATOM 4359 O O . ILE C 1 3 ? -33.00305 -38.08662 -21.88595 1.000 21.65949 3 ILE C O 1
ATOM 4364 N N . ASP C 1 4 ? -34.75928 -39.44199 -22.33898 1.000 21.26338 4 ASP C N 1
ATOM 4365 C CA . ASP C 1 4 ? -34.52198 -40.20683 -21.10878 1.000 18.05275 4 ASP C CA 1
ATOM 4366 C C . ASP C 1 4 ? -33.20442 -40.96586 -21.16862 1.000 18.60444 4 ASP C C 1
ATOM 4367 O O . ASP C 1 4 ? -32.64181 -41.30166 -20.11270 1.000 16.95959 4 ASP C O 1
ATOM 4372 N N . ASN C 1 5 ? -32.65561 -41.17032 -22.37207 1.000 19.34578 5 ASN C N 1
ATOM 4373 C CA . ASN C 1 5 ? -31.31654 -41.73456 -22.47267 1.000 21.86288 5 ASN C CA 1
ATOM 4374 C C . ASN C 1 5 ? -30.25786 -40.82680 -21.85912 1.000 18.62965 5 ASN C C 1
ATOM 4375 O O . ASN C 1 5 ? -29.20628 -41.32121 -21.43788 1.000 20.30953 5 ASN C O 1
ATOM 4380 N N . TYR C 1 6 ? -30.51792 -39.51931 -21.75786 1.000 16.16908 6 TYR C N 1
ATOM 4381 C CA . TYR C 1 6 ? -29.58876 -38.58400 -21.13783 1.000 15.66570 6 TYR C CA 1
ATOM 4382 C C . TYR C 1 6 ? -29.81782 -38.44222 -19.63683 1.000 14.12275 6 TYR C C 1
ATOM 4383 O O . TYR C 1 6 ? -29.03669 -37.75835 -18.96575 1.000 13.44896 6 TYR C O 1
ATOM 4392 N N . ARG C 1 7 ? -30.86493 -39.05396 -19.08254 1.000 14.60754 7 ARG C N 1
ATOM 4393 C CA . ARG C 1 7 ? -31.08222 -38.95882 -17.64262 1.000 15.08890 7 ARG C CA 1
ATOM 4394 C C . ARG C 1 7 ? -30.15404 -39.92782 -16.88803 1.000 12.12094 7 ARG C C 1
ATOM 4395 O O . ARG C 1 7 ? -30.04609 -41.09544 -17.25593 1.000 16.96445 7 ARG C O 1
ATOM 4403 N N . VAL C 1 8 ? -29.51150 -39.43754 -15.82861 1.000 12.20985 8 VAL C N 1
ATOM 4404 C CA . VAL C 1 8 ? -28.70788 -40.26262 -14.92836 1.000 12.62961 8 VAL C CA 1
ATOM 4405 C C . VAL C 1 8 ? -29.66782 -41.04575 -14.03641 1.000 14.23751 8 VAL C C 1
ATOM 4406 O O . VAL C 1 8 ? -30.41454 -40.45763 -13.25000 1.000 14.57932 8 VAL C O 1
ATOM 4410 N N . LYS C 1 9 ? -29.67708 -42.36864 -14.18497 1.000 14.48738 9 LYS C N 1
ATOM 4411 C CA . LYS C 1 9 ? -30.59465 -43.21911 -13.41959 1.000 14.37155 9 LYS C CA 1
ATOM 4412 C C . LYS C 1 9 ? -30.13662 -43.31688 -11.96872 1.000 16.31368 9 LYS C C 1
ATOM 4413 O O . LYS C 1 9 ? -28.93560 -43.33806 -11.70925 1.000 17.13620 9 LYS C O 1
ATOM 4419 N N . PRO C 1 10 ? -31.07023 -43.35702 -11.00723 1.000 16.18378 10 PRO C N 1
ATOM 4420 C CA . PRO C 1 10 ? -30.68936 -43.35617 -9.58644 1.000 17.62480 10 PRO C CA 1
ATOM 4421 C C . PRO C 1 10 ? -29.76737 -44.51068 -9.23994 1.000 17.90670 10 PRO C C 1
ATOM 4422 O O . PRO C 1 10 ? -30.01991 -45.66036 -9.60291 1.000 16.35140 10 PRO C O 1
ATOM 4426 N N . GLY C 1 11 ? -28.70368 -44.20419 -8.50637 1.000 17.28140 11 GLY C N 1
ATOM 4427 C CA . GLY C 1 11 ? -27.82067 -45.26315 -8.04724 1.000 20.84911 11 GLY C CA 1
ATOM 4428 C C . GLY C 1 11 ? -26.82387 -45.78311 -9.07070 1.000 20.15390 11 GLY C C 1
ATOM 4429 O O . GLY C 1 11 ? -26.03035 -46.65176 -8.73052 1.000 22.99027 11 GLY C O 1
ATOM 4430 N N . LYS C 1 12 ? -26.83671 -45.27940 -10.30823 1.000 22.18686 12 LYS C N 1
ATOM 4431 C CA . LYS C 1 12 ? -25.91650 -45.72495 -11.34965 1.000 22.01367 12 LYS C CA 1
ATOM 4432 C C . LYS C 1 12 ? -24.82764 -44.66899 -11.49877 1.000 24.29628 12 LYS C C 1
ATOM 4433 O O . LYS C 1 12 ? -25.06986 -43.58770 -12.06753 1.000 20.84970 12 LYS C O 1
ATOM 4439 N N . ARG C 1 13 ? -23.62776 -44.99009 -11.01419 1.000 24.28557 13 ARG C N 1
ATOM 4440 C CA . ARG C 1 13 ? -22.53918 -44.02312 -11.08924 1.000 23.01525 13 ARG C CA 1
ATOM 4441 C C . ARG C 1 13 ? -22.16986 -43.73782 -12.53621 1.000 22.32419 13 ARG C C 1
ATOM 4442 O O . ARG C 1 13 ? -22.05946 -44.65274 -13.35474 1.000 21.56412 13 ARG C O 1
ATOM 4450 N N . VAL C 1 14 ? -21.92266 -42.46070 -12.83525 1.000 21.15030 14 VAL C N 1
ATOM 4451 C CA . VAL C 1 14 ? -21.62969 -42.00742 -14.19008 1.000 20.59799 14 VAL C CA 1
ATOM 4452 C C . VAL C 1 14 ? -20.14119 -42.15186 -14.45989 1.000 24.68149 14 VAL C C 1
ATOM 4453 O O . VAL C 1 14 ? -19.31260 -41.70976 -13.65348 1.000 21.14493 14 VAL C O 1
ATOM 4457 N N . LYS C 1 15 ? -19.79648 -42.73915 -15.60959 1.000 20.92186 15 LYS C N 1
ATOM 4458 C CA . LYS C 1 15 ? -18.44498 -42.64038 -16.16034 1.000 25.79144 15 LYS C CA 1
ATOM 4459 C C . LYS C 1 15 ? -18.57755 -41.72768 -17.38100 1.000 29.44694 15 LYS C C 1
ATOM 4460 O O . LYS C 1 15 ? -18.98024 -42.17554 -18.46406 1.000 28.85086 15 LYS C O 1
ATOM 4466 N N . LEU C 1 16 ? -18.22368 -40.44653 -17.20725 1.000 24.53887 16 LEU C N 1
ATOM 4467 C CA . LEU C 1 16 ? -18.51225 -39.46253 -18.24490 1.000 24.52176 16 LEU C CA 1
ATOM 4468 C C . LEU C 1 16 ? -17.85561 -39.83426 -19.56809 1.000 27.91150 16 LEU C C 1
ATOM 4469 O O . LEU C 1 16 ? -18.38895 -39.50386 -20.63320 1.000 27.53630 16 LEU C O 1
ATOM 4474 N N . SER C 1 17 ? -16.71471 -40.52816 -19.52860 1.000 31.30150 17 SER C N 1
ATOM 4475 C CA . SER C 1 17 ? -16.04477 -40.88140 -20.77290 1.000 30.53848 17 SER C CA 1
ATOM 4476 C C . SER C 1 17 ? -16.87870 -41.80879 -21.63924 1.000 30.42303 17 SER C C 1
ATOM 4477 O O . SER C 1 17 ? -16.57368 -41.95389 -22.83171 1.000 36.87193 17 SER C O 1
ATOM 4480 N N . ASP C 1 18 ? -17.91772 -42.43000 -21.09278 1.000 29.05725 18 ASP C N 1
ATOM 4481 C CA . ASP C 1 18 ? -18.78822 -43.28881 -21.88749 1.000 31.73586 18 ASP C CA 1
ATOM 4482 C C . ASP C 1 18 ? -20.02467 -42.57310 -22.41539 1.000 33.16534 18 ASP C C 1
ATOM 4483 O O . ASP C 1 18 ? -20.86509 -43.21626 -23.04824 1.000 31.88995 18 ASP C O 1
ATOM 4488 N N . TRP C 1 19 ? -20.17341 -41.27911 -22.15254 1.000 30.93320 19 TRP C N 1
ATOM 4489 C CA . TRP C 1 19 ? -21.33366 -40.50319 -22.58010 1.000 30.03660 19 TRP C CA 1
ATOM 4490 C C . TRP C 1 19 ? -20.95468 -39.60066 -23.74718 1.000 27.88083 19 TRP C C 1
ATOM 4491 O O . TRP C 1 19 ? -19.92620 -38.91596 -23.70814 1.000 25.48451 19 TRP C O 1
ATOM 4502 N N . ALA C 1 20 ? -21.77386 -39.59962 -24.79056 1.000 28.87351 20 ALA C N 1
ATOM 4503 C CA . ALA C 1 20 ? -21.40045 -38.86733 -25.99258 1.000 29.17293 20 ALA C CA 1
ATOM 4504 C C . ALA C 1 20 ? -21.37677 -37.36294 -25.73845 1.000 21.90925 20 ALA C C 1
ATOM 4505 O O . ALA C 1 20 ? -22.20012 -36.83618 -24.98671 1.000 27.29492 20 ALA C O 1
ATOM 4507 N N . THR C 1 21 ? -20.41637 -36.65586 -26.35199 1.000 21.63437 21 THR C N 1
ATOM 4508 C CA . THR C 1 21 ? -20.48390 -35.18781 -26.29250 1.000 23.26214 21 THR C CA 1
ATOM 4509 C C . THR C 1 21 ? -21.02633 -34.55703 -27.56888 1.000 23.60057 21 THR C C 1
ATOM 4510 O O . THR C 1 21 ? -21.30863 -33.35201 -27.57105 1.000 19.92185 21 THR C O 1
ATOM 4514 N N . ASN C 1 22 ? -21.16707 -35.32229 -28.65494 1.000 21.85973 22 ASN C N 1
ATOM 4515 C CA . ASN C 1 22 ? -21.37860 -34.72398 -29.97449 1.000 25.64698 22 ASN C CA 1
ATOM 4516 C C . ASN C 1 22 ? -22.56171 -35.33569 -30.71070 1.000 26.40764 22 ASN C C 1
ATOM 4517 O O . ASN C 1 22 ? -22.55241 -35.38954 -31.94757 1.000 25.53789 22 ASN C O 1
ATOM 4522 N N . ASP C 1 23 ? -23.58578 -35.78511 -29.98764 1.000 25.74611 23 ASP C N 1
ATOM 4523 C CA . ASP C 1 23 ? -24.77429 -36.34256 -30.62679 1.000 23.19742 23 ASP C CA 1
ATOM 4524 C C . ASP C 1 23 ? -25.46765 -35.31230 -31.50860 1.000 25.51896 23 ASP C C 1
ATOM 4525 O O . ASP C 1 23 ? -25.43355 -34.09957 -31.25272 1.000 22.14501 23 ASP C O 1
ATOM 4530 N N . ASP C 1 24 ? -26.14388 -35.81561 -32.54285 1.000 24.05909 24 ASP C N 1
ATOM 4531 C CA . ASP C 1 24 ? -27.04107 -34.96528 -33.30776 1.000 24.84077 24 ASP C CA 1
ATOM 4532 C C . ASP C 1 24 ? -28.37859 -35.61812 -33.57861 1.000 26.57573 24 ASP C C 1
ATOM 4533 O O . ASP C 1 24 ? -29.21077 -35.00231 -34.24984 1.000 25.12092 24 ASP C O 1
ATOM 4538 N N . ALA C 1 25 ? -28.60963 -36.82744 -33.05080 1.000 27.42482 25 ALA C N 1
ATOM 4539 C CA . ALA C 1 25 ? -29.85983 -37.56962 -33.22892 1.000 29.20661 25 ALA C CA 1
ATOM 4540 C C . ALA C 1 25 ? -30.19553 -37.74003 -34.70503 1.000 30.46448 25 ALA C C 1
ATOM 4541 O O . ALA C 1 25 ? -31.36657 -37.86696 -35.08496 1.000 30.00166 25 ALA C O 1
ATOM 4543 N N . GLY C 1 26 ? -29.16761 -37.73903 -35.55071 1.000 25.54139 26 GLY C N 1
ATOM 4544 C CA . GLY C 1 26 ? -29.38751 -37.92728 -36.96744 1.000 29.00292 26 GLY C CA 1
ATOM 4545 C C . GLY C 1 26 ? -29.96643 -36.73748 -37.68860 1.000 31.10697 26 GLY C C 1
ATOM 4546 O O . GLY C 1 26 ? -30.33448 -36.87055 -38.85791 1.000 33.36779 26 GLY C O 1
ATOM 4547 N N . LEU C 1 27 ? -30.02386 -35.57781 -37.03945 1.000 27.88313 27 LEU C N 1
ATOM 4548 C CA . LEU C 1 27 ? -30.59937 -34.35754 -37.58818 1.000 28.37334 27 LEU C CA 1
ATOM 4549 C C . LEU C 1 27 ? -29.52027 -33.44396 -38.14001 1.000 29.22706 27 LEU C C 1
ATOM 4550 O O . LEU C 1 27 ? -28.40282 -33.38837 -37.62165 1.000 30.00224 27 LEU C O 1
ATOM 4555 N N . SER C 1 28 ? -29.88334 -32.68261 -39.16667 1.000 30.46917 28 SER C N 1
ATOM 4556 C CA . SER C 1 28 ? -29.03843 -31.58187 -39.58891 1.000 28.25403 28 SER C CA 1
ATOM 4557 C C . SER C 1 28 ? -29.24203 -30.40203 -38.65896 1.000 29.09043 28 SER C C 1
ATOM 4558 O O . SER C 1 28 ? -30.24409 -30.31597 -37.93522 1.000 30.47310 28 SER C O 1
ATOM 4561 N N . LYS C 1 29 ? -28.26302 -29.49032 -38.66552 1.000 27.90237 29 LYS C N 1
ATOM 4562 C CA . LYS C 1 29 ? -28.39184 -28.26911 -37.87427 1.000 26.82557 29 LYS C CA 1
ATOM 4563 C C . LYS C 1 29 ? -29.65033 -27.51333 -38.25708 1.000 28.83040 29 LYS C C 1
ATOM 4564 O O . LYS C 1 29 ? -30.37297 -27.01720 -37.38371 1.000 30.32363 29 LYS C O 1
ATOM 4570 N N . GLU C 1 30 ? -29.94884 -27.44046 -39.55681 1.000 30.47704 30 GLU C N 1
ATOM 4571 C CA . GLU C 1 30 ? -31.13179 -26.70972 -39.98486 1.000 30.24636 30 GLU C CA 1
ATOM 4572 C C . GLU C 1 30 ? -32.39747 -27.32411 -39.39269 1.000 29.86838 30 GLU C C 1
ATOM 4573 O O . GLU C 1 30 ? -33.27893 -26.60777 -38.89835 1.000 28.71047 30 GLU C O 1
ATOM 4579 N N . GLU C 1 31 ? -32.51163 -28.65816 -39.46347 1.000 28.94710 31 GLU C N 1
ATOM 4580 C CA . GLU C 1 31 ? -33.68186 -29.34790 -38.92119 1.000 31.46923 31 GLU C CA 1
ATOM 4581 C C . GLU C 1 31 ? -33.78549 -29.17630 -37.40587 1.000 28.57232 31 GLU C C 1
ATOM 4582 O O . GLU C 1 31 ? -34.87885 -28.95980 -36.87167 1.000 26.73401 31 GLU C O 1
ATOM 4588 N N . GLY C 1 32 ? -32.66394 -29.31337 -36.69171 1.000 26.90512 32 GLY C N 1
ATOM 4589 C CA . GLY C 1 32 ? -32.69635 -29.15580 -35.24596 1.000 27.25593 32 GLY C CA 1
ATOM 4590 C C . GLY C 1 32 ? -33.11859 -27.75704 -34.84349 1.000 27.14878 32 GLY C C 1
ATOM 4591 O O . GLY C 1 32 ? -33.94459 -27.57630 -33.94020 1.000 25.07290 32 GLY C O 1
ATOM 4592 N N . GLN C 1 33 ? -32.57339 -26.75153 -35.52892 1.000 26.19996 33 GLN C N 1
ATOM 4593 C CA . GLN C 1 33 ? -32.92227 -25.36535 -35.24824 1.000 26.24098 33 GLN C CA 1
ATOM 4594 C C . GLN C 1 33 ? -34.39731 -25.10251 -35.52006 1.000 27.80490 33 GLN C C 1
ATOM 4595 O O . GLN C 1 33 ? -35.04801 -24.34909 -34.77532 1.000 26.13803 33 GLN C O 1
ATOM 4601 N N . ALA C 1 34 ? -34.94744 -25.71290 -36.57699 1.000 24.44421 34 ALA C N 1
ATOM 4602 C CA . ALA C 1 34 ? -36.37111 -25.53220 -36.84196 1.000 28.07659 34 ALA C CA 1
ATOM 4603 C C . ALA C 1 34 ? -37.21555 -26.14285 -35.73082 1.000 27.87818 34 ALA C C 1
ATOM 4604 O O . ALA C 1 34 ? -38.19227 -25.52499 -35.28280 1.000 26.97839 34 ALA C O 1
ATOM 4606 N N . GLN C 1 35 ? -36.83521 -27.33548 -35.24457 1.000 25.35617 35 GLN C N 1
ATOM 4607 C CA . GLN C 1 35 ? -37.56610 -27.94159 -34.12992 1.000 23.84729 35 GLN C CA 1
ATOM 4608 C C . GLN C 1 35 ? -37.44869 -27.10330 -32.86315 1.000 24.74007 35 GLN C C 1
ATOM 4609 O O . GLN C 1 35 ? -38.41352 -26.98251 -32.09693 1.000 23.85244 35 GLN C O 1
ATOM 4615 N N . THR C 1 36 ? -36.27120 -26.53206 -32.61140 1.000 23.06465 36 THR C N 1
ATOM 4616 C CA . THR C 1 36 ? -36.11435 -25.67731 -31.43740 1.000 21.75373 36 THR C CA 1
ATOM 4617 C C . THR C 1 36 ? -37.01485 -24.44694 -31.51436 1.000 24.97949 36 THR C C 1
ATOM 4618 O O . THR C 1 36 ? -37.63482 -24.06702 -30.51207 1.000 21.07484 36 THR C O 1
ATOM 4622 N N . ALA C 1 37 ? -37.12746 -23.83831 -32.70267 1.000 24.93841 37 ALA C N 1
ATOM 4623 C CA . ALA C 1 37 ? -37.99705 -22.67510 -32.86638 1.000 26.47085 37 ALA C CA 1
ATOM 4624 C C . ALA C 1 37 ? -39.45940 -23.03689 -32.60496 1.000 26.66291 37 ALA C C 1
ATOM 4625 O O . ALA C 1 37 ? -40.21144 -22.24840 -32.01543 1.000 26.68554 37 ALA C O 1
ATOM 4627 N N . LYS C 1 38 ? -39.87651 -24.23002 -33.04278 1.000 26.34683 38 LYS C N 1
ATOM 4628 C CA . LYS C 1 38 ? -41.23102 -24.70097 -32.78885 1.000 26.31964 38 LYS C CA 1
ATOM 4629 C C . LYS C 1 38 ? -41.45603 -24.99496 -31.30812 1.000 25.51683 38 LYS C C 1
ATOM 4630 O O . LYS C 1 38 ? -42.53588 -24.71492 -30.76797 1.000 27.91476 38 LYS C O 1
ATOM 4636 N N . LEU C 1 39 ? -40.47443 -25.59478 -30.64193 1.000 21.57732 39 LEU C N 1
ATOM 4637 C CA . LEU C 1 39 ? -40.60759 -25.81008 -29.20769 1.000 20.25666 39 LEU C CA 1
ATOM 4638 C C . LEU C 1 39 ? -40.67102 -24.49796 -28.43743 1.000 21.07468 39 LEU C C 1
ATOM 4639 O O . LEU C 1 39 ? -41.25769 -24.45801 -27.34831 1.000 20.30647 39 LEU C O 1
ATOM 4644 N N . ALA C 1 40 ? -40.04168 -23.42998 -28.94632 1.000 21.85507 40 ALA C N 1
ATOM 4645 C CA . ALA C 1 40 ? -40.04794 -22.16029 -28.20707 1.000 23.22001 40 ALA C CA 1
ATOM 4646 C C . ALA C 1 40 ? -41.47134 -21.64067 -27.99287 1.000 21.42127 40 ALA C C 1
ATOM 4647 O O . ALA C 1 40 ? -41.80687 -21.15536 -26.89859 1.000 19.24618 40 ALA C O 1
ATOM 4649 N N . GLY C 1 41 ? -42.33215 -21.78637 -29.00387 1.000 21.88769 41 GLY C N 1
ATOM 4650 C CA . GLY C 1 41 ? -43.72301 -21.37907 -28.85399 1.000 24.87966 41 GLY C CA 1
ATOM 4651 C C . GLY C 1 41 ? -44.45188 -22.17891 -27.79121 1.000 23.41487 41 GLY C C 1
ATOM 4652 O O . GLY C 1 41 ? -45.22149 -21.62494 -27.00492 1.000 21.36049 41 GLY C O 1
ATOM 4653 N N . GLU C 1 42 ? -44.18424 -23.48662 -27.72157 1.000 19.82500 42 GLU C N 1
ATOM 4654 C CA . GLU C 1 42 ? -44.84347 -24.31051 -26.71163 1.000 21.41655 42 GLU C CA 1
ATOM 4655 C C . GLU C 1 42 ? -44.32164 -24.01863 -25.31989 1.000 18.76137 42 GLU C C 1
ATOM 4656 O O . GLU C 1 42 ? -45.09047 -24.04229 -24.34741 1.000 17.28993 42 GLU C O 1
ATOM 4662 N N . LEU C 1 43 ? -43.01446 -23.78754 -25.19833 1.000 15.73963 43 LEU C N 1
ATOM 4663 C CA . LEU C 1 43 ? -42.45847 -23.38875 -23.91430 1.000 18.58406 43 LEU C CA 1
ATOM 4664 C C . LEU C 1 43 ? -43.12531 -22.11042 -23.40684 1.000 17.26182 43 LEU C C 1
ATOM 4665 O O . LEU C 1 43 ? -43.47207 -22.01911 -22.22147 1.000 16.43009 43 LEU C O 1
ATOM 4670 N N . ALA C 1 44 ? -43.34865 -21.12632 -24.29601 1.000 18.78258 44 ALA C N 1
ATOM 4671 C CA . ALA C 1 44 ? -43.98684 -19.87763 -23.87835 1.000 17.41821 44 ALA C CA 1
ATOM 4672 C C . ALA C 1 44 ? -45.41527 -20.12791 -23.42339 1.000 19.06217 44 ALA C C 1
ATOM 4673 O O . ALA C 1 44 ? -45.83996 -19.60336 -22.38704 1.000 20.86772 44 ALA C O 1
ATOM 4675 N N . GLU C 1 45 ? -46.15241 -20.96755 -24.15769 1.000 20.06913 45 GLU C N 1
ATOM 4676 C CA . GLU C 1 45 ? -47.54656 -21.24272 -23.80797 1.000 20.91668 45 GLU C CA 1
ATOM 4677 C C . GLU C 1 45 ? -47.65055 -21.95280 -22.45971 1.000 19.88324 45 GLU C C 1
ATOM 4678 O O . GLU C 1 45 ? -48.48366 -21.58682 -21.62434 1.000 20.05576 45 GLU C O 1
ATOM 4684 N N . TRP C 1 46 ? -46.79560 -22.95442 -22.21459 1.000 17.87422 46 TRP C N 1
ATOM 4685 C CA . TRP C 1 46 ? -46.87772 -23.69025 -20.96112 1.000 17.80450 46 TRP C CA 1
ATOM 4686 C C . TRP C 1 46 ? -46.37959 -22.85795 -19.78025 1.000 17.00173 46 TRP C C 1
ATOM 4687 O O . TRP C 1 46 ? -46.89819 -23.00415 -18.66038 1.000 17.45016 46 TRP C O 1
ATOM 4698 N N . GLN C 1 47 ? -45.38355 -21.99189 -20.00247 1.000 16.01312 47 GLN C N 1
ATOM 4699 C CA . GLN C 1 47 ? -44.91502 -21.13775 -18.90806 1.000 17.52953 47 GLN C CA 1
ATOM 4700 C C . GLN C 1 47 ? -45.97395 -20.10090 -18.52141 1.000 15.93681 47 GLN C C 1
ATOM 4701 O O . GLN C 1 47 ? -46.19232 -19.84366 -17.33236 1.000 17.68300 47 GLN C O 1
ATOM 4707 N N . GLU C 1 48 ? -46.68021 -19.54152 -19.51245 1.000 18.29366 48 GLU C N 1
ATOM 4708 C CA . GLU C 1 48 ? -47.78735 -18.64986 -19.20864 1.000 19.24488 48 GLU C CA 1
ATOM 4709 C C . GLU C 1 48 ? -48.83281 -19.34496 -18.34267 1.000 19.42047 48 GLU C C 1
ATOM 4710 O O . GLU C 1 48 ? -49.35535 -18.74698 -17.39207 1.000 17.49031 48 GLU C O 1
ATOM 4716 N N . ARG C 1 49 ? -49.13297 -20.61337 -18.63854 1.000 19.45212 49 ARG C N 1
ATOM 4717 C CA . ARG C 1 49 ? -50.07970 -21.36651 -17.81417 1.000 18.44866 49 ARG C CA 1
ATOM 4718 C C . ARG C 1 49 ? -49.53823 -21.58615 -16.41256 1.000 19.62306 49 ARG C C 1
ATOM 4719 O O . ARG C 1 49 ? -50.28397 -21.48676 -15.43363 1.000 17.47994 49 ARG C O 1
ATOM 4727 N N . LEU C 1 50 ? -48.24798 -21.90976 -16.31030 1.000 19.29229 50 LEU C N 1
ATOM 4728 C CA . LEU C 1 50 ? -47.60552 -22.04705 -15.01092 1.000 16.58423 50 LEU C CA 1
ATOM 4729 C C . LEU C 1 50 ? -47.79196 -20.78714 -14.18226 1.000 14.29401 50 LEU C C 1
ATOM 4730 O O . LEU C 1 50 ? -48.18102 -20.84564 -13.01023 1.000 15.97883 50 LEU C O 1
ATOM 4735 N N . TYR C 1 51 ? -47.52549 -19.62973 -14.78748 1.000 14.85341 51 TYR C N 1
ATOM 4736 C CA . TYR C 1 51 ? -47.64275 -18.37433 -14.06573 1.000 18.12093 51 TYR C CA 1
ATOM 4737 C C . TYR C 1 51 ? -49.09964 -18.07964 -13.71186 1.000 20.57141 51 TYR C C 1
ATOM 4738 O O . TYR C 1 51 ? -49.41408 -17.73853 -12.56248 1.000 18.88555 51 TYR C O 1
ATOM 4747 N N . ALA C 1 52 ? -50.01334 -18.23978 -14.68136 1.000 17.53753 52 ALA C N 1
ATOM 4748 C CA . ALA C 1 52 ? -51.41620 -17.92919 -14.41620 1.000 21.18176 52 ALA C CA 1
ATOM 4749 C C . ALA C 1 52 ? -51.98538 -18.82559 -13.32307 1.000 22.64665 52 ALA C C 1
ATOM 4750 O O . ALA C 1 52 ? -52.80004 -18.36952 -12.51086 1.000 19.44619 52 ALA C O 1
ATOM 4752 N N . GLU C 1 53 ? -51.54482 -20.08788 -13.27172 1.000 19.60369 53 GLU C N 1
ATOM 4753 C CA . GLU C 1 53 ? -52.05379 -21.03374 -12.28206 1.000 20.99862 53 GLU C CA 1
ATOM 4754 C C . GLU C 1 53 ? -51.59439 -20.67111 -10.87236 1.000 20.69622 53 GLU C C 1
ATOM 4755 O O . GLU C 1 53 ? -52.36628 -20.80015 -9.90842 1.000 18.73238 53 GLU C O 1
ATOM 4761 N N . GLY C 1 54 ? -50.32668 -20.28565 -10.72968 1.000 17.94744 54 GLY C N 1
ATOM 4762 C CA . GLY C 1 54 ? -49.77830 -19.84168 -9.45594 1.000 19.69138 54 GLY C CA 1
ATOM 4763 C C . GLY C 1 54 ? -49.70098 -20.87861 -8.34817 1.000 20.52469 54 GLY C C 1
ATOM 4764 O O . GLY C 1 54 ? -49.89921 -20.53438 -7.17434 1.000 20.34799 54 GLY C O 1
ATOM 4765 N N . LYS C 1 55 ? -49.44618 -22.14494 -8.68896 1.000 21.73345 55 LYS C N 1
ATOM 4766 C CA . LYS C 1 55 ? -49.42545 -23.22778 -7.71048 1.000 18.53353 55 LYS C CA 1
ATOM 4767 C C . LYS C 1 55 ? -48.11962 -23.99524 -7.65024 1.000 21.82589 55 LYS C C 1
ATOM 4768 O O . LYS C 1 55 ? -47.86024 -24.66360 -6.63623 1.000 18.89358 55 LYS C O 1
ATOM 4774 N N . GLN C 1 56 ? -47.31541 -23.94764 -8.71017 1.000 18.83090 56 GLN C N 1
ATOM 4775 C CA . GLN C 1 56 ? -46.13469 -24.77246 -8.86758 1.000 18.76954 56 GLN C CA 1
ATOM 4776 C C . GLN C 1 56 ? -44.99759 -23.90065 -9.38935 1.000 15.49239 56 GLN C C 1
ATOM 4777 O O . GLN C 1 56 ? -45.21492 -22.77987 -9.85894 1.000 17.54167 56 GLN C O 1
ATOM 4783 N N . SER C 1 57 ? -43.78057 -24.45270 -9.36305 1.000 13.86194 57 SER C N 1
ATOM 4784 C CA . SER C 1 57 ? -42.63479 -23.74879 -9.91885 1.000 15.03555 57 SER C CA 1
ATOM 4785 C C . SER C 1 57 ? -41.71527 -24.76150 -10.58669 1.000 14.39804 57 SER C C 1
ATOM 4786 O O . SER C 1 57 ? -41.79670 -25.95913 -10.33855 1.000 12.90235 57 SER C O 1
ATOM 4789 N N . LEU C 1 58 ? -40.81164 -24.26128 -11.41843 1.000 11.66568 58 LEU C N 1
ATOM 4790 C CA . LEU C 1 58 ? -39.85896 -25.09638 -12.12631 1.000 12.90141 58 LEU C CA 1
ATOM 4791 C C . LEU C 1 58 ? -38.47791 -24.55175 -11.80411 1.000 12.20230 58 LEU C C 1
ATOM 4792 O O . LEU C 1 58 ? -38.29157 -23.33745 -11.84853 1.000 12.77284 58 LEU C O 1
ATOM 4797 N N . LEU C 1 59 ? -37.53197 -25.42152 -11.42999 1.000 10.87574 59 LEU C N 1
ATOM 4798 C CA . LEU C 1 59 ? -36.16592 -24.97457 -11.14470 1.000 12.53065 59 LEU C CA 1
ATOM 4799 C C . LEU C 1 59 ? -35.19617 -25.70918 -12.05774 1.000 10.53183 59 LEU C C 1
ATOM 4800 O O . LEU C 1 59 ? -35.03590 -26.93038 -11.95250 1.000 12.48389 59 LEU C O 1
ATOM 4805 N N . LEU C 1 60 ? -34.54267 -24.97386 -12.95712 1.000 12.42396 60 LEU C N 1
ATOM 4806 C CA . LEU C 1 60 ? -33.48837 -25.54728 -13.79204 1.000 12.30085 60 LEU C CA 1
ATOM 4807 C C . LEU C 1 60 ? -32.14060 -25.20403 -13.16614 1.000 11.62549 60 LEU C C 1
ATOM 4808 O O . LEU C 1 60 ? -31.87199 -24.04207 -12.86482 1.000 11.29302 60 LEU C O 1
ATOM 4813 N N . ILE C 1 61 ? -31.30333 -26.21250 -12.96124 1.000 10.88329 61 ILE C N 1
ATOM 4814 C CA . ILE C 1 61 ? -29.94509 -26.03065 -12.45395 1.000 12.23354 61 ILE C CA 1
ATOM 4815 C C . ILE C 1 61 ? -29.00383 -26.36755 -13.59503 1.000 14.91000 61 ILE C C 1
ATOM 4816 O O . ILE C 1 61 ? -29.12624 -27.44931 -14.19245 1.000 12.75241 61 ILE C O 1
ATOM 4821 N N . LEU C 1 62 ? -28.08893 -25.44263 -13.92300 1.000 14.33171 62 LEU C N 1
ATOM 4822 C CA . LEU C 1 62 ? -27.07218 -25.66244 -14.95988 1.000 14.78729 62 LEU C CA 1
ATOM 4823 C C . LEU C 1 62 ? -25.70786 -25.70183 -14.28820 1.000 14.73262 62 LEU C C 1
ATOM 4824 O O . LEU C 1 62 ? -25.32600 -24.75107 -13.59325 1.000 17.12383 62 LEU C O 1
ATOM 4829 N N . GLN C 1 63 ? -24.98180 -26.79804 -14.47228 1.000 13.58814 63 GLN C N 1
ATOM 4830 C CA . GLN C 1 63 ? -23.58063 -26.89388 -14.07092 1.000 14.93464 63 GLN C CA 1
ATOM 4831 C C . GLN C 1 63 ? -22.80555 -27.43507 -15.25053 1.000 17.19147 63 GLN C C 1
ATOM 4832 O O . GLN C 1 63 ? -23.25197 -28.36826 -15.92570 1.000 21.07082 63 GLN C O 1
ATOM 4838 N N . ALA C 1 64 ? -21.63725 -26.86843 -15.48403 1.000 15.61793 64 ALA C N 1
ATOM 4839 C CA . ALA C 1 64 ? -20.84331 -27.26831 -16.63190 1.000 17.08513 64 ALA C CA 1
ATOM 4840 C C . ALA C 1 64 ? -19.53167 -26.50750 -16.52592 1.000 18.54418 64 ALA C C 1
ATOM 4841 O O . ALA C 1 64 ? -19.46612 -25.45468 -15.87539 1.000 16.46175 64 ALA C O 1
ATOM 4843 N N . ARG C 1 65 ? -18.49166 -27.06299 -17.14512 1.000 16.53069 65 ARG C N 1
ATOM 4844 C CA . ARG C 1 65 ? -17.20539 -26.38483 -17.26092 1.000 19.52712 65 ARG C CA 1
ATOM 4845 C C . ARG C 1 65 ? -17.34839 -25.08958 -18.04229 1.000 17.91251 65 ARG C C 1
ATOM 4846 O O . ARG C 1 65 ? -18.31552 -24.88189 -18.77593 1.000 15.61379 65 ARG C O 1
ATOM 4854 N N . ASP C 1 66 ? -16.33966 -24.23791 -17.91826 1.000 16.62246 66 ASP C N 1
ATOM 4855 C CA . ASP C 1 66 ? -16.32178 -22.98863 -18.66647 1.000 15.52468 66 ASP C CA 1
ATOM 4856 C C . ASP C 1 66 ? -16.35441 -23.27056 -20.16484 1.000 18.27903 66 ASP C C 1
ATOM 4857 O O . ASP C 1 66 ? -15.74273 -24.23127 -20.63595 1.000 18.81512 66 ASP C O 1
ATOM 4862 N N . ALA C 1 67 ? -17.12560 -22.44619 -20.89495 1.000 15.44819 67 ALA C N 1
ATOM 4863 C CA . ALA C 1 67 ? -17.35116 -22.45766 -22.34053 1.000 16.42701 67 ALA C CA 1
ATOM 4864 C C . ALA C 1 67 ? -18.25398 -23.59721 -22.77999 1.000 18.55124 67 ALA C C 1
ATOM 4865 O O . ALA C 1 67 ? -18.44675 -23.79319 -23.98147 1.000 21.16901 67 ALA C O 1
ATOM 4867 N N . ALA C 1 68 ? -18.80865 -24.35617 -21.83828 1.000 16.21262 68 ALA C N 1
ATOM 4868 C CA . ALA C 1 68 ? -19.64145 -25.48866 -22.21014 1.000 20.02733 68 ALA C CA 1
ATOM 4869 C C . ALA C 1 68 ? -21.04132 -25.08913 -22.64542 1.000 17.93984 68 ALA C C 1
ATOM 4870 O O . ALA C 1 68 ? -21.76039 -25.94052 -23.17171 1.000 18.53774 68 ALA C O 1
ATOM 4872 N N . GLY C 1 69 ? -21.43882 -23.83175 -22.48782 1.000 17.52752 69 GLY C N 1
ATOM 4873 C CA . GLY C 1 69 ? -22.68184 -23.34222 -23.04721 1.000 17.09444 69 GLY C CA 1
ATOM 4874 C C . GLY C 1 69 ? -23.77489 -22.89987 -22.05789 1.000 15.73922 69 GLY C C 1
ATOM 4875 O O . GLY C 1 69 ? -24.93472 -22.75179 -22.47934 1.000 15.99934 69 GLY C O 1
ATOM 4876 N N . LYS C 1 70 ? -23.44700 -22.67140 -20.77766 1.000 13.52382 70 LYS C N 1
ATOM 4877 C CA . LYS C 1 70 ? -24.47029 -22.27102 -19.81393 1.000 13.52041 70 LYS C CA 1
ATOM 4878 C C . LYS C 1 70 ? -25.12698 -20.95037 -20.22301 1.000 15.81384 70 LYS C C 1
ATOM 4879 O O . LYS C 1 70 ? -26.35903 -20.84982 -20.29697 1.000 13.84526 70 LYS C O 1
ATOM 4885 N N . ASP C 1 71 ? -24.30678 -19.94383 -20.53579 1.000 15.06217 71 ASP C N 1
ATOM 4886 C CA . ASP C 1 71 ? -24.82270 -18.63985 -20.94850 1.000 17.42321 71 ASP C CA 1
ATOM 4887 C C . ASP C 1 71 ? -25.66149 -18.77359 -22.22339 1.000 18.67615 71 ASP C C 1
ATOM 4888 O O . ASP C 1 71 ? -26.77250 -18.23216 -22.30470 1.000 16.86081 71 ASP C O 1
ATOM 4893 N N . GLY C 1 72 ? -25.17227 -19.53543 -23.20754 1.000 18.09817 72 GLY C N 1
ATOM 4894 C CA . GLY C 1 72 ? -25.92581 -19.70275 -24.45188 1.000 18.86321 72 GLY C CA 1
ATOM 4895 C C . GLY C 1 72 ? -27.26839 -20.38719 -24.24921 1.000 17.62387 72 GLY C C 1
ATOM 4896 O O . GLY C 1 72 ? -28.28584 -19.96241 -24.81524 1.000 16.08630 72 GLY C O 1
ATOM 4897 N N . ALA C 1 73 ? -27.30435 -21.42876 -23.40387 1.000 15.55423 73 ALA C N 1
ATOM 4898 C CA . ALA C 1 73 ? -28.55600 -22.12776 -23.13632 1.000 17.87484 73 ALA C CA 1
ATOM 4899 C C . ALA C 1 73 ? -29.56953 -21.21373 -22.46589 1.000 19.29052 73 ALA C C 1
ATOM 4900 O O . ALA C 1 73 ? -30.75758 -21.25990 -22.79452 1.000 16.52177 73 ALA C O 1
ATOM 4902 N N . VAL C 1 74 ? -29.12560 -20.37320 -21.52993 1.000 15.07420 74 VAL C N 1
ATOM 4903 C CA . VAL C 1 74 ? -30.06048 -19.44456 -20.88930 1.000 16.34810 74 VAL C CA 1
ATOM 4904 C C . VAL C 1 74 ? -30.61394 -18.47631 -21.92378 1.000 17.96117 74 VAL C C 1
ATOM 4905 O O . VAL C 1 74 ? -31.82654 -18.24325 -21.99308 1.000 19.07998 74 VAL C O 1
ATOM 4909 N N . LYS C 1 75 ? -29.72600 -17.91870 -22.75527 1.000 17.93477 75 LYS C N 1
ATOM 4910 C CA . LYS C 1 75 ? -30.11596 -16.97017 -23.79483 1.000 18.92748 75 LYS C CA 1
ATOM 4911 C C . LYS C 1 75 ? -31.10871 -17.58103 -24.77999 1.000 20.67416 75 LYS C C 1
ATOM 4912 O O . LYS C 1 75 ? -32.13505 -16.97088 -25.10342 1.000 20.25825 75 LYS C O 1
ATOM 4918 N N . LYS C 1 76 ? -30.79236 -18.76921 -25.30293 1.000 17.53865 76 LYS C N 1
ATOM 4919 C CA . LYS C 1 76 ? -31.58545 -19.33115 -26.38191 1.000 19.93517 76 LYS C CA 1
ATOM 4920 C C . LYS C 1 76 ? -32.86058 -19.98821 -25.85820 1.000 22.12691 76 LYS C C 1
ATOM 4921 O O . LYS C 1 76 ? -33.95261 -19.77970 -26.40908 1.000 23.26898 76 LYS C O 1
ATOM 4927 N N . VAL C 1 77 ? -32.74299 -20.81167 -24.82598 1.000 17.67171 77 VAL C N 1
ATOM 4928 C CA . VAL C 1 77 ? -33.87846 -21.61511 -24.38866 1.000 16.44643 77 VAL C CA 1
ATOM 4929 C C . VAL C 1 77 ? -34.69420 -20.88793 -23.33465 1.000 16.58918 77 VAL C C 1
ATOM 4930 O O . VAL C 1 77 ? -35.90920 -20.74468 -23.48857 1.000 14.90450 77 VAL C O 1
ATOM 4934 N N . ILE C 1 78 ? -34.06669 -20.39804 -22.25859 1.000 13.32364 78 ILE C N 1
ATOM 4935 C CA . ILE C 1 78 ? -34.83246 -19.63524 -21.27958 1.000 15.69727 78 ILE C CA 1
ATOM 4936 C C . ILE C 1 78 ? -35.39467 -18.34621 -21.89882 1.000 17.81025 78 ILE C C 1
ATOM 4937 O O . ILE C 1 78 ? -36.42890 -17.84261 -21.44802 1.000 15.52098 78 ILE C O 1
ATOM 4942 N N . GLY C 1 79 ? -34.76106 -17.82659 -22.95787 1.000 15.17845 79 GLY C N 1
ATOM 4943 C CA . GLY C 1 79 ? -35.27943 -16.69783 -23.71631 1.000 18.80176 79 GLY C CA 1
ATOM 4944 C C . GLY C 1 79 ? -36.61909 -16.95524 -24.38241 1.000 19.47686 79 GLY C C 1
ATOM 4945 O O . GLY C 1 79 ? -37.27041 -15.99633 -24.79176 1.000 21.68144 79 GLY C O 1
ATOM 4946 N N . ALA C 1 80 ? -37.05460 -18.22168 -24.48596 1.000 19.50809 80 ALA C N 1
ATOM 4947 C CA . ALA C 1 80 ? -38.38353 -18.50689 -25.02152 1.000 19.32647 80 ALA C CA 1
ATOM 4948 C C . ALA C 1 80 ? -39.48529 -18.12856 -24.03730 1.000 19.51301 80 ALA C C 1
ATOM 4949 O O . ALA C 1 80 ? -40.63180 -17.91353 -24.44290 1.000 21.12695 80 ALA C O 1
ATOM 4951 N N . PHE C 1 81 ? -39.18049 -18.12716 -22.74643 1.000 15.30124 81 PHE C N 1
ATOM 4952 C CA . PHE C 1 81 ? -40.14576 -17.77964 -21.72081 1.000 16.61782 81 PHE C CA 1
ATOM 4953 C C . PHE C 1 81 ? -40.35980 -16.26786 -21.67406 1.000 18.89591 81 PHE C C 1
ATOM 4954 O O . PHE C 1 81 ? -39.54179 -15.47867 -22.16107 1.000 19.62162 81 PHE C O 1
ATOM 4962 N N . ASN C 1 82 ? -41.49743 -15.87086 -21.10725 1.000 16.89657 82 ASN C N 1
ATOM 4963 C CA . ASN C 1 82 ? -41.72480 -14.46746 -20.80870 1.000 16.75306 82 ASN C CA 1
ATOM 4964 C C . ASN C 1 82 ? -40.80694 -14.09607 -19.65852 1.000 16.87549 82 ASN C C 1
ATOM 4965 O O . ASN C 1 82 ? -40.90759 -14.70530 -18.58542 1.000 18.71993 82 ASN C O 1
ATOM 4970 N N . PRO C 1 83 ? -39.91819 -13.11825 -19.80638 1.000 17.83417 83 PRO C N 1
ATOM 4971 C CA . PRO C 1 83 ? -38.97114 -12.85442 -18.70711 1.000 21.95970 83 PRO C CA 1
ATOM 4972 C C . PRO C 1 83 ? -39.65260 -12.39026 -17.42709 1.000 20.20816 83 PRO C C 1
ATOM 4973 O O . PRO C 1 83 ? -39.06336 -12.48208 -16.33885 1.000 18.56620 83 PRO C O 1
ATOM 4977 N N . ALA C 1 84 ? -40.89355 -11.92150 -17.50916 1.000 20.04498 84 ALA C N 1
ATOM 4978 C CA . ALA C 1 84 ? -41.61150 -11.57834 -16.29467 1.000 18.08557 84 ALA C CA 1
ATOM 4979 C C . ALA C 1 84 ? -41.88484 -12.80116 -15.42866 1.000 20.06832 84 ALA C C 1
ATOM 4980 O O . ALA C 1 84 ? -42.19405 -12.64334 -14.24439 1.000 20.63922 84 ALA C O 1
ATOM 4982 N N . GLY C 1 85 ? -41.78233 -14.00432 -15.98309 1.000 17.07608 85 GLY C N 1
ATOM 4983 C CA . GLY C 1 85 ? -42.07248 -15.20432 -15.21607 1.000 15.22375 85 GLY C CA 1
ATOM 4984 C C . GLY C 1 85 ? -40.83559 -16.02373 -14.88585 1.000 17.03459 85 GLY C C 1
ATOM 4985 O O . GLY C 1 85 ? -40.93748 -17.21116 -14.52860 1.000 15.76128 85 GLY C O 1
ATOM 4986 N N . VAL C 1 86 ? -39.65546 -15.41056 -15.02936 1.000 15.91958 86 VAL C N 1
ATOM 4987 C CA . VAL C 1 86 ? -38.36451 -16.09854 -14.92507 1.000 13.11107 86 VAL C CA 1
ATOM 4988 C C . VAL C 1 86 ? -37.50816 -15.35287 -13.91874 1.000 17.47164 86 VAL C C 1
ATOM 4989 O O . VAL C 1 86 ? -37.46206 -14.11348 -13.92126 1.000 16.59499 86 VAL C O 1
ATOM 4993 N N . GLN C 1 87 ? -36.80282 -16.10373 -13.08395 1.000 14.70641 87 GLN C N 1
ATOM 4994 C CA . GLN C 1 87 ? -35.78793 -15.55788 -12.18859 1.000 18.73594 87 GLN C CA 1
ATOM 4995 C C . GLN C 1 87 ? -34.48914 -16.30224 -12.46832 1.000 15.83153 87 GLN C C 1
ATOM 4996 O O . GLN C 1 87 ? -34.40020 -17.49365 -12.18730 1.000 18.73488 87 GLN C O 1
ATOM 5002 N N . ILE C 1 88 ? -33.47835 -15.60940 -12.98731 1.000 15.88944 88 ILE C N 1
ATOM 5003 C CA . ILE C 1 88 ? -32.18409 -16.20682 -13.30070 1.000 13.45571 88 ILE C CA 1
ATOM 5004 C C . ILE C 1 88 ? -31.17978 -15.72095 -12.26852 1.000 18.50701 88 ILE C C 1
ATOM 5005 O O . ILE C 1 88 ? -31.10182 -14.51898 -12.00385 1.000 15.38297 88 ILE C O 1
ATOM 5010 N N . THR C 1 89 ? -30.41584 -16.64015 -11.69058 1.000 12.29029 89 THR C N 1
ATOM 5011 C CA . THR C 1 89 ? -29.33877 -16.27861 -10.76951 1.000 14.69291 89 THR C CA 1
ATOM 5012 C C . THR C 1 89 ? -28.06932 -16.92050 -11.29376 1.000 14.06587 89 THR C C 1
ATOM 5013 O O . THR C 1 89 ? -28.04673 -18.13053 -11.53151 1.000 12.58141 89 THR C O 1
ATOM 5017 N N . SER C 1 90 ? -27.03329 -16.11189 -11.49141 1.000 11.77641 90 SER C N 1
ATOM 5018 C CA . SER C 1 90 ? -25.71175 -16.59684 -11.90521 1.000 15.05100 90 SER C CA 1
ATOM 5019 C C . SER C 1 90 ? -24.83603 -16.56921 -10.66586 1.000 19.89251 90 SER C C 1
ATOM 5020 O O . SER C 1 90 ? -24.36595 -15.50485 -10.25374 1.000 19.51440 90 SER C O 1
ATOM 5023 N N . PHE C 1 91 ? -24.60103 -17.73568 -10.07752 1.000 13.64268 91 PHE C N 1
ATOM 5024 C CA . PHE C 1 91 ? -23.95040 -17.79161 -8.77510 1.000 13.57695 91 PHE C CA 1
ATOM 5025 C C . PHE C 1 91 ? -22.44498 -17.65967 -8.94372 1.000 15.06776 91 PHE C C 1
ATOM 5026 O O . PHE C 1 91 ? -21.82045 -18.40387 -9.71549 1.000 14.93077 91 PHE C O 1
ATOM 5034 N N . LYS C 1 92 ? -21.86703 -16.68388 -8.25341 1.000 14.60255 92 LYS C N 1
ATOM 5035 C CA . LYS C 1 92 ? -20.43668 -16.39845 -8.31595 1.000 13.80952 92 LYS C CA 1
ATOM 5036 C C . LYS C 1 92 ? -19.79130 -16.77225 -6.98293 1.000 12.55770 92 LYS C C 1
ATOM 5037 O O . LYS C 1 92 ? -20.43353 -17.38562 -6.10689 1.000 13.15699 92 LYS C O 1
ATOM 5043 N N . GLN C 1 93 ? -18.52396 -16.39560 -6.82324 1.000 13.06662 93 GLN C N 1
ATOM 5044 C CA . GLN C 1 93 ? -17.80762 -16.67370 -5.58494 1.000 13.95822 93 GLN C CA 1
ATOM 5045 C C . GLN C 1 93 ? -18.61683 -16.14385 -4.39809 1.000 12.75233 93 GLN C C 1
ATOM 5046 O O . GLN C 1 93 ? -19.09678 -15.00974 -4.44723 1.000 13.78479 93 GLN C O 1
ATOM 5052 N N . PRO C 1 94 ? -18.83779 -16.94236 -3.35771 1.000 15.24046 94 PRO C N 1
ATOM 5053 C CA . PRO C 1 94 ? -19.57243 -16.42964 -2.18876 1.000 14.09256 94 PRO C CA 1
ATOM 5054 C C . PRO C 1 94 ? -18.92620 -15.16704 -1.64125 1.000 12.77973 94 PRO C C 1
ATOM 5055 O O . PRO C 1 94 ? -17.70937 -15.09221 -1.46245 1.000 11.81455 94 PRO C O 1
ATOM 5059 N N . SER C 1 95 ? -19.76852 -14.17460 -1.35567 1.000 12.55973 95 SER C N 1
ATOM 5060 C CA . SER C 1 95 ? -19.36136 -12.96131 -0.65638 1.000 16.13070 95 SER C CA 1
ATOM 5061 C C . SER C 1 95 ? -19.03523 -13.26565 0.81167 1.000 14.97266 95 SER C C 1
ATOM 5062 O O . SER C 1 95 ? -19.31178 -14.35507 1.33519 1.000 13.82642 95 SER C O 1
ATOM 5065 N N . ALA C 1 96 ? -18.45370 -12.27236 1.48565 1.000 16.18682 96 ALA C N 1
ATOM 5066 C CA . ALA C 1 96 ? -18.18330 -12.44162 2.91007 1.000 17.49942 96 ALA C CA 1
ATOM 5067 C C . ALA C 1 96 ? -19.47036 -12.72382 3.67187 1.000 16.38929 96 ALA C C 1
ATOM 5068 O O . ALA C 1 96 ? -19.50159 -13.59177 4.56177 1.000 14.79948 96 ALA C O 1
ATOM 5070 N N . GLU C 1 97 ? -20.55781 -12.02480 3.32385 1.000 13.07225 97 GLU C N 1
ATOM 5071 C CA . GLU C 1 97 ? -21.80670 -12.27573 4.04756 1.000 17.59997 97 GLU C CA 1
ATOM 5072 C C . GLU C 1 97 ? -22.30227 -13.69818 3.79320 1.000 17.96220 97 GLU C C 1
ATOM 5073 O O . GLU C 1 97 ? -22.74711 -14.39652 4.72075 1.000 14.11176 97 GLU C O 1
ATOM 5079 N N . GLU C 1 98 ? -22.21731 -14.15715 2.54354 1.000 12.19033 98 GLU C N 1
ATOM 5080 C CA . GLU C 1 98 ? -22.68110 -15.50113 2.23939 1.000 12.92273 98 GLU C CA 1
ATOM 5081 C C . GLU C 1 98 ? -21.82047 -16.54386 2.94220 1.000 12.58636 98 GLU C C 1
ATOM 5082 O O . GLU C 1 98 ? -22.34572 -17.54117 3.46297 1.000 11.33038 98 GLU C O 1
ATOM 5088 N N . LEU C 1 99 ? -20.50749 -16.31085 3.01071 1.000 9.85687 99 LEU C N 1
ATOM 5089 C CA . LEU C 1 99 ? -19.60605 -17.23501 3.70940 1.000 12.64251 99 LEU C CA 1
ATOM 5090 C C . LEU C 1 99 ? -19.85451 -17.26860 5.21077 1.000 13.11944 99 LEU C C 1
ATOM 5091 O O . LEU C 1 99 ? -19.47551 -18.24471 5.86269 1.000 15.75091 99 LEU C O 1
ATOM 5096 N N . SER C 1 100 ? -20.47506 -16.24408 5.76765 1.000 13.83020 100 SER C N 1
ATOM 5097 C CA . SER C 1 100 ? -20.78700 -16.25204 7.19076 1.000 11.45707 100 SER C CA 1
ATOM 5098 C C . SER C 1 100 ? -22.04823 -17.05080 7.51175 1.000 13.54258 100 SER C C 1
ATOM 5099 O O . SER C 1 100 ? -22.44076 -17.11580 8.67636 1.000 13.02272 100 SER C O 1
ATOM 5102 N N . HIS C 1 101 ? -22.67365 -17.66329 6.51856 1.000 12.53429 101 HIS C N 1
ATOM 5103 C CA . HIS C 1 101 ? -23.82193 -18.53719 6.68257 1.000 11.96534 101 HIS C CA 1
ATOM 5104 C C . HIS C 1 101 ? -23.48443 -19.93563 6.15913 1.000 12.17821 101 HIS C C 1
ATOM 5105 O O . HIS C 1 101 ? -22.45698 -20.14868 5.50705 1.000 12.88840 101 HIS C O 1
ATOM 5112 N N . ASP C 1 102 ? -24.38007 -20.88577 6.42036 1.000 12.18872 102 ASP C N 1
ATOM 5113 C CA . ASP C 1 102 ? -24.25230 -22.21451 5.82541 1.000 11.91264 102 ASP C CA 1
ATOM 5114 C C . ASP C 1 102 ? -24.33025 -22.10206 4.29348 1.000 12.11012 102 ASP C C 1
ATOM 5115 O O . ASP C 1 102 ? -24.89500 -21.14508 3.73854 1.000 12.15681 102 ASP C O 1
ATOM 5120 N N . PHE C 1 103 ? -23.75305 -23.09070 3.59897 1.000 11.70209 103 PHE C N 1
ATOM 5121 C CA . PHE C 1 103 ? -23.58105 -22.96964 2.14753 1.000 12.47422 103 PHE C CA 1
ATOM 5122 C C . PHE C 1 103 ? -24.91346 -22.95736 1.39002 1.000 11.79242 103 PHE C C 1
ATOM 5123 O O . PHE C 1 103 ? -24.96735 -22.40908 0.29784 1.000 11.19141 103 PHE C O 1
ATOM 5131 N N . LEU C 1 104 ? -26.01406 -23.45733 1.97420 1.000 10.46962 104 LEU C N 1
ATOM 5132 C CA . LEU C 1 104 ? -27.28532 -23.42456 1.27661 1.000 10.24775 104 LEU C CA 1
ATOM 5133 C C . LEU C 1 104 ? -28.08493 -22.14909 1.54501 1.000 12.06201 104 LEU C C 1
ATOM 5134 O O . LEU C 1 104 ? -29.12069 -21.94607 0.90550 1.000 10.46236 104 LEU C O 1
ATOM 5139 N N . TRP C 1 105 ? -27.60701 -21.26782 2.43245 1.000 10.25733 105 TRP C N 1
ATOM 5140 C CA . TRP C 1 105 ? -28.35841 -20.05087 2.77685 1.000 11.04652 105 TRP C CA 1
ATOM 5141 C C . TRP C 1 105 ? -28.60522 -19.19523 1.53712 1.000 10.45037 105 TRP C C 1
ATOM 5142 O O . TRP C 1 105 ? -29.74684 -18.82840 1.24084 1.000 11.41029 105 TRP C O 1
ATOM 5153 N N . ARG C 1 106 ? -27.54518 -18.89770 0.77505 1.000 8.59705 106 ARG C N 1
ATOM 5154 C CA . ARG C 1 106 ? -27.71474 -18.04695 -0.40318 1.000 11.16680 106 ARG C CA 1
ATOM 5155 C C . ARG C 1 106 ? -28.45890 -18.76095 -1.52539 1.000 12.00153 106 ARG C C 1
ATOM 5156 O O . ARG C 1 106 ? -29.02602 -18.09294 -2.41037 1.000 12.06209 106 ARG C O 1
ATOM 5164 N N . ILE C 1 107 ? -28.43983 -20.10671 -1.52940 1.000 9.97843 107 ILE C N 1
ATOM 5165 C CA . ILE C 1 107 ? -29.12525 -20.88615 -2.56191 1.000 12.02696 107 ILE C CA 1
ATOM 5166 C C . ILE C 1 107 ? -30.62544 -20.89210 -2.30755 1.000 12.15874 107 ILE C C 1
ATOM 5167 O O . ILE C 1 107 ? -31.44078 -20.63325 -3.21148 1.000 11.46915 107 ILE C O 1
ATOM 5172 N N . HIS C 1 108 ? -31.00034 -21.21053 -1.06880 1.000 10.84439 108 HIS C N 1
ATOM 5173 C CA . HIS C 1 108 ? -32.40552 -21.28028 -0.68415 1.000 11.92419 108 HIS C CA 1
ATOM 5174 C C . HIS C 1 108 ? -33.10849 -19.92811 -0.89737 1.000 12.72103 108 HIS C C 1
ATOM 5175 O O . HIS C 1 108 ? -34.27896 -19.88911 -1.32451 1.000 11.14035 108 HIS C O 1
ATOM 5182 N N A GLN C 1 109 ? -32.40628 -18.81975 -0.60894 0.511 12.13597 109 GLN C N 1
ATOM 5183 N N B GLN C 1 109 ? -32.42088 -18.81817 -0.62225 0.489 11.80737 109 GLN C N 1
ATOM 5184 C CA A GLN C 1 109 ? -32.92759 -17.47275 -0.87267 0.511 13.36112 109 GLN C CA 1
ATOM 5185 C CA B GLN C 1 109 ? -33.01931 -17.50479 -0.86598 0.489 13.31619 109 GLN C CA 1
ATOM 5186 C C A GLN C 1 109 ? -33.53075 -17.35043 -2.26973 0.511 13.64314 109 GLN C C 1
ATOM 5187 C C B GLN C 1 109 ? -33.57703 -17.37840 -2.28258 0.489 13.69049 109 GLN C C 1
ATOM 5188 O O A GLN C 1 109 ? -34.55977 -16.68504 -2.45479 0.511 13.35173 109 GLN C O 1
ATOM 5189 O O B GLN C 1 109 ? -34.62342 -16.74733 -2.49335 0.489 13.50558 109 GLN C O 1
ATOM 5200 N N . LYS C 1 110 ? -32.91149 -17.99217 -3.26365 1.000 12.52479 110 LYS C N 1
ATOM 5201 C CA . LYS C 1 110 ? -33.27150 -17.84296 -4.67996 1.000 14.22301 110 LYS C CA 1
ATOM 5202 C C . LYS C 1 110 ? -34.17690 -18.95967 -5.21867 1.000 15.62794 110 LYS C C 1
ATOM 5203 O O . LYS C 1 110 ? -34.43032 -19.03115 -6.43097 1.000 14.65596 110 LYS C O 1
ATOM 5209 N N . ALA C 1 111 ? -34.67137 -19.83894 -4.36647 1.000 12.05893 111 ALA C N 1
ATOM 5210 C CA . ALA C 1 111 ? -35.61562 -20.83596 -4.84180 1.000 13.14334 111 ALA C CA 1
ATOM 5211 C C . ALA C 1 111 ? -36.85868 -20.12713 -5.39827 1.000 16.50366 111 ALA C C 1
ATOM 5212 O O . ALA C 1 111 ? -37.24019 -19.06189 -4.89808 1.000 15.00080 111 ALA C O 1
ATOM 5214 N N . PRO C 1 112 ? -37.45815 -20.62555 -6.47546 1.000 15.02452 112 PRO C N 1
ATOM 5215 C CA . PRO C 1 112 ? -38.52551 -19.85403 -7.13583 1.000 14.28564 112 PRO C CA 1
ATOM 5216 C C . PRO C 1 112 ? -39.84022 -19.87925 -6.37658 1.000 13.84078 112 PRO C C 1
ATOM 5217 O O . PRO C 1 112 ? -40.20677 -20.86467 -5.73763 1.000 14.43973 112 PRO C O 1
ATOM 5221 N N . ALA C 1 113 ? -40.54484 -18.75079 -6.44212 1.000 14.07097 113 ALA C N 1
ATOM 5222 C CA . ALA C 1 113 ? -41.88884 -18.65897 -5.88716 1.000 15.29625 113 ALA C CA 1
ATOM 5223 C C . ALA C 1 113 ? -42.86817 -19.42639 -6.78132 1.000 14.85095 113 ALA C C 1
ATOM 5224 O O . ALA C 1 113 ? -42.57510 -19.74250 -7.94630 1.000 13.56211 113 ALA C O 1
ATOM 5226 N N . LYS C 1 114 ? -44.04689 -19.73261 -6.22647 1.000 15.93549 114 LYS C N 1
ATOM 5227 C CA . LYS C 1 114 ? -45.10675 -20.34367 -7.02459 1.000 16.15007 114 LYS C CA 1
ATOM 5228 C C . LYS C 1 114 ? -45.41235 -19.51116 -8.27020 1.000 16.34241 114 LYS C C 1
ATOM 5229 O O . LYS C 1 114 ? -45.51961 -18.28177 -8.21301 1.000 14.75025 114 LYS C O 1
ATOM 5235 N N . GLY C 1 115 ? -45.54213 -20.20063 -9.40418 1.000 15.53872 115 GLY C N 1
ATOM 5236 C CA . GLY C 1 115 ? -45.83373 -19.57278 -10.67649 1.000 15.68644 115 GLY C CA 1
ATOM 5237 C C . GLY C 1 115 ? -44.61688 -19.23056 -11.50851 1.000 17.39933 115 GLY C C 1
ATOM 5238 O O . GLY C 1 115 ? -44.77120 -18.85673 -12.68930 1.000 15.56499 115 GLY C O 1
ATOM 5239 N N . TYR C 1 116 ? -43.41857 -19.34402 -10.94499 1.000 12.90729 116 TYR C N 1
ATOM 5240 C CA . TYR C 1 116 ? -42.20064 -18.90484 -11.60992 1.000 13.45865 116 TYR C CA 1
ATOM 5241 C C . TYR C 1 116 ? -41.30838 -20.06484 -12.04785 1.000 13.91284 116 TYR C C 1
ATOM 5242 O O . TYR C 1 116 ? -41.33724 -21.16183 -11.47507 1.000 13.32617 116 TYR C O 1
ATOM 5251 N N . VAL C 1 117 ? -40.50518 -19.78784 -13.07551 1.000 12.74288 117 VAL C N 1
ATOM 5252 C CA . VAL C 1 117 ? -39.35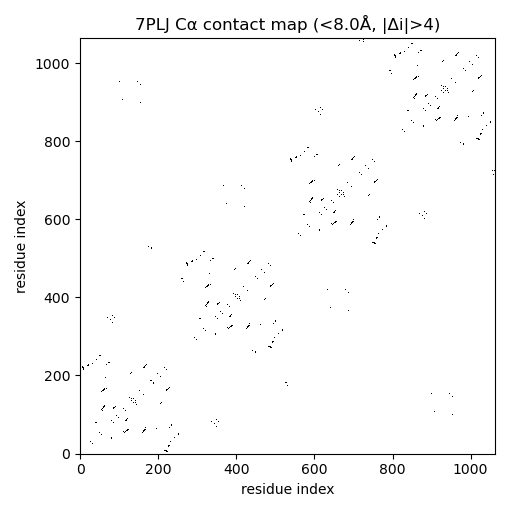325 -20.60110 -13.45841 1.000 12.60431 117 VAL C CA 1
ATOM 5253 C C . VAL C 1 117 ? -38.11650 -19.97082 -12.82662 1.000 15.93508 117 VAL C C 1
ATOM 5254 O O . VAL C 1 117 ? -37.83740 -18.77990 -13.05526 1.000 17.75583 117 VAL C O 1
ATOM 5258 N N . GLY C 1 118 ? -37.35349 -20.76037 -12.07733 1.000 13.46143 118 GLY C N 1
ATOM 5259 C CA . GLY C 1 118 ? -36.06677 -20.33036 -11.55593 1.000 14.15802 118 GLY C CA 1
ATOM 5260 C C . GLY C 1 118 ? -34.96562 -21.00877 -12.34947 1.000 15.56221 118 GLY C C 1
ATOM 5261 O O . GLY C 1 118 ? -35.11271 -22.16334 -12.76845 1.000 13.32655 118 GLY C O 1
ATOM 5262 N N . VAL C 1 119 ? -33.88155 -20.27027 -12.59070 1.000 13.39844 119 VAL C N 1
ATOM 5263 C CA . VAL C 1 119 ? -32.72537 -20.79362 -13.29672 1.000 12.29142 119 VAL C CA 1
ATOM 5264 C C . VAL C 1 119 ? -31.49044 -20.46284 -12.46305 1.000 12.14830 119 VAL C C 1
ATOM 5265 O O . VAL C 1 119 ? -31.20888 -19.28311 -12.20834 1.000 13.33663 119 VAL C O 1
ATOM 5269 N N . PHE C 1 120 ? -30.75511 -21.50292 -12.05176 1.000 11.91482 120 PHE C N 1
ATOM 5270 C CA . PHE C 1 120 ? -29.47905 -21.36895 -11.35698 1.000 10.34328 120 PHE C CA 1
ATOM 5271 C C . PHE C 1 120 ? -28.37927 -21.62623 -12.39223 1.000 13.54328 120 PHE C C 1
ATOM 5272 O O . PHE C 1 120 ? -28.20437 -22.76172 -12.84498 1.000 12.72595 120 PHE C O 1
ATOM 5280 N N . ASN C 1 121 ? -27.67576 -20.58426 -12.81613 1.000 10.14631 121 ASN C N 1
ATOM 5281 C CA . ASN C 1 121 ? -26.50602 -20.76162 -13.67227 1.000 11.21639 121 ASN C CA 1
ATOM 5282 C C . ASN C 1 121 ? -25.34745 -20.90042 -12.69053 1.000 12.85041 121 ASN C C 1
ATOM 5283 O O . ASN C 1 121 ? -24.89811 -19.90143 -12.12370 1.000 11.92398 121 ASN C O 1
ATOM 5288 N N . ARG C 1 122 ? -24.89076 -22.13486 -12.47559 1.000 13.30207 122 ARG C N 1
ATOM 5289 C CA . ARG C 1 122 ? -24.13805 -22.57490 -11.29169 1.000 12.14076 122 ARG C CA 1
ATOM 5290 C C . ARG C 1 122 ? -25.06340 -22.56958 -10.08517 1.000 14.92281 122 ARG C C 1
ATOM 5291 O O . ARG C 1 122 ? -26.16689 -22.00050 -10.14716 1.000 13.93583 122 ARG C O 1
ATOM 5299 N N . SER C 1 123 ? -24.67249 -23.24711 -9.00396 1.000 11.81195 123 SER C N 1
ATOM 5300 C CA . SER C 1 123 ? -25.66749 -23.66408 -8.02424 1.000 11.62856 123 SER C CA 1
ATOM 5301 C C . SER C 1 123 ? -24.97525 -24.15276 -6.76289 1.000 11.25686 123 SER C C 1
ATOM 5302 O O . SER C 1 123 ? -23.74657 -24.03076 -6.59258 1.000 10.76204 123 SER C O 1
ATOM 5305 N N . GLN C 1 124 ? -25.78352 -24.79013 -5.91115 1.000 12.11483 124 GLN C N 1
ATOM 5306 C CA . GLN C 1 124 ? -25.27978 -25.45437 -4.72101 1.000 12.53975 124 GLN C CA 1
ATOM 5307 C C . GLN C 1 124 ? -24.16058 -26.44470 -5.04987 1.000 11.51296 124 GLN C C 1
ATOM 5308 O O . GLN C 1 124 ? -23.31144 -26.69472 -4.19262 1.000 12.30504 124 GLN C O 1
ATOM 5314 N N . TYR C 1 125 ? -24.10787 -26.96758 -6.28156 1.000 10.00200 125 TYR C N 1
ATOM 5315 C CA . TYR C 1 125 ? -23.09209 -27.96383 -6.58793 1.000 12.10031 125 TYR C CA 1
ATOM 5316 C C . TYR C 1 125 ? -21.69636 -27.37264 -6.63458 1.000 12.01635 125 TYR C C 1
ATOM 5317 O O . TYR C 1 125 ? -20.73356 -28.11607 -6.41283 1.000 12.45516 125 TYR C O 1
ATOM 5326 N N . GLU C 1 126 ? -21.55345 -26.05985 -6.85072 1.000 12.70906 126 GLU C N 1
ATOM 5327 C CA . GLU C 1 126 ? -20.21067 -25.47750 -6.81551 1.000 11.79687 126 GLU C CA 1
ATOM 5328 C C . GLU C 1 126 ? -19.51221 -25.77809 -5.49805 1.000 13.49354 126 GLU C C 1
ATOM 5329 O O . GLU C 1 126 ? -18.27513 -25.96394 -5.46437 1.000 12.55416 126 GLU C O 1
ATOM 5335 N N . ASP C 1 127 ? -20.28883 -25.85851 -4.39661 1.000 12.50915 127 ASP C N 1
ATOM 5336 C CA . ASP C 1 127 ? -19.69812 -26.11465 -3.08727 1.000 11.83178 127 ASP C CA 1
ATOM 5337 C C . ASP C 1 127 ? -19.16814 -27.53215 -2.95760 1.000 11.55776 127 ASP C C 1
ATOM 5338 O O . ASP C 1 127 ? -18.58484 -27.85249 -1.90097 1.000 15.17288 127 ASP C O 1
ATOM 5343 N N . VAL C 1 128 ? -19.36250 -28.40651 -3.95462 1.000 11.02575 128 VAL C N 1
ATOM 5344 C CA . VAL C 1 128 ? -18.69756 -29.71245 -3.92180 1.000 12.03499 128 VAL C CA 1
ATOM 5345 C C . VAL C 1 128 ? -17.95789 -29.97737 -5.23077 1.000 12.15664 128 VAL C C 1
ATOM 5346 O O . VAL C 1 128 ? -17.72687 -31.13530 -5.60109 1.000 15.27104 128 VAL C O 1
ATOM 5350 N N . LEU C 1 129 ? -17.59537 -28.91608 -5.94837 1.000 12.45513 129 LEU C N 1
ATOM 5351 C CA . LEU C 1 129 ? -16.89516 -29.08707 -7.23031 1.000 11.92416 129 LEU C CA 1
ATOM 5352 C C . LEU C 1 129 ? -15.53317 -28.39877 -7.15373 1.000 13.55328 129 LEU C C 1
ATOM 5353 O O . LEU C 1 129 ? -14.55637 -29.02792 -6.73893 1.000 13.08483 129 LEU C O 1
ATOM 5358 N N . VAL C 1 130 ? -15.44179 -27.11586 -7.51579 1.000 13.99308 130 VAL C N 1
ATOM 5359 C CA . VAL C 1 130 ? -14.14581 -26.42751 -7.44938 1.000 14.05382 130 VAL C CA 1
ATOM 5360 C C . VAL C 1 130 ? -13.56390 -26.51565 -6.03753 1.000 16.50090 130 VAL C C 1
ATOM 5361 O O . VAL C 1 130 ? -12.34244 -26.63689 -5.86983 1.000 18.71346 130 VAL C O 1
ATOM 5365 N N . THR C 1 131 ? -14.42450 -26.52336 -5.01009 1.000 15.90227 131 THR C N 1
ATOM 5366 C CA . THR C 1 131 ? -13.96071 -26.58894 -3.62385 1.000 16.83720 131 THR C CA 1
ATOM 5367 C C . THR C 1 131 ? -13.21627 -27.88755 -3.33596 1.000 18.68065 131 THR C C 1
ATOM 5368 O O . THR C 1 131 ? -12.31944 -27.91026 -2.48055 1.000 18.59853 131 THR C O 1
ATOM 5372 N N . ARG C 1 132 ? -13.57402 -28.97256 -4.02521 1.000 16.78288 132 ARG C N 1
ATOM 5373 C CA . ARG C 1 132 ? -12.88298 -30.24193 -3.80298 1.000 16.50464 132 ARG C CA 1
ATOM 5374 C C . ARG C 1 132 ? -11.59503 -30.30572 -4.59781 1.000 17.03244 132 ARG C C 1
ATOM 5375 O O . ARG C 1 132 ? -10.56136 -30.75143 -4.08103 1.000 20.04356 132 ARG C O 1
ATOM 5383 N N . VAL C 1 133 ? -11.63716 -29.86322 -5.86322 1.000 14.85946 133 VAL C N 1
ATOM 5384 C CA . VAL C 1 133 ? -10.47958 -30.00210 -6.73565 1.000 19.24601 133 VAL C CA 1
ATOM 5385 C C . VAL C 1 133 ? -9.26882 -29.29667 -6.14272 1.000 22.54105 133 VAL C C 1
ATOM 5386 O O . VAL C 1 133 ? -8.15060 -29.82555 -6.17462 1.000 21.16570 133 VAL C O 1
ATOM 5390 N N . TYR C 1 134 ? -9.47984 -28.11180 -5.57468 1.000 18.69470 134 TYR C N 1
ATOM 5391 C CA . TYR C 1 134 ? -8.42675 -27.26774 -5.03540 1.000 21.41266 134 TYR C CA 1
ATOM 5392 C C . TYR C 1 134 ? -8.35507 -27.33813 -3.50520 1.000 25.08471 134 TYR C C 1
ATOM 5393 O O . TYR C 1 134 ? -7.76842 -26.44939 -2.87303 1.000 22.97578 134 TYR C O 1
ATOM 5402 N N . ASP C 1 135 ? -8.94585 -28.39551 -2.91434 1.000 24.26457 135 ASP C N 1
ATOM 5403 C CA . ASP C 1 135 ? -8.74563 -28.79435 -1.51127 1.000 25.20284 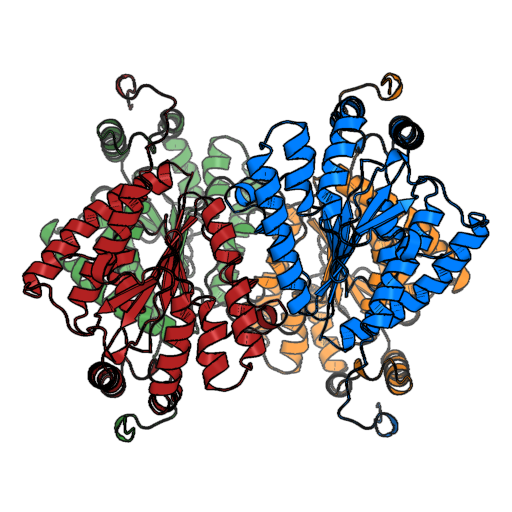135 ASP C CA 1
ATOM 5404 C C . ASP C 1 135 ? -9.17280 -27.71921 -0.51530 1.000 25.62301 135 ASP C C 1
ATOM 5405 O O . ASP C 1 135 ? -8.60564 -27.60808 0.57951 1.000 26.00981 135 ASP C O 1
ATOM 5410 N N . MET C 1 136 ? -10.18335 -26.92920 -0.87588 1.000 21.18333 136 MET C N 1
ATOM 5411 C CA . MET C 1 136 ? -10.77970 -26.03326 0.09593 1.000 23.41000 136 MET C CA 1
ATOM 5412 C C . MET C 1 136 ? -11.60486 -26.81005 1.11321 1.000 24.94810 136 MET C C 1
ATOM 5413 O O . MET C 1 136 ? -11.81691 -26.32086 2.22402 1.000 26.69003 136 MET C O 1
ATOM 5418 N N . ILE C 1 137 ? -12.14152 -27.97653 0.72829 1.000 21.21655 137 ILE C N 1
ATOM 5419 C CA . ILE C 1 137 ? -12.80217 -28.89786 1.64764 1.000 24.20842 137 ILE C CA 1
ATOM 5420 C C . ILE C 1 137 ? -12.22652 -30.27968 1.37915 1.000 24.82443 137 ILE C C 1
ATOM 5421 O O . ILE C 1 137 ? -11.61598 -30.51618 0.33267 1.000 23.72130 137 ILE C O 1
ATOM 5426 N N . ASP C 1 138 ? -12.40680 -31.19029 2.34441 1.000 21.87033 138 ASP C N 1
ATOM 5427 C CA . ASP C 1 138 ? -11.97959 -32.58311 2.20723 1.000 21.20006 138 ASP C CA 1
ATOM 5428 C C . ASP C 1 138 ? -13.17374 -33.49238 1.87446 1.000 24.36549 138 ASP C C 1
ATOM 5429 O O . ASP C 1 138 ? -14.32137 -33.03973 1.74047 1.000 19.55479 138 ASP C O 1
ATOM 5434 N N . ASP C 1 139 ? -12.89070 -34.79613 1.72696 1.000 23.74178 139 ASP C N 1
ATOM 5435 C CA . ASP C 1 139 ? -13.91888 -35.75102 1.29966 1.000 25.30724 139 ASP C CA 1
ATOM 5436 C C . ASP C 1 139 ? -15.06810 -35.85933 2.30020 1.000 21.74394 139 ASP C C 1
ATOM 5437 O O . ASP C 1 139 ? -16.22906 -36.01097 1.89516 1.000 21.30375 139 ASP C O 1
ATOM 5442 N N . LYS C 1 140 ? -14.75899 -35.85917 3.60545 1.000 21.74561 140 LYS C N 1
ATOM 5443 C CA . LYS C 1 140 ? -15.79750 -35.95077 4.63002 1.000 22.55618 140 LYS C CA 1
ATOM 5444 C C . LYS C 1 140 ? -16.80402 -34.82331 4.48994 1.000 21.02891 140 LYS C C 1
ATOM 5445 O O . LYS C 1 140 ? -18.01528 -35.05737 4.48069 1.000 22.27935 140 LYS C O 1
ATOM 5451 N N . THR C 1 141 ? -16.31169 -33.59228 4.37815 1.000 20.77099 141 THR C N 1
ATOM 5452 C CA . THR C 1 141 ? -17.18204 -32.43305 4.20450 1.000 20.15331 141 THR C CA 1
ATOM 5453 C C . THR C 1 141 ? -17.96981 -32.52087 2.91067 1.000 20.23929 141 THR C C 1
ATOM 5454 O O . THR C 1 141 ? -19.15848 -32.16937 2.88034 1.000 15.12322 141 THR C O 1
ATOM 5458 N N . ALA C 1 142 ? -17.32512 -32.99743 1.83741 1.000 16.58034 142 ALA C N 1
ATOM 5459 C CA . ALA C 1 142 ? -17.99573 -33.08329 0.54922 1.000 16.64981 142 ALA C CA 1
ATOM 5460 C C . ALA C 1 142 ? -19.14623 -34.07007 0.60223 1.000 16.02525 142 ALA C C 1
ATOM 5461 O O . ALA C 1 142 ? -20.24767 -33.78000 0.11786 1.000 16.81459 142 ALA C O 1
ATOM 5463 N N . LYS C 1 143 ? -18.91789 -35.22968 1.21647 1.000 19.52702 143 LYS C N 1
ATOM 5464 C CA . LYS C 1 143 ? -19.98302 -36.21106 1.33490 1.000 19.49506 143 LYS C CA 1
ATOM 5465 C C . LYS C 1 143 ? -21.14087 -35.66241 2.15919 1.000 17.48495 143 LYS C C 1
ATOM 5466 O O . LYS C 1 143 ? -22.31663 -35.87220 1.82236 1.000 17.42692 143 LYS C O 1
ATOM 5472 N N . ARG C 1 144 ? -20.83690 -34.95449 3.23754 1.000 17.47511 144 ARG C N 1
ATOM 5473 C CA . ARG C 1 144 ? -21.91726 -34.38818 4.04300 1.000 18.17246 144 ARG C CA 1
ATOM 5474 C C . ARG C 1 144 ? -22.69003 -33.31987 3.27016 1.000 15.48704 144 ARG C C 1
ATOM 5475 O O . ARG C 1 144 ? -23.93228 -33.25769 3.35783 1.000 15.27319 144 ARG C O 1
ATOM 5483 N N . ARG C 1 145 ? -21.98287 -32.46700 2.51571 1.000 13.06258 145 ARG C N 1
ATOM 5484 C CA . ARG C 1 145 ? -22.66211 -31.44817 1.70541 1.000 12.78042 145 ARG C CA 1
ATOM 5485 C C . ARG C 1 145 ? -23.56697 -32.07550 0.64628 1.000 14.23654 145 ARG C C 1
ATOM 5486 O O . ARG C 1 145 ? -24.66673 -31.55654 0.37054 1.000 12.72437 145 ARG C O 1
ATOM 5494 N N . LEU C 1 146 ? -23.13355 -33.19147 0.04472 1.000 13.89041 146 LEU C N 1
ATOM 5495 C CA . LEU C 1 146 ? -23.99681 -33.85848 -0.92907 1.000 15.59687 146 LEU C CA 1
ATOM 5496 C C . LEU C 1 146 ? -25.26992 -34.35326 -0.25914 1.000 16.87064 146 LEU C C 1
ATOM 5497 O O . LEU C 1 146 ? -26.35519 -34.28970 -0.85195 1.000 14.35125 146 LEU C O 1
ATOM 5502 N N . GLU C 1 147 ? -25.15774 -34.83641 0.98581 1.000 14.78483 147 GLU C N 1
ATOM 5503 C CA . GLU C 1 147 ? -26.34111 -35.23763 1.73715 1.000 15.62196 147 GLU C CA 1
ATOM 5504 C C . GLU C 1 147 ? -27.26897 -34.04769 1.98890 1.000 14.63053 147 GLU C C 1
ATOM 5505 O O . GLU C 1 147 ? -28.48770 -34.14732 1.78755 1.000 14.28628 147 GLU C O 1
ATOM 5511 N N . HIS C 1 148 ? -26.71748 -32.91017 2.42740 1.000 13.33965 148 HIS C N 1
ATOM 5512 C CA . HIS C 1 148 ? -27.56012 -31.73111 2.62837 1.000 12.09510 148 HIS C CA 1
ATOM 5513 C C . HIS C 1 148 ? -28.18761 -31.27725 1.32075 1.000 11.89820 148 HIS C C 1
ATOM 5514 O O . HIS C 1 148 ? -29.31430 -30.76754 1.30886 1.000 11.70737 148 HIS C O 1
ATOM 5521 N N . ILE C 1 149 ? -27.45877 -31.40367 0.21693 1.000 11.00392 149 ILE C N 1
ATOM 5522 C CA . ILE C 1 149 ? -28.03544 -31.00578 -1.06999 1.000 11.53779 149 ILE C CA 1
ATOM 5523 C C . ILE C 1 149 ? -29.23400 -31.87001 -1.41785 1.000 11.90350 149 ILE C C 1
ATOM 5524 O O . ILE C 1 149 ? -30.27807 -31.35925 -1.86391 1.000 11.98357 149 ILE C O 1
ATOM 5529 N N . ARG C 1 150 ? -29.11702 -33.18599 -1.22589 1.000 11.89337 150 ARG C N 1
ATOM 5530 C CA . ARG C 1 150 ? -30.24638 -34.06310 -1.50550 1.000 14.90912 150 ARG C CA 1
ATOM 5531 C C . ARG C 1 150 ? -31.43449 -33.69647 -0.61873 1.000 14.03579 150 ARG C C 1
ATOM 5532 O O . ARG C 1 150 ? -32.57355 -33.61254 -1.10045 1.000 13.93144 150 ARG C O 1
ATOM 5540 N N . HIS C 1 151 ? -31.18801 -33.42867 0.67198 1.000 13.54589 151 HIS C N 1
ATOM 5541 C CA . HIS C 1 151 ? -32.28954 -33.01197 1.54977 1.000 12.95131 151 HIS C CA 1
ATOM 5542 C C . HIS C 1 151 ? -32.93965 -31.71297 1.09278 1.000 13.57564 151 HIS C C 1
ATOM 5543 O O . HIS C 1 151 ? -34.17046 -31.56747 1.18626 1.000 12.57291 151 HIS C O 1
ATOM 5550 N N . PHE C 1 152 ? -32.12847 -30.74669 0.64528 1.000 13.35607 152 PHE C N 1
ATOM 5551 C CA . PHE C 1 152 ? -32.64575 -29.46727 0.16649 1.000 12.10263 152 PHE C CA 1
ATOM 5552 C C . PHE C 1 152 ? -33.53048 -29.67142 -1.05624 1.000 14.92907 152 PHE C C 1
ATOM 5553 O O . PHE C 1 152 ? -34.61717 -29.07968 -1.16766 1.000 12.47265 152 PHE C O 1
ATOM 5561 N N . GLU C 1 153 ? -33.09346 -30.53359 -1.96812 1.000 9.70424 153 GLU C N 1
ATOM 5562 C CA . GLU C 1 153 ? -33.89386 -30.79182 -3.15922 1.000 11.21304 153 GLU C CA 1
ATOM 5563 C C . GLU C 1 153 ? -35.18874 -31.52454 -2.79626 1.000 13.05236 153 GLU C C 1
ATOM 5564 O O . GLU C 1 153 ? -36.23876 -31.25332 -3.39642 1.000 12.33199 153 GLU C O 1
ATOM 5570 N N . GLU C 1 154 ? -35.14425 -32.44597 -1.81398 1.000 12.30469 154 GLU C N 1
ATOM 5571 C CA . GLU C 1 154 ? -36.37914 -33.10036 -1.36926 1.000 15.24827 154 GLU C CA 1
ATOM 5572 C C . GLU C 1 154 ? -37.36445 -32.08942 -0.78266 1.000 13.77374 154 GLU C C 1
ATOM 5573 O O . GLU C 1 154 ? -38.58394 -32.22762 -0.95780 1.000 13.01431 154 GLU C O 1
ATOM 5579 N N . LEU C 1 155 ? -36.85649 -31.10433 -0.03599 1.000 12.94273 155 LEU C N 1
ATOM 5580 C CA . LEU C 1 155 ? -37.70517 -30.04032 0.50062 1.000 12.25279 155 LEU C CA 1
ATOM 5581 C C . LEU C 1 155 ? -38.41637 -29.30986 -0.62987 1.000 14.36450 155 LEU C C 1
ATOM 5582 O O . LEU C 1 155 ? -39.63346 -29.10699 -0.58021 1.000 13.96169 155 LEU C O 1
ATOM 5587 N N . LEU C 1 156 ? -37.66086 -28.89208 -1.64804 1.000 12.40696 156 LEU C N 1
ATOM 5588 C CA . LEU C 1 156 ? -38.25305 -28.12877 -2.74506 1.000 13.25653 156 LEU C CA 1
ATOM 5589 C C . LEU C 1 156 ? -39.25444 -28.95496 -3.54342 1.000 14.14358 156 LEU C C 1
ATOM 5590 O O . LEU C 1 156 ? -40.31330 -28.44481 -3.94428 1.000 15.04815 156 LEU C O 1
ATOM 5595 N N . THR C 1 157 ? -38.94625 -30.23367 -3.77757 1.000 13.10456 157 THR C N 1
ATOM 5596 C CA . THR C 1 157 ? -39.87215 -31.11608 -4.47584 1.000 14.83348 157 THR C CA 1
ATOM 5597 C C . THR C 1 157 ? -41.21741 -31.19785 -3.76441 1.000 16.95040 157 THR C C 1
ATOM 5598 O O . THR C 1 157 ? -42.26834 -31.19318 -4.41570 1.000 17.18079 157 THR C O 1
ATOM 5602 N N . ASP C 1 158 ? -41.20959 -31.33750 -2.43565 1.000 15.23984 158 ASP C N 1
ATOM 5603 C CA . ASP C 1 158 ? -42.46783 -31.41779 -1.69754 1.000 16.10246 158 ASP C CA 1
ATOM 5604 C C . ASP C 1 158 ? -43.22421 -30.09434 -1.68245 1.000 16.84496 158 ASP C C 1
ATOM 5605 O O . ASP C 1 158 ? -44.38890 -30.06527 -1.26860 1.000 18.96300 158 ASP C O 1
ATOM 5610 N N . ASN C 1 159 ? -42.57642 -29.00094 -2.05102 1.000 13.90675 159 ASN C N 1
ATOM 5611 C CA . ASN C 1 159 ? -43.20686 -27.69596 -2.24197 1.000 17.66146 159 ASN C CA 1
ATOM 5612 C C . ASN C 1 159 ? -43.74344 -27.51125 -3.67767 1.000 17.07081 159 ASN C C 1
ATOM 5613 O O . ASN C 1 159 ? -44.16962 -26.41096 -4.03464 1.000 19.01560 159 ASN C O 1
ATOM 5618 N N . ALA C 1 160 ? -43.78881 -28.58408 -4.47535 1.000 16.27603 160 ALA C N 1
ATOM 5619 C CA . ALA C 1 160 ? -44.17990 -28.55696 -5.89371 1.000 17.22078 160 ALA C CA 1
ATOM 5620 C C . ALA C 1 160 ? -43.23032 -27.72234 -6.74498 1.000 18.13686 160 ALA C C 1
ATOM 5621 O O . ALA C 1 160 ? -43.64337 -27.16716 -7.77857 1.000 18.20410 160 ALA C O 1
ATOM 5623 N N . THR C 1 161 ? -41.95357 -27.61363 -6.32797 1.000 15.09344 161 THR C N 1
ATOM 5624 C CA . THR C 1 161 ? -40.89440 -27.10919 -7.20945 1.000 15.52034 161 THR C CA 1
ATOM 5625 C C . THR C 1 161 ? -40.32384 -28.31492 -7.94383 1.000 17.18611 161 THR C C 1
ATOM 5626 O O . THR C 1 161 ? -39.72830 -29.20389 -7.32100 1.000 16.53811 161 THR C O 1
ATOM 5630 N N . ARG C 1 162 ? -40.60679 -28.39239 -9.24823 1.000 13.47305 162 ARG C N 1
ATOM 5631 C CA A ARG C 1 162 ? -40.02972 -29.40620 -10.12837 0.484 16.09095 162 ARG C CA 1
ATOM 5632 C CA B ARG C 1 162 ? -40.02850 -29.40622 -10.12487 0.516 16.08959 162 ARG C CA 1
ATOM 5633 C C . ARG C 1 162 ? -38.56936 -29.06847 -10.43151 1.000 17.46224 162 ARG C C 1
ATOM 5634 O O . ARG C 1 162 ? -38.27509 -28.01380 -11.01276 1.000 16.10903 162 ARG C O 1
ATOM 5649 N N . ILE C 1 163 ? -37.66106 -29.97257 -10.07729 1.000 15.36750 163 ILE C N 1
ATOM 5650 C CA . ILE C 1 163 ? -36.21037 -29.77245 -10.22488 1.000 15.83926 163 ILE C CA 1
ATOM 5651 C C . ILE C 1 163 ? -35.69454 -30.53571 -11.43550 1.000 13.78272 163 ILE C C 1
ATOM 5652 O O . ILE C 1 163 ? -35.94110 -31.74215 -11.58260 1.000 15.98850 163 ILE C O 1
ATOM 5657 N N . VAL C 1 164 ? -34.96075 -29.83678 -12.28854 1.000 12.60830 164 VAL C N 1
ATOM 5658 C CA . VAL C 1 164 ? -34.24388 -30.40782 -13.42423 1.000 12.08598 164 VAL C CA 1
ATOM 5659 C C . VAL C 1 164 ? -32.81532 -29.91145 -13.32231 1.000 13.30436 164 VAL C C 1
ATOM 5660 O O .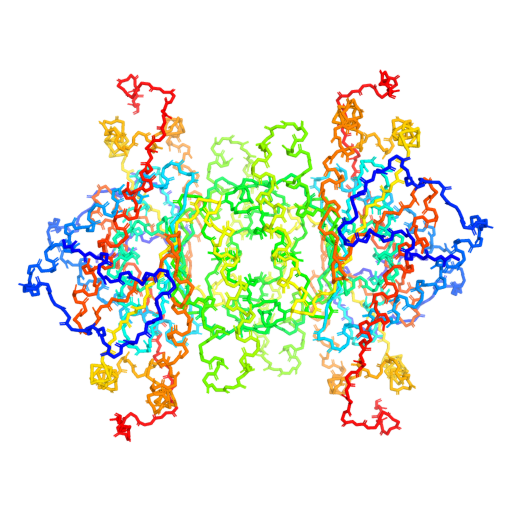 VAL C 1 164 ? -32.59029 -28.68967 -13.31743 1.000 11.92646 164 VAL C O 1
ATOM 5664 N N . LYS C 1 165 ? -31.86546 -30.83768 -13.18337 1.000 10.76476 165 LYS C N 1
ATOM 5665 C CA . LYS C 1 165 ? -30.43826 -30.50358 -13.13365 1.000 11.02143 165 LYS C CA 1
ATOM 5666 C C . LYS C 1 165 ? -29.79945 -30.93257 -14.45270 1.000 12.78073 165 LYS C C 1
ATOM 5667 O O . LYS C 1 165 ? -30.02062 -32.05686 -14.91305 1.000 12.96346 165 LYS C O 1
ATOM 5673 N N . VAL C 1 166 ? -29.01326 -30.03983 -15.07355 1.000 9.32651 166 VAL C N 1
ATOM 5674 C CA . VAL C 1 166 ? -28.46569 -30.28066 -16.40954 1.000 11.87839 166 VAL C CA 1
ATOM 5675 C C . VAL C 1 166 ? -26.95616 -30.07305 -16.35206 1.000 13.91238 166 VAL C C 1
ATOM 5676 O O . VAL C 1 166 ? -26.48866 -28.99085 -15.97121 1.000 13.40575 166 VAL C O 1
ATOM 5680 N N . TYR C 1 167 ? -26.19796 -31.11821 -16.69126 1.000 12.26997 167 TYR C N 1
ATOM 5681 C CA . TYR C 1 167 ? -24.75040 -31.03153 -16.89821 1.000 14.25710 167 TYR C CA 1
ATOM 5682 C C . TYR C 1 167 ? -24.49107 -30.95141 -18.40349 1.000 14.22012 167 TYR C C 1
ATOM 5683 O O . TYR C 1 167 ? -24.90769 -31.84608 -19.15652 1.000 14.29149 167 TYR C O 1
ATOM 5692 N N . LEU C 1 168 ? -23.84764 -29.85586 -18.86772 1.000 13.28862 168 LEU C N 1
ATOM 5693 C CA . LEU C 1 168 ? -23.53066 -29.68232 -20.29396 1.000 14.04801 168 LEU C CA 1
ATOM 5694 C C . LEU C 1 168 ? -22.17265 -30.33374 -20.57431 1.000 14.65257 168 LEU C C 1
ATOM 5695 O O . LEU C 1 168 ? -21.14960 -29.88893 -20.05626 1.000 16.52847 168 LEU C O 1
ATOM 5700 N N . HIS C 1 169 ? -22.17037 -31.38520 -21.38552 1.000 14.51416 169 HIS C N 1
ATOM 5701 C CA . HIS C 1 169 ? -21.04527 -32.30545 -21.50722 1.000 17.93493 169 HIS C CA 1
ATOM 5702 C C . HIS C 1 169 ? -20.33896 -31.98886 -22.82142 1.000 16.29993 169 HIS C C 1
ATOM 5703 O O . HIS C 1 169 ? -20.88207 -32.24682 -23.90372 1.000 16.78175 169 HIS C O 1
ATOM 5710 N N . ILE C 1 170 ? -19.15194 -31.39245 -22.73640 1.000 14.57477 170 ILE C N 1
ATOM 5711 C CA . ILE C 1 170 ? -18.36787 -31.10430 -23.93408 1.000 17.92894 170 ILE C CA 1
ATOM 5712 C C . ILE C 1 170 ? -17.00705 -31.76317 -23.84867 1.000 18.71363 170 ILE C C 1
ATOM 5713 O O . ILE C 1 170 ? -16.47235 -32.01150 -22.75991 1.000 20.91071 170 ILE C O 1
ATOM 5718 N N . SER C 1 171 ? -16.44884 -32.03917 -25.02802 1.000 17.55460 171 SER C N 1
ATOM 5719 C CA . SER C 1 171 ? -15.13907 -32.64654 -25.13347 1.000 18.50878 171 SER C CA 1
ATOM 5720 C C . SER C 1 171 ? -14.03976 -31.62520 -24.82201 1.000 19.43710 171 SER C C 1
ATOM 5721 O O . SER C 1 171 ? -14.22346 -30.41761 -25.00722 1.000 18.87163 171 SER C O 1
ATOM 5724 N N . PRO C 1 172 ? -12.87686 -32.08782 -24.36557 1.000 19.52861 172 PRO C N 1
ATOM 5725 C CA . PRO C 1 172 ? -11.73162 -31.15783 -24.21672 1.000 18.71209 172 PRO C CA 1
ATOM 5726 C C . PRO C 1 172 ? -11.35805 -30.44022 -25.50231 1.000 20.77710 172 PRO C C 1
ATOM 5727 O O . PRO C 1 172 ? -10.96237 -29.26467 -25.46124 1.000 15.59807 172 PRO C O 1
ATOM 5731 N N . GLU C 1 173 ? -11.42809 -31.11631 -26.65287 1.000 21.13811 173 GLU C N 1
ATOM 5732 C CA . GLU C 1 173 ? -11.08306 -30.40801 -27.88377 1.000 22.79303 173 GLU C CA 1
ATOM 5733 C C . GLU C 1 173 ? -12.08792 -29.30360 -28.18950 1.000 23.08154 173 GLU C C 1
ATOM 5734 O O . GLU C 1 173 ? -11.69587 -28.20296 -28.60148 1.000 20.87524 173 GLU C O 1
ATOM 5740 N N . GLU C 1 174 ? -13.38635 -29.55988 -27.95826 1.000 17.71089 174 GLU C N 1
ATOM 5741 C CA . GLU C 1 174 ? -14.37379 -28.52088 -28.21835 1.000 20.92589 174 GLU C CA 1
ATOM 5742 C C . GLU C 1 174 ? -14.18011 -27.34635 -27.27043 1.000 18.76843 174 GLU C C 1
ATOM 5743 O O . GLU C 1 174 ? -14.34854 -26.17305 -27.66439 1.000 18.37197 174 GLU C O 1
ATOM 5749 N N . GLN C 1 175 ? -13.86045 -27.64189 -26.00822 1.000 19.06027 175 GLN C N 1
ATOM 5750 C CA . GLN C 1 175 ? -13.63882 -26.56105 -25.05686 1.000 20.53882 175 GLN C CA 1
ATOM 5751 C C . GLN C 1 175 ? -12.46031 -25.72688 -25.50218 1.000 17.37202 175 GLN C C 1
ATOM 5752 O O . GLN C 1 175 ? -12.51041 -24.49162 -25.43353 1.000 17.29663 175 GLN C O 1
ATOM 5758 N N . LYS C 1 176 ? -11.40363 -26.39613 -25.98505 1.000 16.20276 176 LYS C N 1
ATOM 5759 C CA . LYS C 1 176 ? -10.21857 -25.69907 -26.45409 1.000 18.46586 176 LYS C CA 1
ATOM 5760 C C . LYS C 1 176 ? -10.56265 -24.74702 -27.59725 1.000 17.56642 176 LYS C C 1
ATOM 5761 O O . LYS C 1 176 ? -10.12581 -23.58692 -27.60596 1.000 15.31682 176 LYS C O 1
ATOM 5767 N N . GLU C 1 177 ? -11.36245 -25.21305 -28.56696 1.000 18.86021 177 GLU C N 1
ATOM 5768 C CA . GLU C 1 177 ? -11.75121 -24.33200 -29.66977 1.000 18.53919 177 GLU C CA 1
ATOM 5769 C C . GLU C 1 177 ? -12.55306 -23.13143 -29.18345 1.000 16.13975 177 GLU C C 1
ATOM 5770 O O . GLU C 1 177 ? -12.39697 -22.02002 -29.70509 1.000 17.45764 177 GLU C O 1
ATOM 5776 N N . ARG C 1 178 ? -13.43250 -23.33150 -28.20939 1.000 15.22967 178 ARG C N 1
ATOM 5777 C CA . ARG C 1 178 ? -14.25337 -22.22267 -27.72963 1.000 18.20184 178 ARG C CA 1
ATOM 5778 C C . ARG C 1 178 ? -13.43715 -21.21981 -26.93025 1.000 14.90827 178 ARG C C 1
ATOM 5779 O O . ARG C 1 178 ? -13.67528 -20.01290 -27.02571 1.000 14.93675 178 ARG C O 1
ATOM 5787 N N . LEU C 1 179 ? -12.48356 -21.69997 -26.13261 1.000 14.45570 179 LEU C N 1
ATOM 5788 C CA . LEU C 1 179 ? -11.61624 -20.78647 -25.40531 1.000 14.42806 179 LEU C CA 1
ATOM 5789 C C . LEU C 1 179 ? -10.74520 -20.00835 -26.38057 1.000 14.74816 179 LEU C C 1
ATOM 5790 O O . LEU C 1 179 ? -10.55440 -18.79543 -26.21001 1.000 15.30568 179 LEU C O 1
ATOM 5795 N N . GLN C 1 180 ? -10.25346 -20.67454 -27.43850 1.000 16.07161 180 GLN C N 1
ATOM 5796 C CA . GLN C 1 180 ? -9.46607 -19.97161 -28.45299 1.000 15.96105 180 GLN C CA 1
ATOM 5797 C C . GLN C 1 180 ? -10.29375 -18.88132 -29.10543 1.000 18.48602 180 GLN C C 1
ATOM 5798 O O . GLN C 1 180 ? -9.78747 -17.78396 -29.38282 1.000 17.90960 180 GLN C O 1
ATOM 5804 N N . ALA C 1 181 ? -11.58702 -19.16286 -29.33044 1.000 16.89211 181 ALA C N 1
ATOM 5805 C CA . ALA C 1 181 ? -12.46789 -18.17858 -29.94821 1.000 21.07536 181 ALA C CA 1
ATOM 5806 C C . ALA C 1 181 ? -12.62165 -16.94079 -29.07388 1.000 18.95043 181 ALA C C 1
ATOM 5807 O O . ALA C 1 181 ? -12.74247 -15.81842 -29.59371 1.000 18.01835 181 ALA C O 1
ATOM 5809 N N . ARG C 1 182 ? -12.61225 -17.10912 -27.74182 1.000 18.94005 182 ARG C N 1
ATOM 5810 C CA . ARG C 1 182 ? -12.59784 -15.92631 -26.87782 1.000 15.12562 182 ARG C CA 1
ATOM 5811 C C . ARG C 1 182 ? -11.31231 -15.15184 -26.98812 1.000 19.33683 182 ARG C C 1
ATOM 5812 O O . ARG C 1 182 ? -11.33743 -13.91289 -26.97749 1.000 19.53916 182 ARG C O 1
ATOM 5820 N N . LEU C 1 183 ? -10.16119 -15.84953 -26.99251 1.000 18.09822 183 LEU C N 1
ATOM 5821 C CA . LEU C 1 183 ? -8.90144 -15.12661 -27.14350 1.000 19.38337 183 LEU C CA 1
ATOM 5822 C C . LEU C 1 183 ? -8.84144 -14.36256 -28.43870 1.000 23.05300 183 LEU C C 1
ATOM 5823 O O . LEU C 1 183 ? -8.24679 -13.28015 -28.48224 1.000 23.64067 183 LEU C O 1
ATOM 5828 N N . ASP C 1 184 ? -9.44015 -14.90648 -29.50938 1.000 19.59238 184 ASP C N 1
ATOM 5829 C CA . ASP C 1 184 ? -9.32021 -14.28122 -30.81699 1.000 21.75920 184 ASP C CA 1
ATOM 5830 C C . ASP C 1 184 ? -10.21827 -13.05993 -30.94426 1.000 21.55904 184 ASP C C 1
ATOM 5831 O O . ASP C 1 184 ? -9.98529 -12.23060 -31.82783 1.000 20.67257 184 ASP C O 1
ATOM 5836 N N . ASN C 1 185 ? -11.24235 -12.95075 -30.09061 1.000 19.56355 185 ASN C N 1
ATOM 5837 C CA . ASN C 1 185 ? -12.23908 -11.90806 -30.24397 1.000 21.23162 185 ASN C CA 1
ATOM 5838 C C . ASN C 1 185 ? -11.92577 -10.83024 -29.21859 1.000 19.72314 185 ASN C C 1
ATOM 5839 O O . ASN C 1 185 ? -12.09954 -11.06756 -28.01171 1.000 18.48280 185 ASN C O 1
ATOM 5844 N N . PRO C 1 186 ? -11.49769 -9.64069 -29.64745 1.000 19.43985 186 PRO C N 1
ATOM 5845 C CA . PRO C 1 186 ? -11.13692 -8.58064 -28.69023 1.000 19.44597 186 PRO C CA 1
ATOM 5846 C C . PRO C 1 186 ? -12.25640 -8.22587 -27.74899 1.000 19.76475 186 PRO C C 1
ATOM 5847 O O . PRO C 1 186 ? -11.99941 -7.77588 -26.62738 1.000 22.33430 186 PRO C O 1
ATOM 5851 N N . GLY C 1 187 ? -13.48956 -8.36845 -28.18693 1.000 17.45487 187 GLY C N 1
ATOM 5852 C CA . GLY C 1 187 ? -14.62616 -8.10841 -27.33620 1.000 19.26984 187 GLY C CA 1
ATOM 5853 C C . GLY C 1 187 ? -14.91605 -9.17792 -26.33541 1.000 20.58028 187 GLY C C 1
ATOM 5854 O O . GLY C 1 187 ? -15.88482 -9.04917 -25.58392 1.000 18.11025 187 GLY C O 1
ATOM 5855 N N . LYS C 1 188 ? -14.10872 -10.23646 -26.29537 1.000 18.26154 188 LYS C N 1
ATOM 5856 C CA . LYS C 1 188 ? -14.31075 -11.30774 -25.33209 1.000 19.17138 188 LYS C CA 1
ATOM 5857 C C . LYS C 1 188 ? -13.12696 -11.48425 -24.39513 1.000 17.65930 188 LYS C C 1
ATOM 5858 O O . LYS C 1 188 ? -13.16484 -12.37967 -23.53680 1.000 17.56617 188 LYS C O 1
ATOM 5864 N N . HIS C 1 189 ? -12.06741 -10.69117 -24.55783 1.000 17.35457 189 HIS C N 1
ATOM 5865 C CA . HIS C 1 189 ? -10.90460 -10.80981 -23.67042 1.000 17.34064 189 HIS C CA 1
ATOM 5866 C C . HIS C 1 189 ? -11.29057 -10.66116 -22.20396 1.000 17.58912 189 HIS C C 1
ATOM 5867 O O . HIS C 1 189 ? -10.65159 -11.26338 -21.32133 1.000 17.25898 189 HIS C O 1
ATOM 5874 N N . TRP C 1 190 ? -12.29311 -9.82666 -21.92051 1.000 16.96292 190 TRP C N 1
ATOM 5875 C CA . TRP C 1 190 ? -12.71446 -9.57154 -20.54462 1.000 18.46841 190 TRP C CA 1
ATOM 5876 C C . TRP C 1 190 ? -13.25247 -10.81112 -19.85933 1.000 17.45044 190 TRP C C 1
ATOM 5877 O O . TRP C 1 190 ? -13.34127 -10.84413 -18.62396 1.000 19.91609 190 TRP C O 1
ATOM 5888 N N . LYS C 1 191 ? -13.65440 -11.82341 -20.61140 1.000 17.22465 191 LYS C N 1
ATOM 5889 C CA . LYS C 1 191 ? -14.17298 -13.03556 -19.98043 1.000 20.44272 191 LYS C CA 1
ATOM 5890 C C . LYS C 1 191 ? -13.29090 -14.24561 -20.22898 1.000 19.07304 191 LYS C C 1
ATOM 5891 O O . LYS C 1 191 ? -13.76818 -15.39123 -20.12872 1.000 19.57207 191 LYS C O 1
ATOM 5897 N N . PHE C 1 192 ? -12.06698 -14.02799 -20.69779 1.000 17.33248 192 PHE C N 1
ATOM 5898 C CA . PHE C 1 192 ? -11.06508 -15.06819 -20.71977 1.000 17.86746 192 PHE C CA 1
ATOM 5899 C C . PHE C 1 192 ? -10.09444 -14.81555 -19.58333 1.000 19.21769 192 PHE C C 1
ATOM 5900 O O . PHE C 1 192 ? -9.58891 -13.69829 -19.43964 1.000 19.30408 192 PHE C O 1
ATOM 5908 N N . ASN C 1 193 ? -9.79596 -15.86142 -18.81830 1.000 20.02179 193 ASN C N 1
ATOM 5909 C CA . ASN C 1 193 ? -8.94360 -15.77781 -17.63640 1.000 26.37241 193 ASN C CA 1
ATOM 5910 C C . ASN C 1 193 ? -7.88399 -16.85995 -17.79030 1.000 23.49259 193 ASN C C 1
ATOM 5911 O O . ASN C 1 193 ? -8.17968 -18.04692 -17.58067 1.000 24.68991 193 ASN C O 1
ATOM 5916 N N . PRO C 1 194 ? -6.64932 -16.49811 -18.14486 1.000 28.78187 194 PRO C N 1
ATOM 5917 C CA . PRO C 1 194 ? -5.59875 -17.52471 -18.30913 1.000 31.06090 194 PRO C CA 1
ATOM 5918 C C . PRO C 1 194 ? -5.39229 -18.37498 -17.07866 1.000 27.84716 194 PRO C C 1
ATOM 5919 O O . PRO C 1 194 ? -5.05692 -19.56108 -17.20014 1.000 30.73178 194 PRO C O 1
ATOM 5923 N N . GLY C 1 195 ? -5.56314 -17.79841 -15.89444 1.000 30.89371 195 GLY C N 1
ATOM 5924 C CA . GLY C 1 195 ? -5.37597 -18.58288 -14.69667 1.000 32.50303 195 GLY C CA 1
ATOM 5925 C C . GLY C 1 195 ? -6.33967 -19.74114 -14.61777 1.000 32.93314 195 GLY C C 1
ATOM 5926 O O . GLY C 1 195 ? -6.00261 -20.80336 -14.09061 1.000 40.18276 195 GLY C O 1
ATOM 5927 N N . ASP C 1 196 ? -7.54149 -19.56025 -15.14015 1.000 28.84824 196 ASP C N 1
ATOM 5928 C CA . ASP C 1 196 ? -8.51098 -20.64569 -15.15939 1.000 28.76394 196 ASP C CA 1
ATOM 5929 C C . ASP C 1 196 ? -8.07510 -21.84911 -16.00425 1.000 28.23337 196 ASP C C 1
ATOM 5930 O O . ASP C 1 196 ? -8.65848 -22.91950 -15.81731 1.000 28.54733 196 ASP C O 1
ATOM 5935 N N . LEU C 1 197 ? -7.12651 -21.68894 -16.96954 1.000 27.14589 197 LEU C N 1
ATOM 5936 C CA . LEU C 1 197 ? -6.57702 -22.81386 -17.74890 1.000 26.61336 197 LEU C CA 1
ATOM 5937 C C . LEU C 1 197 ? -6.07019 -23.93621 -16.84128 1.000 26.15664 197 LEU C C 1
ATOM 5938 O O . LEU C 1 197 ? -5.94088 -25.08492 -17.28121 1.000 24.44987 197 LEU C O 1
ATOM 5943 N N . LYS C 1 198 ? -5.74286 -23.60481 -15.59813 1.000 26.57038 198 LYS C N 1
ATOM 5944 C CA . LYS C 1 198 ? -5.43962 -24.60800 -14.58776 1.000 29.49481 198 LYS C CA 1
ATOM 5945 C C . LYS C 1 198 ? -6.55397 -25.65395 -14.51402 1.000 26.01483 198 LYS C C 1
ATOM 5946 O O . LYS C 1 198 ? -6.29198 -26.84448 -14.32303 1.000 25.25562 198 LYS C O 1
ATOM 5952 N N . ASP C 1 199 ? -7.80973 -25.22610 -14.66365 1.000 22.86660 199 ASP C N 1
ATOM 5953 C CA . ASP C 1 199 ? -8.89982 -26.19136 -14.56074 1.000 22.71104 199 ASP C CA 1
ATOM 5954 C C . ASP C 1 199 ? -8.80140 -27.25683 -15.64348 1.000 23.33882 199 ASP C C 1
ATOM 5955 O O . ASP C 1 199 ? -9.14263 -28.41210 -15.38684 1.000 20.29967 199 ASP C O 1
ATOM 5960 N N . ARG C 1 200 ? -8.30727 -26.89655 -16.84370 1.000 23.82018 200 ARG C N 1
ATOM 5961 C CA . ARG C 1 200 ? -8.06028 -27.88638 -17.89446 1.000 25.68957 200 ARG C CA 1
ATOM 5962 C C . ARG C 1 200 ? -6.98456 -28.87982 -17.49367 1.000 22.20905 200 ARG C C 1
ATOM 5963 O O . ARG C 1 200 ? -7.09538 -30.07132 -17.79209 1.000 26.28078 200 ARG C O 1
ATOM 5971 N N . SER C 1 201 ? -5.91147 -28.41564 -16.85388 1.000 24.12314 201 SER C N 1
ATOM 5972 C CA A SER C 1 201 ? -4.88394 -29.33001 -16.36665 0.356 24.24687 201 SER C CA 1
ATOM 5973 C CA B SER C 1 201 ? -4.90458 -29.37123 -16.41943 0.644 24.22340 201 SER C CA 1
ATOM 5974 C C . SER C 1 201 ? -5.45706 -30.31950 -15.36850 1.000 25.35860 201 SER C C 1
ATOM 5975 O O . SER C 1 201 ? -4.91774 -31.41962 -15.19479 1.000 26.97402 201 SER C O 1
ATOM 5980 N N . ASN C 1 202 ? -6.53503 -29.93235 -14.69402 1.000 22.65398 202 ASN C N 1
ATOM 5981 C CA . ASN C 1 202 ? -7.21823 -30.77336 -13.73078 1.000 22.66579 202 ASN C CA 1
ATOM 5982 C C . ASN C 1 202 ? -8.47236 -31.41557 -14.30663 1.000 20.38577 202 ASN C C 1
ATOM 5983 O O . ASN C 1 202 ? -9.40637 -31.70866 -13.55107 1.000 19.13556 202 ASN C O 1
ATOM 5988 N N . TRP C 1 203 ? -8.49880 -31.66878 -15.62155 1.000 20.20754 203 TRP C N 1
ATOM 5989 C CA . TRP C 1 203 ? -9.72293 -32.15578 -16.26497 1.000 22.56430 203 TRP C CA 1
ATOM 5990 C C . TRP C 1 203 ? -10.23733 -33.43587 -15.60295 1.000 18.76794 203 TRP C C 1
ATOM 5991 O O . TRP C 1 203 ? -11.42896 -33.56576 -15.30576 1.000 19.15385 203 TRP C O 1
ATOM 6002 N N . ASP C 1 204 ? -9.35739 -34.40051 -15.37501 1.000 18.96265 204 ASP C N 1
ATOM 6003 C CA . ASP C 1 204 ? -9.84203 -35.67798 -14.86206 1.000 23.35500 204 ASP C CA 1
ATOM 6004 C C . ASP C 1 204 ? -10.33682 -35.54880 -13.43036 1.000 20.49502 204 ASP C C 1
ATOM 6005 O O . ASP C 1 204 ? -11.28729 -36.24288 -13.03238 1.000 17.66741 204 ASP C O 1
ATOM 6010 N N . LYS C 1 205 ? -9.68555 -34.69730 -12.63821 1.000 17.47027 205 LYS C N 1
ATOM 6011 C CA . LYS C 1 205 ? -10.15529 -34.45075 -11.27923 1.000 21.28004 205 LYS C CA 1
ATOM 6012 C C . LYS C 1 205 ? -11.54437 -33.83251 -11.29388 1.000 18.78691 205 LYS C C 1
ATOM 6013 O O . LYS C 1 205 ? -12.37992 -34.18279 -10.46002 1.000 15.75031 205 LYS C O 1
ATOM 6019 N N . PHE C 1 206 ? -11.81054 -32.91991 -12.23546 1.000 18.71700 206 PHE C N 1
ATOM 6020 C CA . PHE C 1 206 ? -13.16055 -32.36945 -12.35151 1.000 17.69200 206 PHE C CA 1
ATOM 6021 C C . PHE C 1 206 ? -14.14716 -33.44835 -12.78035 1.000 16.90896 206 PHE C C 1
ATOM 6022 O O . PHE C 1 206 ? -15.28629 -33.46985 -12.28587 1.000 17.12100 206 PHE C O 1
ATOM 6030 N N . ASN C 1 207 ? -13.71799 -34.37930 -13.65468 1.000 16.44681 207 ASN C N 1
ATOM 6031 C CA . ASN C 1 207 ? -14.57421 -35.52916 -13.98384 1.000 16.97075 207 ASN C CA 1
ATOM 6032 C C . ASN C 1 207 ? -14.98964 -36.27666 -12.72098 1.000 17.90905 207 ASN C C 1
ATOM 6033 O O . ASN C 1 207 ? -16.15831 -36.63629 -12.55417 1.000 16.79689 207 ASN C O 1
ATOM 6038 N N . ASP C 1 208 ? -14.03115 -36.55664 -11.83471 1.000 15.85242 208 ASP C N 1
ATOM 6039 C CA . ASP C 1 208 ? -14.34476 -37.32508 -10.63436 1.000 16.58820 208 ASP C CA 1
ATOM 6040 C C . ASP C 1 208 ? -15.36141 -36.59146 -9.77818 1.000 15.72470 208 ASP C C 1
ATOM 6041 O O . ASP C 1 208 ? -16.32814 -37.19322 -9.31246 1.000 17.71541 208 ASP C O 1
ATOM 6046 N N . VAL C 1 209 ? -15.16027 -35.28714 -9.55054 1.000 16.00266 209 VAL C N 1
ATOM 6047 C CA . VAL C 1 209 ? -16.10691 -34.61083 -8.64760 1.000 15.27905 209 VAL C CA 1
ATOM 6048 C C . VAL C 1 209 ? -17.43999 -34.32141 -9.35060 1.000 14.22060 209 VAL C C 1
ATOM 6049 O O . VAL C 1 209 ? -18.48893 -34.31813 -8.68765 1.000 13.44422 209 VAL C O 1
ATOM 6053 N N . TYR C 1 210 ? -17.45983 -34.10918 -10.67517 1.000 14.07636 210 TYR C N 1
ATOM 6054 C CA . TYR C 1 210 ? -18.75986 -34.05428 -11.35436 1.000 14.85888 210 TYR C CA 1
ATOM 6055 C C . TYR C 1 210 ? -19.49921 -35.39004 -11.24010 1.000 15.82142 210 TYR C C 1
ATOM 6056 O O . TYR C 1 210 ? -20.71953 -35.41429 -11.02124 1.000 13.53462 210 TYR C O 1
ATOM 6065 N N . GLU C 1 211 ? -18.78118 -36.51472 -11.39597 1.000 15.37345 211 GLU C N 1
ATOM 6066 C CA . GLU C 1 211 ? -19.42618 -37.81886 -11.26375 1.000 15.59793 211 GLU C CA 1
ATOM 6067 C C . GLU C 1 211 ? -19.94578 -38.04475 -9.84540 1.000 16.58512 211 GLU C C 1
ATOM 6068 O O . GLU C 1 211 ? -21.02654 -38.62287 -9.65973 1.000 15.91014 211 GLU C O 1
ATOM 6074 N N . ASP C 1 212 ? -19.22208 -37.57033 -8.83075 1.000 15.75863 212 ASP C N 1
ATOM 6075 C CA . ASP C 1 212 ? -19.78956 -37.59992 -7.48019 1.000 16.79553 212 ASP C CA 1
ATOM 6076 C C . ASP C 1 212 ? -21.05416 -36.75142 -7.38522 1.000 17.62918 212 ASP C C 1
ATOM 6077 O O . ASP C 1 212 ? -22.04700 -37.17988 -6.77492 1.000 16.46752 212 ASP C O 1
ATOM 6082 N N . ALA C 1 213 ? -21.03842 -35.53282 -7.96011 1.000 14.08288 213 ALA C N 1
ATOM 6083 C CA . ALA C 1 213 ? -22.21224 -34.65868 -7.86367 1.000 14.50102 213 ALA C CA 1
ATOM 6084 C C . ALA C 1 213 ? -23.42527 -35.27155 -8.55642 1.000 14.38726 213 ALA C C 1
ATOM 6085 O O . ALA C 1 213 ? -24.57001 -35.11383 -8.09347 1.000 13.94445 213 ALA C O 1
ATOM 6087 N N A LEU C 1 214 ? -23.20430 -35.98679 -9.65558 0.337 14.08938 214 LEU C N 1
ATOM 6088 N N B LEU C 1 214 ? -23.19182 -35.97149 -9.67256 0.663 14.09942 214 LEU C N 1
ATOM 6089 C CA A LEU C 1 214 ? -24.32567 -36.57823 -10.37562 0.337 14.56721 214 LEU C CA 1
ATOM 6090 C CA B LEU C 1 214 ? -24.26347 -36.62523 -10.41767 0.663 14.67508 214 LEU C CA 1
ATOM 6091 C C A LEU C 1 214 ? -24.90464 -37.80457 -9.67239 0.337 15.14258 214 LEU C C 1
ATOM 6092 C C B LEU C 1 214 ? -24.95199 -37.72587 -9.61311 0.663 15.14127 214 LEU C C 1
ATOM 6093 O O A LEU C 1 214 ? -25.91034 -38.34800 -10.15071 0.337 14.79647 214 LEU C O 1
ATOM 6094 O O B LEU C 1 214 ? -26.08006 -38.10238 -9.95474 0.663 14.71432 214 LEU C O 1
ATOM 6103 N N . THR C 1 215 ? -24.31839 -38.25541 -8.55858 1.000 14.93612 215 THR C N 1
ATOM 6104 C CA . THR C 1 215 ? -24.98720 -39.28551 -7.75641 1.000 15.00226 215 THR C CA 1
ATOM 6105 C C . THR C 1 215 ? -26.21504 -38.76722 -7.02476 1.000 15.70683 215 THR C C 1
ATOM 6106 O O . THR C 1 215 ? -26.95737 -39.58674 -6.47540 1.000 17.40238 215 THR C O 1
ATOM 6110 N N . THR C 1 216 ? -26.45560 -37.45165 -6.98347 1.000 14.37978 216 THR C N 1
ATOM 6111 C CA . THR C 1 216 ? -27.71381 -36.95840 -6.39716 1.000 16.45314 216 THR C CA 1
ATOM 6112 C C . THR C 1 216 ? -28.89519 -37.09747 -7.35679 1.000 15.17335 216 THR C C 1
ATOM 6113 O O . THR C 1 216 ? -29.99726 -36.63377 -7.03095 1.000 12.34567 216 THR C O 1
ATOM 6117 N N . SER C 1 217 ? -28.68310 -37.66990 -8.54155 1.000 14.52258 217 SER C N 1
ATOM 6118 C CA . SER C 1 217 ? -29.78549 -37.84722 -9.47607 1.000 13.17869 217 SER C CA 1
ATOM 6119 C C . SER C 1 217 ? -30.81298 -38.81223 -8.89032 1.000 14.47515 217 SER C C 1
ATOM 6120 O O . SER C 1 217 ? -30.47763 -39.94960 -8.56257 1.000 15.88050 217 SER C O 1
ATOM 6123 N N . THR C 1 218 ? -32.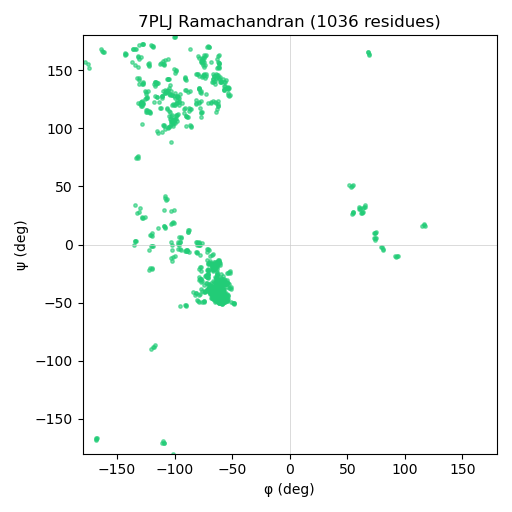06514 -38.35936 -8.76025 1.000 15.06235 218 THR C N 1
ATOM 6124 C CA . THR C 1 218 ? -33.16538 -39.19315 -8.29531 1.000 14.09319 218 THR C CA 1
ATOM 6125 C C . THR C 1 218 ? -34.30077 -39.06967 -9.29839 1.000 12.05072 218 THR C C 1
ATOM 6126 O O . THR C 1 218 ? -34.24420 -38.26310 -10.22636 1.000 15.76856 218 THR C O 1
ATOM 6130 N N . ASP C 1 219 ? -35.34771 -39.88475 -9.13445 1.000 13.53922 219 ASP C N 1
ATOM 6131 C CA . ASP C 1 219 ? -36.48364 -39.73301 -10.03826 1.000 16.84943 219 ASP C CA 1
ATOM 6132 C C . ASP C 1 219 ? -37.13746 -38.36899 -9.87535 1.000 17.90263 219 ASP C C 1
ATOM 6133 O O . ASP C 1 219 ? -37.60059 -37.76380 -10.85234 1.000 16.55536 219 ASP C O 1
ATOM 6138 N N . ASP C 1 220 ? -37.18174 -37.86872 -8.64577 1.000 15.98830 220 ASP C N 1
ATOM 6139 C CA . ASP C 1 220 ? -37.80891 -36.57614 -8.40379 1.000 15.83814 220 ASP C CA 1
ATOM 6140 C C . ASP C 1 220 ? -36.90558 -35.41205 -8.78650 1.000 16.82181 220 ASP C C 1
ATOM 6141 O O . ASP C 1 220 ? -37.40288 -34.35363 -9.19190 1.000 16.06821 220 ASP C O 1
ATOM 6146 N N . ALA C 1 221 ? -35.59065 -35.58070 -8.68006 1.000 14.91927 221 ALA C N 1
ATOM 6147 C CA . ALA C 1 221 ? -34.62968 -34.50775 -8.95517 1.000 13.30261 221 ALA C CA 1
ATOM 6148 C C . ALA C 1 221 ? -33.55685 -35.08864 -9.86366 1.000 13.43667 221 ALA C C 1
ATOM 6149 O O . ALA C 1 221 ? -32.44624 -35.38153 -9.40900 1.000 13.56047 221 ALA C O 1
ATOM 6151 N N . PRO C 1 222 ? -33.85477 -35.26771 -11.14622 1.000 14.75697 222 PRO C N 1
ATOM 6152 C CA . PRO C 1 222 ? -32.90905 -35.94541 -12.04388 1.000 12.32495 222 PRO C CA 1
ATOM 6153 C C . PRO C 1 222 ? -31.82081 -35.01451 -12.52931 1.000 12.02934 222 PRO C C 1
ATOM 6154 O O . PRO C 1 222 ? -32.03173 -33.80422 -12.69067 1.000 12.66442 222 PRO C O 1
ATOM 6158 N N . TRP C 1 223 ? -30.62118 -35.59701 -12.72133 1.000 10.54721 223 TRP C N 1
ATOM 6159 C CA . TRP C 1 223 ? -29.59855 -34.98848 -13.56929 1.000 12.18272 223 TRP C CA 1
ATOM 6160 C C . TRP C 1 223 ? -29.75304 -35.48927 -15.00347 1.000 11.45890 223 TRP C C 1
ATOM 6161 O O . TRP C 1 223 ? -30.03601 -36.67626 -15.23203 1.000 14.31213 223 TRP C O 1
ATOM 6172 N N . TYR C 1 224 ? -29.49560 -34.59703 -15.96841 1.000 10.31722 224 TYR C N 1
ATOM 6173 C CA . TYR C 1 224 ? -29.30515 -34.94490 -17.37724 1.000 14.59147 224 TYR C CA 1
ATOM 6174 C C . TYR C 1 224 ? -27.89020 -34.60678 -17.82597 1.000 13.52969 224 TYR C C 1
ATOM 6175 O O . TYR C 1 224 ? -27.34995 -33.55501 -17.46933 1.000 14.74634 224 TYR C O 1
ATOM 6184 N N . VAL C 1 225 ? -27.28876 -35.50272 -18.59047 1.000 12.90553 225 VAL C N 1
ATOM 6185 C CA . VAL C 1 225 ? -25.96384 -35.27979 -19.16657 1.000 14.53514 225 VAL C CA 1
ATOM 6186 C C . VAL C 1 225 ? -26.17616 -34.99741 -20.64752 1.000 16.14504 225 VAL C C 1
ATOM 6187 O O . VAL C 1 225 ? -26.41725 -35.91322 -21.43250 1.000 19.88618 225 VAL C O 1
ATOM 6191 N N . VAL C 1 226 ? -26.13574 -33.73206 -21.03671 1.000 14.00155 226 VAL C N 1
ATOM 6192 C CA . VAL C 1 226 ? -26.56873 -33.30678 -22.36593 1.000 16.42088 226 VAL C CA 1
ATOM 6193 C C . VAL C 1 226 ? -25.33924 -33.14326 -23.25851 1.000 19.36105 226 VAL C C 1
ATOM 6194 O O . VAL C 1 226 ? -24.46312 -32.32463 -22.93061 1.000 16.44604 226 VAL C O 1
ATOM 6198 N N . PRO C 1 227 ? -25.24231 -33.86175 -24.38994 1.000 18.01595 227 PRO C N 1
ATOM 6199 C CA . PRO C 1 227 ? -24.10816 -33.64815 -25.32307 1.000 17.28016 227 PRO C CA 1
ATOM 6200 C C . PRO C 1 227 ? -24.14305 -32.23053 -25.87182 1.000 18.06211 227 PRO C C 1
ATOM 6201 O O . PRO C 1 227 ? -25.11532 -31.81076 -26.49445 1.000 20.64787 227 PRO C O 1
ATOM 6205 N N . ALA C 1 228 ? -23.08722 -31.47765 -25.60483 1.000 15.32080 228 ALA C N 1
ATOM 6206 C CA . ALA C 1 228 ? -23.14269 -30.03468 -25.81453 1.000 17.41008 228 ALA C CA 1
ATOM 6207 C C . ALA C 1 228 ? -22.12053 -29.51302 -26.81218 1.000 17.23284 228 ALA C C 1
ATOM 6208 O O . ALA C 1 228 ? -22.05851 -28.29016 -27.02033 1.000 16.59316 228 ALA C O 1
ATOM 6210 N N . ASP C 1 229 ? -21.39530 -30.39673 -27.50446 1.000 18.03525 229 ASP C N 1
ATOM 6211 C CA . ASP C 1 229 ? -20.45071 -29.95338 -28.52686 1.000 20.07564 229 ASP C CA 1
ATOM 6212 C C . ASP C 1 229 ? -21.14750 -29.18667 -29.64571 1.000 21.77087 229 ASP C C 1
ATOM 6213 O O . ASP C 1 229 ? -20.56521 -28.27635 -30.24099 1.000 19.88311 229 ASP C O 1
ATOM 6218 N N . ARG C 1 230 ? -22.36273 -29.57841 -29.99278 1.000 21.11373 230 ARG C N 1
ATOM 6219 C CA . ARG C 1 230 ? -23.13722 -28.87337 -31.00508 1.000 21.16778 230 ARG C CA 1
ATOM 6220 C C . ARG C 1 230 ? -24.10942 -27.96833 -30.24816 1.000 20.09088 230 ARG C C 1
ATOM 6221 O O . ARG C 1 230 ? -25.02804 -28.46629 -29.58315 1.000 19.66191 230 ARG C O 1
ATOM 6229 N N . LYS C 1 231 ? -23.90318 -26.64179 -30.32803 1.000 18.26901 231 LYS C N 1
ATOM 6230 C CA . LYS C 1 231 ? -24.71561 -25.73875 -29.51615 1.000 17.03151 231 LYS C CA 1
ATOM 6231 C C . LYS C 1 231 ? -26.17659 -25.87022 -29.88846 1.000 18.36207 231 LYS C C 1
ATOM 6232 O O . LYS C 1 231 ? -27.04118 -25.85511 -29.00941 1.000 16.67616 231 LYS C O 1
ATOM 6238 N N . TRP C 1 232 ? -26.47271 -26.04148 -31.18964 1.000 18.00606 232 TRP C N 1
ATOM 6239 C CA . TRP C 1 232 ? -27.86643 -26.17560 -31.58758 1.000 19.21525 232 TRP C CA 1
ATOM 6240 C C . TRP C 1 232 ? -28.48974 -27.43040 -30.98943 1.000 17.23197 232 TRP C C 1
ATOM 6241 O O . TRP C 1 232 ? -29.67710 -27.43376 -30.65151 1.000 19.45647 232 TRP C O 1
ATOM 6252 N N . TYR C 1 233 ? -27.70800 -28.50034 -30.82920 1.000 17.85815 233 TYR C N 1
ATOM 6253 C CA . TYR C 1 233 ? -28.25090 -29.73283 -30.25983 1.000 16.92219 233 TYR C CA 1
ATOM 6254 C C . TYR C 1 233 ? -28.48490 -29.57332 -28.76168 1.000 17.00254 233 TYR C C 1
ATOM 6255 O O . TYR C 1 233 ? -29.50131 -30.05790 -28.23347 1.000 17.24486 233 TYR C O 1
ATOM 6264 N N . ARG C 1 234 ? -27.55342 -28.89560 -28.06444 1.000 15.14505 234 ARG C N 1
ATOM 6265 C CA . ARG C 1 234 ? -27.75803 -28.51788 -26.67244 1.000 16.17608 234 ARG C CA 1
ATOM 6266 C C . ARG C 1 234 ? -29.11446 -27.83914 -26.47786 1.000 17.43732 234 ARG C C 1
ATOM 6267 O O . ARG C 1 234 ? -29.89561 -28.22607 -25.59208 1.000 13.07255 234 ARG C O 1
ATOM 6275 N N . ASP C 1 235 ? -29.40915 -26.83712 -27.31841 1.000 15.28447 235 ASP C N 1
ATOM 6276 C CA . ASP C 1 235 ? -30.65449 -26.07023 -27.17477 1.000 17.69389 235 ASP C CA 1
ATOM 6277 C C . ASP C 1 235 ? -31.86759 -26.93880 -27.47782 1.000 16.70517 235 ASP C C 1
ATOM 6278 O O . ASP C 1 235 ? -32.91510 -26.79077 -26.83989 1.000 16.52897 235 ASP C O 1
ATOM 6283 N N . LEU C 1 236 ? -31.76330 -27.82228 -28.47781 1.000 16.03896 236 LEU C N 1
ATOM 6284 C CA . LEU C 1 236 ? -32.87342 -28.72505 -28.78601 1.000 18.48486 236 LEU C CA 1
ATOM 6285 C C . LEU C 1 236 ? -33.19642 -29.65111 -27.60646 1.000 16.37625 236 LEU C C 1
ATOM 6286 O O . LEU C 1 236 ? -34.35697 -29.77255 -27.18651 1.000 15.53561 236 LEU C O 1
ATOM 6291 N N . VAL C 1 237 ? -32.17588 -30.30773 -27.05833 1.000 14.90630 237 VAL C N 1
ATOM 6292 C CA . VAL C 1 237 ? -32.38036 -31.25885 -25.97083 1.000 16.10033 237 VAL C CA 1
ATOM 6293 C C . VAL C 1 237 ? -32.94009 -30.55261 -24.73554 1.000 15.94061 237 VAL C C 1
ATOM 6294 O O . VAL C 1 237 ? -33.89575 -31.02697 -24.10645 1.000 15.94003 237 VAL C O 1
ATOM 6298 N N . LEU C 1 238 ? -32.33495 -29.42057 -24.36149 1.000 15.76554 238 LEU C N 1
ATOM 6299 C CA . LEU C 1 238 ? -32.80720 -28.65814 -23.20570 1.000 14.68003 238 LEU C CA 1
ATOM 6300 C C . LEU C 1 238 ? -34.24184 -28.19439 -23.42587 1.000 15.72942 238 LEU C C 1
ATOM 6301 O O . LEU C 1 238 ? -35.07099 -28.26689 -22.51198 1.000 12.83112 238 LEU C O 1
ATOM 6306 N N . SER C 1 239 ? -34.58647 -27.79598 -24.65329 1.000 15.22284 239 SER C N 1
ATOM 6307 C CA . SER C 1 239 ? -35.98100 -27.42771 -24.90965 1.000 13.46755 239 SER C CA 1
ATOM 6308 C C . SER C 1 239 ? -36.92307 -28.58822 -24.64585 1.000 13.87443 239 SER C C 1
ATOM 6309 O O . SER C 1 239 ? -37.96354 -28.40676 -24.00280 1.000 15.09256 239 SER C O 1
ATOM 6312 N N . HIS C 1 240 ? -36.57039 -29.79810 -25.11237 1.000 14.64259 240 HIS C N 1
ATOM 6313 C CA . HIS C 1 240 ? -37.38157 -30.98890 -24.83496 1.000 15.67251 240 HIS C CA 1
ATOM 6314 C C . HIS C 1 240 ? -37.47067 -31.27604 -23.33485 1.000 16.27197 240 HIS C C 1
ATOM 6315 O O . HIS C 1 240 ? -38.54127 -31.63452 -22.83144 1.000 17.29091 240 HIS C O 1
ATOM 6322 N N . ILE C 1 241 ? -36.34835 -31.17797 -22.62120 1.000 14.66184 241 ILE C N 1
ATOM 6323 C CA . ILE C 1 241 ? -36.34384 -31.47775 -21.19018 1.000 15.95483 241 ILE C CA 1
ATOM 6324 C C . ILE C 1 241 ? -37.31166 -30.55236 -20.45395 1.000 15.33769 241 ILE C C 1
ATOM 6325 O O . ILE C 1 241 ? -38.13933 -31.00390 -19.65126 1.000 15.59353 241 ILE C O 1
ATOM 6330 N N . LEU C 1 242 ? -37.21785 -29.23556 -20.71428 1.000 14.70861 242 LEU C N 1
ATOM 6331 C CA . LEU C 1 242 ? -38.08995 -28.29474 -20.01280 1.000 15.12522 242 LEU C CA 1
ATOM 6332 C C . LEU C 1 242 ? -39.55013 -28.44575 -20.45256 1.000 16.29383 242 LEU C C 1
ATOM 6333 O O . LEU C 1 242 ? -40.47266 -28.28490 -19.62958 1.000 15.52348 242 LEU C O 1
ATOM 6338 N N . LEU C 1 243 ? -39.79762 -28.69957 -21.74613 1.000 15.30786 243 LEU C N 1
ATOM 6339 C CA . LEU C 1 243 ? -41.18644 -28.81434 -22.18010 1.000 15.10601 243 LEU C CA 1
ATOM 6340 C C . LEU C 1 243 ? -41.83178 -30.06361 -21.59208 1.000 17.25748 243 LEU C C 1
ATOM 6341 O O . LEU C 1 243 ? -42.97241 -30.01489 -21.11851 1.000 17.89386 243 LEU C O 1
ATOM 6346 N N . GLY C 1 244 ? -41.10497 -31.18366 -21.57954 1.000 16.85126 244 GLY C N 1
ATOM 6347 C CA . GLY C 1 244 ? -41.64463 -32.37821 -20.95714 1.000 15.53950 244 GLY C CA 1
ATOM 6348 C C . GLY C 1 244 ? -41.97550 -32.15590 -19.49464 1.000 17.64722 244 GLY C C 1
ATOM 6349 O O . GLY C 1 244 ? -42.97128 -32.67334 -18.99451 1.000 19.49649 244 GLY C O 1
ATOM 6350 N N . ALA C 1 245 ? -41.12702 -31.40559 -18.78575 1.000 14.85332 245 ALA C N 1
ATOM 6351 C CA . ALA C 1 245 ? -41.39676 -31.14001 -17.37518 1.000 17.67839 245 ALA C CA 1
ATOM 6352 C C . ALA C 1 245 ? -42.66306 -30.30698 -17.21381 1.000 18.38871 245 ALA C C 1
ATOM 6353 O O . ALA C 1 245 ? -43.56227 -30.67132 -16.45965 1.000 16.75376 245 ALA C O 1
ATOM 6355 N N . LEU C 1 246 ? -42.77403 -29.19963 -17.95975 1.000 13.74392 246 LEU C N 1
ATOM 6356 C CA . LEU C 1 246 ? -43.95888 -28.36245 -17.84145 1.000 13.84943 246 LEU C CA 1
ATOM 6357 C C . LEU C 1 246 ? -45.23369 -29.10984 -18.22702 1.000 15.00430 246 LEU C C 1
ATOM 6358 O O . LEU C 1 246 ? -46.27157 -28.95573 -17.56895 1.000 15.11288 246 LEU C O 1
ATOM 6363 N N . LYS C 1 247 ? -45.19088 -29.90735 -19.29854 1.000 17.49699 247 LYS C N 1
ATOM 6364 C CA . LYS C 1 247 ? -46.37186 -30.68610 -19.69384 1.000 21.33058 247 LYS C CA 1
ATOM 6365 C C . LYS C 1 247 ? -46.76267 -31.69861 -18.61828 1.000 19.64865 247 LYS C C 1
ATOM 6366 O O . LYS C 1 247 ? -47.95105 -31.94202 -18.38058 1.000 22.12695 247 LYS C O 1
ATOM 6372 N N . ASP C 1 248 ? -45.77949 -32.31004 -17.95716 1.000 17.94573 248 ASP C N 1
ATOM 6373 C CA . ASP C 1 248 ? -46.10223 -33.25093 -16.88772 1.000 18.46465 248 ASP C CA 1
ATOM 6374 C C . ASP C 1 248 ? -46.69336 -32.53435 -15.66331 1.000 21.89336 248 ASP C C 1
ATOM 6375 O O . ASP C 1 248 ? -47.61751 -33.04804 -15.01578 1.000 20.19048 248 ASP C O 1
ATOM 6380 N N . MET C 1 249 ? -46.15285 -31.35109 -15.32305 1.000 19.70357 249 MET C N 1
ATOM 6381 C CA . MET C 1 249 ? -46.69683 -30.49868 -14.26498 1.000 19.94767 249 MET C CA 1
ATOM 6382 C C . MET C 1 249 ? -48.11664 -30.06376 -14.58919 1.000 21.32220 249 MET C C 1
ATOM 6383 O O . MET C 1 249 ? -48.93059 -29.83534 -13.67993 1.000 19.73815 249 MET C O 1
ATOM 6388 N N . ASN C 1 250 ? -48.40089 -29.90323 -15.87728 1.000 21.01426 250 ASN C N 1
ATOM 6389 C CA . ASN C 1 250 ? -49.74749 -29.70890 -16.39232 1.000 20.15569 250 ASN C CA 1
ATOM 6390 C C . ASN C 1 250 ? -50.48721 -28.54663 -15.72175 1.000 21.90548 250 ASN C C 1
ATOM 6391 O O . ASN C 1 250 ? -51.63336 -28.70375 -15.29465 1.000 22.19187 250 ASN C O 1
ATOM 6396 N N . PRO C 1 251 ? -49.87412 -27.35607 -15.64641 1.000 20.69981 251 PRO C N 1
ATOM 6397 C CA . PRO C 1 251 ? -50.57896 -26.22539 -15.02458 1.000 21.32393 251 PRO C CA 1
ATOM 6398 C C . PRO C 1 251 ? -51.82525 -25.84988 -15.81350 1.000 23.21231 251 PRO C C 1
ATOM 6399 O O . PRO C 1 251 ? -51.85007 -25.94153 -17.04536 1.000 21.31859 251 PRO C O 1
ATOM 6403 N N . GLN C 1 252 ? -52.85985 -25.39919 -15.08906 1.000 21.61373 252 GLN C N 1
ATOM 6404 C CA . GLN C 1 252 ? -54.15608 -25.06009 -15.67543 1.000 26.69411 252 GLN C CA 1
ATOM 6405 C C . GLN C 1 252 ? -54.44869 -23.58564 -15.48654 1.000 28.34628 252 GLN C C 1
ATOM 6406 O O . GLN C 1 252 ? -54.18081 -23.02781 -14.41824 1.000 25.04412 252 GLN C O 1
ATOM 6412 N N . PHE C 1 253 ? -55.01804 -22.96094 -16.51340 1.000 28.75579 253 PHE C N 1
ATOM 6413 C CA . PHE C 1 253 ? -55.55708 -21.62122 -16.33242 1.000 29.32633 253 PHE C CA 1
ATOM 6414 C C . PHE C 1 253 ? -56.58643 -21.63711 -15.20730 1.000 27.99527 253 PHE C C 1
ATOM 6415 O O . PHE C 1 253 ? -57.37646 -22.57688 -15.11098 1.000 30.87665 253 PHE C O 1
ATOM 6423 N N . PRO C 1 254 ? -56.61812 -20.62924 -14.34561 1.000 29.35615 254 PRO C N 1
ATOM 6424 C CA . PRO C 1 254 ? -57.59623 -20.66508 -13.25280 1.000 36.26144 254 PRO C CA 1
ATOM 6425 C C . PRO C 1 254 ? -58.99920 -20.39565 -13.76633 1.000 34.23964 254 PRO C C 1
ATOM 6426 O O . PRO C 1 254 ? -59.19127 -19.78360 -14.82102 1.000 31.34606 254 PRO C O 1
ATOM 6430 N N . ALA C 1 255 ? -59.98715 -20.90928 -13.02508 1.000 37.71132 255 ALA C N 1
ATOM 6431 C CA . ALA C 1 255 ? -61.38432 -20.61816 -13.32323 1.000 38.61381 255 ALA C CA 1
ATOM 6432 C C . ALA C 1 255 ? -61.65388 -19.14107 -13.08031 1.000 43.91736 255 ALA C C 1
ATOM 6433 O O . ALA C 1 255 ? -61.03802 -18.51233 -12.21363 1.000 49.55655 255 ALA C O 1
ATOM 6435 N N . ILE C 1 256 ? -62.54736 -18.57462 -13.88254 1.000 47.28494 256 ILE C N 1
ATOM 6436 C CA . ILE C 1 256 ? -62.88284 -17.16118 -13.78022 1.000 52.12396 256 ILE C CA 1
ATOM 6437 C C . ILE C 1 256 ? -64.28162 -17.01671 -13.20028 1.000 58.55136 256 ILE C C 1
ATOM 6438 O O . ILE C 1 256 ? -65.10860 -17.93517 -13.24520 1.000 56.03398 256 ILE C O 1
ATOM 6443 N N . ASP C 1 257 ? -64.54226 -15.83032 -12.65626 1.000 75.51280 257 ASP C N 1
ATOM 6444 C CA . ASP C 1 257 ? -65.78743 -15.50173 -11.96960 1.000 77.86282 257 ASP C CA 1
ATOM 6445 C C . ASP C 1 257 ? -66.68198 -14.57884 -12.79558 1.000 77.88091 257 ASP C C 1
ATOM 6446 O O . ASP C 1 257 ? -67.32571 -13.67841 -12.25302 1.000 83.66518 257 ASP C O 1
ATOM 6451 N N . TYR C 1 258 ? -66.74595 -14.79848 -14.11229 1.000 64.05454 258 TYR C N 1
ATOM 6452 C CA . TYR C 1 258 ? -67.60237 -14.00491 -14.99016 1.000 56.30419 258 TYR C CA 1
ATOM 6453 C C . TYR C 1 258 ? -67.76758 -14.71143 -16.33072 1.000 55.68005 258 TYR C C 1
ATOM 6454 O O . TYR C 1 258 ? -67.08082 -15.69172 -16.63514 1.000 57.22592 258 TYR C O 1
ATOM 6463 N N . ASP C 1 259 ? -68.72203 -14.20512 -17.12304 1.000 54.16646 259 ASP C N 1
ATOM 6464 C CA . ASP C 1 259 ? -68.95289 -14.66380 -18.48731 1.000 51.69912 259 ASP C CA 1
ATOM 6465 C C . ASP C 1 259 ? -68.28988 -13.67851 -19.43254 1.000 48.84096 259 ASP C C 1
ATOM 6466 O O . ASP C 1 259 ? -68.80689 -12.56308 -19.60137 1.000 48.86019 259 ASP C O 1
ATOM 6471 N N . PRO C 1 260 ? -67.17315 -14.03571 -20.07714 1.000 48.35086 260 PRO C N 1
ATOM 6472 C CA . PRO C 1 260 ? -66.47919 -13.06159 -20.94336 1.000 44.88688 260 PRO C CA 1
ATOM 6473 C C . PRO C 1 260 ? -67.34915 -12.48656 -22.05151 1.000 47.70283 260 PRO C C 1
ATOM 6474 O O . PRO C 1 260 ? -67.19559 -11.30534 -22.39458 1.000 38.44912 260 PRO C O 1
ATOM 6478 N N . SER C 1 261 ? -68.27362 -13.27919 -22.60569 1.000 46.86680 261 SER C N 1
ATOM 6479 C CA . SER C 1 261 ? -69.10569 -12.81506 -23.71288 1.000 51.68940 261 SER C CA 1
ATOM 6480 C C . SER C 1 261 ? -70.12199 -11.76536 -23.28277 1.000 48.69396 261 SER C C 1
ATOM 6481 O O . SER C 1 261 ? -70.63525 -11.03469 -24.13505 1.000 49.41802 261 SER C O 1
ATOM 6484 N N . LYS C 1 262 ? -70.38455 -11.64879 -21.98462 1.000 53.22180 262 LYS C N 1
ATOM 6485 C CA . LYS C 1 262 ? -71.35996 -10.71799 -21.43878 1.000 51.36338 262 LYS C CA 1
ATOM 6486 C C . LYS C 1 262 ? -70.72196 -9.40464 -20.98823 1.000 50.34943 262 LYS C C 1
ATOM 6487 O O . LYS C 1 262 ? -71.43965 -8.49741 -20.55516 1.000 50.71236 262 LYS C O 1
ATOM 6493 N N . VAL C 1 263 ? -69.39293 -9.29461 -21.05972 1.000 44.72630 263 VAL C N 1
ATOM 6494 C CA . VAL C 1 263 ? -68.67630 -8.08040 -20.67000 1.000 42.34299 263 VAL C CA 1
ATOM 6495 C C . VAL C 1 263 ? -68.79819 -7.03379 -21.77178 1.000 38.36680 263 VAL C C 1
ATOM 6496 O O . VAL C 1 263 ? -68.51132 -7.30707 -22.94230 1.000 38.08291 263 VAL C O 1
ATOM 6500 N N . VAL C 1 264 ? -69.16409 -5.81641 -21.39710 1.000 35.64097 264 VAL C N 1
ATOM 6501 C CA . VAL C 1 264 ? -69.24816 -4.70474 -22.33315 1.000 35.74752 264 VAL C CA 1
ATOM 6502 C C . VAL C 1 264 ? -68.14833 -3.71403 -21.99094 1.000 38.26587 264 VAL C C 1
ATOM 6503 O O . VAL C 1 264 ? -68.12794 -3.15500 -20.88657 1.000 37.83003 264 VAL C O 1
ATOM 6507 N N . ILE C 1 265 ? -67.22528 -3.51021 -22.93147 1.000 34.70757 265 ILE C N 1
ATOM 6508 C CA . ILE C 1 265 ? -66.17549 -2.51071 -22.78761 1.000 30.34387 265 ILE C CA 1
ATOM 6509 C C . ILE C 1 265 ? -66.70886 -1.22604 -23.38874 1.000 34.07940 265 ILE C C 1
ATOM 6510 O O . ILE C 1 265 ? -67.02829 -1.17369 -24.58014 1.000 35.31537 265 ILE C O 1
ATOM 6515 N N . HIS C 1 266 ? -66.84341 -0.20398 -22.56779 1.000 31.71840 266 HIS C N 1
ATOM 6516 C CA . HIS C 1 266 ? -67.11452 1.12062 -23.08484 1.000 37.62149 266 HIS C CA 1
ATOM 6517 C C . HIS C 1 266 ? -65.75831 1.79524 -23.24276 1.000 34.38114 266 HIS C C 1
ATOM 6518 O O . HIS C 1 266 ? -65.44673 2.29668 -24.32134 1.000 36.85102 266 HIS C O 1
ATOM 6526 N N . MET D 1 1 ? -36.59733 9.62406 -38.52122 1.000 54.74735 1 MET D N 1
ATOM 6527 C CA . MET D 1 1 ? -37.06777 9.59323 -37.14106 1.000 48.77158 1 MET D CA 1
ATOM 6528 C C . MET D 1 1 ? -36.16298 10.34653 -36.16598 1.000 46.67550 1 MET D C 1
ATOM 6529 O O . MET D 1 1 ? -34.95756 10.08859 -36.04837 1.000 48.11557 1 MET D O 1
ATOM 6534 N N . ASP D 1 2 ? -36.77686 11.25039 -35.42566 1.000 45.10780 2 ASP D N 1
ATOM 6535 C CA . ASP D 1 2 ? -36.11207 12.04879 -34.40055 1.000 39.11555 2 ASP D CA 1
ATOM 6536 C C . ASP D 1 2 ? -36.70627 11.64938 -33.04084 1.000 30.31570 2 ASP D C 1
ATOM 6537 O O . ASP D 1 2 ? -37.76295 12.16563 -32.64836 1.000 29.74912 2 ASP D O 1
ATOM 6542 N N . ILE D 1 3 ? -36.05045 10.72710 -32.32167 1.000 29.06283 3 ILE D N 1
ATOM 6543 C CA . ILE D 1 3 ? -36.67356 10.26038 -31.08530 1.000 28.04041 3 ILE D CA 1
ATOM 6544 C C . ILE D 1 3 ? -36.72639 11.37144 -30.04254 1.000 27.09659 3 ILE D C 1
ATOM 6545 O O . ILE D 1 3 ? -37.51121 11.28406 -29.08280 1.000 23.79356 3 ILE D O 1
ATOM 6550 N N . ASP D 1 4 ? -35.91681 12.42161 -30.19482 1.000 27.10439 4 ASP D N 1
ATOM 6551 C CA . ASP D 1 4 ? -35.97087 13.51719 -29.23102 1.000 25.31493 4 ASP D CA 1
ATOM 6552 C C . ASP D 1 4 ? -37.29159 14.27817 -29.29391 1.000 25.72977 4 ASP D C 1
ATOM 6553 O O . ASP D 1 4 ? -37.64579 14.95326 -28.31601 1.000 22.39808 4 ASP D O 1
ATOM 6558 N N . ASN D 1 5 ? -38.03874 14.17044 -30.40577 1.000 21.69952 5 ASN D N 1
ATOM 6559 C CA . ASN D 1 5 ? -39.36064 14.78218 -30.45801 1.000 24.29795 5 ASN D CA 1
ATOM 6560 C C . ASN D 1 5 ? -40.31185 14.14109 -29.45914 1.000 22.31155 5 ASN D C 1
ATOM 6561 O O . ASN D 1 5 ? -41.35603 14.72829 -29.13443 1.000 23.72189 5 ASN D O 1
ATOM 6566 N N . TYR D 1 6 ? -40.00585 12.92522 -29.01192 1.000 19.34541 6 TYR D N 1
ATOM 6567 C CA . TYR D 1 6 ? -40.80932 12.24713 -28.01030 1.000 16.99705 6 TYR D CA 1
ATOM 6568 C C . TYR D 1 6 ? -40.33371 12.54117 -26.59867 1.000 16.87680 6 TYR D C 1
ATOM 6569 O O . TYR D 1 6 ? -40.94438 12.03795 -25.64842 1.000 15.95139 6 TYR D O 1
ATOM 6578 N N . ARG D 1 7 ? -39.21751 13.25357 -26.43156 1.000 16.36953 7 ARG D N 1
ATOM 6579 C CA . ARG D 1 7 ? -38.75946 13.56448 -25.07776 1.000 13.98989 7 ARG D CA 1
ATOM 6580 C C . ARG D 1 7 ? -39.56234 14.72760 -24.50969 1.000 16.45851 7 ARG D C 1
ATOM 6581 O O . ARG D 1 7 ? -39.79664 15.72421 -25.19930 1.000 18.54790 7 ARG D O 1
ATOM 6589 N N . VAL D 1 8 ? -40.00772 14.58987 -23.26255 1.000 17.00557 8 VAL D N 1
ATOM 6590 C CA . VAL D 1 8 ? -40.65104 15.69107 -22.54377 1.000 15.90956 8 VAL D CA 1
ATOM 6591 C C . VAL D 1 8 ? -39.55581 16.64847 -22.08187 1.000 18.90462 8 VAL D C 1
ATOM 6592 O O . VAL D 1 8 ? -38.73283 16.29453 -21.23436 1.000 17.59879 8 VAL D O 1
ATOM 6596 N N . LYS D 1 9 ? -39.53785 17.85309 -22.63584 1.000 19.66620 9 LYS D N 1
ATOM 6597 C CA . LYS D 1 9 ? -38.48704 18.80503 -22.28654 1.000 19.93380 9 LYS D CA 1
ATOM 6598 C C . LYS D 1 9 ? -38.75671 19.37564 -20.88606 1.000 22.92381 9 LYS D C 1
ATOM 6599 O O . LYS D 1 9 ? -39.91701 19.52283 -20.47734 1.000 18.15500 9 LYS D O 1
ATOM 6605 N N . PRO D 1 10 ? -37.70507 19.68298 -20.12224 1.000 21.17457 10 PRO D N 1
ATOM 6606 C CA . PRO D 1 10 ? -37.90180 20.14733 -18.73474 1.000 22.83532 10 PRO D CA 1
ATOM 6607 C C . PRO D 1 10 ? -38.77866 21.38522 -18.66128 1.000 22.34938 10 PRO D C 1
ATOM 6608 O O . PRO D 1 10 ? -38.57544 22.35950 -19.38923 1.000 22.74359 10 PRO D O 1
ATOM 6612 N N . GLY D 1 11 ? -39.74562 21.35543 -17.74652 1.000 20.18190 11 GLY D N 1
ATOM 6613 C CA . GLY D 1 11 ? -40.60318 22.50701 -17.54712 1.000 21.22335 11 GLY D CA 1
ATOM 6614 C C . GLY D 1 11 ? -41.74370 22.66170 -18.53108 1.000 29.95465 11 GLY D C 1
ATOM 6615 O O . GLY D 1 11 ? -42.57731 23.55822 -18.34730 1.000 26.29521 11 GLY D O 1
ATOM 6616 N N . LYS D 1 12 ? -41.85234 21.80242 -19.54566 1.000 26.32053 12 LYS D N 1
ATOM 6617 C CA . LYS D 1 12 ? -42.90489 21.93388 -20.55579 1.000 26.31649 12 LYS D CA 1
ATOM 6618 C C . LYS D 1 12 ? -44.01870 20.93747 -20.25436 1.000 25.85276 12 LYS D C 1
ATOM 6619 O O . LYS D 1 12 ? -43.85103 19.73153 -20.48410 1.000 24.45489 12 LYS D O 1
ATOM 6625 N N . ARG D 1 13 ? -45.16210 21.42882 -19.77914 1.000 24.33516 13 ARG D N 1
ATOM 6626 C CA . ARG D 1 13 ? -46.23558 20.50720 -19.40246 1.000 29.18743 13 ARG D CA 1
ATOM 6627 C C . ARG D 1 13 ? -46.81541 19.78416 -20.61781 1.000 25.60622 13 ARG D C 1
ATOM 6628 O O . ARG D 1 13 ? -46.96728 20.36264 -21.69502 1.000 26.14758 13 ARG D O 1
ATOM 6636 N N . VAL D 1 14 ? -47.10448 18.49832 -20.44744 1.000 24.84679 14 VAL D N 1
ATOM 6637 C CA . VAL D 1 14 ? -47.63853 17.66330 -21.51868 1.000 22.39408 14 VAL D CA 1
ATOM 6638 C C . VAL D 1 14 ? -49.16414 17.72898 -21.49229 1.000 22.85951 14 VAL D C 1
ATOM 6639 O O . VAL D 1 14 ? -49.78872 17.68451 -20.42030 1.000 22.28154 14 VAL D O 1
ATOM 6643 N N . LYS D 1 15 ? -49.76145 17.92701 -22.66055 1.000 20.21840 15 LYS D N 1
ATOM 6644 C CA . LYS D 1 15 ? -51.17599 17.67709 -22.87181 1.000 21.10437 15 LYS D CA 1
ATOM 6645 C C . LYS D 1 15 ? -51.24252 16.44851 -23.76936 1.000 26.07532 15 LYS D C 1
ATOM 6646 O O . LYS D 1 15 ? -50.95989 16.52871 -24.97624 1.000 27.37497 15 LYS D O 1
ATOM 6652 N N . LEU D 1 16 ? -51.55516 15.29269 -23.16334 1.000 23.54720 16 LEU D N 1
ATOM 6653 C CA . LEU D 1 16 ? -51.42701 14.01986 -23.88551 1.000 23.73665 16 LEU D CA 1
ATOM 6654 C C . LEU D 1 16 ? -52.31671 13.94794 -25.12731 1.000 24.01045 16 LEU D C 1
ATOM 6655 O O . LEU D 1 16 ? -51.93477 13.30957 -26.12153 1.000 22.59035 16 LEU D O 1
ATOM 6660 N N . SER D 1 17 ? -53.48518 14.60081 -25.10292 1.000 25.99885 17 SER D N 1
ATOM 6661 C CA . SER D 1 17 ? -54.37717 14.55341 -26.25651 1.000 31.46751 17 SER D CA 1
ATOM 6662 C C . SER D 1 17 ? -53.74917 15.18565 -27.49612 1.000 27.41900 17 SER D C 1
ATOM 6663 O O . SER D 1 17 ? -54.25180 14.97907 -28.60107 1.000 31.98583 17 SER D O 1
ATOM 6666 N N . ASP D 1 18 ? -52.67458 15.94362 -27.33825 1.000 26.27602 18 ASP D N 1
ATOM 6667 C CA . ASP D 1 18 ? -51.94721 16.53705 -28.45192 1.000 31.79117 18 ASP D CA 1
ATOM 6668 C C . ASP D 1 18 ? -50.72161 15.73590 -28.89144 1.000 27.88967 18 ASP D C 1
ATOM 6669 O O . ASP D 1 18 ? -50.02421 16.17525 -29.80762 1.000 29.33996 18 ASP D O 1
ATOM 6674 N N . TRP D 1 19 ? -50.42120 14.60028 -28.25980 1.000 22.18035 19 TRP D N 1
ATOM 6675 C CA . TRP D 1 19 ? -49.27121 13.78276 -28.61856 1.000 21.67357 19 TRP D CA 1
ATOM 6676 C C . TRP D 1 19 ? -49.71986 12.54828 -29.39632 1.000 21.78479 19 TRP D C 1
ATOM 6677 O O . TRP D 1 19 ? -50.70688 11.90591 -29.04538 1.000 22.30212 19 TRP D O 1
ATOM 6688 N N . ALA D 1 20 ? -48.98445 12.21455 -30.45154 1.000 26.71923 20 ALA D N 1
ATOM 6689 C CA . ALA D 1 20 ? -49.37520 11.12698 -31.34124 1.000 24.52359 20 ALA D CA 1
ATOM 6690 C C . ALA D 1 20 ? -49.36675 9.76124 -30.65592 1.000 19.16172 20 ALA D C 1
ATOM 6691 O O . ALA D 1 20 ? -48.47382 9.45124 -29.84992 1.000 21.22111 20 ALA D O 1
ATOM 6693 N N . THR D 1 21 ? -50.37543 8.92969 -30.98861 1.000 17.88967 21 THR D N 1
ATOM 6694 C CA . THR D 1 21 ? -50.36042 7.52841 -30.55963 1.000 16.78692 21 THR D CA 1
ATOM 6695 C C . THR D 1 21 ? -49.97008 6.57699 -31.67449 1.000 18.52246 21 THR D C 1
ATOM 6696 O O . THR D 1 21 ? -49.70758 5.41525 -31.37913 1.000 17.91323 21 THR D O 1
ATOM 6700 N N . ASN D 1 22 ? -49.92014 7.02811 -32.94698 1.000 17.71028 22 ASN D N 1
ATOM 6701 C CA . ASN D 1 22 ? -49.95842 6.08410 -34.05986 1.000 19.70454 22 ASN D CA 1
ATOM 6702 C C . ASN D 1 22 ? -48.89800 6.33828 -35.12869 1.000 21.29457 22 ASN D C 1
ATOM 6703 O O . ASN D 1 22 ? -49.07294 5.89896 -36.28518 1.000 26.08298 22 ASN D O 1
ATOM 6708 N N . ASP D 1 23 ? -47.77281 6.94447 -34.76722 1.000 19.36291 23 ASP D N 1
ATOM 6709 C CA . ASP D 1 23 ? -46.69157 7.21807 -35.71732 1.000 20.41212 23 ASP D CA 1
ATOM 6710 C C . ASP D 1 23 ? -46.10866 5.93186 -36.31626 1.000 18.17941 23 ASP D C 1
ATOM 6711 O O . ASP D 1 23 ? -46.10814 4.86770 -35.68917 1.000 15.70217 23 ASP D O 1
ATOM 6716 N N . ASP D 1 24 ? -45.55555 6.05061 -37.54129 1.000 18.70422 24 ASP D N 1
ATOM 6717 C CA . ASP D 1 24 ? -44.74045 4.98707 -38.13069 1.000 16.79502 24 ASP D CA 1
ATOM 6718 C C . ASP D 1 24 ? -43.44750 5.49658 -38.75931 1.000 18.10081 24 ASP D C 1
ATOM 6719 O O . ASP D 1 24 ? -42.71213 4.69994 -39.36495 1.000 18.89021 24 ASP D O 1
ATOM 6724 N N . ALA D 1 25 ? -43.16230 6.79478 -38.65497 1.000 18.07659 25 ALA D N 1
ATOM 6725 C CA . ALA D 1 25 ? -41.95280 7.39963 -39.22447 1.000 20.59958 25 ALA D CA 1
ATOM 6726 C C . ALA D 1 25 ? -41.81379 7.11139 -40.71198 1.000 20.87852 25 ALA D C 1
ATOM 6727 O O . ALA D 1 25 ? -40.70116 7.07692 -41.23895 1.000 19.23556 25 ALA D O 1
ATOM 6729 N N . GLY D 1 26 ? -42.93977 6.90750 -41.41436 1.000 18.88894 26 GLY D N 1
ATOM 6730 C CA . GLY D 1 26 ? -42.87291 6.63235 -42.83892 1.000 17.28450 26 GLY D CA 1
ATOM 6731 C C . GLY D 1 26 ? -42.38531 5.24937 -43.21577 1.000 19.52785 26 GLY D C 1
ATOM 6732 O O . GLY D 1 26 ? -42.11517 5.01399 -44.40127 1.000 19.92915 26 GLY D O 1
ATOM 6733 N N . LEU D 1 27 ? -42.25276 4.33937 -42.24615 1.000 20.02451 27 LEU D N 1
ATOM 6734 C CA . LEU D 1 27 ? -41.74696 2.98381 -42.43218 1.000 17.07205 27 LEU D CA 1
ATOM 6735 C C . LEU D 1 27 ? -42.89800 1.98829 -42.51415 1.000 18.01830 27 LEU D C 1
ATOM 6736 O O . LEU D 1 27 ? -43.91606 2.15576 -41.84583 1.000 18.44930 27 LEU D O 1
ATOM 6741 N N . SER D 1 28 ? -42.70224 0.92031 -43.29419 1.000 18.60237 28 SER D N 1
ATOM 6742 C CA . SER D 1 28 ? -43.58382 -0.22504 -43.16958 1.000 17.69538 28 SER D CA 1
ATOM 6743 C C . SER D 1 28 ? -43.21247 -1.01168 -41.90784 1.000 20.50348 28 SER D C 1
ATOM 6744 O O . SER D 1 28 ? -42.11243 -0.87838 -41.35969 1.000 18.40951 28 SER D O 1
ATOM 6747 N N . LYS D 1 29 ? -44.15487 -1.83631 -41.44774 1.000 16.53897 29 LYS D N 1
ATOM 6748 C CA . LYS D 1 29 ? -43.86025 -2.75126 -40.34634 1.000 20.29334 29 LYS D CA 1
ATOM 6749 C C . LYS D 1 29 ? -42.65481 -3.63374 -40.65443 1.000 19.17058 29 LYS D C 1
ATOM 6750 O O . LYS D 1 29 ? -41.83331 -3.89382 -39.76631 1.000 17.64081 29 LYS D O 1
ATOM 6756 N N . GLU D 1 30 ? -42.56418 -4.16700 -41.88539 1.000 18.31379 30 GLU D N 1
ATOM 6757 C CA . GLU D 1 30 ? -41.44652 -5.05318 -42.16996 1.000 21.62614 30 GLU D CA 1
ATOM 6758 C C . GLU D 1 30 ? -40.12487 -4.31062 -42.08945 1.000 22.71454 30 GLU D C 1
ATOM 6759 O O . GLU D 1 30 ? -39.14276 -4.85607 -41.57910 1.000 23.43411 30 GLU D O 1
ATOM 6765 N N . GLU D 1 31 ? -40.06734 -3.08097 -42.62103 1.000 20.36479 31 GLU D N 1
ATOM 6766 C CA . GLU D 1 31 ? -38.85444 -2.28285 -42.48503 1.000 19.43169 31 GLU D CA 1
ATOM 6767 C C . GLU D 1 31 ? -38.53196 -2.00959 -41.02212 1.000 18.77399 31 GLU D C 1
ATOM 6768 O O . GLU D 1 31 ? -37.36494 -2.07701 -40.61569 1.000 18.24643 31 GLU D O 1
ATOM 6774 N N . GLY D 1 32 ? -39.54917 -1.64822 -40.22754 1.000 16.88283 32 GLY D N 1
ATOM 6775 C CA . GLY D 1 32 ? -39.31645 -1.34156 -38.82116 1.000 18.04666 32 GLY D CA 1
ATOM 6776 C C . GLY D 1 32 ? -38.81418 -2.53877 -38.02790 1.000 18.34913 32 GLY D C 1
ATOM 6777 O O . GLY D 1 32 ? -37.89379 -2.42532 -37.21600 1.000 16.69756 32 GLY D O 1
ATOM 6778 N N . GLN D 1 33 ? -39.41535 -3.69775 -38.24708 1.000 16.34738 33 GLN D N 1
ATOM 6779 C CA . GLN D 1 33 ? -38.96878 -4.89663 -37.54472 1.000 17.44684 33 GLN D CA 1
ATOM 6780 C C . GLN D 1 33 ? -37.53688 -5.27083 -37.92562 1.000 19.43987 33 GLN D C 1
ATOM 6781 O O . GLN D 1 33 ? -36.76726 -5.73569 -37.07592 1.000 17.15365 33 GLN D O 1
ATOM 6787 N N . ALA D 1 34 ? -37.16631 -5.09725 -39.20287 1.000 16.72644 34 ALA D N 1
ATOM 6788 C CA . ALA D 1 34 ? -35.79500 -5.36927 -39.60978 1.000 22.19289 34 ALA D CA 1
ATOM 6789 C C . ALA D 1 34 ? -34.82905 -4.38772 -38.95422 1.000 21.94602 34 ALA D C 1
ATOM 6790 O O . ALA D 1 34 ? -33.74284 -4.77845 -38.51040 1.000 20.29372 34 ALA D O 1
ATOM 6792 N N . GLN D 1 35 ? -35.20935 -3.11412 -38.84844 1.000 17.73909 35 GLN D N 1
ATOM 6793 C CA . GLN D 1 35 ? -34.35684 -2.17647 -38.10904 1.000 18.14496 35 GLN D CA 1
ATOM 6794 C C . GLN D 1 35 ? -34.25462 -2.56806 -36.62928 1.000 19.19391 35 GLN D C 1
ATOM 6795 O O . GLN D 1 35 ? -33.18216 -2.48928 -36.02733 1.000 19.09226 35 GLN D O 1
ATOM 6801 N N . THR D 1 36 ? -35.35817 -3.00813 -36.03455 1.000 15.80552 36 THR D N 1
ATOM 6802 C CA . THR D 1 36 ? -35.31680 -3.42204 -34.62715 1.000 17.67887 36 THR D CA 1
ATOM 6803 C C . THR D 1 36 ? -34.38313 -4.61661 -34.43903 1.000 18.70931 36 THR D C 1
ATOM 6804 O O . THR D 1 36 ? -33.62732 -4.67917 -33.45463 1.000 15.73747 36 THR D O 1
ATOM 6808 N N . ALA D 1 37 ? -34.38561 -5.55370 -35.39540 1.000 18.74104 37 ALA D N 1
ATOM 6809 C CA . ALA D 1 37 ? -33.49487 -6.71499 -35.28974 1.000 18.46357 37 ALA D CA 1
ATOM 6810 C C . ALA D 1 37 ? -32.03721 -6.29302 -35.34424 1.000 22.75303 37 ALA D C 1
ATOM 6811 O O . ALA D 1 37 ? -31.19121 -6.85307 -34.63863 1.000 20.43147 37 ALA D O 1
ATOM 6813 N N . LYS D 1 38 ? -31.72575 -5.30374 -36.18354 1.000 17.96263 38 LYS D N 1
ATOM 6814 C CA . LYS D 1 38 ? -30.35519 -4.81939 -36.28095 1.000 22.56684 38 LYS D CA 1
ATOM 6815 C C . LYS D 1 38 ? -29.95040 -4.07437 -35.02415 1.000 21.25807 38 LYS D C 1
ATOM 6816 O O . LYS D 1 38 ? -28.81013 -4.22024 -34.54415 1.000 18.54563 38 LYS D O 1
ATOM 6822 N N . LEU D 1 39 ? -30.86505 -3.25618 -34.47915 1.000 18.39222 39 LEU D N 1
ATOM 6823 C CA . LEU D 1 39 ? -30.57259 -2.60084 -33.20139 1.000 16.73873 39 LEU D CA 1
ATOM 6824 C C . LEU D 1 39 ? -30.38505 -3.60757 -32.08344 1.000 16.84079 39 LEU D C 1
ATOM 6825 O O . LEU D 1 39 ? -29.60117 -3.34237 -31.16778 1.000 16.05722 39 LEU D O 1
ATOM 6830 N N . ALA D 1 40 ? -31.04691 -4.77119 -32.14824 1.000 16.62258 40 ALA D N 1
ATOM 6831 C CA . ALA D 1 40 ? -30.88999 -5.74294 -31.05317 1.000 15.26414 40 ALA D CA 1
ATOM 6832 C C . ALA D 1 40 ? -29.43493 -6.18260 -30.88347 1.000 15.79883 40 ALA D C 1
ATOM 6833 O O . ALA D 1 40 ? -28.96237 -6.32825 -29.75216 1.000 14.50463 40 ALA D O 1
ATOM 6835 N N . GLY D 1 41 ? -28.70878 -6.38828 -31.99608 1.000 17.16753 41 GLY D N 1
ATOM 6836 C CA . GLY D 1 41 ? -27.30388 -6.75099 -31.90286 1.000 18.99063 41 GLY D CA 1
ATOM 6837 C C . GLY D 1 41 ? -26.46260 -5.64683 -31.28905 1.000 17.83567 41 GLY D C 1
ATOM 6838 O O . GLY D 1 41 ? -25.54837 -5.90258 -30.49310 1.000 16.60097 41 GLY D O 1
ATOM 6839 N N . GLU D 1 42 ? -26.77651 -4.39948 -31.61388 1.000 15.60567 42 GLU D N 1
ATOM 6840 C CA . GLU D 1 42 ? -26.02234 -3.29901 -31.01875 1.000 19.16435 42 GLU D CA 1
ATOM 6841 C C . GLU D 1 42 ? -26.34564 -3.12335 -29.54338 1.000 15.30670 42 GLU D C 1
ATOM 6842 O O . GLU D 1 42 ? -25.45259 -2.80493 -28.75111 1.000 15.65995 42 GLU D O 1
ATOM 6848 N N . LEU D 1 43 ? -27.61938 -3.30115 -29.16152 1.000 13.78846 43 LEU D N 1
ATOM 6849 C CA . LEU D 1 43 ? -27.97992 -3.28609 -27.74564 1.000 14.62271 43 LEU D CA 1
ATOM 6850 C C . LEU D 1 43 ? -27.20208 -4.35737 -26.96072 1.000 13.38568 43 LEU D C 1
ATOM 6851 O O . LEU D 1 43 ? -26.69114 -4.07377 -25.86799 1.000 12.17238 43 LEU D O 1
ATOM 6856 N N . ALA D 1 44 ? -27.10215 -5.58943 -27.50536 1.000 14.42229 44 ALA D N 1
ATOM 6857 C CA . ALA D 1 44 ? -26.38715 -6.66564 -26.81273 1.000 13.53993 44 ALA D CA 1
ATOM 6858 C C . ALA D 1 44 ? -24.90111 -6.33055 -26.65845 1.000 15.21006 44 ALA D C 1
ATOM 6859 O O . ALA D 1 44 ? -24.29592 -6.62010 -25.61357 1.000 15.81712 44 ALA D O 1
ATOM 6861 N N . GLU D 1 45 ? -24.29046 -5.75496 -27.70543 1.000 14.90783 45 GLU D N 1
ATOM 6862 C CA . GLU D 1 45 ? -22.87655 -5.39561 -27.64741 1.000 16.67342 45 GLU D CA 1
ATOM 6863 C C . GLU D 1 45 ? -22.62758 -4.31964 -26.58953 1.000 17.10760 45 GLU D C 1
ATOM 6864 O O . GLU D 1 45 ? -21.66473 -4.40405 -25.81105 1.000 15.48857 45 GLU D O 1
ATOM 6870 N N . TRP D 1 46 ? -23.48341 -3.29899 -26.54511 1.000 13.38193 46 TRP D N 1
ATOM 6871 C CA . TRP D 1 46 ? -23.25558 -2.20362 -25.60769 1.000 14.28661 46 TRP D CA 1
ATOM 6872 C C . TRP D 1 46 ? -23.57795 -2.61233 -24.18162 1.000 13.66538 46 TRP D C 1
ATOM 6873 O O . TRP D 1 46 ? -22.88482 -2.19244 -23.25296 1.000 14.97187 46 TRP D O 1
ATOM 6884 N N . GLN D 1 47 ? -24.58377 -3.46515 -23.99786 1.000 13.15009 47 GLN D N 1
ATOM 6885 C CA . GLN D 1 47 ? -24.87190 -3.98645 -22.66206 1.000 13.57440 47 GLN D CA 1
ATOM 6886 C C . GLN D 1 47 ? -23.74617 -4.89931 -22.16113 1.000 12.74411 47 GLN D C 1
ATOM 6887 O O . GLN D 1 47 ? -23.42285 -4.88936 -20.96905 1.000 12.30375 47 GLN D O 1
ATOM 6893 N N . GLU D 1 48 ? -23.12806 -5.68835 -23.05142 1.000 11.37294 48 GLU D N 1
ATOM 6894 C CA . GLU D 1 48 ? -21.96004 -6.45170 -22.62652 1.000 15.09539 48 GLU D CA 1
ATOM 6895 C C . GLU D 1 48 ? -20.84732 -5.53519 -22.12884 1.000 14.80324 48 GLU D C 1
ATOM 6896 O O . GLU D 1 48 ? -20.22278 -5.81063 -21.09383 1.000 11.92662 48 GLU D O 1
ATOM 6902 N N . ARG D 1 49 ? -20.59129 -4.42725 -22.83808 1.000 13.46102 49 ARG D N 1
ATOM 6903 C CA . ARG D 1 49 ? -19.58003 -3.47261 -22.37996 1.000 15.23392 49 ARG D CA 1
ATOM 6904 C C . ARG D 1 49 ? -19.96610 -2.85171 -21.04912 1.000 14.22944 49 ARG D C 1
ATOM 6905 O O . ARG D 1 49 ? -19.10963 -2.64870 -20.18669 1.000 12.55436 49 ARG D O 1
ATOM 6913 N N . LEU D 1 50 ? -21.25000 -2.51508 -20.87118 1.000 11.99760 50 LEU D N 1
ATOM 6914 C CA . LEU D 1 50 ? -21.71841 -1.99925 -19.58745 1.000 13.91551 50 LEU D CA 1
ATOM 6915 C C . LEU D 1 50 ? -21.40693 -2.97434 -18.45160 1.000 13.08419 50 LEU D C 1
ATOM 6916 O O . LEU D 1 50 ? -20.96084 -2.57739 -17.36196 1.000 11.95092 50 LEU D O 1
ATOM 6921 N N . TYR D 1 51 ? -21.68647 -4.25088 -18.67598 1.000 10.09407 51 TYR D N 1
ATOM 6922 C CA . TYR D 1 51 ? -21.49230 -5.26553 -17.64150 1.000 12.60728 51 TYR D CA 1
ATOM 6923 C C . TYR D 1 51 ? -20.00513 -5.47269 -17.36386 1.000 15.53364 51 TYR D C 1
ATOM 6924 O O . TYR D 1 51 ? -19.56530 -5.51727 -16.20279 1.000 12.02846 51 TYR D O 1
ATOM 6933 N N . ALA D 1 52 ? -19.20978 -5.59704 -18.42951 1.000 12.19308 52 ALA D N 1
ATOM 6934 C CA . ALA D 1 52 ? -17.76597 -5.81083 -18.27073 1.000 16.12856 52 ALA D CA 1
ATOM 6935 C C . ALA D 1 52 ? -17.08913 -4.64066 -17.56404 1.000 16.85424 52 ALA D C 1
ATOM 6936 O O . ALA D 1 52 ? -16.19380 -4.84569 -16.73815 1.000 16.07480 52 ALA D O 1
ATOM 6938 N N . GLU D 1 53 ? -17.51634 -3.40995 -17.85758 1.000 14.14783 53 GLU D N 1
ATOM 6939 C CA . GLU D 1 53 ? -16.94680 -2.23046 -17.21401 1.000 15.41207 53 GLU D CA 1
ATOM 6940 C C . GLU D 1 53 ? -17.27366 -2.18452 -15.71869 1.000 16.76413 53 GLU D C 1
ATOM 6941 O O . GLU D 1 53 ? -16.42068 -1.79515 -14.90405 1.000 14.25014 53 GLU D O 1
ATOM 6947 N N . GLY D 1 54 ? -18.50902 -2.51769 -15.34136 1.000 15.44236 54 GLY D N 1
ATOM 6948 C CA . GLY D 1 54 ? -18.88236 -2.56761 -13.93708 1.000 16.07828 54 GLY D CA 1
ATOM 6949 C C . GLY D 1 54 ? -18.81633 -1.23520 -13.21478 1.000 15.96962 54 GLY D C 1
ATOM 6950 O O . GLY D 1 54 ? -18.52077 -1.20363 -12.02287 1.000 16.76956 54 GLY D O 1
ATOM 6951 N N . LYS D 1 55 ? -19.07183 -0.12887 -13.90848 1.000 17.35916 55 LYS D N 1
ATOM 6952 C CA . LYS D 1 55 ? -19.00516 1.18698 -13.28666 1.000 17.37508 55 LYS D CA 1
ATOM 6953 C C . LYS D 1 55 ? -20.31249 1.96865 -13.32435 1.000 18.81815 55 LYS D C 1
ATOM 6954 O O . LYS D 1 55 ? -20.46170 2.92534 -12.55317 1.000 19.06207 55 LYS D O 1
ATOM 6960 N N . GLN D 1 56 ? -21.22906 1.63179 -14.21965 1.000 14.06503 56 GLN D N 1
ATOM 6961 C CA . GLN D 1 56 ? -22.44160 2.39430 -14.44025 1.000 16.07206 56 GLN D CA 1
ATOM 6962 C C . GLN D 1 56 ? -23.60627 1.42590 -14.52522 1.000 13.42120 56 GLN D C 1
ATOM 6963 O O . GLN D 1 56 ? -23.42926 0.21096 -14.69608 1.000 15.00421 56 GLN D O 1
ATOM 6969 N N . SER D 1 57 ? -24.82374 1.96413 -14.48147 1.000 11.86448 57 SER D N 1
ATOM 6970 C CA . SER D 1 57 ? -26.00806 1.13028 -14.67085 1.000 11.83796 57 SER D CA 1
ATOM 6971 C C . SER D 1 57 ? -27.03642 1.91872 -15.45808 1.000 13.81549 57 SER D C 1
ATOM 6972 O O . SER D 1 57 ? -26.94739 3.13745 -15.57970 1.000 12.43476 57 SER D O 1
ATOM 6975 N N . LEU D 1 58 ? -28.01510 1.19736 -15.97657 1.000 11.06379 58 LEU D N 1
ATOM 6976 C CA . LEU D 1 58 ? -29.10304 1.78138 -16.76421 1.000 13.58416 58 LEU D CA 1
ATOM 6977 C C . LEU D 1 58 ? -30.39603 1.35425 -16.10436 1.000 13.06622 58 LEU D C 1
ATOM 6978 O O . LEU D 1 58 ? -30.56122 0.17002 -15.79370 1.000 15.64268 58 LEU D O 1
ATOM 6983 N N . LEU D 1 59 ? -31.29303 2.30330 -15.86346 1.000 14.52806 59 LEU D N 1
ATOM 6984 C CA . LEU D 1 59 ? -32.59386 2.00458 -15.28695 1.000 11.31904 59 LEU D CA 1
ATOM 6985 C C . LEU D 1 59 ? -33.66295 2.50509 -16.24548 1.000 12.19389 59 LEU D C 1
ATOM 6986 O O . LEU D 1 59 ? -33.80305 3.72811 -16.46443 1.000 12.38101 59 LEU D O 1
ATOM 6991 N N . LEU D 1 60 ? -34.41041 1.55893 -16.81408 1.000 10.36855 60 LEU D N 1
ATOM 6992 C CA . LEU D 1 60 ? -35.57449 1.86431 -17.63572 1.000 11.03284 60 LEU D CA 1
ATOM 6993 C C . LEU D 1 60 ? -36.82504 1.74725 -16.77185 1.000 11.27715 60 LEU D C 1
ATOM 6994 O O . LEU D 1 60 ? -37.05054 0.69600 -16.13670 1.000 12.20779 60 LEU D O 1
ATOM 6999 N N . ILE D 1 61 ? -37.63976 2.80543 -16.75783 1.000 8.46041 61 ILE D N 1
ATOM 7000 C CA . ILE D 1 61 ? -38.91449 2.82333 -16.04862 1.000 11.12998 61 ILE D CA 1
ATOM 7001 C C . ILE D 1 61 ? -40.02430 2.85188 -17.07810 1.000 14.95686 61 ILE D C 1
ATOM 7002 O O . ILE D 1 61 ? -40.02926 3.71527 -17.96476 1.000 12.89546 61 ILE D O 1
ATOM 7007 N N . LEU D 1 62 ? -40.97230 1.92110 -16.95622 1.000 13.16800 62 LEU D N 1
ATOM 7008 C CA . LEU D 1 62 ? -42.12061 1.82942 -17.85898 1.000 13.93100 62 LEU D CA 1
ATOM 7009 C C . LEU D 1 62 ? -43.41242 2.10116 -17.09564 1.000 13.05066 62 LEU D C 1
ATOM 7010 O O . LEU D 1 62 ? -43.65440 1.49852 -16.04685 1.000 13.27828 62 LEU D O 1
ATOM 7015 N N . GLN D 1 63 ? -44.21464 3.04447 -17.58617 1.000 11.10628 63 GLN D N 1
ATOM 7016 C CA . GLN D 1 63 ? -45.57138 3.24415 -17.10072 1.000 16.59827 63 GLN D CA 1
ATOM 7017 C C . GLN D 1 63 ? -46.48875 3.35644 -18.30554 1.000 15.92886 63 GLN D C 1
ATOM 7018 O O . GLN D 1 63 ? -46.08658 3.89122 -19.34818 1.000 16.26305 63 GLN D O 1
ATOM 7024 N N . ALA D 1 64 ? -47.69658 2.81097 -18.18302 1.000 16.05750 64 ALA D N 1
ATOM 7025 C CA . ALA D 1 64 ? -48.64503 2.81498 -19.28435 1.000 17.17272 64 ALA D CA 1
ATOM 7026 C C . ALA D 1 64 ? -49.92165 2.17002 -18.78201 1.000 19.00273 64 ALA D C 1
ATOM 7027 O O . ALA D 1 64 ? -49.90096 1.36595 -17.83619 1.000 17.49081 64 ALA D O 1
ATOM 7029 N N . ARG D 1 65 ? -51.01922 2.50918 -19.45059 1.000 19.25450 65 ARG D N 1
ATOM 7030 C CA . ARG D 1 65 ? -52.32214 1.91121 -19.20985 1.000 18.82532 65 ARG D CA 1
ATOM 7031 C C . ARG D 1 65 ? -52.27582 0.42191 -19.53818 1.000 18.20137 65 ARG D C 1
ATOM 7032 O O . ARG D 1 65 ? -51.38552 -0.06003 -20.26030 1.000 16.61173 65 ARG D O 1
ATOM 7040 N N . ASP D 1 66 ? -53.24304 -0.31872 -18.98518 1.000 16.85983 66 ASP D N 1
ATOM 7041 C CA . ASP D 1 66 ? -53.28909 -1.75046 -19.24897 1.000 16.25404 66 ASP D CA 1
ATOM 7042 C C . ASP D 1 66 ? -53.43034 -2.00103 -20.75791 1.000 15.34264 66 ASP D C 1
ATOM 7043 O O . ASP D 1 66 ? -54.11969 -1.25988 -21.48352 1.000 17.17086 66 ASP D O 1
ATOM 7048 N N . ALA D 1 67 ? -52.71279 -3.01122 -21.23421 1.000 16.53270 67 ALA D N 1
ATOM 7049 C CA . ALA D 1 67 ? -52.63870 -3.44181 -22.63166 1.000 14.74771 67 ALA D CA 1
ATOM 7050 C C . ALA D 1 67 ? -51.83524 -2.49298 -23.51439 1.000 15.81256 67 ALA D C 1
ATOM 7051 O O . ALA D 1 67 ? -51.79521 -2.69991 -24.73615 1.000 18.10170 67 ALA D O 1
ATOM 7053 N N . ALA D 1 68 ? -51.19690 -1.46373 -22.96143 1.000 15.75025 68 ALA D N 1
ATOM 7054 C CA . ALA D 1 68 ? -50.46141 -0.51699 -23.79669 1.000 16.68480 68 ALA D CA 1
ATOM 7055 C C . ALA D 1 68 ? -49.08314 -1.01056 -24.21793 1.000 17.77089 68 ALA D C 1
ATOM 7056 O O . ALA D 1 68 ? -48.41021 -0.33253 -25.01227 1.000 17.01015 68 ALA D O 1
ATOM 7058 N N . GLY D 1 69 ? -48.61870 -2.13864 -23.69750 1.000 15.60795 69 GLY D N 1
ATOM 7059 C CA . GLY D 1 69 ? -47.44797 -2.77528 -24.29468 1.000 13.95391 69 GLY D CA 1
ATOM 7060 C C . GLY D 1 69 ? -46.22650 -2.88458 -23.40599 1.000 15.08012 69 GLY D C 1
ATOM 7061 O O . GLY D 1 69 ? -45.12298 -3.13496 -23.92105 1.000 13.52384 69 GLY D O 1
ATOM 7062 N N . LYS D 1 70 ? -46.39149 -2.71157 -22.08284 1.000 13.35929 70 LYS D N 1
ATOM 7063 C CA . LYS D 1 70 ? -45.23661 -2.81083 -21.18811 1.000 14.06461 70 LYS D CA 1
ATOM 7064 C C . LYS D 1 70 ? -44.61927 -4.20187 -21.27145 1.000 14.28786 70 LYS D C 1
ATOM 7065 O O . LYS D 1 70 ? -43.40124 -4.35092 -21.46614 1.000 14.19678 70 LYS D O 1
ATOM 7071 N N . ASP D 1 71 ? -45.45573 -5.23351 -21.13439 1.000 15.12442 71 ASP D N 1
ATOM 7072 C CA . ASP D 1 71 ? -44.97648 -6.61401 -21.18101 1.000 16.42271 71 ASP D CA 1
ATOM 7073 C C . ASP D 1 71 ? -44.32920 -6.90849 -22.52936 1.000 16.54342 71 ASP D C 1
ATOM 7074 O O . ASP D 1 71 ? -43.27032 -7.55810 -22.60603 1.000 15.38520 71 ASP D O 1
ATOM 7079 N N . GLY D 1 72 ? -44.96464 -6.44385 -23.60548 1.000 15.15893 72 GLY D N 1
ATOM 7080 C CA . GLY D 1 72 ? -44.43911 -6.70205 -24.93880 1.000 16.42728 72 GLY D CA 1
ATOM 7081 C C . GLY D 1 72 ? -43.09906 -6.03247 -25.17395 1.000 14.58945 72 GLY D C 1
ATOM 7082 O O . GLY D 1 72 ? -42.23058 -6.59639 -25.84780 1.000 15.00051 72 GLY D O 1
ATOM 7083 N N . ALA D 1 73 ? -42.94144 -4.79449 -24.67888 1.000 14.05586 73 ALA D N 1
ATOM 7084 C CA . ALA D 1 73 ? -41.69218 -4.06874 -24.83501 1.000 16.54506 73 ALA D CA 1
ATOM 7085 C C . ALA D 1 73 ? -40.56204 -4.77732 -24.10759 1.000 15.38926 73 ALA D C 1
ATOM 7086 O O . ALA D 1 73 ? -39.43873 -4.84968 -24.61045 1.000 15.03845 73 ALA D O 1
ATOM 7088 N N . VAL D 1 74 ? -40.84711 -5.30989 -22.92962 1.000 12.24598 74 VAL D N 1
ATOM 7089 C CA . VAL D 1 74 ? -39.83023 -6.03534 -22.16708 1.000 14.74568 74 VAL D CA 1
ATOM 7090 C C . VAL D 1 74 ? -39.42299 -7.29758 -22.91031 1.000 14.14967 74 VAL D C 1
ATOM 7091 O O . VAL D 1 74 ? -38.22930 -7.57290 -23.06657 1.000 14.77399 74 VAL D O 1
ATOM 7095 N N . LYS D 1 75 ? -40.39866 -8.06225 -23.41927 1.000 13.30265 75 LYS D N 1
ATOM 7096 C CA . LYS D 1 75 ? -40.06438 -9.29399 -24.13873 1.000 16.10546 75 LYS D CA 1
ATOM 7097 C C . LYS D 1 75 ? -39.19517 -8.99258 -25.35742 1.000 17.05110 75 LYS D C 1
ATOM 7098 O O . LYS D 1 75 ? -38.14988 -9.62790 -25.57686 1.000 17.94701 75 LYS D O 1
ATOM 7104 N N . LYS D 1 76 ? -39.60967 -8.01803 -26.15558 1.000 13.50985 76 LYS D N 1
ATOM 7105 C CA . LYS D 1 76 ? -38.97438 -7.81271 -27.45742 1.000 17.48720 76 LYS D CA 1
ATOM 7106 C C . LYS D 1 76 ? -37.66462 -7.05042 -27.31314 1.000 20.41057 76 LYS D C 1
ATOM 7107 O O . LYS D 1 76 ? -36.61836 -7.50980 -27.79330 1.000 22.81097 76 LYS D O 1
ATOM 7113 N N . VAL D 1 77 ? -37.68135 -5.94591 -26.57476 1.000 15.17107 77 VAL D N 1
ATOM 7114 C CA . VAL D 1 77 ? -36.52642 -5.05723 -26.55526 1.000 14.44141 77 VAL D CA 1
ATOM 7115 C C . VAL D 1 77 ? -35.55914 -5.43917 -25.44647 1.000 15.18250 77 VAL D C 1
ATOM 7116 O O . VAL D 1 77 ? -34.36266 -5.62108 -25.70548 1.000 13.49169 77 VAL D O 1
ATOM 7120 N N . ILE D 1 78 ? -36.04829 -5.54782 -24.19994 1.000 12.95909 78 ILE D N 1
ATOM 7121 C CA . ILE D 1 78 ? -35.16491 -5.99009 -23.12559 1.000 14.86867 78 ILE D CA 1
ATOM 7122 C C . ILE D 1 78 ? -34.65761 -7.42164 -23.39590 1.000 15.43095 78 ILE D C 1
ATOM 7123 O O . ILE D 1 78 ? -33.53040 -7.78365 -23.02934 1.000 13.41266 78 ILE D O 1
ATOM 7128 N N . GLY D 1 79 ? -35.42898 -8.22506 -24.13193 1.000 14.40995 79 GLY D N 1
ATOM 7129 C CA . GLY D 1 79 ? -34.93681 -9.52698 -24.57875 1.000 15.38911 79 GLY D CA 1
ATOM 7130 C C . GLY D 1 79 ? -33.70463 -9.46720 -25.49554 1.000 16.60906 79 GLY D C 1
ATOM 7131 O O . GLY D 1 79 ? -33.07827 -10.50418 -25.70339 1.000 18.71036 79 GLY D O 1
ATOM 7132 N N . ALA D 1 80 ? -33.33789 -8.29347 -26.04159 1.000 14.34296 80 ALA D N 1
ATOM 7133 C CA . ALA D 1 80 ? -32.09191 -8.21524 -26.82266 1.000 15.54124 80 ALA D CA 1
ATOM 7134 C C . ALA D 1 80 ? -30.84894 -8.30422 -25.92899 1.000 17.13214 80 ALA D C 1
ATOM 7135 O O . ALA D 1 80 ? -29.77686 -8.69745 -26.40102 1.000 15.18492 80 ALA D O 1
ATOM 7137 N N . PHE D 1 81 ? -30.95874 -7.91527 -24.65964 1.000 12.49723 81 PHE D N 1
ATOM 7138 C CA . PHE D 1 81 ? -29.84316 -7.98174 -23.72590 1.000 14.38688 81 PHE D CA 1
ATOM 7139 C C . PHE D 1 81 ? -29.59797 -9.41826 -23.26973 1.000 16.84760 81 PHE D C 1
ATOM 7140 O O . PHE D 1 81 ? -30.47204 -10.28855 -23.37066 1.000 14.88895 81 PHE D O 1
ATOM 7148 N N . ASN D 1 82 ? -28.37448 -9.67409 -22.80238 1.000 15.16615 82 ASN D N 1
ATOM 7149 C CA . ASN D 1 82 ? -28.06440 -10.92025 -22.11100 1.000 16.47040 82 ASN D CA 1
ATOM 7150 C C . ASN D 1 82 ? -28.80595 -10.90654 -20.78735 1.000 18.06666 82 ASN D C 1
ATOM 7151 O O . ASN D 1 82 ? -28.60565 -9.98439 -19.97219 1.000 15.26467 82 ASN D O 1
ATOM 7156 N N . PRO D 1 83 ? -29.66275 -11.89093 -20.51557 1.000 18.71495 83 PRO D N 1
ATOM 7157 C CA . PRO D 1 83 ? -30.47646 -11.81633 -19.29069 1.000 19.10793 83 PRO D CA 1
ATOM 7158 C C . PRO D 1 83 ? -29.66027 -11.90064 -18.02406 1.000 19.28001 83 PRO D C 1
ATOM 7159 O O . PRO D 1 83 ? -30.12354 -11.41444 -16.97958 1.000 19.99209 83 PRO D O 1
ATOM 7163 N N . ALA D 1 84 ? -28.43479 -12.42606 -18.08221 1.000 17.70060 84 ALA D N 1
ATOM 7164 C CA . ALA D 1 84 ? -27.58227 -12.38703 -16.90384 1.000 17.25595 84 ALA D CA 1
ATOM 7165 C C . ALA D 1 84 ? -27.20541 -10.95971 -16.50208 1.000 17.41353 84 ALA D C 1
ATOM 7166 O O . ALA D 1 84 ? -26.67783 -10.77154 -15.39912 1.000 18.05116 84 ALA D O 1
ATOM 7168 N N . GLY D 1 85 ? -27.41401 -9.96901 -17.38702 1.000 15.23391 85 GLY D N 1
ATOM 7169 C CA . GLY D 1 85 ? -27.07108 -8.58402 -17.07035 1.000 15.07845 85 GLY D CA 1
ATOM 7170 C C . GLY D 1 85 ? -28.28569 -7.69376 -16.86339 1.000 14.28876 85 GLY D C 1
ATOM 7171 O O . GLY D 1 85 ? -28.17303 -6.46735 -16.90713 1.000 16.56691 85 GLY D O 1
ATOM 7172 N N . VAL D 1 86 ? -29.45371 -8.29309 -16.66333 1.000 13.62550 86 VAL D N 1
ATOM 7173 C CA . VAL D 1 86 ? -30.72587 -7.56358 -16.61351 1.000 13.60128 86 VAL D CA 1
ATOM 7174 C C . VAL D 1 86 ? -31.45304 -7.95373 -15.33638 1.000 14.68077 86 VAL D C 1
ATOM 7175 O O . VAL D 1 86 ? -31.46861 -9.12748 -14.95291 1.000 15.42296 86 VAL D O 1
ATOM 7179 N N . GLN D 1 87 ? -32.04973 -6.97834 -14.67482 1.000 14.85561 87 GLN D N 1
ATOM 7180 C CA . GLN D 1 87 ? -32.90550 -7.24718 -13.52252 1.000 17.30186 87 GLN D CA 1
ATOM 7181 C C . GLN D 1 87 ? -34.25451 -6.60661 -13.81444 1.000 14.37016 87 GLN D C 1
ATOM 7182 O O . GLN D 1 87 ? -34.35839 -5.37568 -13.89623 1.000 16.98150 87 GLN D O 1
ATOM 7188 N N . ILE D 1 88 ? -35.28655 -7.42082 -13.96476 1.000 14.16583 88 ILE D N 1
ATOM 7189 C CA . ILE D 1 88 ? -36.62404 -6.91955 -14.25412 1.000 15.42840 88 ILE D CA 1
ATOM 7190 C C . ILE D 1 88 ? -37.44667 -7.05908 -12.99223 1.000 18.49172 88 ILE D C 1
ATOM 7191 O O . ILE D 1 88 ? -37.46150 -8.13721 -12.38619 1.000 16.73399 88 ILE D O 1
ATOM 7196 N N . THR D 1 89 ? -38.13906 -5.98433 -12.60795 1.000 12.71471 89 THR D N 1
ATOM 7197 C CA . THR D 1 89 ? -39.07714 -6.02458 -11.49387 1.000 14.16297 89 THR D CA 1
ATOM 7198 C C . THR D 1 89 ? -40.43520 -5.52441 -11.96436 1.000 13.82780 89 THR D C 1
ATOM 7199 O O . THR D 1 89 ? -40.54183 -4.41511 -12.49417 1.000 13.45446 89 THR D O 1
ATOM 7203 N N . SER D 1 90 ? -41.45812 -6.32271 -11.76658 1.000 12.32764 90 SER D N 1
ATOM 7204 C CA . SER D 1 90 ? -42.82644 -5.92884 -12.06092 1.000 15.18682 90 SER D CA 1
ATOM 7205 C C . SER D 1 90 ? -43.47706 -5.53273 -10.73345 1.000 17.93278 90 SER D C 1
ATOM 7206 O O . SER D 1 90 ? -43.74914 -6.38638 -9.87958 1.000 23.26757 90 SER D O 1
ATOM 7209 N N . PHE D 1 91 ? -43.67912 -4.24493 -10.53437 1.000 12.98795 91 PHE D N 1
ATOM 7210 C CA . PHE D 1 91 ? -44.21199 -3.76420 -9.26354 1.000 12.64494 91 PHE D CA 1
ATOM 7211 C C . PHE D 1 91 ? -45.72829 -3.92809 -9.24407 1.000 15.29295 91 PHE D C 1
ATOM 7212 O O . PHE D 1 91 ? -46.44500 -3.37847 -10.10621 1.000 14.98485 91 PHE D O 1
ATOM 7220 N N . LYS D 1 92 ? -46.21764 -4.68989 -8.26786 1.000 13.89899 92 LYS D N 1
ATOM 7221 C CA . LYS D 1 92 ? -47.63820 -4.94640 -8.09654 1.000 15.57587 92 LYS D CA 1
ATOM 7222 C C . LYS D 1 92 ? -48.14643 -4.20691 -6.85804 1.000 14.06631 92 LYS D C 1
ATOM 7223 O O . LYS D 1 92 ? -47.43869 -3.35720 -6.27831 1.000 12.42999 92 LYS D O 1
ATOM 7229 N N . GLN D 1 93 ? -49.38677 -4.50140 -6.46616 1.000 14.71754 93 GLN D N 1
ATOM 7230 C CA . GLN D 1 93 ? -49.96850 -3.89173 -5.27571 1.000 14.38014 93 GLN D CA 1
ATOM 7231 C C . GLN D 1 93 ? -49.01351 -4.06582 -4.08968 1.000 13.77243 93 GLN D C 1
ATOM 7232 O O . GLN D 1 93 ? -48.49459 -5.17643 -3.88215 1.000 14.44232 93 GLN D O 1
ATOM 7238 N N . PRO D 1 94 ? -48.68563 -2.99745 -3.36197 1.000 14.95374 94 PRO D N 1
ATOM 7239 C CA . PRO D 1 94 ? -47.81263 -3.14206 -2.19054 1.000 15.35787 94 PRO D CA 1
ATOM 7240 C C . PRO D 1 94 ? -48.32652 -4.18814 -1.20310 1.000 13.08073 94 PRO D C 1
ATOM 7241 O O . PRO D 1 94 ? -49.50353 -4.21584 -0.84785 1.000 14.62945 94 PRO D O 1
ATOM 7245 N N . SER D 1 95 ? -47.41602 -5.03612 -0.74226 1.000 13.66280 95 SER D N 1
ATOM 7246 C CA . SER D 1 95 ? -47.69488 -5.99924 0.30928 1.000 15.59008 95 SER D CA 1
ATOM 7247 C C . SER D 1 95 ? -47.85517 -5.28789 1.65751 1.000 15.76634 95 SER D C 1
ATOM 7248 O O . SER D 1 95 ? -47.55764 -4.09857 1.80143 1.000 12.74018 95 SER D O 1
ATOM 7251 N N . ALA D 1 96 ? -48.30761 -6.04160 2.66918 1.000 15.37505 96 ALA D N 1
ATOM 7252 C CA . ALA D 1 96 ? -48.42438 -5.46627 4.01723 1.000 17.39850 96 ALA D CA 1
ATOM 7253 C C . ALA D 1 96 ? -47.07135 -4.97702 4.51065 1.000 13.94294 96 ALA D C 1
ATOM 7254 O O . ALA D 1 96 ? -46.95754 -3.86200 5.06166 1.000 15.69776 96 ALA D O 1
ATOM 7256 N N . GLU D 1 97 ? -46.01783 -5.77183 4.27625 1.000 14.34366 97 GLU D N 1
ATOM 7257 C CA . GLU D 1 97 ? -44.69400 -5.33725 4.70637 1.000 13.28715 97 GLU D CA 1
ATOM 7258 C C . GLU D 1 97 ? -44.27211 -4.07683 3.95891 1.000 15.59346 97 GLU D C 1
ATOM 7259 O O . GLU D 1 97 ? -43.74210 -3.14139 4.56799 1.000 13.20796 97 GLU D O 1
ATOM 7265 N N . GLU D 1 98 ? -44.53918 -4.00147 2.65121 1.000 11.43694 98 GLU D N 1
ATOM 7266 C CA . GLU D 1 98 ? -44.15861 -2.79432 1.91250 1.000 12.74906 98 GLU D CA 1
ATOM 7267 C C . GLU D 1 98 ? -44.93716 -1.56038 2.39234 1.000 12.13154 98 GLU D C 1
ATOM 7268 O O . GLU D 1 98 ? -44.37385 -0.45900 2.48335 1.000 13.60772 98 GLU D O 1
ATOM 7274 N N . LEU D 1 99 ? -46.22721 -1.70720 2.68072 1.000 11.06720 99 LEU D N 1
ATOM 7275 C CA . LEU D 1 99 ? -47.02456 -0.59304 3.17288 1.000 13.40035 99 LEU D CA 1
ATOM 7276 C C . LEU D 1 99 ? -46.58146 -0.12540 4.55704 1.000 14.64067 99 LEU D C 1
ATOM 7277 O O . LEU D 1 99 ? -46.87670 1.01663 4.93881 1.000 16.32209 99 LEU D O 1
ATOM 7282 N N . SER D 1 100 ? -45.88032 -0.97339 5.30885 1.000 12.35633 100 SER D N 1
ATOM 7283 C CA . SER D 1 100 ? -45.39464 -0.58615 6.62667 1.000 14.44095 100 SER D CA 1
ATOM 7284 C C . SER D 1 100 ? -44.11810 0.24333 6.53405 1.000 15.05636 100 SER D C 1
ATOM 7285 O O . SER D 1 100 ? -43.59912 0.65202 7.56891 1.000 14.14707 100 SER D O 1
ATOM 7288 N N . HIS D 1 101 ? -43.61714 0.50076 5.32587 1.000 13.62801 101 HIS D N 1
ATOM 7289 C CA . HIS D 1 101 ? -42.46518 1.35036 5.08739 1.000 13.59003 101 HIS D CA 1
ATOM 7290 C C . HIS D 1 101 ? -42.87647 2.53476 4.22748 1.000 13.23710 101 HIS D C 1
ATOM 7291 O O . HIS D 1 101 ? -43.99419 2.58960 3.69991 1.000 13.57947 101 HIS D O 1
ATOM 7298 N N . ASP D 1 102 ? -41.96575 3.49277 4.09083 1.000 12.20677 102 ASP D N 1
ATOM 7299 C CA . ASP D 1 102 ? -42.20865 4.59526 3.16349 1.000 13.03393 102 ASP D CA 1
ATOM 7300 C C . ASP D 1 102 ? -42.34892 4.07399 1.72480 1.000 10.47853 102 ASP D C 1
ATOM 7301 O O . ASP D 1 102 ? -41.83410 3.01090 1.36046 1.000 11.54106 102 ASP D O 1
ATOM 7306 N N . PHE D 1 103 ? -43.03840 4.85076 0.88160 1.000 10.21308 103 PHE D N 1
ATOM 7307 C CA . PHE D 1 103 ? -43.36609 4.31441 -0.44324 1.000 11.45478 103 PHE D CA 1
ATOM 7308 C C . PHE D 1 103 ? -42.13504 4.03691 -1.32522 1.000 12.92754 103 PHE D C 1
ATOM 7309 O O . PHE D 1 103 ? -42.23802 3.25899 -2.28773 1.000 11.82278 103 PHE D O 1
ATOM 7317 N N . LEU D 1 104 ? -40.97642 4.64166 -1.05186 1.000 12.96643 104 LEU D N 1
ATOM 7318 C CA . LEU D 1 104 ? -39.79962 4.37286 -1.87469 1.000 12.44541 104 LEU D CA 1
ATOM 7319 C C . LEU D 1 104 ? -38.94689 3.21714 -1.35411 1.000 11.49646 104 LEU D C 1
ATOM 7320 O O . LEU D 1 104 ? -38.00227 2.80557 -2.03684 1.000 11.53489 104 LEU D O 1
ATOM 7325 N N . TRP D 1 105 ? -39.28446 2.67533 -0.18916 1.000 10.19510 105 TRP D N 1
ATOM 7326 C CA . TRP D 1 105 ? -38.48212 1.61898 0.40750 1.000 10.59678 105 TRP D CA 1
ATOM 7327 C C . TRP D 1 105 ? -38.38420 0.42136 -0.53869 1.000 10.99865 105 TRP D C 1
ATOM 7328 O O . TRP D 1 105 ? -37.28597 -0.06412 -0.84449 1.000 11.87128 105 TRP D O 1
ATOM 7339 N N . ARG D 1 106 ? -39.52760 -0.04642 -1.03753 1.000 8.83562 106 ARG D N 1
ATOM 7340 C CA . ARG D 1 106 ? -39.48933 -1.19784 -1.92191 1.000 12.01810 106 ARG D CA 1
ATOM 7341 C C . ARG D 1 106 ? -38.89058 -0.85600 -3.27457 1.000 12.03909 106 ARG D C 1
ATOM 7342 O O . ARG D 1 106 ? -38.38845 -1.76092 -3.95921 1.000 12.11121 106 ARG D O 1
ATOM 7350 N N . ILE D 1 107 ? -38.97023 0.41409 -3.70235 1.000 8.94279 107 ILE D N 1
ATOM 7351 C CA . ILE D 1 107 ? -38.44725 0.81004 -5.00911 1.000 10.63301 107 ILE D CA 1
ATOM 7352 C C . ILE D 1 107 ? -36.92295 0.86666 -4.96373 1.000 11.61090 107 ILE D C 1
ATOM 7353 O O . ILE D 1 107 ? -36.21817 0.31344 -5.83144 1.000 11.09387 107 ILE D O 1
ATOM 7358 N N . HIS D 1 108 ? -36.39314 1.53454 -3.93321 1.000 10.00458 108 HIS D N 1
ATOM 7359 C CA . HIS D 1 108 ? -34.95512 1.66095 -3.77998 1.000 11.16589 108 HIS D CA 1
ATOM 7360 C C . HIS D 1 108 ? -34.27249 0.29381 -3.69851 1.000 11.35276 108 HIS D C 1
ATOM 7361 O O . HIS D 1 108 ? -33.16638 0.12232 -4.23390 1.000 10.20929 108 HIS D O 1
ATOM 7368 N N . GLN D 1 109 ? -34.89347 -0.68357 -3.00976 1.000 11.80044 109 GLN D N 1
ATOM 7369 C CA A GLN D 1 109 ? -34.27970 -2.00881 -2.90392 0.534 12.79726 109 GLN D CA 1
ATOM 7370 C CA B GLN D 1 109 ? -34.35304 -2.04746 -2.90991 0.466 12.40301 109 GLN D CA 1
ATOM 7371 C C . GLN D 1 109 ? -33.92588 -2.57967 -4.27379 1.000 12.96363 109 GLN D C 1
ATOM 7372 O O . GLN D 1 109 ? -32.91719 -3.28247 -4.40089 1.000 11.85364 109 GLN D O 1
ATOM 7383 N N . LYS D 1 110 ? -34.71334 -2.26384 -5.30713 1.000 13.05489 110 LYS D N 1
ATOM 7384 C CA . LYS D 1 110 ? -34.55223 -2.82068 -6.64571 1.000 13.56550 110 LYS D CA 1
ATOM 7385 C C . LYS D 1 110 ? -33.72264 -1.97048 -7.59617 1.000 14.21846 110 LYS D C 1
ATOM 7386 O O . LYS D 1 110 ? -33.61434 -2.33369 -8.78879 1.000 12.69511 110 LYS D O 1
ATOM 7392 N N . ALA D 1 111 ? -33.13366 -0.87404 -7.12548 1.000 11.20325 111 ALA D N 1
ATOM 7393 C CA . ALA D 1 111 ? -32.28619 -0.06022 -8.00081 1.000 13.07486 111 ALA D CA 1
ATOM 7394 C C . ALA D 1 111 ? -31.10163 -0.90001 -8.48637 1.000 13.06934 111 ALA D C 1
ATOM 7395 O O . ALA D 1 111 ? -30.57374 -1.72963 -7.73060 1.000 13.93422 111 ALA D O 1
ATOM 7397 N N . PRO D 1 112 ? -30.66219 -0.73533 -9.73078 1.000 10.86976 112 PRO D N 1
ATOM 7398 C CA . PRO D 1 112 ? -29.70324 -1.70257 -10.29859 1.000 12.93703 112 PRO D CA 1
ATOM 7399 C C . PRO D 1 112 ? -28.29346 -1.49580 -9.74702 1.000 11.11262 112 PRO D C 1
ATOM 7400 O O . PRO D 1 112 ? -27.87833 -0.37986 -9.46223 1.000 12.04265 112 PRO D O 1
ATOM 7404 N N . ALA D 1 113 ? -27.56631 -2.59614 -9.59516 1.000 12.63168 113 ALA D N 1
ATOM 7405 C CA . ALA D 1 113 ? -26.14277 -2.54440 -9.24748 1.000 12.58719 113 ALA D CA 1
ATOM 7406 C C . ALA D 1 113 ? -25.29612 -2.08831 -10.43958 1.000 11.82173 113 ALA D C 1
ATOM 7407 O O . ALA D 1 113 ? -25.72339 -2.15996 -11.60736 1.000 12.64476 113 ALA D O 1
ATOM 7409 N N . LYS D 1 114 ? -24.05967 -1.64806 -10.14207 1.000 10.93972 114 LYS D N 1
ATOM 7410 C CA . LYS D 1 114 ? -23.11121 -1.31386 -11.20438 1.000 13.02188 114 LYS D CA 1
ATOM 7411 C C . LYS D 1 114 ? -22.96370 -2.48139 -12.17193 1.000 16.41708 114 LYS D C 1
ATOM 7412 O O . LYS D 1 114 ? -22.87591 -3.64511 -11.76660 1.000 13.55646 114 LYS D O 1
ATOM 7418 N N . GLY D 1 115 ? -22.96920 -2.15567 -13.46546 1.000 13.46723 115 GLY D N 1
ATOM 7419 C CA . GLY D 1 115 ? -22.86774 -3.13771 -14.50804 1.000 12.21843 115 GLY D CA 1
ATOM 7420 C C . GLY D 1 115 ? -24.18355 -3.65059 -15.04405 1.000 12.28450 115 GLY D C 1
ATOM 7421 O O . GLY D 1 115 ? -24.17324 -4.30814 -16.08239 1.000 13.50753 115 GLY D O 1
ATOM 7422 N N . TYR D 1 116 ? -25.31973 -3.35684 -14.40316 1.000 10.61551 116 TYR D N 1
ATOM 7423 C CA . TYR D 1 116 ? -26.59086 -3.97580 -14.77580 1.000 9.74899 116 TYR D CA 1
ATOM 7424 C C . TYR D 1 116 ? -27.55137 -3.00905 -15.45004 1.000 14.61153 116 TYR D C 1
ATOM 7425 O O . TYR D 1 116 ? -27.50939 -1.80052 -15.23312 1.000 12.94323 116 TYR D O 1
ATOM 7434 N N . VAL D 1 117 ? -28.45584 -3.57231 -16.24021 1.000 13.05281 117 VAL D N 1
ATOM 7435 C CA . VAL D 1 117 ? -29.64978 -2.88005 -16.71028 1.000 12.00262 117 VAL D CA 1
ATOM 7436 C C . VAL D 1 117 ? -30.77871 -3.26724 -15.76898 1.000 15.23390 117 VAL D C 1
ATOM 7437 O O . VAL D 1 117 ? -31.08001 -4.46331 -15.62546 1.000 18.67064 117 VAL D O 1
ATOM 7441 N N . GLY D 1 118 ? -31.43150 -2.27935 -15.15590 1.000 12.94513 118 GLY D N 1
ATOM 7442 C CA . GLY D 1 118 ? -32.62451 -2.51109 -14.34424 1.000 10.66593 118 GLY D CA 1
ATOM 7443 C C . GLY D 1 118 ? -33.85108 -2.05693 -15.11669 1.000 12.25612 118 GLY D C 1
ATOM 7444 O O . GLY D 1 118 ? -33.80469 -1.05329 -15.82960 1.000 12.60921 118 GLY D O 1
ATOM 7445 N N . VAL D 1 119 ? -34.94186 -2.79869 -14.97682 1.000 11.04578 119 VAL D N 1
ATOM 7446 C CA . VAL D 1 119 ? -36.20573 -2.46534 -15.63971 1.000 11.66692 119 VAL D CA 1
ATOM 7447 C C . VAL D 1 119 ? -37.30791 -2.48609 -14.59710 1.000 13.07079 119 VAL D C 1
ATOM 7448 O O . VAL D 1 119 ? -37.50267 -3.49596 -13.90739 1.000 14.44266 119 VAL D O 1
ATOM 7452 N N . PHE D 1 120 ? -37.98009 -1.36627 -14.43580 1.000 11.73102 120 PHE D N 1
ATOM 7453 C CA . PHE D 1 120 ? -39.14630 -1.27459 -13.57856 1.000 10.26432 120 PHE D CA 1
ATOM 7454 C C . PHE D 1 120 ? -40.36827 -1.29533 -14.48961 1.000 13.38347 120 PHE D C 1
ATOM 7455 O O . PHE D 1 120 ? -40.67593 -0.28330 -15.14292 1.000 12.65222 120 PHE D O 1
ATOM 7463 N N . ASN D 1 121 ? -41.07157 -2.43243 -14.52784 1.000 11.25683 121 ASN D N 1
ATOM 7464 C CA . ASN D 1 121 ? -42.38572 -2.50399 -15.16970 1.000 12.78822 121 ASN D CA 1
ATOM 7465 C C . ASN D 1 121 ? -43.39820 -2.06489 -14.10579 1.000 13.02173 121 ASN D C 1
ATOM 7466 O O . ASN D 1 121 ? -43.74530 -2.83916 -13.20661 1.000 12.47178 121 ASN D O 1
ATOM 7471 N N . ARG D 1 122 ? -43.85326 -0.81090 -14.21266 1.000 12.49973 122 ARG D N 1
ATOM 7472 C CA . ARG D 1 122 ? -44.43641 0.00763 -13.13518 1.000 11.74141 122 ARG D CA 1
ATOM 7473 C C . ARG D 1 122 ? -43.35906 0.35885 -12.11565 1.000 13.18726 122 ARG D C 1
ATOM 7474 O O . ARG D 1 122 ? -42.29080 -0.25717 -12.10053 1.000 11.66024 122 ARG D O 1
ATOM 7482 N N . SER D 1 123 ? -43.61523 1.32650 -11.24042 1.000 12.74813 123 SER D N 1
ATOM 7483 C CA . SER D 1 123 ? -42.48606 1.96828 -10.57030 1.000 12.87795 123 SER D CA 1
ATOM 7484 C C . SER D 1 123 ? -42.99922 2.79958 -9.41193 1.000 10.77822 123 SER D C 1
ATOM 7485 O O . SER D 1 123 ? -44.17536 2.72042 -9.03678 1.000 14.24805 123 SER D O 1
ATOM 7488 N N . GLN D 1 124 ? -42.11524 3.65586 -8.89980 1.000 10.44663 124 GLN D N 1
ATOM 7489 C CA . GLN D 1 124 ? -42.50270 4.65233 -7.89757 1.000 11.35286 124 GLN D CA 1
ATOM 7490 C C . GLN D 1 124 ? -43.66670 5.50963 -8.36925 1.000 12.85871 124 GLN D C 1
ATOM 7491 O O . GLN D 1 124 ? -44.39045 6.06935 -7.53600 1.000 11.25463 124 GLN D O 1
ATOM 7497 N N . TYR D 1 125 ? -43.86267 5.64390 -9.68660 1.000 12.14816 125 TYR D N 1
ATOM 7498 C CA . TYR D 1 125 ? -44.92931 6.53230 -10.13707 1.000 12.20066 125 TYR D CA 1
ATOM 7499 C C . TYR D 1 125 ? -46.31835 5.96720 -9.85614 1.000 12.57987 125 TYR D C 1
ATOM 7500 O O . TYR D 1 125 ? -47.27963 6.74579 -9.79574 1.000 13.26813 125 TYR D O 1
ATOM 7509 N N . GLU D 1 126 ? -46.45765 4.65075 -9.65485 1.000 12.50742 126 GLU D N 1
ATOM 7510 C CA . GLU D 1 126 ? -47.77249 4.12548 -9.25454 1.000 11.74964 126 GLU D CA 1
ATOM 7511 C C . GLU D 1 126 ? -48.29612 4.85056 -8.00869 1.000 14.66622 126 GLU D C 1
ATOM 7512 O O . GLU D 1 126 ? -49.51842 5.08366 -7.86314 1.000 12.72444 126 GLU D O 1
ATOM 7518 N N . ASP D 1 127 ? -47.39041 5.25707 -7.11186 1.000 14.07089 127 ASP D N 1
ATOM 7519 C CA . ASP D 1 127 ? -47.83390 5.91174 -5.88875 1.000 13.46697 127 ASP D CA 1
ATOM 7520 C C . ASP D 1 127 ? -48.35609 7.32847 -6.09191 1.000 14.02305 127 ASP D C 1
ATOM 7521 O O . ASP D 1 127 ? -48.81427 7.93709 -5.11480 1.000 14.75662 127 ASP D O 1
ATOM 7526 N N . VAL D 1 128 ? -48.29698 7.87334 -7.30509 1.000 13.42866 128 VAL D N 1
ATOM 7527 C CA . VAL D 1 128 ? -48.93917 9.15361 -7.59497 1.000 14.22926 128 VAL D CA 1
ATOM 7528 C C . VAL D 1 128 ? -49.83277 9.03033 -8.82596 1.000 15.41511 128 VAL D C 1
ATOM 7529 O O . VAL D 1 128 ? -50.12190 10.03478 -9.48028 1.000 16.84498 128 VAL D O 1
ATOM 7533 N N . LEU D 1 129 ? -50.28049 7.80713 -9.16024 1.000 14.33209 129 LEU D N 1
ATOM 7534 C CA . LEU D 1 129 ? -51.17998 7.64441 -10.31624 1.000 14.45363 129 LEU D CA 1
ATOM 7535 C C . LEU D 1 129 ? -52.52625 7.09562 -9.84208 1.000 15.92985 129 LEU D C 1
ATOM 7536 O O . LEU D 1 129 ? -53.44174 7.88616 -9.56382 1.000 13.24608 129 LEU D O 1
ATOM 7541 N N . VAL D 1 130 ? -52.65419 5.75974 -9.73789 1.000 17.51688 130 VAL D N 1
ATOM 7542 C CA . VAL D 1 130 ? -53.90715 5.13977 -9.27628 1.000 18.23441 130 VAL D CA 1
ATOM 7543 C C . VAL D 1 130 ? -54.28414 5.65127 -7.88719 1.000 20.32989 130 VAL D C 1
ATOM 7544 O O . VAL D 1 130 ? -55.46987 5.81375 -7.57189 1.000 20.65932 130 VAL D O 1
ATOM 7548 N N . THR D 1 131 ? -53.29250 5.93109 -7.04141 1.000 19.25405 131 THR D N 1
ATOM 7549 C CA . THR D 1 131 ? -53.59353 6.42332 -5.71023 1.000 19.63778 131 THR D CA 1
ATOM 7550 C C . THR D 1 131 ? -54.28792 7.78040 -5.75494 1.000 21.98192 131 THR D C 1
ATOM 7551 O O . THR D 1 131 ? -55.05328 8.12163 -4.83267 1.000 21.44343 131 THR D O 1
ATOM 7555 N N . ARG D 1 132 ? -54.01949 8.58824 -6.78897 1.000 17.16543 132 ARG D N 1
ATOM 7556 C CA . ARG D 1 132 ? -54.71523 9.86770 -6.88155 1.000 20.02152 132 ARG D CA 1
ATOM 7557 C C . ARG D 1 132 ? -56.11525 9.70957 -7.47683 1.000 22.43117 132 ARG D C 1
ATOM 7558 O O . ARG D 1 132 ? -57.07131 10.32132 -6.97890 1.000 22.27749 132 ARG D O 1
ATOM 7566 N N . VAL D 1 133 ? -56.25360 8.87647 -8.51578 1.000 20.82567 133 VAL D N 1
ATOM 7567 C CA . VAL D 1 133 ? -57.52881 8.74493 -9.22662 1.000 18.94021 133 VAL D CA 1
ATOM 7568 C C . VAL D 1 133 ? -58.61846 8.30450 -8.27394 1.000 23.38507 133 VAL D C 1
ATOM 7569 O O . VAL D 1 133 ? -59.75054 8.80092 -8.31679 1.000 24.78419 133 VAL D O 1
ATOM 7573 N N . TYR D 1 134 ? -58.29161 7.37907 -7.38767 1.000 20.98374 134 TYR D N 1
ATOM 7574 C CA . TYR D 1 134 ? -59.25829 6.80324 -6.48086 1.000 24.73407 134 TYR D CA 1
ATOM 7575 C C . TYR D 1 134 ? -59.13231 7.38230 -5.07052 1.000 24.57786 134 TYR D C 1
ATOM 7576 O O . TYR D 1 134 ? -59.70927 6.83300 -4.12392 1.000 26.32338 134 TYR D O 1
ATOM 7585 N N . ASP D 1 135 ? -58.45757 8.53268 -4.94073 1.000 23.14696 135 ASP D N 1
ATOM 7586 C CA . ASP D 1 135 ? -58.46778 9.33931 -3.71398 1.000 26.46449 135 ASP D CA 1
ATOM 7587 C C . ASP D 1 135 ? -57.90524 8.58045 -2.52110 1.000 26.45117 135 ASP D C 1
ATOM 7588 O O . ASP D 1 135 ? -58.33325 8.78535 -1.38465 1.000 25.24401 135 ASP D O 1
ATOM 7593 N N . MET D 1 136 ? -56.96487 7.67776 -2.76691 1.000 22.47042 136 MET D N 1
ATOM 7594 C CA . MET D 1 136 ? -56.23685 7.09082 -1.65599 1.000 23.85707 136 MET D CA 1
ATOM 7595 C C . MET D 1 136 ? -55.28611 8.11144 -1.03991 1.000 26.53274 136 MET D C 1
ATOM 7596 O O . MET D 1 136 ? -54.98497 8.03570 0.15639 1.000 26.09545 136 MET D O 1
ATOM 7601 N N . ILE D 1 137 ? -54.80744 9.07574 -1.83301 1.000 24.35844 137 ILE D N 1
ATOM 7602 C CA . ILE D 1 137 ? -54.07462 10.22338 -1.31747 1.000 24.70781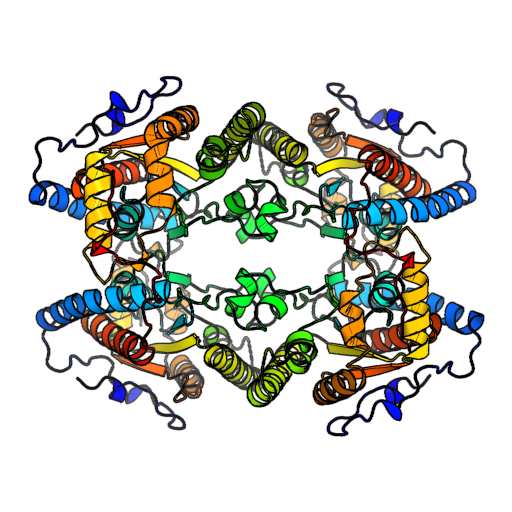 137 ILE D CA 1
ATOM 7603 C C . ILE D 1 137 ? -54.69066 11.48567 -1.89579 1.000 26.76120 137 ILE D C 1
ATOM 7604 O O . ILE D 1 137 ? -55.37460 11.45186 -2.91466 1.000 27.57144 137 ILE D O 1
ATOM 7609 N N . ASP D 1 138 ? -54.40963 12.61309 -1.24817 1.000 24.38676 138 ASP D N 1
ATOM 7610 C CA . ASP D 1 138 ? -54.86278 13.89893 -1.75420 1.000 30.32933 138 ASP D CA 1
ATOM 7611 C C . ASP D 1 138 ? -53.73866 14.61516 -2.50277 1.000 25.35366 138 ASP D C 1
ATOM 7612 O O . ASP D 1 138 ? -52.60822 14.12524 -2.59231 1.000 24.05243 138 ASP D O 1
ATOM 7617 N N . ASP D 1 139 ? -54.06429 15.80584 -3.02904 1.000 26.73197 139 ASP D N 1
ATOM 7618 C CA . ASP D 1 139 ? -53.12094 16.57709 -3.84148 1.000 27.44611 139 ASP D CA 1
ATOM 7619 C C . ASP D 1 139 ? -51.88853 16.98701 -3.04175 1.000 24.38288 139 ASP D C 1
ATOM 7620 O O . ASP D 1 139 ? -50.77169 16.99897 -3.57802 1.000 23.86405 139 ASP D O 1
ATOM 7625 N N . LYS D 1 140 ? -52.06677 17.38894 -1.78157 1.000 24.76499 140 LYS D N 1
ATOM 7626 C CA . LYS D 1 140 ? -50.90008 17.74069 -0.98069 1.000 24.02953 140 LYS D CA 1
ATOM 7627 C C . LYS D 1 140 ? -49.93720 16.56083 -0.87258 1.000 22.57266 140 LYS D C 1
ATOM 7628 O O . LYS D 1 140 ? -48.73275 16.70090 -1.09233 1.000 22.44285 140 LYS D O 1
ATOM 7634 N N . THR D 1 141 ? -50.44710 15.37876 -0.54409 1.000 22.63513 141 THR D N 1
ATOM 7635 C CA . THR D 1 141 ? -49.56306 14.22007 -0.46863 1.000 21.85106 141 THR D CA 1
ATOM 7636 C C . THR D 1 141 ? -48.93830 13.89850 -1.82159 1.000 21.01360 141 THR D C 1
ATOM 7637 O O . THR D 1 141 ? -47.76031 13.53504 -1.89485 1.000 19.11994 141 THR D O 1
ATOM 7641 N N . ALA D 1 142 ? -49.70618 14.03325 -2.90561 1.000 18.10582 142 ALA D N 1
ATOM 7642 C CA . ALA D 1 142 ? -49.18114 13.69904 -4.22484 1.000 17.93645 142 ALA D CA 1
ATOM 7643 C C . ALA D 1 142 ? -48.02815 14.61083 -4.61828 1.000 18.21781 142 ALA D C 1
ATOM 7644 O O . ALA D 1 142 ? -47.04229 14.14107 -5.20473 1.000 17.90525 142 ALA D O 1
ATOM 7646 N N . LYS D 1 143 ? -48.16141 15.91900 -4.36770 1.000 16.40314 143 LYS D N 1
ATOM 7647 C CA . LYS D 1 143 ? -47.08879 16.85014 -4.70392 1.000 19.56640 143 LYS D CA 1
ATOM 7648 C C . LYS D 1 143 ? -45.84616 16.55245 -3.88920 1.000 19.10479 143 LYS D C 1
ATOM 7649 O O . LYS D 1 143 ? -44.72456 16.59727 -4.41608 1.000 19.08878 143 LYS D O 1
ATOM 7655 N N . ARG D 1 144 ? -46.02966 16.21285 -2.61032 1.000 17.76920 144 ARG D N 1
ATOM 7656 C CA . ARG D 1 144 ? -44.87966 15.85354 -1.79578 1.000 17.67838 144 ARG D CA 1
ATOM 7657 C C . ARG D 1 144 ? -44.22884 14.57940 -2.32528 1.000 16.75056 144 ARG D C 1
ATOM 7658 O O . ARG D 1 144 ? -42.99728 14.49928 -2.41518 1.000 16.44779 144 ARG D O 1
ATOM 7666 N N . ARG D 1 145 ? -45.03196 13.58222 -2.71243 1.000 15.37867 145 ARG D N 1
ATOM 7667 C CA . ARG D 1 145 ? -44.44765 12.35942 -3.25985 1.000 15.54937 145 ARG D CA 1
ATOM 7668 C C . ARG D 1 145 ? -43.68806 12.63011 -4.55092 1.000 16.57839 145 ARG D C 1
ATOM 7669 O O . ARG D 1 145 ? -42.63532 12.02177 -4.78553 1.000 14.35261 145 ARG D O 1
ATOM 7677 N N . LEU D 1 146 ? -44.20282 13.53479 -5.40793 1.000 13.66689 146 LEU D N 1
ATOM 7678 C CA . LEU D 1 146 ? -43.47163 13.84774 -6.63242 1.000 17.57453 146 LEU D CA 1
ATOM 7679 C C . LEU D 1 146 ? -42.11890 14.46118 -6.31823 1.000 16.52985 146 LEU D C 1
ATOM 7680 O O . LEU D 1 146 ? -41.12993 14.20623 -7.01867 1.000 14.98011 146 LEU D O 1
ATOM 7685 N N . GLU D 1 147 ? -42.06340 15.28948 -5.28732 1.000 12.11309 147 GLU D N 1
ATOM 7686 C CA . GLU D 1 147 ? -40.78644 15.85490 -4.86716 1.000 17.08104 147 GLU D CA 1
ATOM 7687 C C . GLU D 1 147 ? -39.82790 14.76931 -4.36606 1.000 15.04637 147 GLU D C 1
ATOM 7688 O O . GLU D 1 147 ? -38.63951 14.77784 -4.71185 1.000 14.62548 147 GLU D O 1
ATOM 7694 N N . HIS D 1 148 ? -40.30998 13.84415 -3.52252 1.000 13.19587 148 HIS D N 1
ATOM 7695 C CA . HIS D 1 148 ? -39.43850 12.75452 -3.08622 1.000 14.07286 148 HIS D CA 1
ATOM 7696 C C . HIS D 1 148 ? -38.97531 11.90467 -4.27558 1.000 14.59383 148 HIS D C 1
ATOM 7697 O O . HIS D 1 148 ? -37.83589 11.40493 -4.28813 1.000 12.56166 148 HIS D O 1
ATOM 7704 N N . ILE D 1 149 ? -39.84310 11.70703 -5.27688 1.000 12.39700 149 ILE D N 1
ATOM 7705 C CA . ILE D 1 149 ? -39.42234 10.95057 -6.46309 1.000 10.87086 149 ILE D CA 1
ATOM 7706 C C . ILE D 1 149 ? -38.28793 11.65898 -7.19120 1.000 12.66794 149 ILE D C 1
ATOM 7707 O O . ILE D 1 149 ? -37.29851 11.02776 -7.57693 1.000 12.56118 149 ILE D O 1
ATOM 7712 N N A ARG D 1 150 ? -38.43663 12.96626 -7.43213 0.558 12.71677 150 ARG D N 1
ATOM 7713 N N B ARG D 1 150 ? -38.41255 12.97775 -7.40027 0.442 12.73944 150 ARG D N 1
ATOM 7714 C CA A ARG D 1 150 ? -37.35048 13.73906 -8.03540 0.558 14.58012 150 ARG D CA 1
ATOM 7715 C CA B ARG D 1 150 ? -37.33104 13.71403 -8.06062 0.442 14.75186 150 ARG D CA 1
ATOM 7716 C C A ARG D 1 150 ? -36.05219 13.56271 -7.25247 0.558 14.74726 150 ARG D C 1
ATOM 7717 C C B ARG D 1 150 ? -36.03368 13.63355 -7.25928 0.442 14.67429 150 ARG D C 1
ATOM 7718 O O A ARG D 1 150 ? -34.99873 13.24938 -7.83064 0.558 13.98023 150 ARG D O 1
ATOM 7719 O O B ARG D 1 150 ? -34.95132 13.46773 -7.84064 0.442 14.07595 150 ARG D O 1
ATOM 7734 N N . HIS D 1 151 ? -36.11984 13.72757 -5.92455 1.000 12.29120 151 HIS D N 1
ATOM 7735 C CA . HIS D 1 151 ? -34.91649 13.58259 -5.10584 1.000 14.41415 151 HIS D CA 1
ATOM 7736 C C . HIS D 1 151 ? -34.28757 12.20517 -5.26591 1.000 15.86068 151 HIS D C 1
ATOM 7737 O O . HIS D 1 151 ? -33.05333 12.09106 -5.32899 1.000 14.72740 151 HIS D O 1
ATOM 7744 N N . PHE D 1 152 ? -35.12265 11.14998 -5.28607 1.000 12.39416 152 PHE D N 1
ATOM 7745 C CA . PHE D 1 152 ? -34.65214 9.77814 -5.45241 1.000 15.26572 152 PHE D CA 1
ATOM 7746 C C . PHE D 1 152 ? -33.96779 9.60098 -6.79702 1.000 13.91337 152 PHE D C 1
ATOM 7747 O O . PHE D 1 152 ? -32.91382 8.94349 -6.90115 1.000 12.68455 152 PHE D O 1
ATOM 7755 N N . GLU D 1 153 ? -34.55930 10.17739 -7.83901 1.000 11.23582 153 GLU D N 1
ATOM 7756 C CA . GLU D 1 153 ? -33.95297 10.05245 -9.15832 1.000 12.12246 153 GLU D CA 1
ATOM 7757 C C . GLU D 1 153 ? -32.61880 10.79541 -9.20922 1.000 15.92290 153 GLU D C 1
ATOM 7758 O O . GLU D 1 153 ? -31.66323 10.29482 -9.80942 1.000 12.96745 153 GLU D O 1
ATOM 7764 N N . GLU D 1 154 ? -32.51298 11.95422 -8.53124 1.000 12.60596 154 GLU D N 1
ATOM 7765 C CA . GLU D 1 154 ? -31.22940 12.65798 -8.47227 1.000 13.82081 154 GLU D CA 1
ATOM 7766 C C . GLU D 1 154 ? -30.16460 11.83560 -7.74787 1.000 14.76097 154 GLU D C 1
ATOM 7767 O O . GLU D 1 154 ? -28.98220 11.88610 -8.11458 1.000 13.09788 154 GLU D O 1
ATOM 7773 N N . LEU D 1 155 ? -30.55476 11.14977 -6.66455 1.000 10.62176 155 LEU D N 1
ATOM 7774 C CA . LEU D 1 155 ? -29.64426 10.25288 -5.93231 1.000 13.79061 155 LEU D CA 1
ATOM 7775 C C . LEU D 1 155 ? -29.07221 9.17535 -6.85091 1.000 12.12596 155 LEU D C 1
ATOM 7776 O O . LEU D 1 155 ? -27.85723 8.92061 -6.86931 1.000 12.21365 155 LEU D O 1
ATOM 7781 N N . LEU D 1 156 ? -29.94460 8.51010 -7.60670 1.000 11.82997 156 LEU D N 1
ATOM 7782 C CA . LEU D 1 156 ? -29.48023 7.45706 -8.50885 1.000 10.40409 156 LEU D CA 1
ATOM 7783 C C . LEU D 1 156 ? -28.61679 8.03212 -9.63556 1.000 12.45563 156 LEU D C 1
ATOM 7784 O O . LEU D 1 156 ? -27.59519 7.43889 -10.00307 1.000 11.19253 156 LEU D O 1
ATOM 7789 N N . THR D 1 157 ? -29.01659 9.17766 -10.19840 1.000 12.58876 157 THR D N 1
ATOM 7790 C CA . THR D 1 157 ? -28.20755 9.82012 -11.24229 1.000 14.42811 157 THR D CA 1
ATOM 7791 C C . THR D 1 157 ? -26.77955 10.07984 -10.76279 1.000 15.40525 157 THR D C 1
ATOM 7792 O O . THR D 1 157 ? -25.80913 9.83899 -11.49656 1.000 13.75526 157 THR D O 1
ATOM 7796 N N . ASP D 1 158 ? -26.62955 10.58738 -9.54313 1.000 13.91270 158 ASP D N 1
ATOM 7797 C CA . ASP D 1 158 ? -25.29650 10.85494 -9.01242 1.000 15.44500 158 ASP D CA 1
ATOM 7798 C C . ASP D 1 158 ? -24.49172 9.59085 -8.73186 1.000 16.27490 158 ASP D C 1
ATOM 7799 O O . ASP D 1 158 ? -23.26860 9.67964 -8.51318 1.000 15.72619 158 ASP D O 1
ATOM 7804 N N . ASN D 1 159 ? -25.14820 8.43701 -8.67678 1.000 14.04447 159 ASN D N 1
ATOM 7805 C CA . ASN D 1 159 ? -24.55269 7.10676 -8.54746 1.000 15.94447 159 ASN D CA 1
ATOM 7806 C C . ASN D 1 159 ? -24.20966 6.48278 -9.90837 1.000 16.14544 159 ASN D C 1
ATOM 7807 O O . ASN D 1 159 ? -23.87305 5.29467 -9.97282 1.000 15.83330 159 ASN D O 1
ATOM 7812 N N . ALA D 1 160 ? -24.27162 7.26565 -10.99588 1.000 14.14200 160 ALA D N 1
ATOM 7813 C CA . ALA D 1 160 ? -24.04276 6.78964 -12.36733 1.000 13.81990 160 ALA D CA 1
ATOM 7814 C C . ALA D 1 160 ? -25.08794 5.76514 -12.80917 1.000 15.73966 160 ALA D C 1
ATOM 7815 O O . ALA D 1 160 ? -24.81535 4.91334 -13.66575 1.000 15.16036 160 ALA D O 1
ATOM 7817 N N . THR D 1 161 ? -26.29635 5.85100 -12.25000 1.000 11.49795 161 THR D N 1
ATOM 7818 C CA . THR D 1 161 ? -27.45290 5.14962 -12.79897 1.000 11.39016 161 THR D CA 1
ATOM 7819 C C . THR D 1 161 ? -28.10175 6.09500 -13.79251 1.000 14.47885 161 THR D C 1
ATOM 7820 O O . THR D 1 161 ? -28.63751 7.13767 -13.40302 1.000 15.81396 161 THR D O 1
ATOM 7824 N N . ARG D 1 162 ? -28.00990 5.76287 -15.08632 1.000 14.00823 162 ARG D N 1
ATOM 7825 C CA . ARG D 1 162 ? -28.67057 6.53420 -16.13187 1.000 14.46851 162 ARG D CA 1
ATOM 7826 C C . ARG D 1 162 ? -30.16308 6.18848 -16.14369 1.000 16.09060 162 ARG D C 1
ATOM 7827 O O . ARG D 1 162 ? -30.52816 5.01284 -16.28538 1.000 16.15527 162 ARG D O 1
ATOM 7835 N N . ILE D 1 163 ? -31.03436 7.19054 -15.98865 1.000 14.17605 163 ILE D N 1
ATOM 7836 C CA . ILE D 1 163 ? -32.47462 6.95274 -15.85227 1.000 14.53324 163 ILE D CA 1
ATOM 7837 C C . ILE D 1 163 ? -33.17278 7.31536 -17.14978 1.000 12.85794 163 ILE D C 1
ATOM 7838 O O . ILE D 1 163 ? -32.98338 8.41538 -17.67374 1.000 13.52764 163 ILE D O 1
ATOM 7843 N N . VAL D 1 164 ? -33.99500 6.39601 -17.65061 1.000 10.93458 164 VAL D N 1
ATOM 7844 C CA . VAL D 1 164 ? -34.86204 6.61506 -18.81773 1.000 11.76486 164 VAL D CA 1
ATOM 7845 C C . VAL D 1 164 ? -36.26233 6.19078 -18.41417 1.000 12.74290 164 VAL D C 1
ATOM 7846 O O . VAL D 1 164 ? -36.47977 5.02088 -18.04983 1.000 12.88344 164 VAL D O 1
ATOM 7850 N N . LYS D 1 165 ? -37.20472 7.12943 -18.45748 1.000 12.75520 165 LYS D N 1
ATOM 7851 C CA . LYS D 1 165 ? -38.60531 6.86552 -18.14938 1.000 11.22780 165 LYS D CA 1
ATOM 7852 C C . LYS D 1 165 ? -39.43549 6.91314 -19.43458 1.000 10.79428 165 LYS D C 1
ATOM 7853 O O . LYS D 1 165 ? -39.29727 7.84363 -20.24079 1.000 12.86783 165 LYS D O 1
ATOM 7859 N N . VAL D 1 166 ? -40.28764 5.90538 -19.62624 1.000 10.78494 166 VAL D N 1
ATOM 7860 C CA . VAL D 1 166 ? -41.04047 5.74136 -20.87201 1.000 11.00214 166 VAL D CA 1
ATOM 7861 C C . VAL D 1 166 ? -42.51909 5.56025 -20.54538 1.000 11.63483 166 VAL D C 1
ATOM 7862 O O . VAL D 1 166 ? -42.89149 4.63337 -19.80355 1.000 13.81655 166 VAL D O 1
ATOM 7866 N N . TYR D 1 167 ? -43.35425 6.43041 -21.09523 1.000 10.03669 167 TYR D N 1
ATOM 7867 C CA . TYR D 1 167 ? -44.80893 6.29002 -21.06283 1.000 11.67021 167 TYR D CA 1
ATOM 7868 C C . TYR D 1 167 ? -45.27076 5.77879 -22.42639 1.000 12.59194 167 TYR D C 1
ATOM 7869 O O . TYR D 1 167 ? -44.99855 6.42429 -23.45937 1.000 12.91791 167 TYR D O 1
ATOM 7878 N N . LEU D 1 168 ? -45.93041 4.60477 -22.45201 1.000 12.08181 168 LEU D N 1
ATOM 7879 C CA . LEU D 1 168 ? -46.41569 4.05441 -23.72421 1.000 14.22837 168 LEU D CA 1
ATOM 7880 C C . LEU D 1 168 ? -47.80074 4.62987 -23.98185 1.000 14.44193 168 LEU D C 1
ATOM 7881 O O . LEU D 1 168 ? -48.73971 4.36011 -23.22058 1.000 17.20246 168 LEU D O 1
ATOM 7886 N N . HIS D 1 169 ? -47.94135 5.38311 -25.05761 1.000 12.58266 169 HIS D N 1
ATOM 7887 C CA . HIS D 1 169 ? -49.11048 6.23110 -25.29505 1.000 16.09927 169 HIS D CA 1
ATOM 7888 C C . HIS D 1 169 ? -50.02212 5.54364 -26.33739 1.000 14.20215 169 HIS D C 1
ATOM 7889 O O . HIS D 1 169 ? -49.66833 5.45030 -27.52255 1.000 14.24800 169 HIS D O 1
ATOM 7896 N N . ILE D 1 170 ? -51.19553 5.06965 -25.91282 1.000 15.11380 170 ILE D N 1
ATOM 7897 C CA . ILE D 1 170 ? -52.12582 4.48182 -26.87773 1.000 13.72808 170 ILE D CA 1
ATOM 7898 C C . ILE D 1 170 ? -53.44847 5.19785 -26.86296 1.000 16.58955 170 ILE D C 1
ATOM 7899 O O . ILE D 1 170 ? -53.85409 5.81897 -25.87112 1.000 16.96324 170 ILE D O 1
ATOM 7904 N N . SER D 1 171 ? -54.13181 5.07358 -27.99421 1.000 13.99098 171 SER D N 1
ATOM 7905 C CA . SER D 1 171 ? -55.45210 5.65866 -28.14577 1.000 18.12861 171 SER D CA 1
ATOM 7906 C C . SER D 1 171 ? -56.47821 4.82805 -27.35562 1.000 17.15289 171 SER D C 1
ATOM 7907 O O . SER D 1 171 ? -56.25993 3.63880 -27.10262 1.000 15.57446 171 SER D O 1
ATOM 7910 N N . PRO D 1 172 ? -57.57716 5.44716 -26.91134 1.000 15.40628 172 PRO D N 1
ATOM 7911 C CA . PRO D 1 172 ? -58.63564 4.66321 -26.24679 1.000 15.40114 172 PRO D CA 1
ATOM 7912 C C . PRO D 1 172 ? -59.19338 3.53853 -27.10185 1.000 17.59539 172 PRO D C 1
ATOM 7913 O O . PRO D 1 172 ? -59.48911 2.45866 -26.58181 1.000 16.82375 172 PRO D O 1
ATOM 7917 N N . GLU D 1 173 ? -59.38738 3.77253 -28.40210 1.000 16.32436 173 GLU D N 1
ATOM 7918 C CA . GLU D 1 173 ? -59.92987 2.71067 -29.25439 1.000 17.18923 173 GLU D CA 1
ATOM 7919 C C . GLU D 1 173 ? -58.92673 1.57224 -29.41716 1.000 15.74135 173 GLU D C 1
ATOM 7920 O O . GLU D 1 173 ? -59.32155 0.40621 -29.55293 1.000 17.47086 173 GLU D O 1
ATOM 7926 N N . GLU D 1 174 ? -57.63426 1.88957 -29.47333 1.000 16.70528 174 GLU D N 1
ATOM 7927 C CA . GLU D 1 174 ? -56.63876 0.81836 -29.55545 1.000 17.65986 174 GLU D CA 1
ATOM 7928 C C . GLU D 1 174 ? -56.63856 -0.00593 -28.26873 1.000 16.83809 174 GLU D C 1
ATOM 7929 O O . GLU D 1 174 ? -56.52259 -1.23997 -28.30466 1.000 15.06611 174 GLU D O 1
ATOM 7935 N N . GLN D 1 175 ? -56.77146 0.66057 -27.12380 1.000 15.44403 175 GLN D N 1
ATOM 7936 C CA . GLN D 1 175 ? -56.84441 -0.09096 -25.88286 1.000 15.24134 175 GLN D CA 1
ATOM 7937 C C . GLN D 1 175 ? -58.05875 -1.00144 -25.89630 1.000 15.13163 175 GLN D C 1
ATOM 7938 O O . GLN D 1 175 ? -57.97424 -2.15639 -25.46601 1.000 14.79868 175 GLN D O 1
ATOM 7944 N N . LYS D 1 176 ? -59.19434 -0.49003 -26.39439 1.000 15.79512 176 LYS D N 1
ATOM 7945 C CA . LYS D 1 176 ? -60.42204 -1.27097 -26.43948 1.000 16.48064 176 LYS D CA 1
ATOM 7946 C C . LYS D 1 176 ? -60.24489 -2.50810 -27.31757 1.000 17.49400 176 LYS D C 1
ATOM 7947 O O . LYS D 1 176 ? -60.67461 -3.61353 -26.95179 1.000 18.33093 176 LYS D O 1
ATOM 7953 N N . GLU D 1 177 ? -59.57277 -2.35861 -28.46931 1.000 18.73859 177 GLU D N 1
ATOM 7954 C CA . GLU D 1 177 ? -59.32466 -3.52027 -29.31628 1.000 18.55676 177 GLU D CA 1
ATOM 7955 C C . GLU D 1 177 ? -58.54860 -4.59039 -28.56191 1.000 19.03330 177 GLU D C 1
ATOM 7956 O O . GLU D 1 177 ? -58.89521 -5.77741 -28.61256 1.000 16.42930 177 GLU D O 1
ATOM 7962 N N . ARG D 1 178 ? -57.49816 -4.17828 -27.84862 1.000 18.06324 178 ARG D N 1
ATOM 7963 C CA . ARG D 1 178 ? -56.62093 -5.11537 -27.16017 1.000 15.97944 178 ARG D CA 1
ATOM 7964 C C . ARG D 1 178 ? -57.29988 -5.74805 -25.95046 1.000 16.62343 178 ARG D C 1
ATOM 7965 O O . ARG D 1 178 ? -57.12059 -6.94480 -25.68626 1.000 18.41342 178 ARG D O 1
ATOM 7973 N N . LEU D 1 179 ? -58.06914 -4.96390 -25.19358 1.000 16.22544 179 LEU D N 1
ATOM 7974 C CA . LEU D 1 179 ? -58.81873 -5.55000 -24.08495 1.000 17.21200 179 LEU D CA 1
ATOM 7975 C C . LEU D 1 179 ? -59.87726 -6.52408 -24.60111 1.000 21.06048 179 LEU D C 1
ATOM 7976 O O . LEU D 1 179 ? -60.11086 -7.58167 -23.99382 1.000 21.20285 179 LEU D O 1
ATOM 7981 N N . GLN D 1 180 ? -60.53202 -6.18747 -25.71509 1.000 19.83940 180 GLN D N 1
ATOM 7982 C CA . GLN D 1 180 ? -61.51593 -7.11183 -26.29248 1.000 22.46307 180 GLN D CA 1
ATOM 7983 C C . GLN D 1 180 ? -60.85525 -8.41520 -26.72009 1.000 23.96235 180 GLN D C 1
ATOM 7984 O O . GLN D 1 180 ? -61.43904 -9.49050 -26.56747 1.000 22.00840 180 GLN D O 1
ATOM 7990 N N . ALA D 1 181 ? -59.62578 -8.34101 -27.24507 1.000 22.55300 181 ALA D N 1
ATOM 7991 C CA . ALA D 1 181 ? -58.94069 -9.56038 -27.66215 1.000 23.43982 181 ALA D CA 1
ATOM 7992 C C . ALA D 1 181 ? -58.67279 -10.48184 -26.47854 1.000 24.08858 181 ALA D C 1
ATOM 7993 O O . ALA D 1 181 ? -58.69690 -11.70570 -26.63245 1.000 24.79124 181 ALA D O 1
ATOM 7995 N N . ARG D 1 182 ? -58.42972 -9.91845 -25.30038 1.000 19.63528 182 ARG D N 1
ATOM 7996 C CA . ARG D 1 182 ? -58.25593 -10.73021 -24.09665 1.000 22.89064 182 ARG D CA 1
ATOM 7997 C C . ARG D 1 182 ? -59.54232 -11.44310 -23.70581 1.000 26.23002 182 ARG D C 1
ATOM 7998 O O . ARG D 1 182 ? -59.51138 -12.62253 -23.33611 1.000 28.46039 182 ARG D O 1
ATOM 8006 N N . LEU D 1 183 ? -60.67481 -10.73214 -23.73635 1.000 27.24434 183 LEU D N 1
ATOM 8007 C CA . LEU D 1 183 ? -61.96724 -11.36147 -23.47415 1.000 29.19682 183 LEU D CA 1
ATOM 8008 C C . LEU D 1 183 ? -62.27303 -12.43952 -24.49226 1.000 27.91835 183 LEU D C 1
ATOM 8009 O O . LEU D 1 183 ? -62.94134 -13.42527 -24.16770 1.000 33.23883 183 LEU D O 1
ATOM 8014 N N . ASP D 1 184 ? -61.84780 -12.24185 -25.74552 1.000 28.69181 184 ASP D N 1
ATOM 8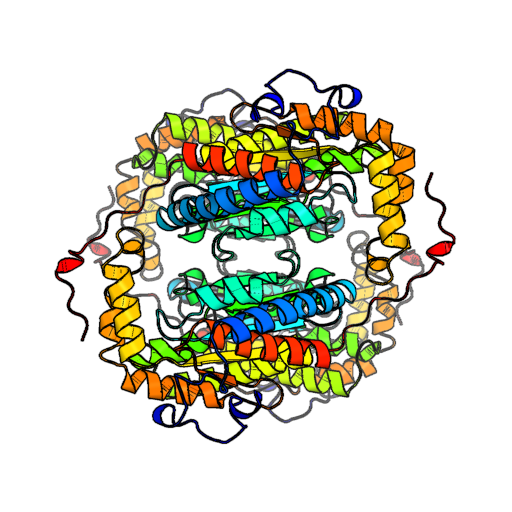015 C CA . ASP D 1 184 ? -62.20096 -13.17133 -26.81528 1.000 27.92001 184 ASP D CA 1
ATOM 8016 C C . ASP D 1 184 ? -61.38094 -14.45169 -26.76999 1.000 30.77386 184 ASP D C 1
ATOM 8017 O O . ASP D 1 184 ? -61.81381 -15.46596 -27.31652 1.000 33.79678 184 ASP D O 1
ATOM 8022 N N . ASN D 1 185 ? -60.21480 -14.42535 -26.14860 1.000 26.42773 185 ASN D N 1
ATOM 8023 C CA . ASN D 1 185 ? -59.25012 -15.52759 -26.21707 1.000 30.99237 185 ASN D CA 1
ATOM 8024 C C . ASN D 1 185 ? -59.26789 -16.29871 -24.90994 1.000 31.48501 185 ASN D C 1
ATOM 8025 O O . ASN D 1 185 ? -58.85403 -15.73774 -23.88258 1.000 28.43670 185 ASN D O 1
ATOM 8030 N N . PRO D 1 186 ? -59.67746 -17.57571 -24.90735 1.000 30.66168 186 PRO D N 1
ATOM 8031 C CA . PRO D 1 186 ? -59.76544 -18.33186 -23.64242 1.000 30.08618 186 PRO D CA 1
ATOM 8032 C C . PRO D 1 186 ? -58.45515 -18.40982 -22.87584 1.000 31.50216 186 PRO D C 1
ATOM 8033 O O . PRO D 1 186 ? -58.47666 -18.51387 -21.64151 1.000 33.98244 186 PRO D O 1
ATOM 8037 N N . GLY D 1 187 ? -57.31198 -18.39371 -23.56046 1.000 29.96788 187 GLY D N 1
ATOM 8038 C CA . GLY D 1 187 ? -56.04183 -18.37370 -22.87797 1.000 28.49801 187 GLY D CA 1
ATOM 8039 C C . GLY D 1 187 ? -55.62775 -17.01965 -22.33998 1.000 30.73828 187 GLY D C 1
ATOM 8040 O O . GLY D 1 187 ? -54.52344 -16.90161 -21.79883 1.000 30.61035 187 GLY D O 1
ATOM 8041 N N . LYS D 1 188 ? -56.45498 -15.97834 -22.50663 1.000 27.14518 188 LYS D N 1
ATOM 8042 C CA . LYS D 1 188 ? -56.15841 -14.64937 -21.97660 1.000 29.37614 188 LYS D CA 1
ATOM 8043 C C . LYS D 1 188 ? -57.19165 -14.12248 -20.99030 1.000 30.04551 188 LYS D C 1
ATOM 8044 O O . LYS D 1 188 ? -56.99507 -13.01740 -20.45610 1.000 29.34533 188 LYS D O 1
ATOM 8050 N N . HIS D 1 189 ? -58.26980 -14.87613 -20.72121 1.000 31.62190 189 HIS D N 1
ATOM 8051 C CA . HIS D 1 189 ? -59.28030 -14.44197 -19.75307 1.000 29.69827 189 HIS D CA 1
ATOM 8052 C C . HIS D 1 189 ? -58.63432 -14.04732 -18.43811 1.000 31.62598 189 HIS D C 1
ATOM 8053 O O . HIS D 1 189 ? -59.09527 -13.11814 -17.76473 1.000 28.40946 189 HIS D O 1
ATOM 8060 N N . TRP D 1 190 ? -57.57726 -14.77340 -18.04438 1.000 30.06054 190 TRP D N 1
ATOM 8061 C CA . TRP D 1 190 ? -56.90393 -14.57268 -16.76546 1.000 32.74795 190 TRP D CA 1
ATOM 8062 C C . TRP D 1 190 ? -56.27425 -13.19359 -16.63410 1.000 28.13660 190 TRP D C 1
ATOM 8063 O O . TRP D 1 190 ? -55.91466 -12.80765 -15.51821 1.000 32.58409 190 TRP D O 1
ATOM 8074 N N . LYS D 1 191 ? -56.13085 -12.44346 -17.72408 1.000 26.48694 191 LYS D N 1
ATOM 8075 C CA . LYS D 1 191 ? -55.53489 -11.11625 -17.68043 1.000 27.88635 191 LYS D CA 1
ATOM 8076 C C . LYS D 1 191 ? -56.55654 -10.01178 -17.76829 1.000 27.90105 191 LYS D C 1
ATOM 8077 O O . LYS D 1 191 ? -56.17075 -8.83728 -17.80508 1.000 27.65914 191 LYS D O 1
ATOM 8083 N N . PHE D 1 192 ? -57.83975 -10.34202 -17.83404 1.000 28.82785 192 PHE D N 1
ATOM 8084 C CA . PHE D 1 192 ? -58.86880 -9.31951 -17.83606 1.000 28.21839 192 PHE D CA 1
ATOM 8085 C C . PHE D 1 192 ? -59.48817 -9.23325 -16.44885 1.000 31.11013 192 PHE D C 1
ATOM 8086 O O . PHE D 1 192 ? -59.88824 -10.25877 -15.87982 1.000 36.38124 192 PHE D O 1
ATOM 8094 N N . ASN D 1 193 ? -59.54964 -8.02495 -15.90377 1.000 31.25312 193 ASN D N 1
ATOM 8095 C CA . ASN D 1 193 ? -60.01830 -7.78414 -14.54406 1.000 37.29499 193 ASN D CA 1
ATOM 8096 C C . ASN D 1 193 ? -60.94092 -6.57410 -14.48644 1.000 41.83408 193 ASN D C 1
ATOM 8097 O O . ASN D 1 193 ? -60.91959 -5.72269 -15.38273 1.000 32.41585 193 ASN D O 1
ATOM 8102 N N . PRO D 1 194 ? -61.79730 -6.49457 -13.46201 0.572 46.28215 194 PRO D N 1
ATOM 8103 C CA . PRO D 1 194 ? -62.72868 -5.35112 -13.35302 1.000 46.98181 194 PRO D CA 1
ATOM 8104 C C . PRO D 1 194 ? -62.07533 -3.96728 -13.38840 1.000 45.99686 194 PRO D C 1
ATOM 8105 O O . PRO D 1 194 ? -62.70122 -3.02005 -13.88484 1.000 48.18118 194 PRO D O 1
ATOM 8109 N N . GLY D 1 195 ? -60.84840 -3.81395 -12.88019 1.000 35.38515 195 GLY D N 1
ATOM 8110 C CA . GLY D 1 195 ? -60.19412 -2.51362 -12.91899 1.000 35.94793 195 GLY D CA 1
ATOM 8111 C C . GLY D 1 195 ? -60.02343 -1.99850 -14.32924 1.000 36.47647 195 GLY D C 1
ATOM 8112 O O . GLY D 1 195 ? -60.03777 -0.78615 -14.57221 1.000 31.41245 195 GLY D O 1
ATOM 8113 N N . ASP D 1 196 ? -59.90549 -2.90910 -15.28586 1.000 33.62426 196 ASP D N 1
ATOM 8114 C CA . ASP D 1 196 ? -59.81320 -2.48925 -16.67412 1.000 35.19142 196 ASP D CA 1
ATOM 8115 C C . ASP D 1 196 ? -60.97351 -1.57878 -17.04629 1.000 35.93442 196 ASP D C 1
ATOM 8116 O O . ASP D 1 196 ? -60.77610 -0.52182 -17.66270 1.000 32.41388 196 ASP D O 1
ATOM 8121 N N . LEU D 1 197 ? -62.18208 -1.93485 -16.61887 1.000 31.12683 197 LEU D N 1
ATOM 8122 C CA . LEU D 1 197 ? -63.30231 -1.11046 -17.01192 1.000 29.35201 197 LEU D CA 1
ATOM 8123 C C . LEU D 1 197 ? -63.38143 0.16525 -16.19104 1.000 32.17793 197 LEU D C 1
ATOM 8124 O O . LEU D 1 197 ? -63.56721 1.24870 -16.75944 1.000 29.03697 197 LEU D O 1
ATOM 8129 N N . LYS D 1 198 ? -63.16463 0.06635 -14.87123 1.000 28.51935 198 LYS D N 1
ATOM 8130 C CA . LYS D 1 198 ? -63.23963 1.24635 -14.00894 1.000 32.27714 198 LYS D CA 1
ATOM 8131 C C . LYS D 1 198 ? -62.26564 2.33575 -14.46703 1.000 26.81262 198 LYS D C 1
ATOM 8132 O O . LYS D 1 198 ? -62.60869 3.52504 -14.50754 1.000 25.45676 198 LYS D O 1
ATOM 8138 N N . ASP D 1 199 ? -61.04708 1.94667 -14.81033 1.000 26.34313 199 ASP D N 1
ATOM 8139 C CA . ASP D 1 199 ? -60.04697 2.93301 -15.20224 1.000 25.21891 199 ASP D CA 1
ATOM 8140 C C . ASP D 1 199 ? -60.42579 3.62359 -16.50807 1.000 29.74951 199 ASP D C 1
ATOM 8141 O O . ASP D 1 199 ? -60.09690 4.80423 -16.69726 1.000 23.38150 199 ASP D O 1
ATOM 8146 N N . ARG D 1 200 ? -61.12903 2.91732 -17.41296 1.000 26.33928 200 ARG D N 1
ATOM 8147 C CA . ARG D 1 200 ? -61.55692 3.54896 -18.66098 1.000 27.33048 200 ARG D CA 1
ATOM 8148 C C . ARG D 1 200 ? -62.57782 4.65471 -18.42295 1.000 26.65007 200 ARG D C 1
ATOM 8149 O O . ARG D 1 200 ? -62.53391 5.69127 -19.09266 1.000 26.82539 200 ARG D O 1
ATOM 8157 N N . SER D 1 201 ? -63.52807 4.45648 -17.49841 1.000 27.19664 201 SER D N 1
ATOM 8158 C CA A SER D 1 201 ? -64.45410 5.53657 -17.17627 0.487 28.14731 201 SER D CA 1
ATOM 8159 C CA B SER D 1 201 ? -64.45314 5.53717 -17.18020 0.513 28.14841 201 SER D CA 1
ATOM 8160 C C . SER D 1 201 ? -63.73922 6.72708 -16.55732 1.000 26.64784 201 SER D C 1
ATOM 8161 O O . SER D 1 201 ? -64.29124 7.83301 -16.55736 1.000 27.93457 201 SER D O 1
ATOM 8166 N N . ASN D 1 202 ? -62.52820 6.51742 -16.03272 1.000 23.84536 202 ASN D N 1
ATOM 8167 C CA . ASN D 1 202 ? -61.66579 7.55430 -15.48602 1.000 23.47988 202 ASN D CA 1
ATOM 8168 C C . ASN D 1 202 ? -60.52708 7.94611 -16.43129 1.000 22.54325 202 ASN D C 1
ATOM 8169 O O . ASN D 1 202 ? -59.47607 8.39491 -15.96746 1.000 21.33896 202 ASN D O 1
ATOM 8174 N N . TRP D 1 203 ? -60.72238 7.82559 -17.75038 1.000 22.25348 203 TRP D N 1
ATOM 8175 C CA . TRP D 1 203 ? -59.62545 8.05885 -18.70292 1.000 23.51107 203 TRP D CA 1
ATOM 8176 C C . TRP D 1 203 ? -59.01798 9.45085 -18.53915 1.000 23.41504 203 TRP D C 1
ATOM 8177 O O . TRP D 1 203 ? -57.78433 9.61020 -18.50684 1.000 20.81905 203 TRP D O 1
ATOM 8188 N N . ASP D 1 204 ? -59.87589 10.47444 -18.44818 1.000 20.48355 204 ASP D N 1
ATOM 8189 C CA . ASP D 1 204 ? -59.38762 11.84594 -18.39732 1.000 23.38589 204 ASP D CA 1
ATOM 8190 C C . ASP D 1 204 ? -58.70066 12.13005 -17.06902 1.000 24.33863 204 ASP D C 1
ATOM 8191 O O . ASP D 1 204 ? -57.68450 12.83359 -17.03609 1.000 20.40582 204 ASP D O 1
ATOM 8196 N N . LYS D 1 205 ? -59.21256 11.56549 -15.96681 1.000 22.44819 205 LYS D N 1
ATOM 8197 C CA . LYS D 1 205 ? -58.49994 11.70972 -14.69886 1.000 20.40329 205 LYS D CA 1
ATOM 8198 C C . LYS D 1 205 ? -57.11767 11.07080 -14.78008 1.000 20.46509 205 LYS D C 1
ATOM 8199 O O . LYS D 1 205 ? -56.14260 11.62884 -14.27186 1.000 20.81766 205 LYS D O 1
ATOM 8205 N N . PHE D 1 206 ? -57.00494 9.92350 -15.45353 1.000 19.21040 206 PHE D N 1
ATOM 8206 C CA . PHE D 1 206 ? -55.69366 9.30081 -15.61011 1.000 19.70775 206 PHE D CA 1
ATOM 8207 C C . PHE D 1 206 ? -54.77030 10.15911 -16.47489 1.000 18.41980 206 PHE D C 1
ATOM 8208 O O . PHE D 1 206 ? -53.60282 10.33410 -16.12458 1.000 16.58747 206 PHE D O 1
ATOM 8216 N N . ASN D 1 207 ? -55.29131 10.77938 -17.54045 1.000 17.04885 207 ASN D N 1
ATOM 8217 C CA . ASN D 1 207 ? -54.48315 11.74228 -18.29530 1.000 18.92359 207 ASN D CA 1
ATOM 8218 C C . ASN D 1 207 ? -53.94825 12.83638 -17.38482 1.000 18.84419 207 ASN D C 1
ATOM 8219 O O . ASN D 1 207 ? -52.76285 13.18588 -17.45781 1.000 19.12111 207 ASN D O 1
ATOM 8224 N N . ASP D 1 208 ? -54.80191 13.37561 -16.50581 1.000 16.64007 208 ASP D N 1
ATOM 8225 C CA . ASP D 1 208 ? -54.36556 14.45315 -15.62299 1.000 19.56289 208 ASP D CA 1
ATOM 8226 C C . ASP D 1 208 ? -53.20680 13.99721 -14.74185 1.000 20.33860 208 ASP D C 1
ATOM 8227 O O . ASP D 1 208 ? -52.20053 14.70893 -14.60021 1.000 19.55933 208 ASP D O 1
ATOM 8232 N N . VAL D 1 209 ? -53.32541 12.81533 -14.12715 1.000 17.73668 209 VAL D N 1
ATOM 8233 C CA . VAL D 1 209 ? -52.26825 12.46556 -13.18687 1.000 17.36090 209 VAL D CA 1
ATOM 8234 C C . VAL D 1 209 ? -51.03881 11.97663 -13.93284 1.000 15.60648 209 VAL D C 1
ATOM 8235 O O . VAL D 1 209 ? -49.91448 12.13922 -13.44496 1.000 15.93417 209 VAL D O 1
ATOM 8239 N N . TYR D 1 210 ? -51.19544 11.39100 -15.12385 1.000 15.58294 210 TYR D N 1
ATOM 8240 C CA . TYR D 1 210 ? -50.00319 11.07780 -15.91211 1.000 16.26897 210 TYR D CA 1
ATOM 8241 C C . TYR D 1 210 ? -49.25072 12.33972 -16.31151 1.000 18.45139 210 TYR D C 1
ATOM 8242 O O . TYR D 1 210 ? -48.01627 12.35839 -16.26771 1.000 15.90718 210 TYR D O 1
ATOM 8251 N N . GLU D 1 211 ? -49.97460 13.39351 -16.74093 1.000 18.47157 211 GLU D N 1
ATOM 8252 C CA . GLU D 1 211 ? -49.32735 14.65563 -17.09513 1.000 18.30450 211 GLU D CA 1
ATOM 8253 C C . GLU D 1 211 ? -48.61027 15.26454 -15.88646 1.000 17.41604 211 GLU D C 1
ATOM 8254 O O . GLU D 1 211 ? -47.50019 15.79399 -16.02599 1.000 17.94079 211 GLU D O 1
ATOM 8260 N N . ASP D 1 212 ? -49.18620 15.13858 -14.67614 1.000 15.62038 212 ASP D N 1
ATOM 8261 C CA . ASP D 1 212 ? -48.44691 15.57094 -13.47933 1.000 17.88160 212 ASP D CA 1
ATOM 8262 C C . ASP D 1 212 ? -47.15453 14.77797 -13.29762 1.000 17.21487 212 ASP D C 1
ATOM 8263 O O . ASP D 1 212 ? -46.11295 15.34455 -12.93914 1.000 18.40808 212 ASP D O 1
ATOM 8268 N N . ALA D 1 213 ? -47.20627 13.45626 -13.49981 1.000 16.30136 213 ALA D N 1
ATOM 8269 C CA . ALA D 1 213 ? -46.02603 12.61059 -13.34163 1.000 17.48522 213 ALA D CA 1
ATOM 8270 C C . ALA D 1 213 ? -44.94201 12.97359 -14.35255 1.000 18.63657 213 ALA D C 1
ATOM 8271 O O . ALA D 1 213 ? -43.74578 12.94370 -14.03132 1.000 15.06382 213 ALA D O 1
ATOM 8273 N N . LEU D 1 214 ? -45.34242 13.29368 -15.58112 1.000 14.66412 214 LEU D N 1
ATOM 8274 C CA . LEU D 1 214 ? -44.38805 13.65127 -16.62180 1.000 15.01011 214 LEU D CA 1
ATOM 8275 C C . LEU D 1 214 ? -43.61576 14.92730 -16.28485 1.000 17.39938 214 LEU D C 1
ATOM 8276 O O . LEU D 1 214 ? -42.57078 15.16934 -16.91227 1.000 16.10069 214 LEU D O 1
ATOM 8281 N N . THR D 1 215 ? -44.08738 15.73831 -15.31065 1.000 16.91281 215 THR D N 1
ATOM 8282 C CA . THR D 1 215 ? -43.35910 16.95707 -14.94281 1.000 16.09028 215 THR D CA 1
ATOM 8283 C C . THR D 1 215 ? -42.02774 16.67048 -14.24360 1.000 17.26467 215 THR D C 1
ATOM 8284 O O . THR D 1 215 ? -41.24285 17.61225 -14.06931 1.000 18.50554 215 THR D O 1
ATOM 8288 N N . THR D 1 216 ? -41.73306 15.41770 -13.85182 1.000 15.94873 216 THR D N 1
ATOM 8289 C CA . THR D 1 216 ? -40.39401 15.06833 -13.35767 1.000 17.23980 216 THR D CA 1
ATOM 8290 C C . THR D 1 216 ? -39.37322 14.87900 -14.48838 1.000 16.46632 216 THR D C 1
ATOM 8291 O O . THR D 1 216 ? -38.21008 14.56487 -14.21808 1.000 14.72729 216 THR D O 1
ATOM 8295 N N . SER D 1 217 ? -39.76599 15.03403 -15.74291 1.000 14.20706 217 SER D N 1
ATOM 8296 C CA . SER D 1 217 ? -38.78820 14.94124 -16.81932 1.000 12.78155 217 SER D CA 1
ATOM 8297 C C . SER D 1 217 ? -37.76807 16.07003 -16.70678 1.000 13.82183 217 SER D C 1
ATOM 8298 O O . SER D 1 217 ? -38.12737 17.25240 -16.72120 1.000 15.77462 217 SER D O 1
ATOM 8301 N N . THR D 1 218 ? -36.49946 15.69225 -16.59384 1.000 13.75990 218 THR D N 1
ATOM 8302 C CA . THR D 1 218 ? -35.35600 16.59978 -16.54596 1.000 16.84961 218 THR D CA 1
ATOM 8303 C C . THR D 1 218 ? -34.37528 16.13970 -17.60785 1.000 14.78713 218 THR D C 1
ATOM 8304 O O . THR D 1 218 ? -34.53792 15.06446 -18.18170 1.000 12.36231 218 THR D O 1
ATOM 8308 N N . ASP D 1 219 ? -33.31571 16.93063 -17.84808 1.000 14.75264 219 ASP D N 1
ATOM 8309 C CA . ASP D 1 219 ? -32.30678 16.47198 -18.79622 1.000 16.12723 219 ASP D CA 1
ATOM 8310 C C . ASP D 1 219 ? -31.63606 15.19121 -18.32390 1.000 15.67903 219 ASP D C 1
ATOM 8311 O O . ASP D 1 219 ? -31.32503 14.31517 -19.13640 1.000 17.06365 219 ASP D O 1
ATOM 8316 N N . ASP D 1 220 ? -31.38759 15.06665 -17.02215 1.000 15.80107 220 ASP D N 1
ATOM 8317 C CA . ASP D 1 220 ? -30.72403 13.86846 -16.50098 1.000 17.73515 220 ASP D CA 1
ATOM 8318 C C . ASP D 1 220 ? -31.66235 12.65362 -16.39425 1.000 15.26626 220 ASP D C 1
ATOM 8319 O O . ASP D 1 220 ? -31.19309 11.50305 -16.45572 1.000 16.89644 220 ASP D O 1
ATOM 8324 N N . ALA D 1 221 ? -32.96228 12.88096 -16.16468 1.000 15.50293 221 ALA D N 1
ATOM 8325 C CA . ALA D 1 221 ? -33.96236 11.82683 -15.93193 1.000 11.53550 221 ALA D CA 1
ATOM 8326 C C . ALA D 1 221 ? -35.16589 12.13600 -16.80935 1.000 12.36186 221 ALA D C 1
ATOM 8327 O O . ALA D 1 221 ? -36.21259 12.61572 -16.33153 1.000 11.90074 221 ALA D O 1
ATOM 8329 N N . PRO D 1 222 ? -35.04857 11.89191 -18.10561 1.000 13.10105 222 PRO D N 1
ATOM 8330 C CA . PRO D 1 222 ? -36.10749 12.29296 -19.03431 1.000 11.56358 222 PRO D CA 1
ATOM 8331 C C . PRO D 1 222 ? -37.25482 11.29952 -19.06374 1.000 11.68187 222 PRO D C 1
ATOM 8332 O O . PRO D 1 222 ? -37.06759 10.10286 -18.88054 1.000 11.74810 222 PRO D O 1
ATOM 8336 N N . TRP D 1 223 ? -38.45734 11.82369 -19.27897 1.000 11.30903 223 TRP D N 1
ATOM 8337 C CA . TRP D 1 223 ? -39.57906 11.04754 -19.78693 1.000 12.27761 223 TRP D CA 1
ATOM 8338 C C . TRP D 1 223 ? -39.61411 11.12356 -21.31047 1.000 12.83087 223 TRP D C 1
ATOM 8339 O O . TRP D 1 223 ? -39.35018 12.18480 -21.90156 1.000 12.84884 223 TRP D O 1
ATOM 8350 N N . TYR D 1 224 ? -39.98836 10.00353 -21.93392 1.000 13.29399 224 TYR D N 1
ATOM 8351 C CA . TYR D 1 224 ? -40.38445 9.91160 -23.33664 1.000 11.08546 224 TYR D CA 1
ATOM 8352 C C . TYR D 1 224 ? -41.82779 9.43619 -23.41308 1.000 12.02872 224 TYR D C 1
ATOM 8353 O O . TYR D 1 224 ? -42.22442 8.54499 -22.65857 1.000 13.95167 224 TYR D O 1
ATOM 8362 N N . VAL D 1 225 ? -42.58650 10.04238 -24.30701 1.000 11.55864 225 VAL D N 1
ATOM 8363 C CA . VAL D 1 225 ? -43.98388 9.69291 -24.61928 1.000 14.62722 225 VAL D CA 1
ATOM 8364 C C . VAL D 1 225 ? -43.94593 8.97734 -25.96565 1.000 13.40097 225 VAL D C 1
ATOM 8365 O O . VAL D 1 225 ? -43.85817 9.63121 -27.01578 1.000 14.83039 225 VAL D O 1
ATOM 8369 N N . VAL D 1 226 ? -44.00720 7.65032 -25.95407 1.000 12.41446 226 VAL D N 1
ATOM 8370 C CA . VAL D 1 226 ? -43.76622 6.83268 -27.14544 1.000 14.28025 226 VAL D CA 1
ATOM 8371 C C . VAL D 1 226 ? -45.10538 6.44758 -27.78245 1.000 13.93996 226 VAL D C 1
ATOM 8372 O O . VAL D 1 226 ? -45.94323 5.80886 -27.10924 1.000 13.78864 226 VAL D O 1
ATOM 8376 N N . PRO D 1 227 ? -45.35648 6.79255 -29.05553 1.000 14.04587 227 PRO D N 1
ATOM 8377 C CA . PRO D 1 227 ? -46.58194 6.31296 -29.73041 1.000 14.74199 227 PRO D CA 1
ATOM 8378 C C . PRO D 1 227 ? -46.57668 4.79722 -29.82936 1.000 14.03926 227 PRO D C 1
ATOM 8379 O O . PRO D 1 227 ? -45.68633 4.20388 -30.43736 1.000 23.87152 227 PRO D O 1
ATOM 8383 N N . ALA D 1 228 ? -47.57402 4.15741 -29.22075 1.000 15.92365 228 ALA D N 1
ATOM 8384 C CA . ALA D 1 228 ? -47.52015 2.71657 -29.02298 1.000 12.85667 228 ALA D CA 1
ATOM 8385 C C . ALA D 1 228 ? -48.69161 1.96607 -29.65938 1.000 14.28191 228 ALA D C 1
ATOM 8386 O O . ALA D 1 228 ? -48.78261 0.73386 -29.50454 1.000 14.15901 228 ALA D O 1
ATOM 8388 N N . ASP D 1 229 ? -49.53524 2.64517 -30.44794 1.000 13.65684 229 ASP D N 1
ATOM 8389 C CA . ASP D 1 229 ? -50.60882 1.93634 -31.15561 1.000 15.66890 229 ASP D CA 1
ATOM 8390 C C . ASP D 1 229 ? -50.06811 0.85555 -32.08523 1.000 17.07888 229 ASP D C 1
ATOM 8391 O O . ASP D 1 229 ? -50.71021 -0.18154 -32.26592 1.000 16.66571 229 ASP D O 1
ATOM 8396 N N . ARG D 1 230 ? -48.92316 1.09270 -32.72610 1.000 14.15250 230 ARG D N 1
ATOM 8397 C CA . ARG D 1 230 ? -48.28071 0.07871 -33.55497 1.000 14.12293 230 ARG D CA 1
ATOM 8398 C C . ARG D 1 230 ? -47.20792 -0.57185 -32.67357 1.000 16.38382 230 ARG D C 1
ATOM 8399 O O . ARG D 1 230 ? -46.21244 0.07498 -32.31279 1.000 14.30473 230 ARG D O 1
ATOM 8407 N N . LYS D 1 231 ? -47.40939 -1.84947 -32.32998 1.000 12.79057 231 LYS D N 1
ATOM 8408 C CA . LYS D 1 231 ? -46.47372 -2.49803 -31.40144 1.000 15.85273 231 LYS D CA 1
ATOM 8409 C C . LYS D 1 231 ? -45.06049 -2.52352 -31.96230 1.000 13.86234 231 LYS D C 1
ATOM 8410 O O . LYS D 1 231 ? -44.09719 -2.29589 -31.22151 1.000 15.21412 231 LYS D O 1
ATOM 8416 N N . TRP D 1 232 ? -44.90843 -2.78391 -33.27773 1.000 15.85670 232 TRP D N 1
ATOM 8417 C CA . TRP D 1 232 ? -43.55390 -2.79381 -33.84913 1.000 15.23876 232 TRP D CA 1
ATOM 8418 C C . TRP D 1 232 ? -42.89233 -1.41995 -33.73786 1.000 15.75997 232 TRP D C 1
ATOM 8419 O O . TRP D 1 232 ? -41.67069 -1.32084 -33.57423 1.000 15.06989 232 TRP D O 1
ATOM 8430 N N . TYR D 1 233 ? -43.67487 -0.34928 -33.81201 1.000 15.22858 233 TYR D N 1
ATOM 8431 C CA . TYR D 1 233 ? -43.08472 0.98023 -33.73043 1.000 13.67670 233 TYR D CA 1
ATOM 8432 C C . TYR D 1 233 ? -42.64752 1.30904 -32.30372 1.000 16.31226 233 TYR D C 1
ATOM 8433 O O . TYR D 1 233 ? -41.57445 1.90390 -32.09493 1.000 14.35352 233 TYR D O 1
ATOM 8442 N N . ARG D 1 234 ? -43.46680 0.92307 -31.31837 1.000 14.20614 234 ARG D N 1
ATOM 8443 C CA . ARG D 1 234 ? -43.05633 0.98483 -29.91739 1.000 14.89044 234 ARG D CA 1
ATOM 8444 C C . ARG D 1 234 ? -41.67757 0.35035 -29.71638 1.000 15.36593 234 ARG D C 1
ATOM 8445 O O . ARG D 1 234 ? -40.78086 0.95302 -29.09265 1.000 14.33274 234 ARG D O 1
ATOM 8453 N N . ASP D 1 235 ? -41.49572 -0.88258 -30.22067 1.000 13.71182 235 ASP D N 1
ATOM 8454 C CA . ASP D 1 235 ? -40.22459 -1.58166 -30.00732 1.000 14.96558 235 ASP D CA 1
ATOM 8455 C C . ASP D 1 235 ? -39.07325 -0.86858 -30.70518 1.000 15.71983 235 ASP D C 1
ATOM 8456 O O . ASP D 1 235 ? -37.96878 -0.78974 -30.15197 1.000 14.96458 235 ASP D O 1
ATOM 8461 N N . LEU D 1 236 ? -39.30406 -0.35635 -31.93077 1.000 13.58227 236 LEU D N 1
ATOM 8462 C CA . LEU D 1 236 ? -38.26810 0.39188 -32.64310 1.000 13.94193 236 LEU D CA 1
ATOM 8463 C C . LEU D 1 236 ? -37.86163 1.64892 -31.87115 1.000 15.15809 236 LEU D C 1
ATOM 8464 O O . LEU D 1 236 ? -36.67349 1.88945 -31.63437 1.000 15.90690 236 LEU D O 1
ATOM 8469 N N . VAL D 1 237 ? -38.83648 2.44817 -31.43193 1.000 13.33956 237 VAL D N 1
ATOM 8470 C CA . VAL D 1 237 ? -38.51651 3.69058 -30.71573 1.000 15.51458 237 VAL D CA 1
ATOM 8471 C C . VAL D 1 237 ? -37.78418 3.38264 -29.41552 1.000 14.56464 237 VAL D C 1
ATOM 8472 O O . VAL D 1 237 ? -36.76367 4.01218 -29.09449 1.000 13.74710 237 VAL D O 1
ATOM 8476 N N . LEU D 1 238 ? -38.29117 2.40713 -28.65808 1.000 12.16736 238 LEU D N 1
ATOM 8477 C CA . LEU D 1 238 ? -37.64721 2.05315 -27.38985 1.000 14.01352 238 LEU D CA 1
ATOM 8478 C C . LEU D 1 238 ? -36.23236 1.52308 -27.61768 1.000 12.97416 238 LEU D C 1
ATOM 8479 O O . LEU D 1 238 ? -35.30715 1.86797 -26.85815 1.000 12.63053 238 LEU D O 1
ATOM 8484 N N . SER D 1 239 ? -36.01931 0.75238 -28.70543 1.000 14.65986 239 SER D N 1
ATOM 8485 C CA . SER D 1 239 ? -34.65342 0.29851 -29.02085 1.000 14.67409 239 SER D CA 1
ATOM 8486 C C . SER D 1 239 ? -33.72404 1.47867 -29.25683 1.000 13.31530 239 SER D C 1
ATOM 8487 O O . SER D 1 239 ? -32.59806 1.48996 -28.73848 1.000 14.16107 239 SER D O 1
ATOM 8490 N N . HIS D 1 240 ? -34.17698 2.48137 -30.02851 1.000 12.79192 240 HIS D N 1
ATOM 8491 C CA . HIS D 1 240 ? -33.39493 3.70444 -30.22844 1.000 13.61132 240 HIS D CA 1
ATOM 8492 C C . HIS D 1 240 ? -33.11636 4.42139 -28.90987 1.000 12.72437 240 HIS D C 1
ATOM 8493 O O . HIS D 1 240 ? -31.97268 4.84719 -28.64907 1.000 15.00754 240 HIS D O 1
ATOM 8500 N N . ILE D 1 241 ? -34.12784 4.54517 -28.05046 1.000 11.22069 241 ILE D N 1
ATOM 8501 C CA . ILE D 1 241 ? -33.93464 5.27098 -26.79846 1.000 14.51632 241 ILE D CA 1
ATOM 8502 C C . ILE D 1 241 ? -32.83720 4.61894 -25.96725 1.000 14.72105 241 ILE D C 1
ATOM 8503 O O . ILE D 1 241 ? -31.92368 5.29312 -25.47790 1.000 14.28808 241 ILE D O 1
ATOM 8508 N N . LEU D 1 242 ? -32.91303 3.29953 -25.80186 1.000 12.72087 242 LEU D N 1
ATOM 8509 C CA . LEU D 1 242 ? -31.95170 2.59640 -24.96038 1.000 12.16932 242 LEU D CA 1
ATOM 8510 C C . LEU D 1 242 ? -30.57159 2.58326 -25.60268 1.000 13.64629 242 LEU D C 1
ATOM 8511 O O . LEU D 1 242 ? -29.55925 2.70337 -24.90291 1.000 12.82203 242 LEU D O 1
ATOM 8516 N N . LEU D 1 243 ? -30.50385 2.42050 -26.93160 1.000 12.56353 243 LEU D N 1
ATOM 8517 C CA . LEU D 1 243 ? -29.19640 2.40432 -27.57814 1.000 14.10490 243 LEU D CA 1
ATOM 8518 C C . LEU D 1 243 ? -28.53969 3.77308 -27.48629 1.000 16.66837 243 LEU D C 1
ATOM 8519 O O . LEU D 1 243 ? -27.33161 3.86328 -27.24966 1.000 16.48012 243 LEU D O 1
ATOM 8524 N N . GLY D 1 244 ? -29.32014 4.84834 -27.67921 1.000 15.79641 244 GLY D N 1
ATOM 8525 C CA . GLY D 1 244 ? -28.77661 6.18614 -27.51515 1.000 17.40474 244 GLY D CA 1
ATOM 8526 C C . GLY D 1 244 ? -28.20607 6.40451 -26.12093 1.000 16.10272 244 GLY D C 1
ATOM 8527 O O . GLY D 1 244 ? -27.11067 6.96021 -25.96612 1.000 16.34828 244 GLY D O 1
ATOM 8528 N N . ALA D 1 245 ? -28.91152 5.91344 -25.09844 1.000 15.12308 245 ALA D N 1
ATOM 8529 C CA . ALA D 1 245 ? -28.44195 6.03958 -23.72206 1.000 15.62379 245 ALA D CA 1
ATOM 8530 C C . ALA D 1 245 ? -27.13848 5.27864 -23.50645 1.000 14.20916 245 ALA D C 1
ATOM 8531 O O . ALA D 1 245 ? -26.18961 5.82095 -22.93198 1.000 14.03333 245 ALA D O 1
ATOM 8533 N N . LEU D 1 246 ? -27.07439 4.01094 -23.94428 1.000 13.45984 246 LEU D N 1
ATOM 8534 C CA . LEU D 1 246 ? -25.86151 3.22107 -23.75096 1.000 14.23392 246 LEU D CA 1
ATOM 8535 C C . LEU D 1 246 ? -24.67404 3.81424 -24.50520 1.000 16.71884 246 LEU D C 1
ATOM 8536 O O . LEU D 1 246 ? -23.56074 3.87453 -23.96275 1.000 15.91834 246 LEU D O 1
ATOM 8541 N N . LYS D 1 247 ? -24.87809 4.25091 -25.76262 1.000 14.95669 247 LYS D N 1
ATOM 8542 C CA . LYS D 1 247 ? -23.77089 4.84446 -26.50576 1.000 18.85296 247 LYS D CA 1
ATOM 8543 C C . LYS D 1 247 ? -23.25667 6.08847 -25.79326 1.000 17.24557 247 LYS D C 1
ATOM 8544 O O . LYS D 1 247 ? -22.04370 6.32725 -25.73604 1.000 19.15702 247 LYS D O 1
ATOM 8550 N N . ASP D 1 248 ? -24.16024 6.87416 -25.21973 1.000 16.40797 248 ASP D N 1
ATOM 8551 C CA . ASP D 1 248 ? -23.74576 8.08478 -24.51543 1.000 19.34884 248 ASP D CA 1
ATOM 8552 C C . ASP D 1 248 ? -23.01739 7.75848 -23.21447 1.000 17.96356 248 ASP D C 1
ATOM 8553 O O . ASP D 1 248 ? -22.04423 8.43507 -22.84918 1.000 16.43878 248 ASP D O 1
ATOM 8558 N N . MET D 1 249 ? -23.48743 6.73637 -22.48892 1.000 17.51105 249 MET D N 1
ATOM 8559 C CA . MET D 1 249 ? -22.76893 6.27133 -21.31665 1.000 15.50788 249 MET D CA 1
ATOM 8560 C C . MET D 1 249 ? -21.38304 5.79438 -21.70062 1.000 16.37235 249 MET D C 1
ATOM 8561 O O . MET D 1 249 ? -20.45930 5.84996 -20.88289 1.000 16.55030 249 MET D O 1
ATOM 8566 N N . ASN D 1 250 ? -21.24396 5.27026 -22.91518 1.000 15.18951 250 ASN D N 1
ATOM 8567 C CA . ASN D 1 250 ? -19.95860 4.89772 -23.48918 1.000 16.71540 250 ASN D CA 1
ATOM 8568 C C . ASN D 1 250 ? -19.10218 3.98840 -22.59689 1.000 15.81638 250 ASN D C 1
ATOM 8569 O O . ASN D 1 250 ? -17.93457 4.29240 -22.34052 1.000 15.04817 250 ASN D O 1
ATOM 8574 N N . PRO D 1 251 ? -19.65550 2.87054 -22.09591 1.000 14.77849 251 PRO D N 1
ATOM 8575 C CA . PRO D 1 251 ? -18.85269 1.97820 -21.24710 1.000 15.21380 251 PRO D CA 1
ATOM 8576 C C . PRO D 1 251 ? -17.68839 1.38037 -22.01821 1.000 16.44995 251 PRO D C 1
ATOM 8577 O O . PRO D 1 251 ? -17.81337 1.04023 -23.19460 1.000 19.11508 251 PRO D O 1
ATOM 8581 N N . GLN D 1 252 ? -16.56703 1.19531 -21.31757 1.000 15.65574 252 GLN D N 1
ATOM 8582 C CA . GLN D 1 252 ? -15.32118 0.69877 -21.89550 1.000 16.24904 252 GLN D CA 1
ATOM 8583 C C . GLN D 1 252 ? -14.97807 -0.66419 -21.30019 1.000 18.13963 252 GLN D C 1
ATOM 8584 O O . GLN D 1 252 ? -15.14183 -0.88341 -20.09244 1.000 19.51840 252 GLN D O 1
ATOM 8590 N N . PHE D 1 253 ? -14.50679 -1.57234 -22.14804 1.000 18.93099 253 PHE D N 1
ATOM 8591 C CA . PHE D 1 253 ? -13.95577 -2.81814 -21.64120 1.000 23.66436 253 PHE D CA 1
ATOM 8592 C C . PHE D 1 253 ? -12.83822 -2.51536 -20.64600 1.000 24.43442 253 PHE D C 1
ATOM 8593 O O . PHE D 1 253 ? -12.05301 -1.58184 -20.85189 1.000 23.59856 253 PHE D O 1
ATOM 8601 N N . PRO D 1 254 ? -12.75753 -3.26341 -19.54813 1.000 21.57858 254 PRO D N 1
ATOM 8602 C CA . PRO D 1 254 ? -11.75338 -3.00131 -18.51608 1.000 24.80974 254 PRO D CA 1
ATOM 8603 C C . PRO D 1 254 ? -10.35333 -3.45214 -18.95100 1.000 23.47328 254 PRO D C 1
ATOM 8604 O O . PRO D 1 254 ? -10.19161 -4.25294 -19.87782 1.000 19.65430 254 PRO D O 1
ATOM 8608 N N . ALA D 1 255 ? -9.32326 -2.90710 -18.29346 1.000 22.61426 255 ALA D N 1
ATOM 8609 C CA . ALA D 1 255 ? -7.96696 -3.39305 -18.57149 1.000 22.68089 255 ALA D CA 1
ATOM 8610 C C . ALA D 1 255 ? -7.85066 -4.85523 -18.14699 1.000 23.48789 255 ALA D C 1
ATOM 8611 O O . ALA D 1 255 ? -8.40687 -5.26403 -17.13503 1.000 25.53547 255 ALA D O 1
ATOM 8613 N N . ILE D 1 256 ? -7.11297 -5.65378 -18.91019 1.000 21.96798 256 ILE D N 1
ATOM 8614 C CA . ILE D 1 256 ? -6.96753 -7.05809 -18.57655 1.000 19.24614 256 ILE D CA 1
ATOM 8615 C C . ILE D 1 256 ? -5.57632 -7.26403 -18.00549 1.000 17.34465 256 ILE D C 1
ATOM 8616 O O . ILE D 1 256 ? -4.66396 -6.43979 -18.17845 1.000 18.10860 256 ILE D O 1
ATOM 8621 N N . ASP D 1 257 ? -5.42442 -8.35856 -17.27794 1.000 20.08425 257 ASP D N 1
ATOM 8622 C CA . ASP D 1 257 ? -4.16542 -8.65717 -16.59375 1.000 20.26900 257 ASP D CA 1
ATOM 8623 C C . ASP D 1 257 ? -3.38848 -9.80380 -17.24261 1.000 18.55485 257 ASP D C 1
ATOM 8624 O O . ASP D 1 257 ? -2.68531 -10.55877 -16.56290 1.000 20.82625 257 ASP D O 1
ATOM 8629 N N . TYR D 1 258 ? -3.39600 -9.87565 -18.57249 1.000 18.48223 258 TYR D N 1
ATOM 8630 C CA . TYR D 1 258 ? -2.62384 -10.89080 -19.28458 1.000 16.46779 258 TYR D CA 1
ATOM 8631 C C . TYR D 1 258 ? -2.46730 -10.42114 -20.72986 1.000 16.83178 258 TYR D C 1
ATOM 8632 O O . TYR D 1 258 ? -3.13229 -9.48413 -21.16852 1.000 15.07252 258 TYR D O 1
ATOM 8641 N N . ASP D 1 259 ? -1.54281 -11.06353 -21.45329 1.000 13.91326 259 ASP D N 1
ATOM 8642 C CA . ASP D 1 259 ? -1.28597 -10.75097 -22.85655 1.000 17.73772 259 ASP D CA 1
ATOM 8643 C C . ASP D 1 259 ? -1.96662 -11.81643 -23.71593 1.000 17.58186 259 ASP D C 1
ATOM 8644 O O . ASP D 1 259 ? -1.49523 -12.96619 -23.74611 1.000 16.26444 259 ASP D O 1
ATOM 8649 N N . PRO D 1 260 ? -3.07510 -11.50049 -24.38745 1.000 18.09321 260 PRO D N 1
ATOM 8650 C CA . PRO D 1 260 ? -3.81343 -12.54814 -25.12479 1.000 19.75325 260 PRO D CA 1
ATOM 8651 C C . PRO D 1 260 ? -2.95726 -13.24495 -26.15244 1.000 16.99234 260 PRO D C 1
ATOM 8652 O O . PRO D 1 260 ? -3.09758 -14.46289 -26.34812 1.000 15.64286 260 PRO D O 1
ATOM 8656 N N . SER D 1 261 ? -2.01578 -12.53136 -26.77122 1.000 16.29047 261 SER D N 1
ATOM 8657 C CA . SER D 1 261 ? -1.20220 -13.16311 -27.80539 1.000 20.41069 261 SER D CA 1
ATOM 8658 C C . SER D 1 261 ? -0.21362 -14.18971 -27.27224 1.000 21.99748 261 SER D C 1
ATOM 8659 O O . SER D 1 261 ? 0.30609 -14.98003 -28.06316 1.000 22.29605 261 SER D O 1
ATOM 8662 N N . LYS D 1 262 ? 0.06683 -14.20538 -25.97044 1.000 18.06493 262 LYS D N 1
ATOM 8663 C CA . LYS D 1 262 ? 1.04441 -15.11840 -25.38599 1.000 19.49302 262 LYS D CA 1
ATOM 8664 C C . LYS D 1 262 ? 0.39383 -16.39198 -24.83643 1.000 19.09518 262 LYS D C 1
ATOM 8665 O O . LYS D 1 262 ? 1.11116 -17.31404 -24.42177 1.000 19.42388 262 LYS D O 1
ATOM 8671 N N . VAL D 1 263 ? -0.93415 -16.48223 -24.85252 1.000 16.93180 263 VAL D N 1
ATOM 8672 C CA . VAL D 1 263 ? -1.62845 -17.62247 -24.25813 1.000 17.44479 263 VAL D CA 1
ATOM 8673 C C . VAL D 1 263 ? -1.52923 -18.83384 -25.17648 1.000 18.77954 263 VAL D C 1
ATOM 8674 O O . VAL D 1 263 ? -1.73265 -18.72660 -26.38709 1.000 20.11854 263 VAL D O 1
ATOM 8678 N N . VAL D 1 264 ? -1.16281 -19.97586 -24.62006 1.000 17.41074 264 VAL D N 1
ATOM 8679 C CA . VAL D 1 264 ? -1.23566 -21.24522 -25.33915 1.000 19.81750 264 VAL D CA 1
ATOM 8680 C C . VAL D 1 264 ? -2.22311 -22.12392 -24.58009 1.000 20.35383 264 VAL D C 1
ATOM 8681 O O . VAL D 1 264 ? -2.04185 -22.37570 -23.38647 1.000 20.96213 264 VAL D O 1
ATOM 8685 N N . ILE D 1 265 ? -3.26796 -22.57387 -25.25306 1.000 18.32470 265 ILE D N 1
ATOM 8686 C CA . ILE D 1 265 ? -4.22039 -23.49682 -24.63613 1.000 21.37457 265 ILE D CA 1
ATOM 8687 C C . ILE D 1 265 ? -3.76324 -24.91921 -24.94175 1.000 27.50464 265 ILE D C 1
ATOM 8688 O O . ILE D 1 265 ? -3.74598 -25.33649 -26.10326 1.000 29.08522 265 ILE D O 1
ATOM 8693 N N . HIS D 1 266 ? -3.35408 -25.65256 -23.91115 1.000 27.33437 266 HIS D N 1
ATOM 8694 C CA . HIS D 1 266 ? -3.20360 -27.10888 -24.03225 1.000 34.59191 266 HIS D CA 1
ATOM 8695 C C . HIS D 1 266 ? -4.47605 -27.77454 -23.51237 1.000 32.08717 266 HIS D C 1
ATOM 8696 O O . HIS D 1 266 ? -5.01961 -28.66228 -24.17540 1.000 34.10221 266 HIS D O 1
#